Protein AF-A0A7X7U4E4-F1 (afdb_monomer_lite)

Secondary structure (DSSP, 8-state):
---------------------EEEEE---SSS-HHHHHHHHHHHHHH--SSEEEEE-TT-HHHHHHHHHHTSSSSS--EEEE-SSPPTTTS-GGGS-SSS-HHHHHHHTT-EEEE-SSSTT---SSS--HHHHHHHHTT-TT------TT--PEEEE-HHHHHH-TTPPPEE-SS-B-GGGGTTSSEEEEEESEE-TTSS-BSSEEEEETTT--EEEE----TT-----HHHHHHHHIIIIIHHHHTSPP--EEEESPTTEEEE-TT--EEEEPPTTEEEEEEEEES-HHHHHH-BTTB-TTTEEEEEE--SEE---S--TT-EEEEEEEEEEPTTT-PEEP---EEEEE--SSEEE--SEEEES---TT--GGGGTS-TTB-TTSPBPS-GGGSEE--SSSPEEEEEEEEEEEEEEEEEEEE---TTHHHH--BEEEEEEEEESSSSS-EEPTTPPPPPPP--STTB---EEEEEEEEEEEEEEEEEEEES-SS----EEEEEEEEE---S-EEEESPTTEEEE-TTPPEEEEPPTTEEEEEEEEES-HHHHHTTTT-EEESSSEE--S-PPTT-EEEEEEEEEETTEEE---EEEEEE-SEEEEE-STT--S-TTTT-SHHHHEE-HHHHSSSSEEES-SSSS-SBSSS-SSSS-BEEEEEETTTSSEEEEEEEEEEEE-TTSTT--EEEEEEE--TT--SEEEEEETTEEEE--S-TTGGG-SSEEEEEEEGGGS-S-TTSEEEEEEEEESS-EEEEEEEEEEEES--PPPP-----EEEE--BSSS-HHHHHHHHHHHHHH-SS-EEEE-GGGHHHHHHHHHHHHTSSS--EEEESB---TTTS-GGG---SS-HHHHHHHTT-EEEESSSSTT--EETTEE-TTHHHHHHHT-TT--S-S-TTEEEEEPHHHHHH-TT---EEESS-EEGGG--TTEEEEEESEE-TTSSEESSEEEEETTT--EEEE----TT-TTS-HHHHHHHHIIIIIHHHHHT-

pLDDT: mean 90.66, std 10.96, range [25.03, 98.75]

Foldseek 3Di:
DDDDDDDDPPPPPPPPPQPAAEEEEELPADQDDSVLSVVLLVLLCVQAPRHHYYYAYPVRLLVVLVVLVVQQPPQFQYEYEEEHADACSQQNFLNPPLDPGSLLSSLLQQYEYEYEHADRHFHHDPRTCAQVNVCSSQVQVQWFFAADLVQPWWWQFDPQLCQQQVVDHTGGAGGWGQQVSCVPGQKGWPDAGIATPVRRTGEFTKIAGQARNGIYTYHHHHHPDSPDSGSSRVSSNCRRPVVVVSSDFAAWHNKVVGFAAEQAAQFDKIFTHGRPFFQFKFKFKFLDPVLQVVADPVRRSPGRPDDGHRDRIGTDPDGDAQGKMKMWIWGFGDPDPRDTHTHRIGMYTHHHQKDWDAFPDKDKPAFDDQQGRVLARVCQQQDPLQFGHQDSNSKTKGDLDDFTKMKTFHPAKFQWFKKFFAFRQHLCCVAQFQTFFDKWKWFARPVPDIDTQPPQHGQDTHPNDRRTHGPGMGGRPRDIGRMMMIGRPDTPHVPGSMHMTRYMIIIGQFQFWADWPVGFAAEAAAQFDKIATRHGPFAQKKWKDKDQDQVCQQVSPPIDIDRHRMDTDPAAAAQGKMKMWIWGDGPNDTRTGDIGIYTHHQWDFPDQPPQAAQDVPVCRHDCSFWPWCVNVVQFFKDKFDPHPVRFAQQLHLDDRTWIKIWGACPPPQKIKIKGFDPFFDQCPTNLWFKKKKKKQAAAFFFFWKWKDQPNWIDTQPDDRCRNHFRFIFMGIGGPVPTPHPNGGRGMMMIMTGDHGIGIMIIGGTITGSDGAAAAPDAAEEEEELDADQADSVLSSVLVVLLNRQANYGYTYAYPSSLLSVLVVLQCQLQPPAAYEYEYNAEDECSQAPAPCPCLPDGSVLSSLLQQYEYEYAEADDHWYDDPVHTCPQVRVCSSQVQVQWFQADQAQAWKQFDPQLCQQQVVDGIGGAHGFTQQVSDDDQKHWDDAGIAGPVRGTGAFTKIARNNRNGIYGYHNHHGHCSPDSRNSRVSSNNHRPVSDPRRPD

Sequence (1004 aa):
MKKIVLFLGITLAFSTSAMAVDIAISTKAGWWGQAAADQEMQDIVNNVKGASVELFPVTALDALASWVIAHTGDGVPDLLILCGNFPETIYRSGNAQPNGSLAELFLDDGNTIINTGDYIFYVGTTANNDAGGLQNMMDVPAAAMWGDDSLATIFTPTADGRLYTPSLPAAPCNRPWFPAQFVGTDWHVELVLAQNSDGSQVMPGILRNSVTGGRVGAFFQVADQFTDIRGEVISEWINNWYLKIAASPTGSSNPSPADEATDVPFDVVASWKPSALAVAHDVYFGVSFADVNDASRADPKGVLVSEGQTAIEFKPADLQFGQTYFWRVDEVNGAPDNTIFKGEIWSFTVEPLSYPVTPIAATASSFQQSYVPQNTINGSGLNAADEHSLLLADMWMSGPAGPHWIQYEFDKTYTLDKMWVWNANQIVEAFVGFGAKDVTVEYSVDGATWTTLEGVPEFAQGTGAATYTANTVVNFGSVTARFVKLTINSNWGGVAPQTSLSEVRFFYVPVQAFRPQPAVGATDVSVATDLSWRPGRKATSHKIAIGTDSAAVAAGAGAQTVTEHRYTPDNLALDTQYFWKVDEIGDGSEYPGNVWHFTTEAYVVVDDFESYGDNVDAQNTIWHTWIDGLTDQASGSQVGYDQAPFAERTIVRGGSQAVPLRYDNSKFAFSEATRTFDSAQNWTAHGIKSVSLWFRGATGNTGTLYLKLNNTKVAYDGPATDIGIAGWHKWNIVLAGTSANLSKVTSLTIGVQGGGSGTVYIDDIRLSSTVSVPPTSNIGIAISAQANWWSQTAANREMEEIVDSAQAPVVVFNATDKDGLAEWLSAHTSNGVPNLLILCGQLPDTIYAPGNTQADDSIVEKFLDAGNTVINTGDWIFYVVNNAGTNGAAGLQTIMDIPGVTVAGGDNTAVAVTAQGQEFTPSLQAFATDRPFHLDTLAGDWSVELVLAQNADGTLADPVVVRNSVTGGRIGVFYQAANEDNLPRGEVISEWINNWYLGAAGGN

Radius of gyration: 35.38 Å; chains: 1; bounding box: 120×75×97 Å

Structure (mmCIF, N/CA/C/O backbone):
data_AF-A0A7X7U4E4-F1
#
_entry.id   AF-A0A7X7U4E4-F1
#
loop_
_atom_site.group_PDB
_atom_site.id
_atom_site.type_symbol
_atom_site.label_atom_id
_atom_site.label_alt_id
_atom_site.label_comp_id
_atom_site.label_asym_id
_atom_site.label_entity_id
_atom_site.label_seq_id
_atom_site.pdbx_PDB_ins_code
_atom_site.Cartn_x
_atom_site.Cartn_y
_atom_site.Cartn_z
_atom_site.occupancy
_atom_site.B_iso_or_equiv
_atom_site.auth_seq_id
_atom_site.auth_comp_id
_atom_site.auth_asym_id
_atom_site.auth_atom_id
_atom_site.pdbx_PDB_model_num
ATOM 1 N N . MET A 1 1 ? -66.879 -11.152 -34.258 1.00 34.12 1 MET A N 1
ATOM 2 C CA . MET A 1 1 ? -66.453 -10.528 -35.534 1.00 34.12 1 MET A CA 1
ATOM 3 C C . MET A 1 1 ? -66.121 -9.063 -35.281 1.00 34.12 1 MET A C 1
ATOM 5 O O . MET A 1 1 ? -66.932 -8.407 -34.651 1.00 34.12 1 MET A O 1
ATOM 9 N N . LYS A 1 2 ? -64.999 -8.585 -35.843 1.00 30.28 2 LYS A N 1
ATOM 10 C CA . LYS A 1 2 ? -64.607 -7.173 -36.079 1.00 30.28 2 LYS A CA 1
ATOM 11 C C . LYS A 1 2 ? -64.210 -6.279 -34.877 1.00 30.28 2 LYS A C 1
ATOM 13 O O . LYS A 1 2 ? -65.051 -5.791 -34.142 1.00 30.28 2 LYS A O 1
ATOM 18 N N . LYS A 1 3 ? -62.887 -6.045 -34.814 1.00 32.78 3 LYS A N 1
ATOM 19 C CA . LYS A 1 3 ? -62.107 -4.819 -34.517 1.00 32.78 3 LYS A CA 1
ATOM 20 C C . LYS A 1 3 ? -62.808 -3.648 -33.805 1.00 32.78 3 LYS A C 1
ATOM 22 O O . LYS A 1 3 ? -63.658 -3.004 -34.410 1.00 32.78 3 LYS A O 1
ATOM 27 N N . ILE A 1 4 ? -62.258 -3.246 -32.654 1.00 28.23 4 ILE A N 1
ATOM 28 C CA . ILE A 1 4 ? -62.148 -1.838 -32.240 1.00 28.23 4 ILE A CA 1
ATOM 29 C C . ILE A 1 4 ? -60.698 -1.596 -31.799 1.00 28.23 4 ILE A C 1
ATOM 31 O O . ILE A 1 4 ? -60.135 -2.361 -31.023 1.00 28.23 4 ILE A O 1
ATOM 35 N N . VAL A 1 5 ? -60.103 -0.573 -32.404 1.00 28.47 5 VAL A N 1
ATOM 36 C CA . VAL A 1 5 ? -58.744 -0.060 -32.213 1.00 28.47 5 VAL A CA 1
ATOM 37 C C . VAL A 1 5 ? -58.746 0.837 -30.975 1.00 28.47 5 VAL A C 1
ATOM 39 O O . VAL A 1 5 ? -59.592 1.725 -30.895 1.00 28.47 5 VAL A O 1
ATOM 42 N N . LEU A 1 6 ? -57.807 0.640 -30.047 1.00 26.36 6 LEU A N 1
ATOM 43 C CA . LEU A 1 6 ? -57.508 1.611 -28.993 1.00 26.36 6 LEU A CA 1
ATOM 44 C C . LEU A 1 6 ? -56.142 2.236 -29.305 1.00 26.36 6 LEU A C 1
ATOM 46 O O . LEU A 1 6 ? -55.120 1.556 -29.292 1.00 26.36 6 LEU A O 1
ATOM 50 N N . PHE A 1 7 ? -56.161 3.518 -29.663 1.00 25.03 7 PHE A N 1
ATOM 51 C CA . PHE A 1 7 ? -54.982 4.366 -29.814 1.00 25.03 7 PHE A CA 1
ATOM 52 C C . PHE A 1 7 ? -54.375 4.604 -28.423 1.00 25.03 7 PHE A C 1
ATOM 54 O O . PHE A 1 7 ? -55.001 5.267 -27.598 1.00 25.03 7 PHE A O 1
ATOM 61 N N . LEU A 1 8 ? -53.171 4.087 -28.167 1.00 28.33 8 LEU A N 1
ATOM 62 C CA . LEU A 1 8 ? -52.314 4.583 -27.092 1.00 28.33 8 LEU A CA 1
ATOM 63 C C . LEU A 1 8 ? -51.437 5.683 -27.699 1.00 28.33 8 LEU A C 1
ATOM 65 O O . LEU A 1 8 ? -50.539 5.405 -28.492 1.00 28.33 8 LEU A O 1
ATOM 69 N N . GLY A 1 9 ? -51.748 6.939 -27.387 1.00 26.06 9 GLY A N 1
ATOM 70 C CA . GLY A 1 9 ? -50.852 8.054 -27.664 1.00 26.06 9 GLY A CA 1
ATOM 71 C C . GLY A 1 9 ? -49.656 7.957 -26.727 1.00 26.06 9 GLY A C 1
ATOM 72 O O . GLY A 1 9 ? -49.766 8.309 -25.558 1.00 26.06 9 GLY A O 1
ATOM 73 N N . ILE A 1 10 ? -48.535 7.449 -27.234 1.00 28.97 10 ILE A N 1
ATOM 74 C CA . ILE A 1 10 ? -47.232 7.589 -26.588 1.00 28.97 10 ILE A CA 1
ATOM 75 C C . ILE A 1 10 ? -46.803 9.039 -26.818 1.00 28.97 10 ILE A C 1
ATOM 77 O O . ILE A 1 10 ? -46.332 9.402 -27.894 1.00 28.97 10 ILE A O 1
ATOM 81 N N . THR A 1 11 ? -47.011 9.889 -25.818 1.00 25.75 11 THR A N 1
ATOM 82 C CA . THR A 1 11 ? -46.226 11.114 -25.664 1.00 25.75 11 THR A CA 1
ATOM 83 C C . THR A 1 11 ? -44.793 10.683 -25.367 1.00 25.75 11 THR A C 1
ATOM 85 O O . THR A 1 11 ? -44.466 10.341 -24.235 1.00 25.75 11 THR A O 1
ATOM 88 N N . LEU A 1 12 ? -43.957 10.638 -26.407 1.00 27.06 12 LEU A N 1
ATOM 89 C CA . LEU A 1 12 ? -42.503 10.614 -26.278 1.00 27.06 12 LEU A CA 1
ATOM 90 C C . LEU A 1 12 ? -42.088 11.939 -25.631 1.00 27.06 12 LEU A C 1
ATOM 92 O O . LEU A 1 12 ? -41.979 12.964 -26.303 1.00 27.06 12 LEU A O 1
ATOM 96 N N . ALA A 1 13 ? -41.920 11.925 -24.311 1.00 26.16 13 ALA A N 1
ATOM 97 C CA . ALA A 1 13 ? -41.106 12.920 -23.641 1.00 26.16 13 ALA A CA 1
ATOM 98 C C . ALA A 1 13 ? -39.656 12.629 -24.043 1.00 26.16 13 ALA A C 1
ATOM 100 O O . ALA A 1 13 ? -39.071 11.644 -23.603 1.00 26.16 13 ALA A O 1
ATOM 101 N N . PHE A 1 14 ? -39.103 13.442 -24.939 1.00 29.77 14 PHE A N 1
ATOM 102 C CA . PHE A 1 14 ? -37.662 13.491 -25.144 1.00 29.77 14 PHE A CA 1
ATOM 103 C C . PHE A 1 14 ? -37.056 14.149 -23.901 1.00 29.77 14 PHE A C 1
ATOM 105 O O . PHE A 1 14 ? -37.019 15.374 -23.811 1.00 29.77 14 PHE A O 1
ATOM 112 N N . SER A 1 15 ? -36.633 13.355 -22.919 1.00 27.80 15 SER A N 1
ATOM 113 C CA . SER A 1 15 ? -35.661 13.811 -21.930 1.00 27.80 15 SER A CA 1
ATOM 114 C C . SER A 1 15 ? -34.279 13.602 -22.533 1.00 27.80 15 SER A C 1
ATOM 116 O O . SER A 1 15 ? -33.738 12.501 -22.510 1.00 27.80 15 SER A O 1
ATOM 118 N N . THR A 1 16 ? -33.706 14.652 -23.110 1.00 31.62 16 THR A N 1
ATOM 119 C CA . THR A 1 16 ? -32.250 14.761 -23.179 1.00 31.62 16 THR A CA 1
ATOM 120 C C . THR A 1 16 ? -31.788 15.054 -21.754 1.00 31.62 16 THR A C 1
ATOM 122 O O . THR A 1 16 ? -31.726 16.215 -21.352 1.00 31.62 16 THR A O 1
ATOM 125 N N . SER A 1 17 ? -31.583 14.020 -20.942 1.00 37.16 17 SER A N 1
ATOM 126 C CA . SER A 1 17 ? -30.850 14.158 -19.686 1.00 37.16 17 SER A CA 1
ATOM 127 C C . SER A 1 17 ? -29.392 14.406 -20.060 1.00 37.16 17 SER A C 1
ATOM 129 O O . SER A 1 17 ? -28.643 13.469 -20.313 1.00 37.16 17 SER A O 1
ATOM 131 N N . ALA A 1 18 ? -29.032 15.682 -20.215 1.00 42.47 18 ALA A N 1
ATOM 132 C CA . ALA A 1 18 ? -27.637 16.094 -20.165 1.00 42.47 18 ALA A CA 1
ATOM 133 C C . ALA A 1 18 ? -27.072 15.637 -18.811 1.00 42.47 18 ALA A C 1
ATOM 135 O O . ALA A 1 18 ? -27.783 15.758 -17.810 1.00 42.47 18 ALA A O 1
ATOM 136 N N . MET A 1 19 ? -25.856 15.085 -18.788 1.00 54.62 19 MET A N 1
ATOM 137 C CA . MET A 1 19 ? -25.180 14.779 -17.524 1.00 54.62 19 MET A CA 1
ATOM 138 C C . MET A 1 19 ? -25.076 16.079 -16.723 1.00 54.62 19 MET A C 1
ATOM 140 O O . MET A 1 19 ? -24.637 17.099 -17.261 1.00 54.62 19 MET A O 1
ATOM 144 N N . ALA A 1 20 ? -25.594 16.072 -15.498 1.00 67.62 20 ALA A N 1
ATOM 145 C CA . ALA A 1 20 ? -25.515 17.224 -14.618 1.00 67.62 20 ALA A CA 1
ATOM 146 C C . ALA A 1 20 ? -24.135 17.187 -13.965 1.00 67.62 20 ALA A C 1
ATOM 148 O O . ALA A 1 20 ? -23.839 16.234 -13.266 1.00 67.62 20 ALA A O 1
ATOM 149 N N . VAL A 1 21 ? -23.303 18.177 -14.272 1.00 83.62 21 VAL A N 1
ATOM 150 C CA . VAL A 1 21 ? -22.034 18.411 -13.577 1.00 83.62 21 VAL A CA 1
ATOM 151 C C . VAL A 1 21 ? -22.355 18.956 -12.194 1.00 83.62 21 VAL A C 1
ATOM 153 O O . VAL A 1 21 ? -23.136 19.913 -12.094 1.00 83.62 21 VAL A O 1
ATOM 156 N N . ASP A 1 22 ? -21.717 18.407 -11.171 1.00 91.75 22 ASP A N 1
ATOM 157 C CA . ASP A 1 22 ? -21.813 18.873 -9.800 1.00 91.75 22 ASP A CA 1
ATOM 158 C C . ASP A 1 22 ? -20.524 19.599 -9.383 1.00 91.75 22 ASP A C 1
ATOM 160 O O . ASP A 1 22 ? -19.409 19.349 -9.855 1.00 91.75 22 ASP A O 1
ATOM 164 N N . ILE A 1 23 ? -20.698 20.624 -8.549 1.00 96.56 23 ILE A N 1
ATOM 165 C CA . ILE A 1 23 ? -19.630 21.541 -8.159 1.00 96.56 23 ILE A CA 1
ATOM 166 C C . ILE A 1 23 ? -19.610 21.657 -6.642 1.00 96.56 23 ILE A C 1
ATOM 168 O O . ILE A 1 23 ? -20.593 22.089 -6.041 1.00 96.56 23 ILE A O 1
ATOM 172 N N . ALA A 1 24 ? -18.469 21.365 -6.028 1.00 97.44 24 ALA A N 1
ATOM 173 C CA . ALA A 1 24 ? -18.235 21.609 -4.612 1.00 97.44 24 ALA A CA 1
ATOM 174 C C . ALA A 1 24 ? -17.287 22.784 -4.399 1.00 97.44 24 ALA A C 1
ATOM 176 O O . ALA A 1 24 ? -16.284 22.937 -5.095 1.00 97.44 24 ALA A O 1
ATOM 177 N N . ILE A 1 25 ? -17.580 23.604 -3.394 1.00 96.19 25 ILE A N 1
ATOM 178 C CA . ILE A 1 25 ? -16.781 24.773 -3.033 1.00 96.19 25 ILE A CA 1
ATOM 179 C C . ILE A 1 25 ? -16.374 24.690 -1.566 1.00 96.19 25 ILE A C 1
ATOM 181 O O . ILE A 1 25 ? -17.231 24.693 -0.690 1.00 96.19 25 ILE A O 1
ATOM 185 N N . SER A 1 26 ? -15.075 24.686 -1.276 1.00 93.75 26 SER A N 1
ATOM 186 C CA . SER A 1 26 ? -14.561 24.878 0.083 1.00 93.75 26 SER A CA 1
ATOM 187 C C . SER A 1 26 ? -14.383 26.357 0.382 1.00 93.75 26 SER A C 1
ATOM 189 O O . SER A 1 26 ? -13.701 27.053 -0.371 1.00 93.75 26 SER A O 1
ATOM 191 N N . THR A 1 27 ? -14.890 26.833 1.521 1.00 90.25 27 THR A N 1
ATOM 192 C CA . THR A 1 27 ? -14.570 28.192 1.987 1.00 90.25 27 THR A CA 1
ATOM 193 C C . THR A 1 27 ? -13.360 28.256 2.915 1.00 90.25 27 THR A C 1
ATOM 195 O O . THR A 1 27 ? -13.058 29.339 3.408 1.00 90.25 27 THR A O 1
ATOM 198 N N . LYS A 1 28 ? -12.641 27.146 3.167 1.00 89.75 28 LYS A N 1
ATOM 199 C CA . LYS A 1 28 ? -11.451 27.134 4.045 1.00 89.75 28 LYS A CA 1
ATOM 200 C C . LYS A 1 28 ? -10.413 28.143 3.552 1.00 89.75 28 LYS A C 1
ATOM 202 O O . LYS A 1 28 ? -9.660 27.870 2.619 1.00 89.75 28 LYS A O 1
ATOM 207 N N . ALA A 1 29 ? -10.356 29.289 4.221 1.00 85.75 29 ALA A N 1
ATOM 208 C CA . ALA A 1 29 ? -9.435 30.343 3.855 1.00 85.75 29 ALA A CA 1
ATOM 209 C C . ALA A 1 29 ? -8.002 30.003 4.290 1.00 85.75 29 ALA A C 1
ATOM 211 O O . ALA A 1 29 ? -7.773 29.300 5.277 1.00 85.75 29 ALA A O 1
ATOM 212 N N . GLY A 1 30 ? -7.033 30.509 3.529 1.00 79.94 30 GLY A N 1
ATOM 213 C CA . GLY A 1 30 ? -5.614 30.509 3.884 1.00 79.94 30 GLY A CA 1
ATOM 214 C C . GLY A 1 30 ? -5.145 31.913 4.249 1.00 79.94 30 GLY A C 1
ATOM 215 O O . GLY A 1 30 ? -5.547 32.485 5.260 1.00 79.94 30 GLY A O 1
ATOM 216 N N . TRP A 1 31 ? -4.317 32.500 3.390 1.00 72.19 31 TRP A N 1
ATOM 217 C CA . TRP A 1 31 ? -3.682 33.808 3.595 1.00 72.19 31 TRP A CA 1
ATOM 218 C C . TRP A 1 31 ? -4.607 35.018 3.367 1.00 72.19 31 TRP A C 1
ATOM 220 O O . TRP A 1 31 ? -4.141 36.139 3.175 1.00 72.19 31 TRP A O 1
ATOM 230 N N . TRP A 1 32 ? -5.926 34.818 3.409 1.00 72.56 32 TRP A N 1
ATOM 231 C CA . TRP A 1 32 ? -6.916 35.886 3.298 1.00 72.56 32 TRP A CA 1
ATOM 232 C C . TRP A 1 32 ? -8.077 35.711 4.269 1.00 72.56 32 TRP A C 1
ATOM 234 O O . TRP A 1 32 ? -8.315 34.631 4.800 1.00 72.56 32 TRP A O 1
ATOM 244 N N . GLY A 1 33 ? -8.769 36.810 4.576 1.00 80.62 33 GLY A N 1
ATOM 245 C CA . GLY A 1 33 ? -9.797 36.818 5.613 1.00 80.62 33 GLY A CA 1
ATOM 246 C C . GLY A 1 33 ? -10.973 35.902 5.274 1.00 80.62 33 GLY A C 1
ATOM 247 O O . GLY A 1 33 ? -11.594 36.067 4.227 1.00 80.62 33 GLY A O 1
ATOM 248 N N . GLN A 1 34 ? -11.335 35.015 6.206 1.00 86.00 34 GLN A N 1
ATOM 249 C CA . GLN A 1 34 ? -12.438 34.053 6.063 1.00 86.00 34 GLN A CA 1
ATOM 250 C C . GLN A 1 34 ? -13.742 34.689 5.547 1.00 86.00 34 GLN A C 1
ATOM 252 O O . GLN A 1 34 ? -14.374 34.150 4.653 1.00 86.00 34 GLN A O 1
ATOM 257 N N . ALA A 1 35 ? -14.105 35.882 6.029 1.00 83.69 35 ALA A N 1
ATOM 258 C CA . ALA A 1 35 ? -15.319 36.571 5.583 1.00 83.69 35 ALA A CA 1
ATOM 259 C C . ALA A 1 35 ? -15.280 37.025 4.108 1.00 83.69 35 ALA A C 1
ATOM 261 O O . ALA A 1 35 ? -16.324 37.106 3.469 1.00 83.69 35 ALA A O 1
ATOM 262 N N . ALA A 1 36 ? -14.097 37.345 3.572 1.00 81.50 36 ALA A N 1
ATOM 263 C CA . ALA A 1 36 ? -13.933 37.689 2.159 1.00 81.50 36 ALA A CA 1
ATOM 264 C C . ALA A 1 36 ? -13.978 36.429 1.283 1.00 81.50 36 ALA A C 1
ATOM 266 O O . ALA A 1 36 ? -14.651 36.428 0.258 1.00 81.50 36 ALA A O 1
ATOM 267 N N . ALA A 1 37 ? -13.338 35.347 1.740 1.00 84.88 37 ALA A N 1
ATOM 268 C CA . ALA A 1 37 ? -13.431 34.027 1.124 1.00 84.88 37 ALA A CA 1
ATOM 269 C C . ALA A 1 37 ? -14.889 33.547 1.032 1.00 84.88 37 ALA A C 1
ATOM 271 O O . ALA A 1 37 ? -15.358 33.210 -0.051 1.00 84.88 37 ALA A O 1
ATOM 272 N N . ASP A 1 38 ? -15.633 33.598 2.142 1.00 86.56 38 ASP A N 1
ATOM 273 C CA . ASP A 1 38 ? -17.047 33.212 2.180 1.00 86.56 38 ASP A CA 1
ATOM 274 C C . ASP A 1 38 ? -17.887 34.034 1.184 1.00 86.56 38 ASP A C 1
ATOM 276 O O . ASP A 1 38 ? -18.737 33.477 0.492 1.00 86.56 38 ASP A O 1
ATOM 280 N N . GLN A 1 39 ? -17.634 35.345 1.070 1.00 86.62 39 GLN A N 1
ATOM 281 C CA . GLN A 1 39 ? -18.349 36.221 0.136 1.00 86.62 39 GLN A CA 1
ATOM 282 C C . GLN A 1 39 ? -18.061 35.869 -1.331 1.00 86.62 39 GLN A C 1
ATOM 284 O O . GLN A 1 39 ? -18.999 35.707 -2.109 1.00 86.62 39 GLN A O 1
ATOM 289 N N . GLU A 1 40 ? -16.791 35.716 -1.709 1.00 87.25 40 GLU A N 1
ATOM 290 C CA . GLU A 1 40 ? -16.405 35.396 -3.091 1.00 87.25 40 GLU A CA 1
ATOM 291 C C . GLU A 1 40 ? -16.885 33.997 -3.507 1.00 87.25 40 GLU A C 1
ATOM 293 O O . GLU A 1 40 ? -17.364 33.807 -4.626 1.00 87.25 40 GLU A O 1
ATOM 298 N N . MET A 1 41 ? -16.814 33.016 -2.603 1.00 91.12 41 MET A N 1
ATOM 299 C CA . MET A 1 41 ? -17.335 31.668 -2.852 1.00 91.12 41 MET A CA 1
ATOM 300 C C . MET A 1 41 ? -18.864 31.671 -2.979 1.00 91.12 41 MET A C 1
ATOM 302 O O . MET A 1 41 ? -19.418 31.004 -3.854 1.00 91.12 41 MET A O 1
ATOM 306 N N . GLN A 1 42 ? -19.560 32.477 -2.171 1.00 90.06 42 GLN A N 1
ATOM 307 C CA . GLN A 1 42 ? -21.006 32.661 -2.290 1.00 90.06 42 GLN A CA 1
ATOM 308 C C . GLN A 1 42 ? -21.400 33.332 -3.616 1.00 90.06 42 GLN A C 1
ATOM 310 O O . GLN A 1 42 ? -22.457 33.021 -4.172 1.00 90.06 42 GLN A O 1
ATOM 315 N N . ASP A 1 43 ? -20.561 34.216 -4.157 1.00 90.00 43 ASP A N 1
ATOM 316 C CA . ASP A 1 43 ? -20.796 34.817 -5.469 1.00 90.00 43 ASP A CA 1
ATOM 317 C C . ASP A 1 43 ? -20.710 33.789 -6.605 1.00 90.00 43 ASP A C 1
ATOM 319 O O . ASP A 1 43 ? -21.466 33.910 -7.570 1.00 90.00 43 ASP A O 1
ATOM 323 N N . ILE A 1 44 ? -19.899 32.733 -6.471 1.00 93.81 44 ILE A N 1
ATOM 324 C CA . ILE A 1 44 ? -19.893 31.607 -7.422 1.00 93.81 44 ILE A CA 1
ATOM 325 C C . ILE A 1 44 ? -21.234 30.870 -7.392 1.00 93.81 44 ILE A C 1
ATOM 327 O O . ILE A 1 44 ? -21.874 30.706 -8.433 1.00 93.81 44 ILE A O 1
ATOM 331 N N . VAL A 1 45 ? -21.709 30.512 -6.195 1.00 92.06 45 VAL A N 1
ATOM 332 C CA . VAL A 1 45 ? -23.017 29.857 -5.995 1.00 92.06 45 VAL A CA 1
ATOM 333 C C . VAL A 1 45 ? -24.153 30.669 -6.627 1.00 92.06 45 VAL A C 1
ATOM 335 O O . VAL A 1 45 ? -25.066 30.113 -7.233 1.00 92.06 45 VAL A O 1
ATOM 338 N N . ASN A 1 46 ? -24.099 31.998 -6.520 1.00 91.81 46 ASN A N 1
ATOM 339 C CA . ASN A 1 46 ? -25.149 32.878 -7.032 1.00 91.81 46 ASN A CA 1
ATOM 340 C C . ASN A 1 46 ? -25.145 33.027 -8.565 1.00 91.81 46 ASN A C 1
ATOM 342 O O . ASN A 1 46 ? -26.182 33.365 -9.145 1.00 91.81 46 ASN A O 1
ATOM 346 N N . ASN A 1 47 ? -23.994 32.836 -9.219 1.00 92.38 47 ASN A N 1
ATOM 347 C CA . ASN A 1 47 ? -23.794 33.217 -10.620 1.00 92.38 47 ASN A CA 1
ATOM 348 C C . ASN A 1 47 ? -23.584 32.038 -11.583 1.00 92.38 47 ASN A C 1
ATOM 350 O O . ASN A 1 47 ? -23.807 32.206 -12.790 1.00 92.38 47 ASN A O 1
ATOM 354 N N . VAL A 1 48 ? -23.193 30.856 -11.100 1.00 92.62 48 VAL A N 1
ATOM 355 C CA . VAL A 1 48 ? -23.122 29.634 -11.918 1.00 92.62 48 VAL A CA 1
ATOM 356 C C . VAL A 1 48 ? -24.527 29.161 -12.305 1.00 92.62 48 VAL A C 1
ATOM 358 O O . VAL A 1 48 ? -25.471 29.218 -11.519 1.00 92.62 48 VAL A O 1
ATOM 361 N N . LYS A 1 49 ? -24.695 28.731 -13.559 1.00 85.88 49 LYS A N 1
ATOM 362 C CA . LYS A 1 49 ? -25.982 28.315 -14.131 1.00 85.88 49 LYS A CA 1
ATOM 363 C C . LYS A 1 49 ? -25.835 26.970 -14.827 1.00 85.88 49 LYS A C 1
ATOM 365 O O . LYS A 1 49 ? -25.002 26.833 -15.711 1.00 85.88 49 LYS A O 1
ATOM 370 N N . GLY A 1 50 ? -26.732 26.033 -14.524 1.00 78.25 50 GLY A N 1
ATOM 371 C CA . GLY A 1 50 ? -26.800 24.744 -15.227 1.00 78.25 50 GLY A CA 1
ATOM 372 C C . GLY A 1 50 ? -25.952 23.621 -14.622 1.00 78.25 50 GLY A C 1
ATOM 373 O O . GLY A 1 50 ? -25.772 22.615 -15.294 1.00 78.25 50 GLY A O 1
ATOM 374 N N . ALA A 1 51 ? -25.487 23.789 -13.383 1.00 87.00 51 ALA A N 1
ATOM 375 C CA . ALA A 1 51 ? -24.820 22.784 -12.553 1.00 87.00 51 ALA A CA 1
ATOM 376 C C . ALA A 1 51 ? -25.316 22.917 -11.104 1.00 87.00 51 ALA A C 1
ATOM 378 O O . ALA A 1 51 ? -25.755 24.013 -10.722 1.00 87.00 51 ALA A O 1
ATOM 379 N N . SER A 1 52 ? -25.272 21.838 -10.317 1.00 89.25 52 SER A N 1
ATOM 380 C CA . SER A 1 52 ? -25.459 21.949 -8.865 1.00 89.25 52 SER A CA 1
ATOM 381 C C . SER A 1 52 ? -24.205 22.565 -8.256 1.00 89.25 52 SER A C 1
ATOM 383 O O . SER A 1 52 ? -23.096 22.254 -8.683 1.00 89.25 52 SER A O 1
ATOM 385 N N . VAL A 1 53 ? -24.369 23.464 -7.285 1.00 94.25 53 VAL A N 1
ATOM 386 C CA . VAL A 1 53 ? -23.240 24.072 -6.574 1.00 94.25 53 VAL A CA 1
ATOM 387 C C . VAL A 1 53 ? -23.474 23.952 -5.078 1.00 94.25 53 VAL A C 1
ATOM 389 O O . VAL A 1 53 ? -24.406 24.552 -4.539 1.00 94.25 53 VAL A O 1
ATOM 392 N N . GLU A 1 54 ? -22.605 23.203 -4.414 1.00 95.94 54 GLU A N 1
ATOM 393 C CA . GLU A 1 54 ? -22.610 22.994 -2.973 1.00 95.94 54 GLU A CA 1
ATOM 394 C C . GLU A 1 54 ? -21.445 23.732 -2.320 1.00 95.94 54 GLU A C 1
ATOM 396 O O . GLU A 1 54 ? -20.308 23.695 -2.787 1.00 95.94 54 GLU A O 1
ATOM 401 N N . LEU A 1 55 ? -21.735 24.430 -1.222 1.00 94.12 55 LEU A N 1
ATOM 402 C CA . LEU A 1 55 ? -20.756 25.224 -0.489 1.00 94.12 55 LEU A CA 1
ATOM 403 C C . LEU A 1 55 ? -20.502 24.594 0.881 1.00 94.12 55 LEU A C 1
ATOM 405 O O . LEU A 1 55 ? -21.410 24.455 1.700 1.00 94.12 55 LEU A O 1
ATOM 409 N N . PHE A 1 56 ? -19.241 24.258 1.129 1.00 94.88 56 PHE A N 1
ATOM 410 C CA . PHE A 1 56 ? -18.746 23.596 2.324 1.00 94.88 56 PHE A CA 1
ATOM 411 C C . PHE A 1 56 ? -17.922 24.590 3.154 1.00 94.88 56 PHE A C 1
ATOM 413 O O . PHE A 1 56 ? -16.807 24.956 2.764 1.00 94.88 56 PHE A O 1
ATOM 420 N N . PRO A 1 57 ? -18.444 25.057 4.303 1.00 89.31 57 PRO A N 1
ATOM 421 C CA . PRO A 1 57 ? -17.688 25.938 5.181 1.00 89.31 57 PRO A CA 1
ATOM 422 C C . PRO A 1 57 ? -16.483 25.217 5.802 1.00 89.31 57 PRO A C 1
ATOM 424 O O . PRO A 1 57 ? -16.425 23.988 5.836 1.00 89.31 57 PRO A O 1
ATOM 427 N N . VAL A 1 58 ? -15.553 25.972 6.397 1.00 83.62 58 VAL A N 1
ATOM 428 C CA . VAL A 1 58 ? -14.374 25.424 7.111 1.00 83.62 58 VAL A CA 1
ATOM 429 C C . VAL A 1 58 ? -14.717 24.391 8.201 1.00 83.62 58 VAL A C 1
ATOM 431 O O . VAL A 1 58 ? -13.876 23.587 8.586 1.00 83.62 58 VAL A O 1
ATOM 434 N N . THR A 1 59 ? -15.956 24.381 8.693 1.00 88.06 59 THR A N 1
ATOM 435 C CA . THR A 1 59 ? -16.461 23.413 9.679 1.00 88.06 59 THR A CA 1
ATOM 436 C C . THR A 1 59 ? -17.031 22.130 9.065 1.00 88.06 59 THR A C 1
ATOM 438 O O . THR A 1 59 ? -17.487 21.271 9.809 1.00 88.06 59 THR A O 1
ATOM 441 N N . ALA A 1 60 ? -17.064 22.006 7.736 1.00 91.38 60 ALA A N 1
ATOM 442 C CA . ALA A 1 60 ? -17.697 20.908 6.998 1.00 91.38 60 ALA A CA 1
ATOM 443 C C . ALA A 1 60 ? -16.721 20.201 6.035 1.00 91.38 60 ALA A C 1
ATOM 445 O O . ALA A 1 60 ? -17.127 19.667 5.006 1.00 91.38 60 ALA A O 1
ATOM 446 N N . LEU A 1 61 ? -15.425 20.199 6.354 1.00 91.00 61 LEU A N 1
ATOM 447 C CA . LEU A 1 61 ? -14.385 19.634 5.483 1.00 91.00 61 LEU A CA 1
ATOM 448 C C . LEU A 1 61 ? -14.444 18.106 5.363 1.00 91.00 61 LEU A C 1
ATOM 450 O O . LEU A 1 61 ? -14.021 17.570 4.342 1.00 91.00 61 LEU A O 1
ATOM 454 N N . ASP A 1 62 ? -15.003 17.413 6.356 1.00 88.81 62 ASP A N 1
ATOM 455 C CA . ASP A 1 62 ? -15.272 15.971 6.271 1.00 88.81 62 ASP A CA 1
ATOM 456 C C . ASP A 1 62 ? -16.428 15.674 5.305 1.00 88.81 62 ASP A C 1
ATOM 458 O O . ASP A 1 62 ? -16.394 14.702 4.551 1.00 88.81 62 ASP A O 1
ATOM 462 N N . ALA A 1 63 ? -17.445 16.543 5.284 1.00 88.12 63 ALA A N 1
ATOM 463 C CA . ALA A 1 63 ? -18.550 16.442 4.335 1.00 88.12 63 ALA A CA 1
ATOM 464 C C . ALA A 1 63 ? -18.074 16.744 2.908 1.00 88.12 63 ALA A C 1
ATOM 466 O O . ALA A 1 63 ? -18.467 16.052 1.977 1.00 88.12 63 ALA A O 1
ATOM 467 N N . LEU A 1 64 ? -17.167 17.711 2.748 1.00 95.62 64 LEU A N 1
ATOM 468 C CA . LEU A 1 64 ? -16.513 17.973 1.469 1.00 95.62 64 LEU A CA 1
ATOM 469 C C . LEU A 1 64 ? -15.689 16.765 0.994 1.00 95.62 64 LEU A C 1
ATOM 471 O O . LEU A 1 64 ? -15.772 16.400 -0.171 1.00 95.62 64 LEU A O 1
ATOM 475 N N . ALA A 1 65 ? -14.923 16.118 1.878 1.00 92.56 65 ALA A N 1
ATOM 476 C CA . ALA A 1 65 ? -14.190 14.901 1.524 1.00 92.56 65 ALA A CA 1
ATOM 477 C C . ALA A 1 65 ? -15.136 13.754 1.127 1.00 92.56 65 ALA A C 1
ATOM 479 O O . ALA A 1 65 ? -14.882 13.054 0.152 1.00 92.56 65 ALA A O 1
ATOM 480 N N . SER A 1 66 ? -16.268 13.617 1.823 1.00 89.31 66 SER A N 1
ATOM 481 C CA . SER A 1 66 ? -17.321 12.654 1.466 1.00 89.31 66 SER A CA 1
ATOM 482 C C . SER A 1 66 ? -17.932 12.956 0.095 1.00 89.31 66 SER A C 1
ATOM 484 O O . SER A 1 66 ? -18.198 12.036 -0.674 1.00 89.31 66 SER A O 1
ATOM 486 N N . TRP A 1 67 ? -18.121 14.240 -0.229 1.00 96.50 67 TRP A N 1
ATOM 487 C CA . TRP A 1 67 ? -18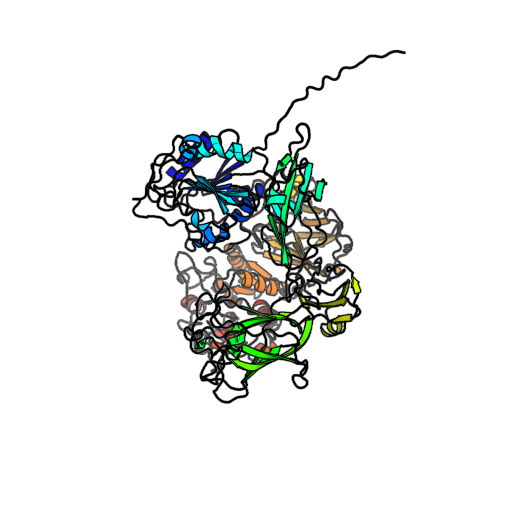.552 14.671 -1.556 1.00 96.50 67 TRP A CA 1
ATOM 488 C C . TRP A 1 67 ? -17.521 14.266 -2.613 1.00 96.50 67 TRP A C 1
ATOM 490 O O . TRP A 1 67 ? -17.895 13.633 -3.590 1.00 96.50 67 TRP A O 1
ATOM 500 N N . VAL A 1 68 ? -16.226 14.518 -2.388 1.00 95.25 68 VAL A N 1
ATOM 501 C CA . VAL A 1 68 ? -15.162 14.108 -3.327 1.00 95.25 68 VAL A CA 1
ATOM 502 C C . VAL A 1 68 ? -15.186 12.597 -3.567 1.00 95.25 68 VAL A C 1
ATOM 504 O O . VAL A 1 68 ? -15.119 12.169 -4.713 1.00 95.25 68 VAL A O 1
ATOM 507 N N . ILE A 1 69 ? -15.357 11.786 -2.518 1.00 90.62 69 ILE A N 1
ATOM 508 C CA . ILE A 1 69 ? -15.475 10.322 -2.642 1.00 90.62 69 ILE A CA 1
ATOM 509 C C . ILE A 1 69 ? -16.682 9.930 -3.502 1.00 90.62 69 ILE A C 1
ATOM 511 O O . ILE A 1 69 ? -16.556 9.084 -4.379 1.00 90.62 69 ILE A O 1
ATOM 515 N N . ALA A 1 70 ? -17.848 10.536 -3.260 1.00 86.38 70 ALA A N 1
ATOM 516 C CA . ALA A 1 70 ? -19.081 10.198 -3.973 1.00 86.38 70 ALA A CA 1
ATOM 517 C C . ALA A 1 70 ? -19.037 10.538 -5.473 1.00 86.38 70 ALA A C 1
ATOM 519 O O . ALA A 1 70 ? -19.723 9.884 -6.252 1.00 86.38 70 ALA A O 1
ATOM 520 N N . HIS A 1 71 ? -18.222 11.525 -5.843 1.00 88.75 71 HIS A N 1
ATOM 521 C CA . HIS A 1 71 ? -18.057 12.041 -7.207 1.00 88.75 71 HIS A CA 1
ATOM 522 C C . HIS A 1 71 ? -16.726 11.584 -7.835 1.00 88.75 71 HIS A C 1
ATOM 524 O O . HIS A 1 71 ? -16.247 12.134 -8.821 1.00 88.75 71 HIS A O 1
ATOM 530 N N . THR A 1 72 ? -16.079 10.580 -7.235 1.00 87.12 72 THR A N 1
ATOM 531 C CA . THR A 1 72 ? -14.937 9.880 -7.827 1.00 87.12 72 THR A CA 1
ATOM 532 C C . THR A 1 72 ? -15.419 8.531 -8.345 1.00 87.12 72 THR A C 1
ATOM 534 O O . THR A 1 72 ? -15.876 7.690 -7.572 1.00 87.12 72 THR A O 1
ATOM 537 N N . GLY A 1 73 ? -15.297 8.295 -9.648 1.00 76.94 73 GLY A N 1
ATOM 538 C CA . GLY A 1 73 ? -15.670 7.035 -10.294 1.00 76.94 73 GLY A CA 1
ATOM 539 C C . GLY A 1 73 ? -17.103 7.000 -10.821 1.00 76.94 73 GLY A C 1
ATOM 540 O O . GLY A 1 73 ? -17.535 5.962 -11.325 1.00 76.94 73 GLY A O 1
ATOM 541 N N . ASP A 1 74 ? -17.847 8.101 -10.729 1.00 74.69 74 ASP A N 1
ATOM 542 C CA . ASP A 1 74 ? -19.254 8.177 -11.137 1.00 74.69 74 ASP A CA 1
ATOM 543 C C . ASP A 1 74 ? -19.437 8.416 -12.651 1.00 74.69 74 ASP A C 1
ATOM 545 O O . ASP A 1 74 ? -20.522 8.205 -13.201 1.00 74.69 74 ASP A O 1
ATOM 549 N N . GLY A 1 75 ? -18.353 8.784 -13.343 1.00 69.06 75 GLY A N 1
ATOM 550 C CA . GLY A 1 75 ? -18.341 9.036 -14.781 1.00 69.06 75 GLY A CA 1
ATOM 551 C C . GLY A 1 75 ? -18.804 10.438 -15.179 1.00 69.06 75 GLY A C 1
ATOM 552 O O . GLY A 1 75 ? -19.052 10.658 -16.370 1.00 69.06 75 GLY A O 1
ATOM 553 N N . VAL A 1 76 ? -18.908 11.372 -14.230 1.00 79.81 76 VAL A N 1
ATOM 554 C CA . VAL A 1 76 ? -19.250 12.780 -14.457 1.00 79.81 76 VAL A CA 1
ATOM 555 C C . VAL A 1 76 ? -18.008 13.650 -14.213 1.00 79.81 76 VAL A C 1
ATOM 557 O O . VAL A 1 76 ? -17.308 13.435 -13.240 1.00 79.81 76 VAL A O 1
ATOM 560 N N . PRO A 1 77 ? -17.679 14.620 -15.091 1.00 82.06 77 PRO A N 1
ATOM 561 C CA . PRO A 1 77 ? -16.526 15.506 -14.905 1.00 82.06 77 PRO A CA 1
ATOM 562 C C . PRO A 1 77 ? -16.847 16.648 -13.924 1.00 82.06 77 PRO A C 1
ATOM 564 O O . PRO A 1 77 ? -17.119 17.788 -14.326 1.00 82.06 77 PRO A O 1
ATOM 567 N N . ASP A 1 78 ? -16.813 16.345 -12.635 1.00 93.12 78 ASP A N 1
ATOM 568 C CA . ASP A 1 78 ? -17.160 17.248 -11.541 1.00 93.12 78 ASP A CA 1
ATOM 569 C C . ASP A 1 78 ? -16.051 18.250 -11.193 1.00 93.12 78 ASP A C 1
ATOM 571 O O . ASP A 1 78 ? -14.886 18.112 -11.582 1.00 93.12 78 ASP A O 1
ATOM 575 N N . LEU A 1 79 ? -16.423 19.330 -10.496 1.00 96.31 79 LEU A N 1
ATOM 576 C CA . LEU A 1 79 ? -15.522 20.448 -10.189 1.00 96.31 79 LEU A CA 1
ATOM 577 C C . LEU A 1 79 ? -15.420 20.718 -8.688 1.00 96.31 79 LEU A C 1
ATOM 579 O O . LEU A 1 79 ? -16.386 21.110 -8.039 1.00 96.31 79 LEU A O 1
ATOM 583 N N . LEU A 1 80 ? -14.199 20.640 -8.166 1.00 97.31 80 LEU A N 1
ATOM 584 C CA . LEU A 1 80 ? -13.843 21.067 -6.820 1.00 97.31 80 LEU A CA 1
ATOM 585 C C . LEU A 1 80 ? -13.166 22.445 -6.852 1.00 97.31 80 LEU A C 1
ATOM 587 O O . LEU A 1 80 ? -12.111 22.631 -7.458 1.00 97.31 80 LEU A O 1
ATOM 591 N N . ILE A 1 81 ? -13.754 23.416 -6.158 1.00 95.44 81 ILE A N 1
ATOM 592 C CA . ILE A 1 81 ? -13.249 24.784 -6.020 1.00 95.44 81 ILE A CA 1
ATOM 593 C C . ILE A 1 81 ? -12.742 24.992 -4.596 1.00 95.44 81 ILE A C 1
ATOM 595 O O . ILE A 1 81 ? -13.475 24.828 -3.622 1.00 95.44 81 ILE A O 1
ATOM 599 N N . LEU A 1 82 ? -11.484 25.396 -4.470 1.00 92.25 82 LEU A N 1
ATOM 600 C CA . LEU A 1 82 ? -10.823 25.658 -3.199 1.00 92.25 82 LEU A CA 1
ATOM 601 C C . LEU A 1 82 ? -10.430 27.130 -3.066 1.00 92.25 82 LEU A C 1
ATOM 603 O O . LEU A 1 82 ? -10.255 27.860 -4.045 1.00 92.25 82 LEU A O 1
ATOM 607 N N . CYS A 1 83 ? -10.301 27.562 -1.816 1.00 85.31 83 CYS A N 1
ATOM 608 C CA . CYS A 1 83 ? -10.240 28.967 -1.449 1.00 85.31 83 CYS A CA 1
ATOM 609 C C . CYS A 1 83 ? -9.083 29.280 -0.480 1.00 85.31 83 CYS A C 1
ATOM 611 O O . CYS A 1 83 ? -9.249 30.001 0.505 1.00 85.31 83 CYS A O 1
ATOM 613 N N . GLY A 1 84 ? -7.890 28.763 -0.767 1.00 85.00 84 GLY A N 1
ATOM 614 C CA . GLY A 1 84 ? -6.660 29.045 -0.038 1.00 85.00 84 GLY A CA 1
ATOM 615 C C . GLY A 1 84 ? -6.064 27.744 0.456 1.00 85.00 84 GLY A C 1
ATOM 616 O O . GLY A 1 84 ? -5.489 26.994 -0.333 1.00 85.00 84 GLY A O 1
ATOM 617 N N . ASN A 1 85 ? -6.241 27.454 1.746 1.00 88.06 85 ASN A N 1
ATOM 618 C CA . ASN A 1 85 ? -5.721 26.222 2.320 1.00 88.06 85 ASN A CA 1
ATOM 619 C C . ASN A 1 85 ? -6.483 25.006 1.779 1.00 88.06 85 ASN A C 1
ATOM 621 O O . ASN A 1 85 ? -7.701 24.887 1.931 1.00 88.06 85 ASN A O 1
ATOM 625 N N . PHE A 1 86 ? -5.742 24.053 1.234 1.00 90.69 86 PHE A N 1
ATOM 626 C CA . PHE A 1 86 ? -6.220 22.734 0.877 1.00 90.69 86 PHE A CA 1
ATOM 627 C C . PHE A 1 86 ? -6.706 21.992 2.144 1.00 90.69 86 PHE A C 1
ATOM 629 O O . PHE A 1 86 ? -6.062 22.055 3.204 1.00 90.69 86 PHE A O 1
ATOM 636 N N . PRO A 1 87 ? -7.877 21.338 2.112 1.00 91.25 87 PRO A N 1
ATOM 637 C CA . PRO A 1 87 ? -8.359 20.548 3.242 1.00 91.25 87 PRO A CA 1
ATOM 638 C C . PRO A 1 87 ? -7.515 19.285 3.473 1.00 91.25 87 PRO A C 1
ATOM 640 O O . PRO A 1 87 ? -7.344 18.476 2.565 1.00 91.25 87 PRO A O 1
ATOM 643 N N . GLU A 1 88 ? -7.051 19.073 4.710 1.00 90.31 88 GLU A N 1
ATOM 644 C CA . GLU A 1 88 ? -6.287 17.868 5.091 1.00 90.31 88 GLU A CA 1
ATOM 645 C C . GLU A 1 88 ? -7.110 16.579 5.000 1.00 90.31 88 GLU A C 1
ATOM 647 O O . GLU A 1 88 ? -6.552 15.492 4.885 1.00 90.31 88 GLU A O 1
ATOM 652 N N . THR A 1 89 ? -8.436 16.718 5.016 1.00 90.44 89 THR A N 1
ATOM 653 C CA . THR A 1 89 ? -9.399 15.634 4.815 1.00 90.44 89 THR A CA 1
ATOM 654 C C . THR A 1 89 ? -9.381 15.092 3.384 1.00 90.44 89 THR A C 1
ATOM 656 O O . THR A 1 89 ? -9.843 13.981 3.164 1.00 90.44 89 THR A O 1
ATOM 659 N N . ILE A 1 90 ? -8.834 15.849 2.422 1.00 91.44 90 ILE A N 1
ATOM 660 C CA . ILE A 1 90 ? -8.752 15.477 1.001 1.00 91.44 90 ILE A CA 1
ATOM 661 C C . ILE A 1 90 ? -7.298 15.182 0.598 1.00 91.44 90 ILE A C 1
ATOM 663 O O . ILE A 1 90 ? -7.036 14.204 -0.100 1.00 91.44 90 ILE A O 1
ATOM 667 N N . TYR A 1 91 ? -6.341 15.996 1.062 1.00 90.56 91 TYR A N 1
ATOM 668 C CA . TYR A 1 91 ? -4.907 15.765 0.856 1.00 90.56 91 TYR A CA 1
ATOM 669 C C . TYR A 1 91 ? -4.129 16.049 2.144 1.00 90.56 91 TYR A C 1
ATOM 671 O O . TYR A 1 91 ? -4.086 17.185 2.619 1.00 90.56 91 TYR A O 1
ATOM 679 N N . ARG A 1 92 ? -3.538 15.001 2.729 1.00 86.56 92 ARG A N 1
ATOM 680 C CA . ARG A 1 92 ? -2.913 15.048 4.061 1.00 86.56 92 ARG A CA 1
ATOM 681 C C . ARG A 1 92 ? -1.677 15.950 4.091 1.00 86.56 92 ARG A C 1
ATOM 683 O O . ARG A 1 92 ? -0.970 16.099 3.095 1.00 86.56 92 ARG A O 1
ATOM 690 N N . SER A 1 93 ? -1.407 16.521 5.261 1.00 86.62 93 SER A N 1
ATOM 691 C CA . SER A 1 93 ? -0.205 17.305 5.545 1.00 86.62 93 SER A CA 1
ATOM 692 C C . SER A 1 93 ? 1.077 16.454 5.508 1.00 86.62 93 SER A C 1
ATOM 694 O O . SER A 1 93 ? 1.047 15.231 5.648 1.00 86.62 93 SER A O 1
ATOM 696 N N . GLY A 1 94 ? 2.220 17.098 5.269 1.00 83.44 94 GLY A N 1
ATOM 697 C CA . GLY A 1 94 ? 3.545 16.486 5.175 1.00 83.44 94 GLY A CA 1
ATOM 698 C C . GLY A 1 94 ? 3.760 15.604 3.946 1.00 83.44 94 GLY A C 1
ATOM 699 O O . GLY A 1 94 ? 4.683 14.794 3.954 1.00 83.44 94 GLY A O 1
ATOM 700 N N . ASN A 1 95 ? 2.918 15.725 2.914 1.00 82.69 95 ASN A N 1
ATOM 701 C CA . ASN A 1 95 ? 2.869 14.806 1.777 1.00 82.69 95 ASN A CA 1
ATOM 702 C C . ASN A 1 95 ? 2.730 13.338 2.232 1.00 82.69 95 ASN A C 1
ATOM 704 O O . ASN A 1 95 ? 3.322 12.446 1.634 1.00 82.69 95 ASN A O 1
ATOM 708 N N . ALA A 1 96 ? 1.980 13.080 3.314 1.00 74.25 96 ALA A N 1
ATOM 709 C CA . ALA A 1 96 ? 1.877 11.759 3.949 1.00 74.25 96 ALA A CA 1
ATOM 710 C C . ALA A 1 96 ? 1.147 10.695 3.099 1.00 74.25 96 ALA A C 1
ATOM 712 O O . ALA A 1 96 ? 1.107 9.527 3.480 1.00 74.25 96 ALA A O 1
ATOM 713 N N . GLN A 1 97 ? 0.563 11.095 1.968 1.00 76.06 97 GLN A N 1
ATOM 714 C CA . GLN A 1 97 ? -0.084 10.217 0.996 1.00 76.06 97 GLN A CA 1
ATOM 715 C C . GLN A 1 97 ? 0.050 10.852 -0.394 1.00 76.06 97 GLN A C 1
ATOM 717 O O . GLN A 1 97 ? -0.910 11.441 -0.882 1.00 76.06 97 GLN A O 1
ATOM 722 N N . PRO A 1 98 ? 1.261 10.842 -0.979 1.00 70.56 98 PRO A N 1
ATOM 723 C CA . PRO A 1 98 ? 1.511 11.500 -2.256 1.00 70.56 98 PRO A CA 1
ATOM 724 C C . PRO A 1 98 ? 0.800 10.786 -3.409 1.00 70.56 98 PRO A C 1
ATOM 726 O O . PRO A 1 98 ? 0.456 11.468 -4.361 1.00 70.56 98 PRO A O 1
ATOM 729 N N . ASN A 1 99 ? 0.562 9.472 -3.251 1.00 75.06 99 ASN A N 1
ATOM 730 C CA . ASN A 1 99 ? -0.147 8.618 -4.196 1.00 75.06 99 ASN A CA 1
ATOM 731 C C . ASN A 1 99 ? -1.424 8.034 -3.557 1.00 75.06 99 ASN A C 1
ATOM 733 O O . ASN A 1 99 ? -1.422 7.667 -2.373 1.00 75.06 99 ASN A O 1
ATOM 737 N N . GLY A 1 100 ? -2.490 7.885 -4.341 1.00 78.44 100 GLY A N 1
ATOM 738 C CA . GLY A 1 100 ? -3.818 7.443 -3.916 1.00 78.44 100 GLY A CA 1
ATOM 739 C C . GLY A 1 100 ? -4.551 8.387 -2.953 1.00 78.44 100 GLY A C 1
ATOM 740 O O . GLY A 1 100 ? -5.383 7.914 -2.176 1.00 78.44 100 GLY A O 1
ATOM 741 N N . SER A 1 101 ? -4.233 9.687 -2.918 1.00 89.38 101 SER A N 1
ATOM 742 C CA . SER A 1 101 ? -5.006 10.654 -2.111 1.00 89.38 101 SER A CA 1
ATOM 743 C C . SER A 1 101 ? -6.404 10.900 -2.697 1.00 89.38 101 SER A C 1
ATOM 745 O O . SER A 1 101 ? -6.623 10.657 -3.878 1.00 89.38 101 SER A O 1
ATOM 747 N N . LEU A 1 102 ? -7.369 11.424 -1.923 1.00 93.25 102 LEU A N 1
ATOM 748 C CA . LEU A 1 102 ? -8.706 11.710 -2.478 1.00 93.25 102 LEU A CA 1
ATOM 749 C C . LEU A 1 102 ? -8.654 12.744 -3.610 1.00 93.25 102 LEU A C 1
ATOM 751 O O . LEU A 1 102 ? -9.405 12.634 -4.569 1.00 93.25 102 LEU A O 1
ATOM 755 N N . ALA A 1 103 ? -7.770 13.740 -3.506 1.00 92.38 103 ALA A N 1
ATOM 756 C CA . ALA A 1 103 ? -7.583 14.740 -4.557 1.00 92.38 103 ALA A CA 1
ATOM 757 C C . ALA A 1 103 ? -7.031 14.127 -5.851 1.00 92.38 103 ALA A C 1
ATOM 759 O O . ALA A 1 103 ? -7.472 14.488 -6.937 1.00 92.38 103 ALA A O 1
ATOM 760 N N . GLU A 1 104 ? -6.080 13.211 -5.722 1.00 91.62 104 GLU A N 1
ATOM 761 C CA . GLU A 1 104 ? -5.453 12.522 -6.846 1.00 91.62 104 GLU A CA 1
ATOM 762 C C . GLU A 1 104 ? -6.424 11.546 -7.495 1.00 91.62 104 GLU A C 1
ATOM 764 O O . GLU A 1 104 ? -6.652 11.653 -8.686 1.00 91.62 104 GLU A O 1
ATOM 769 N N . LEU A 1 105 ? -7.115 10.711 -6.711 1.00 91.19 105 LEU A N 1
ATOM 770 C CA . LEU A 1 105 ? -8.156 9.817 -7.225 1.00 91.19 105 LEU A CA 1
ATOM 771 C C . LEU A 1 105 ? -9.262 10.593 -7.953 1.00 91.19 105 LEU A C 1
ATOM 773 O O . LEU A 1 105 ? -9.752 10.149 -8.988 1.00 91.19 105 LEU A O 1
ATOM 777 N N . PHE A 1 106 ? -9.632 11.770 -7.443 1.00 93.88 106 PHE A N 1
ATOM 778 C CA . PHE A 1 106 ? -10.603 12.645 -8.091 1.00 93.88 106 PHE A CA 1
ATOM 779 C C . PHE A 1 106 ? -10.080 13.168 -9.439 1.00 93.88 106 PHE A C 1
ATOM 781 O O . PHE A 1 106 ? -10.793 13.102 -10.439 1.00 93.88 106 PHE A O 1
ATOM 788 N N . LEU A 1 107 ? -8.832 13.647 -9.503 1.00 92.94 107 LEU A N 1
ATOM 789 C CA . LEU A 1 107 ? -8.201 14.071 -10.760 1.00 92.94 107 LEU A CA 1
ATOM 790 C C . LEU A 1 107 ? -8.016 12.900 -11.740 1.00 92.94 107 LEU A C 1
ATOM 792 O O . LEU A 1 107 ? -8.265 13.065 -12.935 1.00 92.94 107 LEU A O 1
ATOM 796 N N . ASP A 1 108 ? -7.641 11.725 -11.245 1.00 87.06 108 ASP A N 1
ATOM 797 C CA . ASP A 1 108 ? -7.435 10.501 -12.022 1.00 87.06 108 ASP A CA 1
ATOM 798 C C . ASP A 1 108 ? -8.733 9.947 -12.610 1.00 87.06 108 ASP A C 1
ATOM 800 O O . ASP A 1 108 ? -8.732 9.258 -13.634 1.00 87.06 108 ASP A O 1
ATOM 804 N N . ASP A 1 109 ? -9.871 10.286 -12.008 1.00 83.00 109 ASP A N 1
ATOM 805 C CA . ASP A 1 109 ? -11.171 9.951 -12.572 1.00 83.00 109 ASP A CA 1
ATOM 806 C C . ASP A 1 109 ? -11.597 10.870 -13.733 1.00 83.00 109 ASP A C 1
ATOM 808 O O . ASP A 1 109 ? -12.554 10.561 -14.453 1.00 83.00 109 ASP A O 1
ATOM 812 N N . GLY A 1 110 ? -10.848 11.956 -13.960 1.00 84.88 110 GLY A N 1
ATOM 813 C CA . GLY A 1 110 ? -11.086 12.944 -15.012 1.00 84.88 110 GLY A CA 1
ATOM 814 C C . GLY A 1 110 ? -11.690 14.263 -14.520 1.00 84.88 110 GLY A C 1
ATOM 815 O O . GLY A 1 110 ? -12.041 15.117 -15.344 1.00 84.88 110 GLY A O 1
ATOM 816 N N . ASN A 1 111 ? -11.806 14.453 -13.202 1.00 92.44 111 ASN A N 1
ATOM 817 C CA . ASN A 1 111 ? -12.430 15.632 -12.606 1.00 92.44 111 ASN A CA 1
ATOM 818 C C . ASN A 1 111 ? -11.500 16.849 -12.551 1.00 92.44 111 ASN A C 1
ATOM 820 O O . ASN A 1 111 ? -10.321 16.805 -12.913 1.00 92.44 111 ASN A O 1
ATOM 824 N N . THR A 1 112 ? -12.046 17.985 -12.114 1.00 95.38 112 THR A N 1
ATOM 825 C CA . THR A 1 112 ? -11.335 19.266 -12.096 1.00 95.38 112 THR A CA 1
ATOM 826 C C . THR A 1 112 ? -11.161 19.803 -10.685 1.00 95.38 112 THR A C 1
ATOM 828 O O . THR A 1 112 ? -12.129 19.935 -9.944 1.00 95.38 112 THR A O 1
ATOM 831 N N . ILE A 1 113 ? -9.943 20.218 -10.335 1.00 96.94 113 ILE A N 1
ATOM 832 C CA . ILE A 1 113 ? -9.658 20.969 -9.107 1.00 96.94 113 ILE A CA 1
ATOM 833 C C . ILE A 1 113 ? -9.170 22.367 -9.475 1.00 96.94 113 ILE A C 1
ATOM 835 O O . ILE A 1 113 ? -8.247 22.532 -10.273 1.00 96.94 113 ILE A O 1
ATOM 839 N N . ILE A 1 114 ? -9.743 23.398 -8.858 1.00 94.81 114 ILE A N 1
ATOM 840 C CA . ILE A 1 114 ? -9.182 24.751 -8.895 1.00 94.81 114 ILE A CA 1
ATOM 841 C C . ILE A 1 114 ? -8.942 25.279 -7.484 1.00 94.81 114 ILE A C 1
ATOM 843 O O . ILE A 1 114 ? -9.677 24.943 -6.560 1.00 94.81 114 ILE A O 1
ATOM 847 N N . ASN A 1 115 ? -7.944 26.147 -7.309 1.00 89.94 115 ASN A N 1
ATOM 848 C CA . ASN A 1 115 ? -7.719 26.837 -6.035 1.00 89.94 115 ASN A CA 1
ATOM 849 C C . ASN A 1 115 ? -7.433 28.332 -6.239 1.00 89.94 115 ASN A C 1
ATOM 851 O O . ASN A 1 115 ? -6.787 28.738 -7.216 1.00 89.94 115 ASN A O 1
ATOM 855 N N . THR A 1 116 ? -7.890 29.139 -5.281 1.00 83.19 116 THR A N 1
ATOM 856 C CA . THR A 1 116 ? -7.650 30.579 -5.183 1.00 83.19 116 THR A CA 1
ATOM 857 C C . THR A 1 116 ? -7.111 30.927 -3.794 1.00 83.19 116 THR A C 1
ATOM 859 O O . THR A 1 116 ? -7.775 30.651 -2.804 1.00 83.19 116 THR A O 1
ATOM 862 N N . GLY A 1 117 ? -5.957 31.592 -3.691 1.00 65.75 117 GLY A N 1
ATOM 863 C CA . GLY A 1 117 ? -5.538 32.244 -2.437 1.00 65.75 117 GLY A CA 1
ATOM 864 C C . GLY A 1 117 ? -4.348 31.630 -1.695 1.00 65.75 117 GLY A C 1
ATOM 865 O O . GLY A 1 117 ? -4.031 32.127 -0.618 1.00 65.75 117 GLY A O 1
ATOM 866 N N . ASP A 1 118 ? -3.700 30.609 -2.263 1.00 72.19 118 ASP A N 1
ATOM 867 C CA . ASP A 1 118 ? -2.336 30.151 -1.953 1.00 72.19 118 ASP A CA 1
ATOM 868 C C . ASP A 1 118 ? -1.879 29.079 -2.973 1.00 72.19 118 ASP A C 1
ATOM 870 O O . ASP A 1 118 ? -2.697 28.550 -3.732 1.00 72.19 118 ASP A O 1
ATOM 874 N N . TYR A 1 119 ? -0.590 28.724 -2.973 1.00 81.38 119 TYR A N 1
ATOM 875 C CA . TYR A 1 119 ? -0.014 27.574 -3.662 1.00 81.38 119 TYR A CA 1
ATOM 876 C C . TYR A 1 119 ? -0.994 26.393 -3.652 1.00 81.38 119 TYR A C 1
ATOM 878 O O . TYR A 1 119 ? -1.494 25.989 -2.606 1.00 81.38 119 TYR A O 1
ATOM 886 N N . ILE A 1 120 ? -1.314 25.877 -4.839 1.00 86.50 120 ILE A N 1
ATOM 887 C CA . ILE A 1 120 ? -2.585 25.189 -5.117 1.00 86.50 120 ILE A CA 1
ATOM 888 C C . ILE A 1 120 ? -2.894 23.976 -4.217 1.00 86.50 120 ILE A C 1
ATOM 890 O O . ILE A 1 120 ? -4.071 23.722 -3.977 1.00 86.50 120 ILE A O 1
ATOM 894 N N . PHE A 1 121 ? -1.882 23.308 -3.647 1.00 88.88 121 PHE A N 1
ATOM 895 C CA . PHE A 1 121 ? -2.014 22.173 -2.710 1.00 88.88 121 PHE A CA 1
ATOM 896 C C . PHE A 1 121 ? -1.490 22.460 -1.288 1.00 88.88 121 PHE A C 1
ATOM 898 O O . PHE A 1 121 ? -1.111 21.547 -0.550 1.00 88.88 121 PHE A O 1
ATOM 905 N N . TYR A 1 122 ? -1.432 23.729 -0.887 1.00 87.12 122 TYR A N 1
ATOM 906 C CA . TYR A 1 122 ? -0.940 24.140 0.427 1.00 87.12 122 TYR A CA 1
ATOM 907 C C . TYR A 1 122 ? -1.986 23.931 1.526 1.00 87.12 122 TYR A C 1
ATOM 909 O O . TYR A 1 122 ? -3.082 24.459 1.429 1.00 87.12 122 TYR A O 1
ATOM 917 N N . VAL A 1 123 ? -1.662 23.193 2.591 1.00 85.56 123 VAL A N 1
ATOM 918 C CA . VAL A 1 123 ? -2.626 22.779 3.640 1.00 85.56 123 VAL A CA 1
ATOM 919 C C . VAL A 1 123 ? -2.684 23.699 4.871 1.00 85.56 123 VAL A C 1
ATOM 921 O O . VAL A 1 123 ? -3.695 23.701 5.583 1.00 85.56 123 VAL A O 1
ATOM 924 N N . GLY A 1 124 ? -1.645 24.509 5.107 1.00 74.81 124 GLY A N 1
ATOM 925 C CA . GLY A 1 124 ? -1.607 25.537 6.154 1.00 74.81 124 GLY A CA 1
ATOM 926 C C . GLY A 1 124 ? -1.351 25.062 7.589 1.00 74.81 124 GLY A C 1
ATOM 927 O O . GLY A 1 124 ? -1.839 25.705 8.519 1.00 74.81 124 GLY A O 1
ATOM 928 N N . THR A 1 125 ? -0.599 23.976 7.799 1.00 71.19 125 THR A N 1
ATOM 929 C CA . THR A 1 125 ? -0.245 23.440 9.131 1.00 71.19 125 THR A CA 1
ATOM 930 C C . THR A 1 125 ? 1.268 23.464 9.399 1.00 71.19 125 THR A C 1
ATOM 932 O O . THR A 1 125 ? 2.054 23.981 8.609 1.00 71.19 125 THR A O 1
ATOM 935 N N . THR A 1 126 ? 1.714 22.934 10.546 1.00 67.62 126 THR A N 1
ATOM 936 C CA . THR A 1 126 ? 3.144 22.803 10.892 1.00 67.62 126 THR A CA 1
ATOM 937 C C . THR A 1 126 ? 3.895 21.793 10.016 1.00 67.62 126 THR A C 1
ATOM 939 O O . THR A 1 126 ? 5.123 21.829 9.989 1.00 67.62 126 THR A O 1
ATOM 942 N N . ALA A 1 127 ? 3.179 20.935 9.284 1.00 74.44 127 ALA A N 1
ATOM 943 C CA . ALA A 1 127 ? 3.709 19.986 8.309 1.00 74.44 127 ALA A CA 1
ATOM 944 C C . ALA A 1 127 ? 3.140 20.308 6.914 1.00 74.44 127 ALA A C 1
ATOM 946 O O . ALA A 1 127 ? 2.311 19.583 6.381 1.00 74.44 127 ALA A O 1
ATOM 947 N N . ASN A 1 128 ? 3.521 21.438 6.321 1.00 80.06 128 ASN A N 1
ATOM 948 C CA . ASN A 1 128 ? 2.999 21.814 5.004 1.00 80.06 128 ASN A CA 1
ATOM 949 C C . ASN A 1 128 ? 3.476 20.881 3.886 1.00 80.06 128 ASN A C 1
ATOM 951 O O . ASN A 1 128 ? 4.536 20.265 3.965 1.00 80.06 128 ASN A O 1
ATOM 955 N N . ASN A 1 129 ? 2.685 20.827 2.816 1.00 82.44 129 ASN A N 1
ATOM 956 C CA . ASN A 1 129 ? 3.023 20.070 1.611 1.00 82.44 129 ASN A CA 1
ATOM 957 C C . ASN A 1 129 ? 4.013 20.829 0.711 1.00 82.44 129 ASN A C 1
ATOM 959 O O . ASN A 1 129 ? 4.716 20.203 -0.084 1.00 82.44 129 ASN A O 1
ATOM 963 N N . ASP A 1 130 ? 4.106 22.156 0.882 1.00 82.94 130 ASP A N 1
ATOM 964 C CA . ASP A 1 130 ? 4.992 23.075 0.158 1.00 82.94 130 ASP A CA 1
ATOM 965 C C . ASP A 1 130 ? 5.033 22.771 -1.355 1.00 82.94 130 ASP A C 1
ATOM 967 O O . ASP A 1 130 ? 4.007 22.437 -1.950 1.00 82.94 130 ASP A O 1
ATOM 971 N N . ALA A 1 131 ? 6.198 22.886 -2.001 1.00 83.06 131 ALA A N 1
ATOM 972 C CA . ALA A 1 131 ? 6.347 22.551 -3.419 1.00 83.06 131 ALA A CA 1
ATOM 973 C C . ALA A 1 131 ? 6.055 21.069 -3.717 1.00 83.06 131 ALA A C 1
ATOM 975 O O . ALA A 1 131 ? 5.562 20.748 -4.797 1.00 83.06 131 ALA A O 1
ATOM 976 N N . GLY A 1 132 ? 6.301 20.187 -2.740 1.00 86.56 132 GLY A N 1
ATOM 977 C CA . GLY A 1 132 ? 6.059 18.750 -2.860 1.00 86.56 132 GLY A CA 1
ATOM 978 C C . GLY A 1 132 ? 4.596 18.419 -3.144 1.00 86.56 132 GLY A C 1
ATOM 979 O O . GLY A 1 132 ? 4.326 17.507 -3.911 1.00 86.56 132 GLY A O 1
ATOM 980 N N . GLY A 1 133 ? 3.648 19.208 -2.628 1.00 87.88 133 GLY A N 1
ATOM 981 C CA . GLY A 1 133 ? 2.224 18.976 -2.868 1.00 87.88 133 GLY A CA 1
ATOM 982 C C . GLY A 1 133 ? 1.843 19.012 -4.346 1.00 87.88 133 GLY A C 1
ATOM 983 O O . GLY A 1 133 ? 1.108 18.150 -4.807 1.00 87.88 133 GLY A O 1
ATOM 984 N N . LEU A 1 134 ? 2.378 19.978 -5.099 1.00 90.19 134 LEU A N 1
ATOM 985 C CA . LEU A 1 134 ? 2.146 20.079 -6.543 1.00 90.19 134 LEU A CA 1
ATOM 986 C C . LEU A 1 134 ? 2.913 19.014 -7.325 1.00 90.19 134 LEU A C 1
ATOM 988 O O . LEU A 1 134 ? 2.381 18.457 -8.277 1.00 90.19 134 LEU A O 1
ATOM 992 N N . GLN A 1 135 ? 4.157 18.750 -6.925 1.00 92.12 135 GLN A N 1
ATOM 993 C CA . GLN A 1 135 ? 5.009 17.760 -7.581 1.00 92.12 135 GLN A CA 1
ATOM 994 C C . GLN A 1 135 ? 4.416 16.356 -7.485 1.00 92.12 135 GLN A C 1
ATOM 996 O O . GLN A 1 135 ? 4.420 15.647 -8.483 1.00 92.12 135 GLN A O 1
ATOM 1001 N N . ASN A 1 136 ? 3.881 16.003 -6.314 1.00 89.00 136 ASN A N 1
ATOM 1002 C CA . ASN A 1 136 ? 3.233 14.720 -6.065 1.00 89.00 136 ASN A CA 1
ATOM 1003 C C . ASN A 1 136 ? 1.889 14.631 -6.791 1.00 89.00 136 ASN A C 1
ATOM 1005 O O . ASN A 1 136 ? 1.690 13.710 -7.559 1.00 89.00 136 ASN A O 1
ATOM 1009 N N . MET A 1 137 ? 1.006 15.630 -6.648 1.00 89.88 137 MET A N 1
ATOM 1010 C CA . MET A 1 137 ? -0.330 15.571 -7.265 1.00 89.88 137 MET A CA 1
ATOM 1011 C C . MET A 1 137 ? -0.302 15.482 -8.797 1.00 89.88 137 MET A C 1
ATOM 1013 O O . MET A 1 137 ? -1.262 15.050 -9.422 1.00 89.88 137 MET A O 1
ATOM 1017 N N . MET A 1 138 ? 0.764 15.988 -9.416 1.00 90.00 138 MET A N 1
ATOM 1018 C CA . MET A 1 138 ? 0.910 15.983 -10.867 1.00 90.00 138 MET A CA 1
ATOM 1019 C C . MET A 1 138 ? 1.858 14.896 -11.375 1.00 90.00 138 MET A C 1
ATOM 1021 O O . MET A 1 138 ? 1.993 14.774 -12.587 1.00 90.00 138 MET A O 1
ATOM 1025 N N . ASP A 1 139 ? 2.569 14.187 -10.497 1.00 89.00 139 ASP A N 1
ATOM 1026 C CA . ASP A 1 139 ? 3.719 13.348 -10.859 1.00 89.00 139 ASP A CA 1
ATOM 1027 C C . ASP A 1 139 ? 4.783 14.081 -11.701 1.00 89.00 139 ASP A C 1
ATOM 1029 O O . ASP A 1 139 ? 5.481 13.510 -12.541 1.00 89.00 139 ASP A O 1
ATOM 1033 N N . VAL A 1 140 ? 4.953 15.386 -11.456 1.00 90.88 140 VAL A N 1
ATOM 1034 C CA . VAL A 1 140 ? 5.936 16.229 -12.151 1.00 90.88 140 VAL A CA 1
ATOM 1035 C C . VAL A 1 140 ? 6.922 16.805 -11.134 1.00 90.88 140 VAL A C 1
ATOM 1037 O O . VAL A 1 140 ? 6.676 17.874 -10.570 1.00 90.88 140 VAL A O 1
ATOM 1040 N N . PRO A 1 141 ? 8.103 16.182 -10.937 1.00 87.38 141 PRO A N 1
ATOM 1041 C CA . PRO A 1 141 ? 9.100 16.648 -9.967 1.00 87.38 141 PRO A CA 1
ATOM 1042 C C . PRO A 1 141 ? 9.574 18.093 -10.189 1.00 87.38 141 PRO A C 1
ATOM 1044 O O . PRO A 1 141 ? 10.028 18.759 -9.262 1.00 87.38 141 PRO A O 1
ATOM 1047 N N . ALA A 1 142 ? 9.483 18.593 -11.425 1.00 86.75 142 ALA A N 1
ATOM 1048 C CA . ALA A 1 142 ? 9.862 19.957 -11.789 1.00 86.75 142 ALA A CA 1
ATOM 1049 C C . ALA A 1 142 ? 8.733 20.992 -11.607 1.00 86.75 142 ALA A C 1
ATOM 1051 O O . ALA A 1 142 ? 8.981 22.185 -11.805 1.00 86.75 142 ALA A O 1
ATOM 1052 N N . ALA A 1 143 ? 7.513 20.568 -11.259 1.00 90.00 143 ALA A N 1
ATOM 1053 C CA . ALA A 1 143 ? 6.374 21.465 -11.137 1.00 90.00 143 ALA A CA 1
ATOM 1054 C C . ALA A 1 143 ? 6.584 22.431 -9.970 1.00 90.00 143 ALA A C 1
ATOM 1056 O O . ALA A 1 143 ? 6.841 22.036 -8.831 1.00 90.00 143 ALA A O 1
ATOM 1057 N N . ALA A 1 144 ? 6.496 23.726 -10.260 1.00 87.88 144 ALA A N 1
ATOM 1058 C CA . ALA A 1 144 ? 6.627 24.764 -9.255 1.00 87.88 144 ALA A CA 1
ATOM 1059 C C . ALA A 1 144 ? 5.927 26.041 -9.705 1.00 87.88 144 ALA A C 1
ATOM 1061 O O . ALA A 1 144 ? 6.152 26.520 -10.809 1.00 87.88 144 ALA A O 1
ATOM 1062 N N . MET A 1 145 ? 5.163 26.658 -8.808 1.00 87.19 145 MET A N 1
ATOM 1063 C CA . MET A 1 145 ? 4.455 27.913 -9.068 1.00 87.19 145 MET A CA 1
ATOM 1064 C C . MET A 1 145 ? 5.049 29.087 -8.282 1.00 87.19 145 MET A C 1
ATOM 1066 O O . MET A 1 145 ? 4.304 29.825 -7.656 1.00 87.19 145 MET A O 1
ATOM 1070 N N . TRP A 1 146 ? 6.375 29.269 -8.241 1.00 86.19 146 TRP A N 1
ATOM 1071 C CA . TRP A 1 146 ? 6.984 30.418 -7.544 1.00 86.19 146 TRP A CA 1
ATOM 1072 C C . TRP A 1 146 ? 7.419 31.513 -8.524 1.00 86.19 146 TRP A C 1
ATOM 1074 O O . TRP A 1 146 ? 8.401 31.360 -9.246 1.00 86.19 146 TRP A O 1
ATOM 1084 N N . GLY A 1 147 ? 6.664 32.611 -8.564 1.00 82.31 147 GLY A N 1
ATOM 1085 C CA . GLY A 1 147 ? 6.896 33.773 -9.422 1.00 82.31 147 GLY A CA 1
ATOM 1086 C C . GLY A 1 147 ? 7.557 34.955 -8.709 1.00 82.31 147 GLY A C 1
ATOM 1087 O O . GLY A 1 147 ? 8.267 34.810 -7.717 1.00 82.31 147 GLY A O 1
ATOM 1088 N N . ASP A 1 148 ? 7.335 36.150 -9.253 1.00 82.81 148 ASP A N 1
ATOM 1089 C CA . ASP A 1 148 ? 7.925 37.400 -8.771 1.00 82.81 148 ASP A CA 1
ATOM 1090 C C . ASP A 1 148 ? 7.163 37.973 -7.561 1.00 82.81 148 ASP A C 1
ATOM 1092 O O . ASP A 1 148 ? 6.116 38.607 -7.708 1.00 82.81 148 ASP A O 1
ATOM 1096 N N . ASP A 1 149 ? 7.722 37.803 -6.359 1.00 84.62 149 ASP A N 1
ATOM 1097 C CA . ASP A 1 149 ? 7.158 38.336 -5.109 1.00 84.62 149 ASP A CA 1
ATOM 1098 C C . ASP A 1 149 ? 7.152 39.876 -5.031 1.00 84.62 149 ASP A C 1
ATOM 1100 O O . ASP A 1 149 ? 6.492 40.437 -4.158 1.00 84.62 149 ASP A O 1
ATOM 1104 N N . SER A 1 150 ? 7.840 40.589 -5.936 1.00 85.50 150 SER A N 1
ATOM 1105 C CA . SER A 1 150 ? 7.738 42.055 -6.011 1.00 85.50 150 SER A CA 1
ATOM 1106 C C . SER A 1 150 ? 6.439 42.540 -6.664 1.00 85.50 150 SER A C 1
ATOM 1108 O O . SER A 1 150 ? 6.156 43.741 -6.631 1.00 85.50 150 SER A O 1
ATOM 1110 N N . LEU A 1 151 ? 5.654 41.619 -7.245 1.00 84.31 151 LEU A N 1
ATOM 1111 C CA . LEU A 1 151 ? 4.418 41.893 -7.982 1.00 84.31 151 LEU A CA 1
ATOM 1112 C C . LEU A 1 151 ? 4.617 42.843 -9.179 1.00 84.31 151 LEU A C 1
ATOM 1114 O O . LEU A 1 151 ? 3.673 43.501 -9.618 1.00 84.31 151 LEU A O 1
ATOM 1118 N N . ALA A 1 152 ? 5.834 42.920 -9.734 1.00 86.50 152 ALA A N 1
ATOM 1119 C CA . ALA A 1 152 ? 6.125 43.743 -10.908 1.00 86.50 152 ALA A CA 1
ATOM 112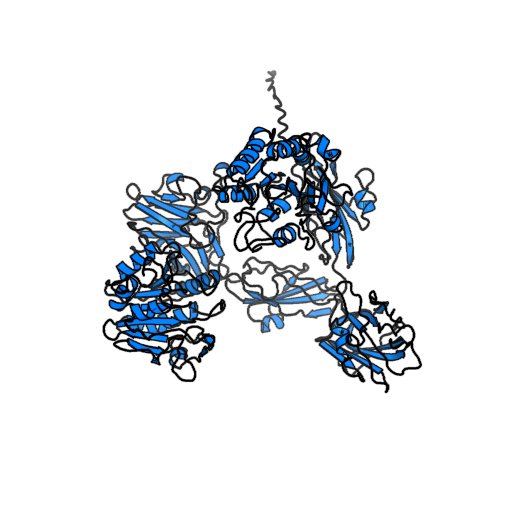0 C C . ALA A 1 152 ? 5.650 43.088 -12.218 1.00 86.50 152 ALA A C 1
ATOM 1122 O O . ALA A 1 152 ? 5.410 43.781 -13.211 1.00 86.50 152 ALA A O 1
ATOM 1123 N N . THR A 1 153 ? 5.501 41.762 -12.227 1.00 91.00 153 THR A N 1
ATOM 1124 C CA . THR A 1 153 ? 5.006 41.004 -13.382 1.00 91.00 153 THR A CA 1
ATOM 1125 C C . THR A 1 153 ? 3.482 41.108 -13.490 1.00 91.00 153 THR A C 1
ATOM 1127 O O . THR A 1 153 ? 2.759 40.653 -12.606 1.00 91.00 153 THR A O 1
ATOM 1130 N N . ILE A 1 154 ? 2.988 41.690 -14.591 1.00 92.12 154 ILE A N 1
ATOM 1131 C CA . ILE A 1 154 ? 1.553 41.872 -14.866 1.00 92.12 154 ILE A CA 1
ATOM 1132 C C . ILE A 1 154 ? 1.067 40.844 -15.886 1.00 92.12 154 ILE A C 1
ATOM 1134 O O . ILE A 1 154 ? 1.632 40.717 -16.975 1.00 92.12 154 ILE A O 1
ATOM 1138 N N . PHE A 1 155 ? -0.036 40.176 -15.557 1.00 94.44 155 PHE A N 1
ATOM 1139 C CA . PHE A 1 155 ? -0.716 39.217 -16.414 1.00 94.44 155 PHE A CA 1
ATOM 1140 C C . PHE A 1 155 ? -1.874 39.915 -17.114 1.00 94.44 155 PHE A C 1
ATOM 1142 O O . PHE A 1 155 ? -2.738 40.509 -16.472 1.00 94.44 155 PHE A O 1
ATOM 1149 N N . THR A 1 156 ? -1.869 39.894 -18.445 1.00 96.81 156 THR A N 1
ATOM 1150 C CA . THR A 1 156 ? -2.882 40.568 -19.265 1.00 96.81 156 THR A CA 1
ATOM 1151 C C . THR A 1 156 ? -3.818 39.532 -19.888 1.00 96.81 156 THR A C 1
ATOM 1153 O O . THR A 1 156 ? -3.318 38.548 -20.442 1.00 96.81 156 THR A O 1
ATOM 1156 N N . PRO A 1 157 ? -5.150 39.752 -19.867 1.00 97.44 157 PRO A N 1
ATOM 1157 C CA . PRO A 1 157 ? -6.112 38.868 -20.518 1.00 97.44 157 PRO A CA 1
ATOM 1158 C C . PRO A 1 157 ? -5.759 38.572 -21.977 1.00 97.44 157 PRO A C 1
ATOM 1160 O O . PRO A 1 157 ? -5.523 39.484 -22.785 1.00 97.44 157 PRO A O 1
ATOM 1163 N N . THR A 1 158 ? -5.758 37.291 -22.330 1.00 97.31 158 THR A N 1
ATOM 1164 C CA . THR A 1 158 ? -5.581 36.819 -23.708 1.00 97.31 158 THR A CA 1
ATOM 1165 C C . THR A 1 158 ? -6.875 36.998 -24.512 1.00 97.31 158 THR A C 1
ATOM 1167 O O . THR A 1 158 ? -7.838 37.630 -24.065 1.00 97.31 158 THR A O 1
ATOM 1170 N N . ALA A 1 159 ? -6.907 36.486 -25.746 1.00 91.88 159 ALA A N 1
ATOM 1171 C CA . ALA A 1 159 ? -8.155 36.398 -26.501 1.00 91.88 159 ALA A CA 1
ATOM 1172 C C . ALA A 1 159 ? -9.174 35.484 -25.797 1.00 91.88 159 ALA A C 1
ATOM 1174 O O . ALA A 1 159 ? -10.331 35.879 -25.673 1.00 91.88 159 ALA A O 1
ATOM 1175 N N . ASP A 1 160 ? -8.723 34.341 -25.277 1.00 92.81 160 ASP A N 1
ATOM 1176 C CA . ASP A 1 160 ? -9.560 33.400 -24.532 1.00 92.81 160 ASP A CA 1
ATOM 1177 C C . ASP A 1 160 ? -10.005 33.979 -23.191 1.00 92.81 160 ASP A C 1
ATOM 1179 O O . ASP A 1 160 ? -11.180 33.883 -22.850 1.00 92.81 160 ASP A O 1
ATOM 1183 N N . GLY A 1 161 ? -9.123 34.691 -22.480 1.00 94.44 161 GLY A N 1
ATOM 1184 C CA . GLY A 1 161 ? -9.498 35.433 -21.273 1.00 94.44 161 GLY A CA 1
ATOM 1185 C C . GLY A 1 161 ? -10.631 36.421 -21.517 1.00 94.44 161 GLY A C 1
ATOM 1186 O O . GLY A 1 161 ? -11.614 36.437 -20.789 1.00 94.44 161 GLY A O 1
ATOM 1187 N N . ARG A 1 162 ? -10.558 37.211 -22.594 1.00 95.00 162 ARG A N 1
ATOM 1188 C CA . ARG A 1 162 ? -11.643 38.144 -22.950 1.00 95.00 162 ARG A CA 1
ATOM 1189 C C . ARG A 1 162 ? -12.931 37.448 -23.391 1.00 95.00 162 ARG A C 1
ATOM 1191 O O . ARG A 1 162 ? -13.993 38.059 -23.313 1.00 95.00 162 ARG A O 1
ATOM 1198 N N . LEU A 1 163 ? -12.830 36.229 -23.915 1.00 93.12 163 LEU A N 1
ATOM 1199 C CA . LEU A 1 163 ? -13.971 35.466 -24.407 1.00 93.12 163 LEU A CA 1
ATOM 1200 C C . LEU A 1 163 ? -14.708 34.749 -23.272 1.00 93.12 163 LEU A C 1
ATOM 1202 O O . LEU A 1 163 ? -15.935 34.799 -23.219 1.00 93.12 163 LEU A O 1
ATOM 1206 N N . TYR A 1 164 ? -13.969 34.075 -22.393 1.00 95.88 164 TYR A N 1
ATOM 1207 C CA . TYR A 1 164 ? -14.532 33.205 -21.363 1.00 95.88 164 TYR A CA 1
ATOM 1208 C C . TYR A 1 164 ? -14.662 33.889 -20.003 1.00 95.88 164 TYR A C 1
ATOM 1210 O O . TYR A 1 164 ? -15.550 33.520 -19.242 1.00 95.88 164 TYR A O 1
ATOM 1218 N N . THR A 1 165 ? -13.849 34.910 -19.728 1.00 95.75 165 THR A N 1
ATOM 1219 C CA . THR A 1 165 ? -13.848 35.678 -18.473 1.00 95.75 165 THR A CA 1
ATOM 1220 C C . THR A 1 165 ? -13.798 37.188 -18.751 1.00 95.75 165 THR A C 1
ATOM 1222 O O . THR A 1 165 ? -12.775 37.830 -18.491 1.00 95.75 165 THR A O 1
ATOM 1225 N N . PRO A 1 166 ? -14.832 37.783 -19.375 1.00 94.69 166 PRO A N 1
ATOM 1226 C CA . PRO A 1 166 ? -14.808 39.185 -19.794 1.00 94.69 166 PRO A CA 1
ATOM 1227 C C . PRO A 1 166 ? -14.572 40.193 -18.658 1.00 94.69 166 PRO A C 1
ATOM 1229 O O . PRO A 1 166 ? -14.095 41.294 -18.950 1.00 94.69 166 PRO A O 1
ATOM 1232 N N . SER A 1 167 ? -14.844 39.835 -17.400 1.00 95.00 167 SER A N 1
ATOM 1233 C CA . SER A 1 167 ? -14.546 40.681 -16.241 1.00 95.00 167 SER A CA 1
ATOM 1234 C C . SER A 1 167 ? -13.082 40.605 -15.776 1.00 95.00 167 SER A C 1
ATOM 1236 O O . SER A 1 167 ? -12.653 41.468 -15.016 1.00 95.00 167 SER A O 1
ATOM 1238 N N . LEU A 1 168 ? -12.269 39.651 -16.256 1.00 94.25 168 LEU A N 1
ATOM 1239 C CA . LEU A 1 168 ? -10.875 39.464 -15.826 1.00 94.25 168 LEU A CA 1
ATOM 1240 C C . LEU A 1 168 ? -10.008 40.719 -16.090 1.00 94.25 168 LEU A C 1
ATOM 1242 O O . LEU A 1 168 ? -9.792 41.081 -17.254 1.00 94.25 168 LEU A O 1
ATOM 1246 N N . PRO A 1 169 ? -9.454 41.376 -15.048 1.00 92.31 169 PRO A N 1
ATOM 1247 C CA . PRO A 1 169 ? -8.574 42.524 -15.225 1.00 92.31 169 PRO A CA 1
ATOM 1248 C C . PRO A 1 169 ? -7.137 42.096 -15.545 1.00 92.31 169 PRO A C 1
ATOM 1250 O O . PRO A 1 169 ? -6.744 40.946 -15.358 1.00 92.31 169 PRO A O 1
ATOM 1253 N N . ALA A 1 170 ? -6.314 43.054 -15.980 1.00 92.31 170 ALA A N 1
ATOM 1254 C CA . ALA A 1 170 ? -4.868 42.876 -15.909 1.00 92.31 170 ALA A CA 1
ATOM 1255 C C . ALA A 1 170 ? -4.419 43.015 -14.447 1.00 92.31 170 ALA A C 1
ATOM 1257 O O . ALA A 1 170 ? -4.685 44.046 -13.827 1.00 92.31 170 ALA A O 1
ATOM 1258 N N . ALA A 1 171 ? -3.754 41.995 -13.908 1.00 89.00 171 ALA A N 1
ATOM 1259 C CA . ALA A 1 171 ? -3.412 41.915 -12.489 1.00 89.00 171 ALA A CA 1
ATOM 1260 C C . ALA A 1 171 ? -2.017 41.301 -12.276 1.00 89.00 171 ALA A C 1
ATOM 1262 O O . ALA A 1 171 ? -1.547 40.532 -13.123 1.00 89.00 171 ALA A O 1
ATOM 1263 N N . PRO A 1 172 ? -1.323 41.643 -11.177 1.00 89.00 172 PRO A N 1
ATOM 1264 C CA . PRO A 1 172 ? -0.100 40.955 -10.791 1.00 89.00 172 PRO A CA 1
ATOM 1265 C C . PRO A 1 172 ? -0.394 39.565 -10.208 1.00 89.00 172 PRO A C 1
ATOM 1267 O O . PRO A 1 172 ? -1.479 39.306 -9.693 1.00 89.00 172 PRO A O 1
ATOM 1270 N N . CYS A 1 173 ? 0.599 38.681 -10.253 1.00 87.38 173 CYS A N 1
ATOM 1271 C CA . CYS A 1 173 ? 0.565 37.364 -9.616 1.00 87.38 173 CYS A CA 1
ATOM 1272 C C . CYS A 1 173 ? 1.989 36.958 -9.223 1.00 87.38 173 CYS A C 1
ATOM 1274 O O . CYS A 1 173 ? 2.917 37.148 -10.011 1.00 87.38 173 CYS A O 1
ATOM 1276 N N . ASN A 1 174 ? 2.163 36.388 -8.028 1.00 87.19 174 ASN A N 1
ATOM 1277 C CA . ASN A 1 174 ? 3.447 35.839 -7.582 1.00 87.19 174 ASN A CA 1
ATOM 1278 C C . ASN A 1 174 ? 3.483 34.306 -7.589 1.00 87.19 174 ASN A C 1
ATOM 1280 O O . ASN A 1 174 ? 4.504 33.731 -7.213 1.00 87.19 174 ASN A O 1
ATOM 1284 N N . ARG A 1 175 ? 2.423 33.626 -8.037 1.00 89.31 175 ARG A N 1
ATOM 1285 C CA . ARG A 1 175 ? 2.401 32.164 -8.197 1.00 89.31 175 ARG A CA 1
ATOM 1286 C C . ARG A 1 175 ? 1.799 31.704 -9.537 1.00 89.31 175 ARG A C 1
ATOM 1288 O O . ARG A 1 175 ? 0.735 31.089 -9.556 1.00 89.31 175 ARG A O 1
ATOM 1295 N N . PRO A 1 176 ? 2.417 32.037 -10.682 1.00 92.31 176 PRO A N 1
ATOM 1296 C CA . PRO A 1 176 ? 1.896 31.666 -11.994 1.00 92.31 176 PRO A CA 1
ATOM 1297 C C . PRO A 1 176 ? 2.253 30.227 -12.386 1.00 92.31 176 PRO A C 1
ATOM 1299 O O . PRO A 1 176 ? 3.146 29.612 -11.804 1.00 92.31 176 PRO A O 1
ATOM 1302 N N . TRP A 1 177 ? 1.603 29.726 -13.436 1.00 93.06 177 TRP A N 1
ATOM 1303 C CA . TRP A 1 177 ? 2.058 28.536 -14.152 1.00 93.06 177 TRP A CA 1
ATOM 1304 C C . TRP A 1 177 ? 3.259 28.850 -15.042 1.00 93.06 177 TRP A C 1
ATOM 1306 O O . TRP A 1 177 ? 3.302 29.909 -15.673 1.00 93.06 177 TRP A O 1
ATOM 1316 N N . PHE A 1 178 ? 4.174 27.887 -15.167 1.00 94.00 178 PHE A N 1
ATOM 1317 C CA . PHE A 1 178 ? 5.306 27.925 -16.093 1.00 94.00 178 PHE A CA 1
ATOM 1318 C C . PHE A 1 178 ? 5.152 26.797 -17.122 1.00 94.00 178 PHE A C 1
ATOM 1320 O O . PHE A 1 178 ? 5.581 25.676 -16.855 1.00 94.00 178 PHE A O 1
ATOM 1327 N N . PRO A 1 179 ? 4.570 27.055 -18.310 1.00 93.25 179 PRO A N 1
ATOM 1328 C CA . PRO A 1 179 ? 4.257 26.007 -19.288 1.00 93.25 179 PRO A CA 1
ATOM 1329 C C . PRO A 1 179 ? 5.444 25.106 -19.664 1.00 93.25 179 PRO A C 1
ATOM 1331 O O . PRO A 1 179 ? 5.261 23.930 -19.954 1.00 93.25 179 PRO A O 1
ATOM 1334 N N . ALA A 1 180 ? 6.671 25.634 -19.620 1.00 92.00 180 ALA A N 1
ATOM 1335 C CA . ALA A 1 180 ? 7.885 24.877 -19.917 1.00 92.00 180 ALA A CA 1
ATOM 1336 C C . ALA A 1 180 ? 8.158 23.708 -18.946 1.00 92.00 180 ALA A C 1
ATOM 1338 O O . ALA A 1 180 ? 8.874 22.788 -19.325 1.00 92.00 180 ALA A O 1
ATOM 1339 N N . GLN A 1 181 ? 7.609 23.731 -17.724 1.00 93.00 181 GLN A N 1
ATOM 1340 C CA . GLN A 1 181 ? 7.787 22.662 -16.730 1.00 93.00 181 GLN A CA 1
ATOM 1341 C C . GLN A 1 181 ? 7.039 21.373 -17.086 1.00 93.00 181 GLN A C 1
ATOM 1343 O O . GLN A 1 181 ? 7.405 20.316 -16.589 1.00 93.00 181 GLN A O 1
ATOM 1348 N N . PHE A 1 182 ? 6.014 21.464 -17.935 1.00 91.56 182 PHE A N 1
ATOM 1349 C CA . PHE A 1 182 ? 5.128 20.344 -18.262 1.00 91.56 182 PHE A CA 1
ATOM 1350 C C . PHE A 1 182 ? 5.439 19.707 -19.627 1.00 91.56 182 PHE A C 1
ATOM 1352 O O . PHE A 1 182 ? 4.772 18.776 -20.068 1.00 91.56 182 PHE A O 1
ATOM 1359 N N . VAL A 1 183 ? 6.462 20.201 -20.331 1.00 85.75 183 VAL A N 1
ATOM 1360 C CA . VAL A 1 183 ? 6.877 19.632 -21.618 1.00 85.75 183 VAL A CA 1
ATOM 1361 C C . VAL A 1 183 ? 7.465 18.237 -21.397 1.00 85.75 183 VAL A C 1
ATOM 1363 O O . VAL A 1 183 ? 8.465 18.102 -20.698 1.00 85.75 183 VAL A O 1
ATOM 1366 N N . GLY A 1 184 ? 6.882 17.226 -22.048 1.00 78.88 184 GLY A N 1
ATOM 1367 C CA . GLY A 1 184 ? 7.289 15.824 -21.886 1.00 78.88 184 GLY A CA 1
ATOM 1368 C C . GLY A 1 184 ? 6.714 15.156 -20.634 1.00 78.88 184 GLY A C 1
ATOM 1369 O O . GLY A 1 184 ? 7.316 14.217 -20.131 1.00 78.88 184 GLY A O 1
ATOM 1370 N N . THR A 1 185 ? 5.598 15.680 -20.121 1.00 88.00 185 THR A N 1
ATOM 1371 C CA . THR A 1 185 ? 4.794 15.092 -19.039 1.00 88.00 185 THR A CA 1
ATOM 1372 C C . THR A 1 185 ? 3.365 14.883 -19.538 1.00 88.00 185 THR A C 1
ATOM 1374 O O . THR A 1 185 ? 2.992 15.477 -20.553 1.00 88.00 185 THR A O 1
ATOM 1377 N N . ASP A 1 186 ? 2.545 14.149 -18.785 1.00 86.50 186 ASP A N 1
ATOM 1378 C CA . ASP A 1 186 ? 1.120 13.955 -19.098 1.00 86.50 186 ASP A CA 1
ATOM 1379 C C . ASP A 1 186 ? 0.290 15.241 -18.976 1.00 86.50 186 ASP A C 1
ATOM 1381 O O . ASP A 1 186 ? -0.855 15.314 -19.420 1.00 86.50 186 ASP A O 1
ATOM 1385 N N . TRP A 1 187 ? 0.853 16.297 -18.389 1.00 92.56 187 TRP A N 1
ATOM 1386 C CA . TRP A 1 187 ? 0.169 17.567 -18.200 1.00 92.56 187 TRP A CA 1
ATOM 1387 C C . TRP A 1 187 ? 0.497 18.561 -19.311 1.00 92.56 187 TRP A C 1
ATOM 1389 O O . TRP A 1 187 ? 1.645 18.751 -19.704 1.00 92.56 187 TRP A O 1
ATOM 1399 N N . HIS A 1 188 ? -0.514 19.281 -19.792 1.00 90.31 188 HIS A N 1
ATOM 1400 C CA . HIS A 1 188 ? -0.327 20.377 -20.741 1.00 90.31 188 HIS A CA 1
ATOM 1401 C C . HIS A 1 188 ? -1.302 21.526 -20.479 1.00 90.31 188 HIS A C 1
ATOM 1403 O O . HIS A 1 188 ? -2.363 21.348 -19.886 1.00 90.31 188 HIS A O 1
ATOM 1409 N N . VAL A 1 189 ? -0.946 22.735 -20.924 1.00 92.56 189 VAL A N 1
ATOM 1410 C CA . VAL A 1 189 ? -1.816 23.915 -20.798 1.00 92.56 189 VAL A CA 1
ATOM 1411 C C . VAL A 1 189 ? -2.969 23.807 -21.790 1.00 92.56 189 VAL A C 1
ATOM 1413 O O . VAL A 1 189 ? -2.766 23.941 -22.995 1.00 92.56 189 VAL A O 1
ATOM 1416 N N . GLU A 1 190 ? -4.177 23.594 -21.272 1.00 93.81 190 GLU A N 1
ATOM 1417 C CA . GLU A 1 190 ? -5.410 23.487 -22.059 1.00 93.81 190 GLU A CA 1
ATOM 1418 C C . GLU A 1 190 ? -6.032 24.868 -22.318 1.00 93.81 190 GLU A C 1
ATOM 1420 O O . GLU A 1 190 ? -6.571 25.119 -23.396 1.00 93.81 190 GLU A O 1
ATOM 1425 N N . LEU A 1 191 ? -5.934 25.794 -21.351 1.00 95.44 191 LEU A N 1
ATOM 1426 C CA . LEU A 1 191 ? -6.522 27.134 -21.455 1.00 95.44 191 LEU A CA 1
ATOM 1427 C C . LEU A 1 191 ? -5.638 28.213 -20.821 1.00 95.44 191 LEU A C 1
ATOM 1429 O O . LEU A 1 191 ? -5.243 28.111 -19.659 1.00 95.44 191 LEU A O 1
ATOM 1433 N N . VAL A 1 192 ? -5.404 29.303 -21.559 1.00 96.62 192 VAL A N 1
ATOM 1434 C CA . VAL A 1 192 ? -4.651 30.482 -21.100 1.00 96.62 192 VAL A CA 1
ATOM 1435 C C . VAL A 1 192 ? -5.592 31.678 -21.012 1.00 96.62 192 VAL A C 1
ATOM 1437 O O . VAL A 1 192 ? -5.905 32.289 -22.033 1.00 96.62 192 VAL A O 1
ATOM 1440 N N . LEU A 1 193 ? -6.026 32.059 -19.809 1.00 96.81 193 LEU A N 1
ATOM 1441 C CA . LEU A 1 193 ? -6.926 33.206 -19.627 1.00 96.81 193 LEU A CA 1
ATOM 1442 C C . LEU A 1 193 ? -6.149 34.528 -19.555 1.00 96.81 193 LEU A C 1
ATOM 1444 O O . LEU A 1 193 ? -6.552 35.522 -20.157 1.00 96.81 193 LEU A O 1
ATOM 1448 N N . ALA A 1 194 ? -4.990 34.548 -18.902 1.00 97.00 194 ALA A N 1
ATOM 1449 C CA . ALA A 1 194 ? -4.073 35.686 -18.935 1.00 97.00 194 ALA A CA 1
ATOM 1450 C C . ALA A 1 194 ? -2.611 35.229 -18.857 1.00 97.00 194 ALA A C 1
ATOM 1452 O O . ALA A 1 194 ? -2.302 34.152 -18.352 1.00 97.00 194 ALA A O 1
ATOM 1453 N N . GLN A 1 195 ? -1.705 36.044 -19.397 1.00 96.62 195 GLN A N 1
ATOM 1454 C CA . GLN A 1 195 ? -0.275 35.732 -19.468 1.00 96.62 195 GLN A CA 1
ATOM 1455 C C . GLN A 1 195 ? 0.584 36.988 -19.317 1.00 96.62 195 GLN A C 1
ATOM 1457 O O . GLN A 1 195 ? 0.112 38.109 -19.547 1.00 96.62 195 GLN A O 1
ATOM 1462 N N . ASN A 1 196 ? 1.851 36.804 -18.956 1.00 95.25 196 ASN A N 1
ATOM 1463 C CA . ASN A 1 196 ? 2.837 37.881 -18.950 1.00 95.25 196 ASN A CA 1
ATOM 1464 C C . ASN A 1 196 ? 3.245 38.292 -20.385 1.00 95.25 196 ASN A C 1
ATOM 1466 O O . ASN A 1 196 ? 2.859 37.676 -21.380 1.00 95.25 196 ASN A O 1
ATOM 1470 N N . SER A 1 197 ? 4.023 39.371 -20.514 1.00 93.88 197 SER A N 1
ATOM 1471 C CA . SER A 1 197 ? 4.311 39.995 -21.816 1.00 93.88 197 SER A CA 1
ATOM 1472 C C . SER A 1 197 ? 5.070 39.113 -22.812 1.00 93.88 197 SER A C 1
ATOM 1474 O O . SER A 1 197 ? 4.960 39.348 -24.014 1.00 93.88 197 SER A O 1
ATOM 1476 N N . ASP A 1 198 ? 5.855 38.145 -22.336 1.00 92.25 198 ASP A N 1
ATOM 1477 C CA . ASP A 1 198 ? 6.615 37.216 -23.181 1.00 92.25 198 ASP A CA 1
ATOM 1478 C C . ASP A 1 198 ? 5.954 35.830 -23.318 1.00 92.25 198 ASP A C 1
ATOM 1480 O O . ASP A 1 198 ? 6.443 35.002 -24.083 1.00 92.25 198 ASP A O 1
ATOM 1484 N N . GLY A 1 199 ? 4.829 35.592 -22.631 1.00 91.50 199 GLY A N 1
ATOM 1485 C CA . GLY A 1 199 ? 4.089 34.328 -22.656 1.00 91.50 199 GLY A CA 1
ATOM 1486 C C . GLY A 1 199 ? 4.757 33.182 -21.891 1.00 91.50 199 GLY A C 1
ATOM 1487 O O . GLY A 1 199 ? 4.288 32.051 -21.978 1.00 91.50 199 GLY A O 1
ATOM 1488 N N . SER A 1 200 ? 5.838 33.443 -21.150 1.00 92.88 200 SER A N 1
ATOM 1489 C CA . SER A 1 200 ? 6.529 32.421 -20.352 1.00 92.88 200 SER A CA 1
ATOM 1490 C C . SER A 1 200 ? 5.768 32.015 -19.088 1.00 92.88 200 SER A C 1
ATOM 1492 O O . SER A 1 200 ? 6.080 30.978 -18.503 1.00 92.88 200 SER A O 1
ATOM 1494 N N . GLN A 1 201 ? 4.791 32.818 -18.658 1.00 95.06 201 GLN A N 1
ATOM 1495 C CA . GLN A 1 201 ? 4.004 32.587 -17.451 1.00 95.06 201 GLN A CA 1
ATOM 1496 C C . GLN A 1 201 ? 2.516 32.818 -17.708 1.00 95.06 201 GLN A C 1
ATOM 1498 O O . GLN A 1 201 ? 2.132 33.774 -18.389 1.00 95.06 201 GLN A O 1
ATOM 1503 N N . VAL A 1 202 ? 1.677 31.979 -17.099 1.00 94.56 202 VAL A N 1
ATOM 1504 C CA . VAL A 1 202 ? 0.217 31.985 -17.275 1.00 94.56 202 VAL A CA 1
ATOM 1505 C C . VAL A 1 202 ? -0.493 32.107 -15.924 1.00 94.56 202 VAL A C 1
ATOM 1507 O O . VAL A 1 202 ? -0.185 31.374 -14.988 1.00 94.56 202 VAL A O 1
ATOM 1510 N N . MET A 1 203 ? -1.454 33.029 -15.827 1.00 91.62 203 MET A N 1
ATOM 1511 C CA . MET A 1 203 ? -2.365 33.178 -14.687 1.00 91.62 203 MET A CA 1
ATOM 1512 C C . MET A 1 203 ? -3.525 34.122 -15.050 1.00 91.62 203 MET A C 1
ATOM 1514 O O . MET A 1 203 ? -3.243 35.277 -15.368 1.00 91.62 203 MET A O 1
ATOM 1518 N N . PRO A 1 204 ? -4.801 33.716 -14.909 1.00 93.31 204 PRO A N 1
ATOM 1519 C CA . PRO A 1 204 ? -5.263 32.348 -14.675 1.00 93.31 204 PRO A CA 1
ATOM 1520 C C . PRO A 1 204 ? -4.997 31.417 -15.866 1.00 93.31 204 PRO A C 1
ATOM 1522 O O . PRO A 1 204 ? -4.889 31.867 -17.012 1.00 93.31 204 PRO A O 1
ATOM 1525 N N . GLY A 1 205 ? -4.921 30.115 -15.598 1.00 93.88 205 GLY A N 1
ATOM 1526 C CA . GLY A 1 205 ? -4.807 29.079 -16.626 1.00 93.88 205 GLY A CA 1
ATOM 1527 C C . GLY A 1 205 ? -5.171 27.691 -16.112 1.00 93.88 205 GLY A C 1
ATOM 1528 O O . GLY A 1 205 ? -5.134 27.454 -14.900 1.00 93.88 205 GLY A O 1
ATOM 1529 N N . ILE A 1 206 ? -5.526 26.809 -17.049 1.00 95.94 206 ILE A N 1
ATOM 1530 C CA . ILE A 1 206 ? -5.947 25.424 -16.806 1.00 95.94 206 ILE A CA 1
ATOM 1531 C C . ILE A 1 206 ? -4.928 24.472 -17.431 1.00 95.94 206 ILE A C 1
ATOM 1533 O O . ILE A 1 206 ? -4.584 24.613 -18.608 1.00 95.94 206 ILE A O 1
ATOM 1537 N N . LEU A 1 207 ? -4.466 23.512 -16.636 1.00 95.31 207 LEU A N 1
ATOM 1538 C CA . LEU A 1 207 ? -3.685 22.360 -17.069 1.00 95.31 207 LEU A CA 1
ATOM 1539 C C . LEU A 1 207 ? -4.599 21.139 -17.163 1.00 95.31 207 LEU A C 1
ATOM 1541 O O . LEU A 1 207 ? -5.520 21.006 -16.357 1.00 95.31 207 LEU A O 1
ATOM 1545 N N . ARG A 1 208 ? -4.328 20.252 -18.119 1.00 92.00 208 ARG A N 1
ATOM 1546 C CA . ARG A 1 208 ? -5.040 18.986 -18.303 1.00 92.00 208 ARG A CA 1
ATOM 1547 C C . ARG A 1 208 ? -4.064 17.824 -18.409 1.00 92.00 208 ARG A C 1
ATOM 1549 O O . ARG A 1 208 ? -3.060 17.946 -19.109 1.00 92.00 208 ARG A O 1
ATOM 1556 N N . ASN A 1 209 ? -4.404 16.723 -17.751 1.00 91.44 209 ASN A N 1
ATOM 1557 C CA . ASN A 1 209 ? -3.738 15.436 -17.874 1.00 91.44 209 ASN A CA 1
ATOM 1558 C C . ASN A 1 209 ? -4.272 14.687 -19.116 1.00 91.44 209 ASN A C 1
ATOM 1560 O O . ASN A 1 209 ? -5.488 14.566 -19.287 1.00 91.44 209 ASN A O 1
ATOM 1564 N N . SER A 1 210 ? -3.387 14.228 -20.004 1.00 80.38 210 SER A N 1
ATOM 1565 C CA . SER A 1 210 ? -3.716 13.502 -21.246 1.00 80.38 210 SER A CA 1
ATOM 1566 C C . SER A 1 210 ? -4.002 12.009 -21.062 1.00 80.38 210 SER A C 1
ATOM 1568 O O . SER A 1 210 ? -4.358 11.323 -22.013 1.00 80.38 210 SER A O 1
ATOM 1570 N N . VAL A 1 211 ? -3.825 11.477 -19.857 1.00 78.25 211 VAL A N 1
ATOM 1571 C CA . VAL A 1 211 ? -4.100 10.072 -19.531 1.00 78.25 211 VAL A CA 1
ATOM 1572 C C . VAL A 1 211 ? -5.451 9.962 -18.837 1.00 78.25 211 VAL A C 1
ATOM 1574 O O . VAL A 1 211 ? -6.322 9.192 -19.251 1.00 78.25 211 VAL A O 1
ATOM 1577 N N . THR A 1 212 ? -5.636 10.777 -17.802 1.00 80.88 212 THR A N 1
ATOM 1578 C CA . THR A 1 212 ? -6.810 10.714 -16.925 1.00 80.88 212 THR A CA 1
ATOM 1579 C C . THR A 1 212 ? -7.923 11.654 -17.373 1.00 80.88 212 THR A C 1
ATOM 1581 O O . THR A 1 212 ? -9.099 11.432 -17.097 1.00 80.88 212 THR A O 1
ATOM 1584 N N . GLY A 1 213 ? -7.574 12.715 -18.106 1.00 81.81 213 GLY A N 1
ATOM 1585 C CA . GLY A 1 213 ? -8.488 13.804 -18.442 1.00 81.81 213 GLY A CA 1
ATOM 1586 C C . GLY A 1 213 ? -8.673 14.826 -17.316 1.00 81.81 213 GLY A C 1
ATOM 1587 O O . GLY A 1 213 ? -9.344 15.838 -17.550 1.00 81.81 213 GLY A O 1
ATOM 1588 N N . GLY A 1 214 ? -8.059 14.596 -16.148 1.00 90.50 214 GLY A N 1
ATOM 1589 C CA . GLY A 1 214 ? -8.130 15.468 -14.982 1.00 90.50 214 GLY A CA 1
ATOM 1590 C C . GLY A 1 214 ? -7.589 16.864 -15.259 1.00 90.50 214 GLY A C 1
ATOM 1591 O O . GLY A 1 214 ? -6.690 17.054 -16.085 1.00 90.50 214 GLY A O 1
ATOM 1592 N N . ARG A 1 215 ? -8.142 17.872 -14.582 1.00 93.88 215 ARG A N 1
ATOM 1593 C CA . ARG A 1 215 ? -7.773 19.279 -14.797 1.00 93.88 215 ARG A CA 1
ATOM 1594 C C . ARG A 1 215 ? -7.411 19.984 -13.508 1.00 93.88 215 ARG A C 1
ATOM 1596 O O . ARG A 1 215 ? -8.096 19.862 -12.498 1.00 93.88 215 ARG A O 1
ATOM 1603 N N . VAL A 1 216 ? -6.385 20.823 -13.585 1.00 95.44 216 VAL A N 1
ATOM 1604 C CA . VAL A 1 216 ? -5.953 21.671 -12.475 1.00 95.44 216 VAL A CA 1
ATOM 1605 C C . VAL A 1 216 ? -5.929 23.125 -12.929 1.00 95.44 216 VAL A C 1
ATOM 1607 O O . VAL A 1 216 ? -5.256 23.485 -13.896 1.00 95.44 216 VAL A O 1
ATOM 1610 N N . GLY A 1 217 ? -6.680 23.981 -12.239 1.00 93.50 217 GLY A N 1
ATOM 1611 C CA . GLY A 1 217 ? -6.779 25.406 -12.547 1.00 93.50 217 GLY A CA 1
ATOM 1612 C C . GLY A 1 217 ? -6.291 26.291 -11.409 1.00 93.50 217 GLY A C 1
ATOM 1613 O O . GLY A 1 217 ? -6.607 26.070 -10.244 1.00 93.50 217 GLY A O 1
ATOM 1614 N N . ALA A 1 218 ? -5.564 27.353 -11.743 1.00 89.56 218 ALA A N 1
ATOM 1615 C CA . ALA A 1 218 ? -5.146 28.349 -10.762 1.00 89.56 218 ALA A CA 1
ATOM 1616 C C . ALA A 1 218 ? -5.707 29.722 -11.118 1.00 89.56 218 ALA A C 1
ATOM 1618 O O . ALA A 1 218 ? -5.565 30.182 -12.254 1.00 89.56 218 ALA A O 1
ATOM 1619 N N . PHE A 1 219 ? -6.330 30.370 -10.132 1.00 89.31 219 PHE A N 1
ATOM 1620 C CA . PHE A 1 219 ? -6.975 31.671 -10.279 1.00 89.31 219 PHE A CA 1
ATOM 1621 C C . PHE A 1 219 ? -6.527 32.616 -9.158 1.00 89.31 219 PHE A C 1
ATOM 1623 O O . PHE A 1 219 ? -6.598 32.278 -7.979 1.00 89.31 219 PHE A O 1
ATOM 1630 N N . PHE A 1 220 ? -6.086 33.822 -9.534 1.00 83.69 220 PHE A N 1
ATOM 1631 C CA . PHE A 1 220 ? -5.740 34.916 -8.613 1.00 83.69 220 PHE A CA 1
ATOM 1632 C C . PHE A 1 220 ? -4.777 34.507 -7.481 1.00 83.69 220 PHE A C 1
ATOM 1634 O O . PHE A 1 220 ? -4.983 34.809 -6.305 1.00 83.69 220 PHE A O 1
ATOM 1641 N N . GLN A 1 221 ? -3.706 33.797 -7.821 1.00 81.31 221 GLN A N 1
ATOM 1642 C CA . GLN A 1 221 ? -2.716 33.347 -6.845 1.00 81.31 221 GLN A CA 1
ATOM 1643 C C . GLN A 1 221 ? -1.740 34.474 -6.454 1.00 81.31 221 GLN A C 1
ATOM 1645 O O . GLN A 1 221 ? -0.616 34.560 -6.949 1.00 81.31 221 GLN A O 1
ATOM 1650 N N . VAL A 1 222 ? -2.213 35.390 -5.605 1.00 77.19 222 VAL A N 1
ATOM 1651 C CA . VAL A 1 222 ? -1.489 36.582 -5.139 1.00 77.19 222 VAL A CA 1
ATOM 1652 C C . VAL A 1 222 ? -1.689 36.794 -3.635 1.00 77.19 222 VAL A C 1
ATOM 1654 O O . VAL A 1 222 ? -2.806 36.668 -3.136 1.00 77.19 222 VAL A O 1
ATOM 1657 N N . ALA A 1 223 ? -0.610 37.115 -2.914 1.00 64.94 223 ALA A N 1
ATOM 1658 C CA . ALA A 1 223 ? -0.640 37.383 -1.473 1.00 64.94 223 ALA A CA 1
ATOM 1659 C C . ALA A 1 223 ? -1.177 38.795 -1.142 1.00 64.94 223 ALA A C 1
ATOM 1661 O O . ALA A 1 223 ? -0.932 39.747 -1.886 1.00 64.94 223 ALA A O 1
ATOM 1662 N N . ASP A 1 224 ? -1.875 38.930 -0.006 1.00 62.50 224 ASP A N 1
ATOM 1663 C CA . ASP A 1 224 ? -2.329 40.200 0.595 1.00 62.50 224 ASP A CA 1
ATOM 1664 C C . ASP A 1 224 ? -3.191 41.126 -0.303 1.00 62.50 224 ASP A C 1
ATOM 1666 O O . ASP A 1 224 ? -3.243 42.342 -0.091 1.00 62.50 224 ASP A O 1
ATOM 1670 N N . GLN A 1 225 ? -3.897 40.575 -1.301 1.00 66.88 225 GLN A N 1
ATOM 1671 C CA . GLN A 1 225 ? -4.870 41.303 -2.133 1.00 66.88 225 GLN A CA 1
ATOM 1672 C C . GLN A 1 225 ? -6.293 40.789 -1.873 1.00 66.88 225 GLN A C 1
ATOM 1674 O O . GLN A 1 225 ? -6.603 39.626 -2.111 1.00 66.88 225 GLN A O 1
ATOM 1679 N N . PHE A 1 226 ? -7.168 41.672 -1.377 1.00 64.88 226 PHE A N 1
ATOM 1680 C CA . PHE A 1 226 ? -8.517 41.320 -0.893 1.00 64.88 226 PHE A CA 1
ATOM 1681 C C . PHE A 1 226 ? -9.647 42.059 -1.627 1.00 64.88 226 PHE A C 1
ATOM 1683 O O . PHE A 1 226 ? -10.763 42.141 -1.124 1.00 64.88 226 PHE A O 1
ATOM 1690 N N . THR A 1 227 ? -9.349 42.661 -2.781 1.00 66.56 227 THR A N 1
ATOM 1691 C CA . THR A 1 227 ? -10.307 43.442 -3.591 1.00 66.56 227 THR A CA 1
ATOM 1692 C C . THR A 1 227 ? -10.507 42.862 -4.992 1.00 66.56 227 THR A C 1
ATOM 1694 O O . THR A 1 227 ? -10.988 43.563 -5.881 1.00 66.56 227 THR A O 1
ATOM 1697 N N . ASP A 1 228 ? -10.074 41.621 -5.206 1.00 70.69 228 ASP A N 1
ATOM 1698 C CA . ASP A 1 228 ? -10.185 40.931 -6.488 1.00 70.69 228 ASP A CA 1
ATOM 1699 C C . ASP A 1 228 ? -11.602 40.385 -6.688 1.00 70.69 228 ASP A C 1
ATOM 1701 O O . ASP A 1 228 ? -12.236 39.943 -5.740 1.00 70.69 228 ASP A O 1
ATOM 1705 N N . ILE A 1 229 ? -12.062 40.361 -7.938 1.00 85.19 229 ILE A N 1
ATOM 1706 C CA . ILE A 1 229 ? -13.390 39.876 -8.353 1.00 85.19 229 ILE A CA 1
ATOM 1707 C C . ILE A 1 229 ? -13.353 38.383 -8.723 1.00 85.19 229 ILE A C 1
ATOM 1709 O O . ILE A 1 229 ? -13.662 37.982 -9.849 1.00 85.19 229 ILE A O 1
ATOM 1713 N N . ARG A 1 230 ? -12.883 37.549 -7.790 1.00 87.69 230 ARG A N 1
ATOM 1714 C CA . ARG A 1 230 ? -12.562 36.130 -8.029 1.00 87.69 230 ARG A CA 1
ATOM 1715 C C . ARG A 1 230 ? -13.812 35.330 -8.359 1.00 87.69 230 ARG A C 1
ATOM 1717 O O . ARG A 1 230 ? -13.823 34.610 -9.356 1.00 87.69 230 ARG A O 1
ATOM 1724 N N . GLY A 1 231 ? -14.856 35.484 -7.548 1.00 89.56 231 GLY A N 1
ATOM 1725 C CA . GLY A 1 231 ? -16.118 34.774 -7.697 1.00 89.56 231 GLY A CA 1
ATOM 1726 C C . GLY A 1 231 ? -16.803 35.097 -9.021 1.00 89.56 231 GLY A C 1
ATOM 1727 O O . GLY A 1 231 ? -17.271 34.190 -9.707 1.00 89.56 231 GLY A O 1
ATOM 1728 N N . GLU A 1 232 ? -16.782 36.365 -9.442 1.00 92.88 232 GLU A N 1
ATOM 1729 C CA . GLU A 1 232 ? -17.315 36.794 -10.741 1.00 92.88 232 GLU A CA 1
ATOM 1730 C C . GLU A 1 232 ? -16.557 36.129 -11.900 1.00 92.88 232 GLU A C 1
ATOM 1732 O O . GLU A 1 232 ? -17.162 35.458 -12.736 1.00 92.88 232 GLU A O 1
ATOM 1737 N N . VAL A 1 233 ? -15.227 36.241 -11.917 1.00 94.25 233 VAL A N 1
ATOM 1738 C CA . VAL A 1 233 ? -14.387 35.701 -12.997 1.00 94.25 233 VAL A CA 1
ATOM 1739 C C . VAL A 1 233 ? -14.460 34.174 -13.080 1.00 94.25 233 VAL A C 1
ATOM 1741 O O . VAL A 1 233 ? -14.543 33.622 -14.178 1.00 94.25 233 VAL A O 1
ATOM 1744 N N . ILE A 1 234 ? -14.472 33.474 -11.943 1.00 95.31 234 ILE A N 1
ATOM 1745 C CA . ILE A 1 234 ? -14.614 32.011 -11.912 1.00 95.31 234 ILE A CA 1
ATOM 1746 C C . ILE A 1 234 ? -16.006 31.597 -12.397 1.00 95.31 234 ILE A C 1
ATOM 1748 O O . ILE A 1 234 ? -16.118 30.671 -13.197 1.00 95.31 234 ILE A O 1
ATOM 1752 N N . SER A 1 235 ? -17.059 32.322 -12.011 1.00 95.88 235 SER A N 1
ATOM 1753 C CA . SER A 1 235 ? -18.418 32.069 -12.512 1.00 95.88 235 SER A CA 1
ATOM 1754 C C . SER A 1 235 ? -18.516 32.225 -14.027 1.00 95.88 235 SER A C 1
ATOM 1756 O O . SER A 1 235 ? -19.185 31.435 -14.696 1.00 95.88 235 SER A O 1
ATOM 1758 N N . GLU A 1 236 ? -17.863 33.242 -14.591 1.00 95.94 236 GLU A N 1
ATOM 1759 C CA . GLU A 1 236 ? -17.801 33.432 -16.040 1.00 95.94 236 GLU A CA 1
ATOM 1760 C C . GLU A 1 236 ? -17.080 32.271 -16.721 1.00 95.94 236 GLU A C 1
ATOM 1762 O O . GLU A 1 236 ? -17.618 31.709 -17.676 1.00 95.94 236 GLU A O 1
ATOM 1767 N N . TRP A 1 237 ? -15.919 31.861 -16.204 1.00 96.50 237 TRP A N 1
ATOM 1768 C CA . TRP A 1 237 ? -15.179 30.714 -16.729 1.00 96.50 237 TRP A CA 1
ATOM 1769 C C . TRP A 1 237 ? -16.020 29.430 -16.699 1.00 96.50 237 TRP A C 1
ATOM 1771 O O . TRP A 1 237 ? -16.111 28.741 -17.721 1.00 96.50 237 TRP A O 1
ATOM 1781 N N . ILE A 1 238 ? -16.702 29.146 -15.581 1.00 95.62 238 ILE A N 1
ATOM 1782 C CA . ILE A 1 238 ? -17.554 27.958 -15.441 1.00 95.62 238 ILE A CA 1
ATOM 1783 C C . ILE A 1 238 ? -18.653 27.961 -16.509 1.00 95.62 238 ILE A C 1
ATOM 1785 O O . ILE A 1 238 ? -18.775 27.026 -17.302 1.00 95.62 238 ILE A O 1
ATOM 1789 N N . ASN A 1 239 ? -19.420 29.050 -16.580 1.00 93.56 239 ASN A N 1
ATOM 1790 C CA . ASN A 1 239 ? -20.562 29.171 -17.485 1.00 93.56 239 ASN A CA 1
ATOM 1791 C C . ASN A 1 239 ? -20.154 29.197 -18.969 1.00 93.56 239 ASN A C 1
ATOM 1793 O O . ASN A 1 239 ? -20.847 28.652 -19.833 1.00 93.56 239 ASN A O 1
ATOM 1797 N N . ASN A 1 240 ? -19.056 29.883 -19.293 1.00 92.81 240 ASN A N 1
ATOM 1798 C CA . ASN A 1 240 ? -18.681 30.155 -20.676 1.00 92.81 240 ASN A CA 1
ATOM 1799 C C . ASN A 1 240 ? -17.789 29.073 -21.279 1.00 92.81 240 ASN A C 1
ATOM 1801 O O . ASN A 1 240 ? -17.800 28.934 -22.510 1.00 92.81 240 ASN A O 1
ATOM 1805 N N . TRP A 1 241 ? -17.052 28.332 -20.451 1.00 92.56 241 TRP A N 1
ATOM 1806 C CA . TRP A 1 241 ? -16.078 27.336 -20.881 1.00 92.56 241 TRP A CA 1
ATOM 1807 C C . TRP A 1 241 ? -16.300 25.977 -20.211 1.00 92.56 241 TRP A C 1
ATOM 1809 O O . TRP A 1 241 ? -16.625 25.028 -20.922 1.00 92.56 241 TRP A O 1
ATOM 1819 N N . TYR A 1 242 ? -16.203 25.883 -18.878 1.00 91.88 242 TYR A N 1
ATOM 1820 C CA . TYR A 1 242 ? -16.149 24.589 -18.181 1.00 91.88 242 TYR A CA 1
ATOM 1821 C C . TYR A 1 242 ? -17.360 23.705 -18.474 1.00 91.88 242 TYR A C 1
ATOM 1823 O O . TYR A 1 242 ? -17.199 22.599 -18.977 1.00 91.88 242 TYR A O 1
ATOM 1831 N N . LEU A 1 243 ? -18.578 24.224 -18.286 1.00 87.50 243 LEU A N 1
ATOM 1832 C CA . LEU A 1 243 ? -19.806 23.449 -18.498 1.00 87.50 243 LEU A CA 1
ATOM 1833 C C . LEU A 1 243 ? -19.980 22.983 -19.949 1.00 87.50 243 LEU A C 1
ATOM 1835 O O . LEU A 1 243 ? -20.669 22.002 -20.203 1.00 87.50 243 LEU A O 1
ATOM 1839 N N . LYS A 1 244 ? -19.356 23.658 -20.921 1.00 83.44 244 LYS A N 1
ATOM 1840 C CA . LYS A 1 244 ? -19.391 23.228 -22.328 1.00 83.44 244 LYS A CA 1
ATOM 1841 C C . LYS A 1 244 ? -18.412 22.096 -22.600 1.00 83.44 244 LYS A C 1
ATOM 1843 O O . LYS A 1 244 ? -18.725 21.215 -23.396 1.00 83.44 244 LYS A O 1
ATOM 1848 N N . ILE A 1 245 ? -17.241 22.137 -21.969 1.00 79.88 245 ILE A N 1
ATOM 1849 C CA . ILE A 1 245 ? -16.243 21.071 -22.065 1.00 79.88 245 ILE A CA 1
ATOM 1850 C C . ILE A 1 245 ? -16.735 19.836 -21.309 1.00 79.88 245 ILE A C 1
ATOM 1852 O O . ILE A 1 245 ? -16.742 18.754 -21.877 1.00 79.88 245 ILE A O 1
ATOM 1856 N N . ALA A 1 246 ? -17.250 20.017 -20.095 1.00 75.50 246 ALA A N 1
ATOM 1857 C CA . ALA A 1 246 ? -17.816 18.962 -19.264 1.00 75.50 246 ALA A CA 1
ATOM 1858 C C . ALA A 1 246 ? -19.051 18.285 -19.900 1.00 75.50 246 ALA A C 1
ATOM 1860 O O . ALA A 1 246 ? -19.237 17.080 -19.779 1.00 75.50 246 ALA A O 1
ATOM 1861 N N . ALA A 1 247 ? -19.872 19.036 -20.645 1.00 65.94 247 ALA A N 1
ATOM 1862 C CA . ALA A 1 247 ? -20.993 18.482 -21.412 1.00 65.94 247 ALA A CA 1
ATOM 1863 C C . ALA A 1 247 ? -20.593 17.900 -22.784 1.00 65.94 247 ALA A C 1
ATOM 1865 O O . ALA A 1 247 ? -21.446 17.347 -23.485 1.00 65.94 247 ALA A O 1
ATOM 1866 N N . SER A 1 248 ? -19.336 18.058 -23.209 1.00 60.50 248 SER A N 1
ATOM 1867 C CA . SER A 1 248 ? -18.840 17.444 -24.441 1.00 60.50 248 SER A CA 1
ATOM 1868 C C . SER A 1 248 ? -18.417 16.006 -24.135 1.00 60.50 248 SER A C 1
ATOM 1870 O O . SER A 1 248 ? -17.630 15.815 -23.212 1.00 60.50 248 SER A O 1
ATOM 1872 N N . PRO A 1 249 ? -18.892 14.992 -24.881 1.00 55.94 249 PRO A N 1
ATOM 1873 C CA . PRO A 1 249 ? -18.458 13.617 -24.661 1.00 55.94 249 PRO A CA 1
ATOM 1874 C C . PRO A 1 249 ? -16.944 13.536 -24.853 1.00 55.94 249 PRO A C 1
ATOM 1876 O O . PRO A 1 249 ? -16.433 13.860 -25.930 1.00 55.94 249 PRO A O 1
ATOM 1879 N N . THR A 1 250 ? -16.224 13.173 -23.796 1.00 61.47 250 THR A N 1
ATOM 1880 C CA . THR A 1 250 ? -14.797 12.869 -23.871 1.00 61.47 250 THR A CA 1
ATOM 1881 C C . THR A 1 250 ? -14.620 11.493 -24.510 1.00 61.47 250 THR A C 1
ATOM 1883 O O . THR A 1 250 ? -15.511 10.646 -24.442 1.00 61.47 250 THR A O 1
ATOM 1886 N N . GLY A 1 251 ? -13.488 11.272 -25.182 1.00 69.44 251 GLY A N 1
ATOM 1887 C CA . GLY A 1 251 ? -13.107 9.929 -25.619 1.00 69.44 251 GLY A CA 1
ATOM 1888 C C . GLY A 1 251 ? -12.842 9.001 -24.428 1.00 69.44 251 GLY A C 1
ATOM 1889 O O . GLY A 1 251 ? -12.952 9.411 -23.272 1.00 69.44 251 GLY A O 1
ATOM 1890 N N . SER A 1 252 ? -12.483 7.753 -24.716 1.00 83.06 252 SER A N 1
ATOM 1891 C CA . SER A 1 252 ? -12.001 6.786 -23.722 1.00 83.06 252 SER A CA 1
ATOM 1892 C C . SER A 1 252 ? -10.889 7.372 -22.835 1.00 83.06 252 SER A C 1
ATOM 1894 O O . SER A 1 252 ? -10.065 8.140 -23.337 1.00 83.06 252 SER A O 1
ATOM 1896 N N . SER A 1 253 ? -10.818 6.971 -21.562 1.00 80.62 253 SER A N 1
ATOM 1897 C CA . SER A 1 253 ? -9.784 7.391 -20.595 1.00 80.62 253 SER A CA 1
ATOM 1898 C C . SER A 1 253 ? -9.220 6.202 -19.805 1.00 80.62 253 SER A C 1
ATOM 1900 O O . SER A 1 253 ? -9.656 5.065 -19.999 1.00 80.62 253 SER A O 1
ATOM 1902 N N . ASN A 1 254 ? -8.246 6.450 -18.923 1.00 73.69 254 ASN A N 1
ATOM 1903 C CA . ASN A 1 254 ? -7.678 5.465 -17.988 1.00 73.69 254 ASN A CA 1
ATOM 1904 C C . ASN A 1 254 ? -7.244 4.152 -18.665 1.00 73.69 254 ASN A C 1
ATOM 1906 O O . ASN A 1 254 ? -7.789 3.080 -18.370 1.00 73.69 254 ASN A O 1
ATOM 1910 N N . PRO A 1 255 ? -6.288 4.227 -19.608 1.00 88.56 255 PRO A N 1
ATOM 1911 C CA . PRO A 1 255 ? -5.769 3.053 -20.286 1.00 88.56 255 PRO A CA 1
ATOM 1912 C C . PRO A 1 255 ? -5.008 2.135 -19.324 1.00 88.56 255 PRO A C 1
ATOM 1914 O O . PRO A 1 255 ? -4.267 2.576 -18.450 1.00 88.56 255 PRO A O 1
ATOM 1917 N N . SER A 1 256 ? -5.144 0.832 -19.538 1.00 90.38 256 SER A N 1
ATOM 1918 C CA . SER A 1 256 ? -4.241 -0.194 -19.032 1.00 90.38 256 SER A CA 1
ATOM 1919 C C . SER A 1 256 ? -3.710 -0.974 -20.234 1.00 90.38 256 SER A C 1
ATOM 1921 O O . SER A 1 256 ? -4.525 -1.470 -21.005 1.00 90.38 256 SER A O 1
ATOM 1923 N N . PRO A 1 257 ? -2.390 -1.100 -20.448 1.00 93.81 257 PRO A N 1
ATOM 1924 C CA . PRO A 1 257 ? -1.320 -0.404 -19.734 1.00 93.81 257 PRO A CA 1
ATOM 1925 C C . PRO A 1 257 ? -1.515 1.106 -19.706 1.00 93.81 257 PRO A C 1
ATOM 1927 O O . PRO A 1 257 ? -2.084 1.657 -20.647 1.00 93.81 257 PRO A O 1
ATOM 1930 N N . ALA A 1 258 ? -1.012 1.738 -18.644 1.00 82.50 258 ALA A N 1
ATOM 1931 C CA . ALA A 1 258 ? -0.939 3.191 -18.565 1.00 82.50 258 ALA A CA 1
ATOM 1932 C C . ALA A 1 258 ? -0.223 3.761 -19.800 1.00 82.50 258 ALA A C 1
ATOM 1934 O O . ALA A 1 258 ? 0.595 3.072 -20.424 1.00 82.50 258 ALA A O 1
ATOM 1935 N N . ASP A 1 259 ? -0.540 5.004 -20.154 1.00 86.81 259 ASP A N 1
ATOM 1936 C CA . ASP A 1 259 ? 0.131 5.665 -21.268 1.00 86.81 259 ASP A CA 1
ATOM 1937 C C . ASP A 1 259 ? 1.645 5.750 -21.022 1.00 86.81 259 ASP A C 1
ATOM 1939 O O . ASP A 1 259 ? 2.117 5.821 -19.890 1.00 86.81 259 ASP A O 1
ATOM 1943 N N . GLU A 1 260 ? 2.403 5.633 -22.106 1.00 87.25 260 GLU A N 1
ATOM 1944 C CA . GLU A 1 260 ? 3.861 5.542 -22.156 1.00 87.25 260 GLU A CA 1
ATOM 1945 C C . GLU A 1 260 ? 4.485 4.432 -21.281 1.00 87.25 260 GLU A C 1
ATOM 1947 O O . GLU A 1 260 ? 5.712 4.361 -21.142 1.00 87.25 260 GLU A O 1
ATOM 1952 N N . ALA A 1 261 ? 3.682 3.500 -20.744 1.00 85.12 261 ALA A N 1
ATOM 1953 C CA . ALA A 1 261 ? 4.171 2.443 -19.866 1.00 85.12 261 ALA A CA 1
ATOM 1954 C C . ALA A 1 261 ? 5.273 1.627 -20.546 1.00 85.12 261 ALA A C 1
ATOM 1956 O O . ALA A 1 261 ? 5.137 1.163 -21.679 1.00 85.12 261 ALA A O 1
ATOM 1957 N N . THR A 1 262 ? 6.370 1.395 -19.832 1.00 93.12 262 THR A N 1
ATOM 1958 C CA . THR A 1 262 ? 7.473 0.556 -20.308 1.00 93.12 262 THR A CA 1
ATOM 1959 C C . THR A 1 262 ? 7.491 -0.783 -19.579 1.00 93.12 262 THR A C 1
ATOM 1961 O O . THR A 1 262 ? 6.883 -0.952 -18.525 1.00 93.12 262 THR A O 1
ATOM 1964 N N . ASP A 1 263 ? 8.189 -1.764 -20.152 1.00 92.50 263 ASP A N 1
ATOM 1965 C CA . ASP A 1 263 ? 8.326 -3.103 -19.569 1.00 92.50 263 ASP A CA 1
ATOM 1966 C C . ASP A 1 263 ? 6.992 -3.869 -19.425 1.00 92.50 263 ASP A C 1
ATOM 1968 O O . ASP A 1 263 ? 6.803 -4.713 -18.541 1.00 92.50 263 ASP A O 1
ATOM 1972 N N . VAL A 1 264 ? 6.048 -3.594 -20.327 1.00 94.56 264 VAL A N 1
ATOM 1973 C CA . VAL A 1 264 ? 4.714 -4.208 -20.352 1.00 94.56 264 VAL A CA 1
ATOM 1974 C C . VAL A 1 264 ? 4.794 -5.688 -20.763 1.00 94.56 264 VAL A C 1
ATOM 1976 O O . VAL A 1 264 ? 5.574 -6.012 -21.663 1.00 94.56 264 VAL A O 1
ATOM 1979 N N . PRO A 1 265 ? 4.035 -6.612 -20.131 1.00 92.06 265 PRO A N 1
ATOM 1980 C CA . PRO A 1 265 ? 4.028 -8.027 -20.512 1.00 92.06 265 PRO A CA 1
ATOM 1981 C C . PRO A 1 265 ? 3.787 -8.241 -22.003 1.00 92.06 265 PRO A C 1
ATOM 1983 O O . PRO A 1 265 ? 2.935 -7.596 -22.610 1.00 92.06 265 PRO A O 1
ATOM 1986 N N . PHE A 1 266 ? 4.522 -9.178 -22.596 1.00 91.38 266 PHE A N 1
ATOM 1987 C CA . PHE A 1 266 ? 4.385 -9.502 -24.015 1.00 91.38 266 PHE A CA 1
ATOM 1988 C C . PHE A 1 266 ? 2.991 -10.025 -24.399 1.00 91.38 266 PHE A C 1
ATOM 1990 O O . PHE A 1 266 ? 2.620 -9.994 -25.567 1.00 91.38 266 PHE A O 1
ATOM 1997 N N . ASP A 1 267 ? 2.212 -10.511 -23.441 1.00 89.50 267 ASP A N 1
ATOM 1998 C CA . ASP A 1 267 ? 0.864 -11.038 -23.636 1.00 89.50 267 ASP A CA 1
ATOM 1999 C C . ASP A 1 267 ? -0.226 -10.160 -23.004 1.00 89.50 267 ASP A C 1
ATOM 2001 O O . ASP A 1 267 ? -1.319 -10.644 -22.699 1.00 89.50 267 ASP A O 1
ATOM 2005 N N . VAL A 1 268 ? 0.079 -8.871 -22.822 1.00 93.56 268 VAL A N 1
ATOM 2006 C CA . VAL A 1 268 ? -0.818 -7.881 -22.229 1.00 93.56 268 VAL A CA 1
ATOM 2007 C C . VAL A 1 268 ? -2.209 -7.867 -22.865 1.00 93.56 268 VAL A C 1
ATOM 2009 O O . VAL A 1 268 ? -2.373 -8.033 -24.073 1.00 93.56 268 VAL A O 1
ATOM 2012 N N . VAL A 1 269 ? -3.219 -7.623 -22.035 1.00 95.06 269 VAL A N 1
ATOM 2013 C CA . VAL A 1 269 ? -4.571 -7.268 -22.468 1.00 95.06 269 VAL A CA 1
ATOM 2014 C C . VAL A 1 269 ? -4.739 -5.778 -22.211 1.00 95.06 269 VAL A C 1
ATOM 2016 O O . VAL A 1 269 ? -4.592 -5.339 -21.074 1.00 95.06 269 VAL A O 1
ATOM 2019 N N . ALA A 1 270 ? -4.992 -5.012 -23.269 1.00 95.81 270 ALA A N 1
ATOM 2020 C CA . ALA A 1 270 ? -5.276 -3.593 -23.154 1.00 95.81 270 ALA A CA 1
ATOM 2021 C C . ALA A 1 270 ? -6.729 -3.387 -22.698 1.00 95.81 270 ALA A C 1
ATOM 2023 O O . ALA A 1 270 ? -7.618 -4.073 -23.196 1.00 95.81 270 ALA A O 1
ATOM 2024 N N . SER A 1 271 ? -6.994 -2.451 -21.794 1.00 95.06 271 SER A N 1
ATOM 2025 C CA . SER A 1 271 ? -8.337 -2.077 -21.337 1.00 95.06 271 SER A CA 1
ATOM 2026 C C . SER A 1 271 ? -8.432 -0.577 -21.080 1.00 95.06 271 SER A C 1
ATOM 2028 O O . SER A 1 271 ? -7.412 0.088 -20.945 1.00 95.06 271 SER A O 1
ATOM 2030 N N . TRP A 1 272 ? -9.641 -0.029 -21.015 1.00 92.25 272 TRP A N 1
ATOM 2031 C CA . TRP A 1 272 ? -9.869 1.406 -20.810 1.00 92.25 272 TRP A CA 1
ATOM 2032 C C . TRP A 1 272 ? -11.175 1.654 -20.055 1.00 92.25 272 TRP A C 1
ATOM 2034 O O . TRP A 1 272 ? -12.056 0.790 -20.006 1.00 92.25 272 TRP A O 1
ATOM 2044 N N . LYS A 1 273 ? -11.323 2.862 -19.506 1.00 84.94 273 LYS A N 1
ATOM 2045 C CA . LYS A 1 273 ? -12.608 3.391 -19.045 1.00 84.94 273 LYS A CA 1
ATOM 2046 C C . LYS A 1 273 ? -13.365 3.958 -20.256 1.00 84.94 273 LYS A C 1
ATOM 2048 O O . LYS A 1 273 ? -12.856 4.866 -20.922 1.00 84.94 273 LYS A O 1
ATOM 2053 N N . PRO A 1 274 ? -14.557 3.431 -20.585 1.00 83.38 274 PRO A N 1
ATOM 2054 C CA . PRO A 1 274 ? -15.355 3.967 -21.678 1.00 83.38 274 PRO A CA 1
ATOM 2055 C C . PRO A 1 274 ? -15.974 5.316 -21.299 1.00 83.38 274 PRO A C 1
ATOM 2057 O O . PRO A 1 274 ? -16.207 5.601 -20.123 1.00 83.38 274 PRO A O 1
ATOM 2060 N N . SER A 1 275 ? -16.308 6.130 -22.301 1.00 75.94 275 SER A N 1
ATOM 2061 C CA . SER A 1 275 ? -17.102 7.343 -22.056 1.00 75.94 275 SER A CA 1
ATOM 2062 C C . SER A 1 275 ? -18.521 6.991 -21.582 1.00 75.94 275 SER A C 1
ATOM 2064 O O . SER A 1 275 ? -19.088 5.978 -21.994 1.00 75.94 275 SER A O 1
ATOM 2066 N N . ALA A 1 276 ? -19.144 7.855 -20.775 1.00 71.38 276 ALA A N 1
ATOM 2067 C CA . ALA A 1 276 ? -20.473 7.607 -20.201 1.00 71.38 276 ALA A CA 1
ATOM 2068 C C . ALA A 1 276 ? -21.599 7.395 -21.241 1.00 71.38 276 ALA A C 1
ATOM 2070 O O . ALA A 1 276 ? -22.644 6.826 -20.924 1.00 71.38 276 ALA A O 1
ATOM 2071 N N . LEU A 1 277 ? -21.410 7.855 -22.485 1.00 73.81 277 LEU A N 1
ATOM 2072 C CA . LEU A 1 277 ? -22.395 7.727 -23.568 1.00 73.81 277 LEU A CA 1
ATOM 2073 C C . LEU A 1 277 ? -22.100 6.574 -24.539 1.00 73.81 277 LEU A C 1
ATOM 2075 O O . LEU A 1 277 ? -22.922 6.297 -25.424 1.00 73.81 277 LEU A O 1
ATOM 2079 N N . ALA A 1 278 ? -20.955 5.911 -24.387 1.00 83.00 278 ALA A N 1
ATOM 2080 C CA . ALA A 1 278 ? -20.528 4.852 -25.280 1.00 83.00 278 ALA A CA 1
ATOM 2081 C C . ALA A 1 278 ? -21.358 3.579 -25.112 1.00 83.00 278 ALA A C 1
ATOM 2083 O O . ALA A 1 278 ? -21.609 3.104 -24.006 1.00 83.00 278 ALA A O 1
ATOM 2084 N N . VAL A 1 279 ? -21.742 2.982 -26.239 1.00 88.81 279 VAL A N 1
ATOM 2085 C CA . VAL A 1 279 ? -22.349 1.641 -26.292 1.00 88.81 279 VAL A CA 1
ATOM 2086 C C . VAL A 1 279 ? -21.510 0.652 -27.101 1.00 88.81 279 VAL A C 1
ATOM 2088 O O . VAL A 1 279 ? -21.820 -0.540 -27.116 1.00 88.81 279 VAL A O 1
ATOM 2091 N N . ALA A 1 280 ? -20.494 1.146 -27.813 1.00 93.19 280 ALA A N 1
ATOM 2092 C CA . ALA A 1 280 ? -19.543 0.358 -28.582 1.00 93.19 280 ALA A CA 1
ATOM 2093 C C . ALA A 1 280 ? -18.232 1.136 -28.796 1.00 93.19 280 ALA A C 1
ATOM 2095 O O . ALA A 1 280 ? -18.205 2.357 -28.658 1.00 93.19 280 ALA A O 1
ATOM 2096 N N . HIS A 1 281 ? -17.176 0.425 -29.186 1.00 95.12 281 HIS A N 1
ATOM 2097 C CA . HIS A 1 281 ? -15.806 0.932 -29.253 1.00 95.12 281 HIS A CA 1
ATOM 2098 C C . HIS A 1 281 ? -15.125 0.510 -30.561 1.00 95.12 281 HIS A C 1
ATOM 2100 O O . HIS A 1 281 ? -15.199 -0.661 -30.951 1.00 95.12 281 HIS A O 1
ATOM 2106 N N . ASP A 1 282 ? -14.427 1.434 -31.219 1.00 96.94 282 ASP A N 1
ATOM 2107 C CA . ASP A 1 282 ? -13.517 1.127 -32.325 1.00 96.94 282 ASP A CA 1
ATOM 2108 C C . ASP A 1 282 ? -12.069 1.218 -31.836 1.00 96.94 282 ASP A C 1
ATOM 2110 O O . ASP A 1 282 ? -11.623 2.274 -31.396 1.00 96.94 282 ASP A O 1
ATOM 2114 N N . VAL A 1 283 ? -11.315 0.125 -31.934 1.00 97.69 283 VAL A N 1
ATOM 2115 C CA . VAL A 1 283 ? -9.936 0.041 -31.441 1.00 97.69 283 VAL A CA 1
ATOM 2116 C C . VAL A 1 283 ? -8.960 0.175 -32.603 1.00 97.69 283 VAL A C 1
ATOM 2118 O O . VAL A 1 283 ? -8.993 -0.611 -33.556 1.00 97.69 283 VAL A O 1
ATOM 2121 N N . TYR A 1 284 ? -8.052 1.141 -32.491 1.00 97.88 284 TYR A N 1
ATOM 2122 C CA . TYR A 1 284 ? -6.947 1.361 -33.416 1.00 97.88 284 TYR A CA 1
ATOM 2123 C C . TYR A 1 284 ? -5.632 1.010 -32.721 1.00 97.88 284 TYR A C 1
ATOM 2125 O O . TYR A 1 284 ? -5.389 1.479 -31.616 1.00 97.88 284 TYR A O 1
ATOM 2133 N N . PHE A 1 285 ? -4.783 0.200 -33.351 1.00 97.94 285 PHE A N 1
ATOM 2134 C CA . PHE A 1 285 ? -3.543 -0.307 -32.762 1.00 97.94 285 PHE A CA 1
ATOM 2135 C C . PHE A 1 285 ? -2.456 -0.460 -33.834 1.00 97.94 285 PHE A C 1
ATOM 2137 O O . PHE A 1 285 ? -2.691 -1.055 -34.889 1.00 97.94 285 PHE A O 1
ATOM 2144 N N . GLY A 1 286 ? -1.252 0.058 -33.581 1.00 97.19 286 GLY A N 1
ATOM 2145 C CA . GLY A 1 286 ? -0.135 -0.040 -34.522 1.00 97.19 286 GLY A CA 1
ATOM 2146 C C . GLY A 1 286 ? 1.187 0.500 -33.978 1.00 97.19 286 GLY A C 1
ATOM 2147 O O . GLY A 1 286 ? 1.278 0.933 -32.841 1.00 97.19 286 GLY A O 1
ATOM 2148 N N . VAL A 1 287 ? 2.239 0.489 -34.798 1.00 96.88 287 VAL A N 1
ATOM 2149 C CA . VAL A 1 287 ? 3.587 0.980 -34.419 1.00 96.88 287 VAL A CA 1
ATOM 2150 C C . VAL A 1 287 ? 3.848 2.438 -34.826 1.00 96.88 287 VAL A C 1
ATOM 2152 O O . VAL A 1 287 ? 4.918 2.979 -34.570 1.00 96.88 287 VAL A O 1
ATOM 2155 N N . SER A 1 288 ? 2.886 3.072 -35.500 1.00 96.38 288 SER A N 1
ATOM 2156 C CA . SER A 1 288 ? 2.998 4.421 -36.058 1.00 96.38 288 SER A CA 1
ATOM 2157 C C . SER A 1 288 ? 1.963 5.330 -35.413 1.00 96.38 288 SER A C 1
ATOM 2159 O O . SER A 1 288 ? 0.766 5.181 -35.659 1.00 96.38 288 SER A O 1
ATOM 2161 N N . PHE A 1 289 ? 2.432 6.295 -34.617 1.00 92.88 289 PHE A N 1
ATOM 2162 C CA . PHE A 1 289 ? 1.576 7.314 -34.009 1.00 92.88 289 PHE A CA 1
ATOM 2163 C C . PHE A 1 289 ? 0.703 8.016 -35.057 1.00 92.88 289 PHE A C 1
ATOM 2165 O O . PHE A 1 289 ? -0.493 8.185 -34.853 1.00 92.88 289 PHE A O 1
ATOM 2172 N N . ALA A 1 290 ? 1.286 8.392 -36.202 1.00 91.94 290 ALA A N 1
ATOM 2173 C CA . ALA A 1 290 ? 0.577 9.115 -37.256 1.00 91.94 290 ALA A CA 1
ATOM 2174 C C . ALA A 1 290 ? -0.546 8.277 -37.883 1.00 91.94 290 ALA A C 1
ATOM 2176 O O . ALA A 1 290 ? -1.646 8.785 -38.080 1.00 91.94 290 ALA A O 1
ATOM 2177 N N . ASP A 1 291 ? -0.296 6.992 -38.150 1.00 96.62 291 ASP A N 1
ATOM 2178 C CA . ASP A 1 291 ? -1.318 6.120 -38.737 1.00 96.62 291 ASP A CA 1
ATOM 2179 C C . ASP A 1 291 ? -2.463 5.879 -37.755 1.00 96.62 291 ASP A C 1
ATOM 2181 O O . ASP A 1 291 ? -3.625 5.971 -38.146 1.00 96.62 291 ASP A O 1
ATOM 2185 N N . VAL A 1 292 ? -2.147 5.640 -36.476 1.00 96.19 292 VAL A N 1
ATOM 2186 C CA . VAL A 1 292 ? -3.157 5.533 -35.414 1.00 96.19 292 VAL A CA 1
ATOM 2187 C C . VAL A 1 292 ? -3.936 6.839 -35.316 1.00 96.19 292 VAL A C 1
ATOM 2189 O O . VAL A 1 292 ? -5.161 6.808 -35.378 1.00 96.19 292 VAL A O 1
ATOM 2192 N N . ASN A 1 293 ? -3.268 7.997 -35.265 1.00 91.88 293 ASN A N 1
ATOM 2193 C CA . ASN A 1 293 ? -3.905 9.313 -35.199 1.00 91.88 293 ASN A CA 1
ATOM 2194 C C . ASN A 1 293 ? -4.867 9.588 -36.361 1.00 91.88 293 ASN A C 1
ATOM 2196 O O . ASN A 1 293 ? -5.991 10.038 -36.137 1.00 91.88 293 ASN A O 1
ATOM 2200 N N . ASP A 1 294 ? -4.438 9.338 -37.590 1.00 91.44 294 ASP A N 1
ATOM 2201 C CA . ASP A 1 294 ? -5.157 9.777 -38.786 1.00 91.44 294 ASP A CA 1
ATOM 2202 C C . ASP A 1 294 ? -6.210 8.761 -39.262 1.00 91.44 294 ASP A C 1
ATOM 2204 O O . ASP A 1 294 ? -7.018 9.077 -40.140 1.00 91.44 294 ASP A O 1
ATOM 2208 N N . ALA A 1 295 ? -6.218 7.547 -38.700 1.00 95.12 295 ALA A N 1
ATOM 2209 C CA . ALA A 1 295 ? -7.173 6.505 -39.053 1.00 95.12 295 ALA A CA 1
ATOM 2210 C C . ALA A 1 295 ? -8.618 6.849 -38.658 1.00 95.12 295 ALA A C 1
ATOM 2212 O O . ALA A 1 295 ? -8.883 7.523 -37.662 1.00 95.12 295 ALA A O 1
ATOM 2213 N N . SER A 1 296 ? -9.559 6.336 -39.452 1.00 94.25 296 SER A N 1
ATOM 2214 C CA . SER A 1 296 ? -11.006 6.349 -39.203 1.00 94.25 296 SER A CA 1
ATOM 2215 C C . SER A 1 296 ? -11.649 5.101 -39.817 1.00 94.25 296 SER A C 1
ATOM 2217 O O . SER A 1 296 ? -11.024 4.440 -40.644 1.00 94.25 296 SER A O 1
ATOM 2219 N N . ARG A 1 297 ? -12.929 4.815 -39.545 1.00 94.81 297 ARG A N 1
ATOM 2220 C CA . ARG A 1 297 ? -13.656 3.732 -40.250 1.00 94.81 297 ARG A CA 1
ATOM 2221 C C . ARG A 1 297 ? -13.586 3.827 -41.779 1.00 94.81 297 ARG A C 1
ATOM 2223 O O . ARG A 1 297 ? -13.525 2.813 -42.467 1.00 94.81 297 ARG A O 1
ATOM 2230 N N . ALA A 1 298 ? -13.622 5.045 -42.325 1.00 94.06 298 ALA A N 1
ATOM 2231 C CA . ALA A 1 298 ? -13.613 5.274 -43.772 1.00 94.06 298 ALA A CA 1
ATOM 2232 C C . ALA A 1 298 ? -12.211 5.150 -44.394 1.00 94.06 298 ALA A C 1
ATOM 2234 O O . ALA A 1 298 ? -12.088 4.845 -45.581 1.00 94.06 298 ALA A O 1
ATOM 2235 N N . ASP A 1 299 ? -11.169 5.391 -43.601 1.00 95.12 299 ASP A N 1
ATOM 2236 C CA . ASP A 1 299 ? -9.767 5.271 -43.992 1.00 95.12 299 ASP A CA 1
ATOM 2237 C C . ASP A 1 299 ? -8.973 4.676 -42.817 1.00 95.12 299 ASP A C 1
ATOM 2239 O O . ASP A 1 299 ? -8.388 5.418 -42.025 1.00 95.12 299 ASP A O 1
ATOM 2243 N N . PRO A 1 300 ? -8.990 3.342 -42.645 1.00 94.00 300 PRO A N 1
ATOM 2244 C CA . PRO A 1 300 ? -8.494 2.699 -41.429 1.00 94.00 300 PRO A CA 1
ATOM 2245 C C . PRO A 1 300 ? -6.969 2.656 -41.315 1.00 94.00 300 PRO A C 1
ATOM 2247 O O . PRO A 1 300 ? -6.468 2.138 -40.322 1.00 94.00 300 PRO A O 1
ATOM 2250 N N . LYS A 1 301 ? -6.221 3.098 -42.342 1.00 96.12 301 LYS A N 1
ATOM 2251 C CA . LYS A 1 301 ? -4.741 3.054 -42.428 1.00 96.12 301 LYS A CA 1
ATOM 2252 C C . LYS A 1 301 ? -4.087 1.696 -42.102 1.00 96.12 301 LYS A C 1
ATOM 2254 O O . LYS A 1 301 ? -2.877 1.619 -41.941 1.00 96.12 301 LYS A O 1
ATOM 2259 N N . GLY A 1 302 ? -4.869 0.614 -42.051 1.00 95.12 302 GLY A N 1
ATOM 2260 C CA . GLY A 1 302 ? -4.413 -0.713 -41.631 1.00 95.12 302 GLY A CA 1
ATOM 2261 C C . GLY A 1 302 ? -4.254 -0.895 -40.117 1.00 95.12 302 GLY A C 1
ATOM 2262 O O . GLY A 1 302 ? -3.729 -1.925 -39.714 1.00 95.12 302 GLY A O 1
ATOM 2263 N N . VAL A 1 303 ? -4.701 0.066 -39.300 1.00 97.12 303 VAL A N 1
ATOM 2264 C CA . VAL A 1 303 ? -4.564 0.044 -37.832 1.00 97.12 303 VAL A CA 1
ATOM 2265 C C . VAL A 1 303 ? -5.895 -0.105 -37.093 1.00 97.12 303 VAL A C 1
ATOM 2267 O O . VAL A 1 303 ? -5.874 -0.335 -35.894 1.00 97.12 303 VAL A O 1
ATOM 2270 N N . LEU A 1 304 ? -7.051 -0.024 -37.767 1.00 97.50 304 LEU A N 1
ATOM 2271 C CA . LEU A 1 304 ? -8.345 -0.400 -37.174 1.00 97.50 304 LEU A CA 1
ATOM 2272 C C . LEU A 1 304 ? -8.389 -1.921 -36.966 1.00 97.50 304 LEU A C 1
ATOM 2274 O O . LEU A 1 304 ? -8.563 -2.677 -37.924 1.00 97.50 304 LEU A O 1
ATOM 2278 N N . VAL A 1 305 ? -8.204 -2.359 -35.722 1.00 96.62 305 VAL A N 1
ATOM 2279 C CA . VAL A 1 305 ? -8.089 -3.778 -35.345 1.00 96.62 305 VAL A CA 1
ATOM 2280 C C . VAL A 1 305 ? -9.396 -4.365 -34.813 1.00 96.62 305 VAL A C 1
ATOM 2282 O O . VAL A 1 305 ? -9.582 -5.579 -34.878 1.00 96.62 305 VAL A O 1
ATOM 2285 N N . SER A 1 306 ? -10.318 -3.525 -34.337 1.00 96.44 306 SER A N 1
ATOM 2286 C CA . SER A 1 306 ? -11.657 -3.929 -33.894 1.00 96.44 306 SER A CA 1
ATOM 2287 C C . SER A 1 306 ? -12.656 -2.801 -34.155 1.00 96.44 306 SER A C 1
ATOM 2289 O O . SER A 1 306 ? -12.378 -1.661 -33.805 1.00 96.44 306 SER A O 1
ATOM 2291 N N . GLU A 1 307 ? -13.803 -3.090 -34.775 1.00 96.44 307 GLU A N 1
ATOM 2292 C CA . GLU A 1 307 ? -14.867 -2.104 -35.041 1.00 96.44 307 GLU A CA 1
ATOM 2293 C C . GLU A 1 307 ? -16.132 -2.474 -34.256 1.00 96.44 307 GLU A C 1
ATOM 2295 O O . GLU A 1 307 ? -16.634 -3.595 -34.375 1.00 96.44 307 GLU A O 1
ATOM 2300 N N . GLY A 1 308 ? -16.674 -1.518 -33.498 1.00 93.88 308 GLY A N 1
ATOM 2301 C CA . GLY A 1 308 ? -17.954 -1.626 -32.804 1.00 93.88 308 GLY A CA 1
ATOM 2302 C C . GLY A 1 308 ? -18.025 -2.719 -31.734 1.00 93.88 308 GLY A C 1
ATOM 2303 O O . GLY A 1 308 ? -19.092 -3.311 -31.552 1.00 93.88 308 GLY A O 1
ATOM 2304 N N . GLN A 1 309 ? -16.924 -3.019 -31.041 1.00 95.62 309 GLN A N 1
ATOM 2305 C CA . GLN A 1 309 ? -16.944 -4.000 -29.954 1.00 95.62 309 GLN A CA 1
ATOM 2306 C C . GLN A 1 309 ? -17.633 -3.440 -28.707 1.00 95.62 309 GLN A C 1
ATOM 2308 O O . GLN A 1 309 ? -17.562 -2.248 -28.444 1.00 95.62 309 GLN A O 1
ATOM 2313 N N . THR A 1 310 ? -18.274 -4.298 -27.914 1.00 94.62 310 THR A N 1
ATOM 2314 C CA . THR A 1 310 ? -18.885 -3.907 -26.627 1.00 94.62 310 THR A CA 1
ATOM 2315 C C . THR A 1 310 ? -17.990 -4.212 -25.428 1.00 94.62 310 THR A C 1
ATOM 2317 O O . THR A 1 310 ? -18.327 -3.860 -24.305 1.00 94.62 310 THR A O 1
ATOM 2320 N N . ALA A 1 311 ? -16.901 -4.954 -25.640 1.00 94.12 311 ALA A N 1
ATOM 2321 C CA . ALA A 1 311 ? -15.914 -5.216 -24.604 1.00 94.12 311 ALA A CA 1
ATOM 2322 C C . ALA A 1 311 ? -15.042 -3.970 -24.404 1.00 94.12 311 ALA A C 1
ATOM 2324 O O . ALA A 1 311 ? -14.672 -3.320 -25.380 1.00 94.12 311 ALA A O 1
ATOM 2325 N N . ILE A 1 312 ? -14.671 -3.695 -23.157 1.00 94.38 312 ILE A N 1
ATOM 2326 C CA . ILE A 1 312 ? -13.751 -2.609 -22.773 1.00 94.38 312 ILE A CA 1
ATOM 2327 C C . ILE A 1 312 ? -12.293 -3.090 -22.704 1.00 94.38 312 ILE A C 1
ATOM 2329 O O . ILE A 1 312 ? -11.465 -2.531 -21.990 1.00 94.38 312 ILE A O 1
ATOM 2333 N N . GLU A 1 313 ? -12.002 -4.185 -23.409 1.00 96.62 313 GLU A N 1
ATOM 2334 C CA . GLU A 1 313 ? -10.695 -4.827 -23.462 1.00 96.62 313 GLU A CA 1
ATOM 2335 C C . GLU A 1 313 ? -10.353 -5.279 -24.887 1.00 96.62 313 GLU A C 1
ATOM 2337 O O . GLU A 1 313 ? -11.224 -5.614 -25.698 1.00 96.62 313 GLU A O 1
ATOM 2342 N N . PHE A 1 314 ? -9.063 -5.303 -25.196 1.00 96.25 314 PHE A N 1
ATOM 2343 C CA . PHE A 1 314 ? -8.499 -5.740 -26.461 1.00 96.25 314 PHE A CA 1
ATOM 2344 C C . PHE A 1 314 ? -7.176 -6.460 -26.198 1.00 96.25 314 PHE A C 1
ATOM 2346 O O . PHE A 1 314 ? -6.278 -5.904 -25.577 1.00 96.25 314 PHE A O 1
ATOM 2353 N N . LYS A 1 315 ? -7.022 -7.692 -26.694 1.00 95.75 315 LYS A N 1
ATOM 2354 C CA . LYS A 1 315 ? -5.756 -8.435 -26.620 1.00 95.75 315 LYS A CA 1
ATOM 2355 C C . LYS A 1 315 ? -4.970 -8.255 -27.925 1.00 95.75 315 LYS A C 1
ATOM 2357 O O . LYS A 1 315 ? -5.373 -8.847 -28.932 1.00 95.75 315 LYS A O 1
ATOM 2362 N N . PRO A 1 316 ? -3.859 -7.494 -27.938 1.00 94.38 316 PRO A N 1
ATOM 2363 C CA . PRO A 1 316 ? -3.001 -7.399 -29.109 1.00 94.38 316 PRO A CA 1
ATOM 2364 C C . PRO A 1 316 ? -2.381 -8.759 -29.448 1.00 94.38 316 PRO A C 1
ATOM 2366 O O . PRO A 1 316 ? -2.025 -9.542 -28.566 1.00 94.38 316 PRO A O 1
ATOM 2369 N N . ALA A 1 317 ? -2.235 -9.037 -30.740 1.00 90.12 317 ALA A N 1
ATOM 2370 C CA . ALA A 1 317 ? -1.511 -10.202 -31.239 1.00 90.12 317 ALA A CA 1
ATOM 2371 C C . ALA A 1 317 ? -0.136 -9.783 -31.777 1.00 90.12 317 ALA A C 1
ATOM 2373 O O . ALA A 1 317 ? 0.056 -8.631 -32.163 1.00 90.12 317 ALA A O 1
ATOM 2374 N N . ASP A 1 318 ? 0.800 -10.733 -31.832 1.00 88.31 318 ASP A N 1
ATOM 2375 C CA . ASP A 1 318 ? 2.099 -10.577 -32.502 1.00 88.31 318 ASP A CA 1
ATOM 2376 C C . ASP A 1 318 ? 2.947 -9.389 -32.007 1.00 88.31 318 ASP A C 1
ATOM 2378 O O . ASP A 1 318 ? 3.656 -8.743 -32.784 1.00 88.31 318 ASP A O 1
ATOM 2382 N N . LEU A 1 319 ? 2.901 -9.114 -30.697 1.00 95.12 319 LEU A N 1
ATOM 2383 C CA . LEU A 1 319 ? 3.757 -8.113 -30.063 1.00 95.12 319 LEU A CA 1
ATOM 2384 C C . LEU A 1 319 ? 5.248 -8.426 -30.299 1.00 95.12 319 LEU A C 1
ATOM 2386 O O . LEU A 1 319 ? 5.639 -9.533 -30.658 1.00 95.12 319 LEU A O 1
ATOM 2390 N N . GLN A 1 320 ? 6.114 -7.425 -30.148 1.00 95.62 320 GLN A N 1
ATOM 2391 C CA . GLN A 1 320 ? 7.561 -7.587 -30.317 1.00 95.62 320 GLN A CA 1
ATOM 2392 C C . GLN A 1 320 ? 8.264 -7.036 -29.083 1.00 95.62 320 GLN A C 1
ATOM 2394 O O . GLN A 1 320 ? 7.941 -5.941 -28.636 1.00 95.62 320 GLN A O 1
ATOM 2399 N N . PHE A 1 321 ? 9.220 -7.785 -28.532 1.00 94.06 321 PHE A N 1
ATOM 2400 C CA . PHE A 1 321 ? 9.961 -7.353 -27.348 1.00 94.06 321 PHE A CA 1
ATOM 2401 C C . PHE A 1 321 ? 10.684 -6.022 -27.597 1.00 94.06 321 PHE A C 1
ATOM 2403 O O . PHE A 1 321 ? 11.381 -5.875 -28.602 1.00 94.06 321 PHE A O 1
ATOM 2410 N N . GLY A 1 322 ? 10.544 -5.070 -26.673 1.00 94.50 322 GLY A N 1
ATOM 2411 C CA . GLY A 1 322 ? 11.123 -3.728 -26.771 1.00 94.50 322 GLY A CA 1
ATOM 2412 C C . GLY A 1 322 ? 10.474 -2.804 -27.808 1.00 94.50 322 GLY A C 1
ATOM 2413 O O . GLY A 1 322 ? 10.964 -1.693 -27.993 1.00 94.50 322 GLY A O 1
ATOM 2414 N N . GLN A 1 323 ? 9.410 -3.233 -28.499 1.00 97.31 323 GLN A N 1
ATOM 2415 C CA . GLN A 1 323 ? 8.683 -2.387 -29.446 1.00 97.31 323 GLN A CA 1
ATOM 2416 C C . GLN A 1 323 ? 7.652 -1.530 -28.709 1.00 97.31 323 GLN A C 1
ATOM 2418 O O . GLN A 1 323 ? 6.879 -2.032 -27.891 1.00 97.31 323 GLN A O 1
ATOM 2423 N N . THR A 1 324 ? 7.612 -0.245 -29.058 1.00 97.12 324 THR A N 1
ATOM 2424 C CA . THR A 1 324 ? 6.548 0.676 -28.653 1.00 97.12 324 THR A CA 1
ATOM 2425 C C . THR A 1 324 ? 5.363 0.561 -29.607 1.00 97.12 324 THR A C 1
ATOM 2427 O O . THR A 1 324 ? 5.540 0.625 -30.828 1.00 97.12 324 THR A O 1
ATOM 2430 N N . TYR A 1 325 ? 4.165 0.399 -29.062 1.00 97.75 325 TYR A N 1
ATOM 2431 C CA . TYR A 1 325 ? 2.908 0.408 -29.801 1.00 97.75 325 TYR A CA 1
ATOM 2432 C C . TYR A 1 325 ? 2.082 1.621 -29.399 1.00 97.75 325 TYR A C 1
ATOM 2434 O O . TYR A 1 325 ? 2.110 2.027 -28.244 1.00 97.75 325 TYR A O 1
ATOM 2442 N N . PHE A 1 326 ? 1.349 2.170 -30.361 1.00 97.25 326 PHE A N 1
ATOM 2443 C CA . PHE A 1 326 ? 0.388 3.249 -30.193 1.00 97.25 326 PHE A CA 1
ATOM 2444 C C . PHE A 1 326 ? -1.013 2.695 -30.393 1.00 97.25 326 PHE A C 1
ATOM 2446 O O . PHE A 1 326 ? -1.244 1.871 -31.286 1.00 97.25 326 PHE A O 1
ATOM 2453 N N . TRP A 1 327 ? -1.956 3.164 -29.591 1.00 97.00 327 TRP A N 1
ATOM 2454 C CA . TRP A 1 327 ? -3.331 2.722 -29.666 1.00 97.00 327 TRP A CA 1
ATOM 2455 C C . TRP A 1 327 ? -4.302 3.810 -29.237 1.00 97.00 327 TRP A C 1
ATOM 2457 O O . TRP A 1 327 ? -3.938 4.764 -28.561 1.00 97.00 327 TRP A O 1
ATOM 2467 N N . ARG A 1 328 ? -5.534 3.698 -29.712 1.00 94.69 328 ARG A N 1
ATOM 2468 C CA . ARG A 1 328 ? -6.623 4.624 -29.413 1.00 94.69 328 ARG A CA 1
ATOM 2469 C C . ARG A 1 328 ? -7.935 3.866 -29.454 1.00 94.69 328 ARG A C 1
ATOM 2471 O O . ARG A 1 328 ? -8.090 2.963 -30.281 1.00 94.69 328 ARG A O 1
ATOM 2478 N N . VAL A 1 329 ? -8.891 4.298 -28.642 1.00 95.25 329 VAL A N 1
ATOM 2479 C CA . VAL A 1 329 ? -10.273 3.840 -28.734 1.00 95.25 329 VAL A CA 1
ATOM 2480 C C . VAL A 1 329 ? -11.193 4.992 -29.123 1.00 95.25 329 VAL A C 1
ATOM 2482 O O . VAL A 1 329 ? -11.258 6.007 -28.439 1.00 95.25 329 VAL A O 1
ATOM 2485 N N . ASP A 1 330 ? -11.903 4.842 -30.240 1.00 93.94 330 ASP A N 1
ATOM 2486 C CA . ASP A 1 330 ? -12.971 5.768 -30.609 1.00 93.94 330 ASP A CA 1
ATOM 2487 C C . ASP A 1 330 ? -14.302 5.256 -30.042 1.00 93.94 330 ASP A C 1
ATOM 2489 O O . ASP A 1 330 ? -14.707 4.116 -30.281 1.00 93.94 330 ASP A O 1
ATOM 2493 N N . GLU A 1 331 ? -14.984 6.113 -29.290 1.00 91.31 331 GLU A N 1
ATOM 2494 C CA . GLU A 1 331 ? -16.213 5.800 -28.567 1.00 91.31 331 GLU A CA 1
ATOM 2495 C C . GLU A 1 331 ? -17.446 6.028 -29.446 1.00 91.31 331 GLU A C 1
ATOM 2497 O O . GLU A 1 331 ? -17.591 7.075 -30.079 1.00 91.31 331 GLU A O 1
ATOM 2502 N N . VAL A 1 332 ? -18.353 5.053 -29.497 1.00 90.50 332 VAL A N 1
ATOM 2503 C CA . VAL A 1 332 ? -19.544 5.079 -30.355 1.00 90.50 332 VAL A CA 1
ATOM 2504 C C . VAL A 1 332 ? -20.793 5.192 -29.490 1.00 90.50 332 VAL A C 1
ATOM 2506 O O . VAL A 1 332 ? -21.118 4.284 -28.722 1.00 90.50 332 VAL A O 1
ATOM 2509 N N . ASN A 1 333 ? -21.527 6.291 -29.650 1.00 86.06 333 ASN A N 1
ATOM 2510 C CA . ASN A 1 333 ? -22.730 6.555 -28.865 1.00 86.06 333 ASN A CA 1
ATOM 2511 C C . ASN A 1 333 ? -23.919 5.662 -29.236 1.00 86.06 333 ASN A C 1
ATOM 2513 O O . ASN A 1 333 ? -24.031 5.132 -30.345 1.00 86.06 333 ASN A O 1
ATOM 2517 N N . GLY A 1 334 ? -24.862 5.556 -28.297 1.00 76.44 334 GLY A N 1
ATOM 2518 C CA . GLY A 1 334 ? -26.169 4.948 -28.531 1.00 76.44 334 GLY A CA 1
ATOM 2519 C C . GLY A 1 334 ? -27.055 5.724 -29.514 1.00 76.44 334 GLY A C 1
ATOM 2520 O O . GLY A 1 334 ? -26.769 6.841 -29.939 1.00 76.44 334 GLY A O 1
ATOM 2521 N N . ALA A 1 335 ? -28.188 5.124 -29.881 1.00 70.44 335 ALA A N 1
ATOM 2522 C CA . ALA A 1 335 ? -29.186 5.778 -30.724 1.00 70.44 335 ALA A CA 1
ATOM 2523 C C . ALA A 1 335 ? -29.712 7.089 -30.084 1.00 70.44 335 ALA A C 1
ATOM 2525 O O . ALA A 1 335 ? -29.887 7.137 -28.866 1.00 70.44 335 ALA A O 1
ATOM 2526 N N . PRO A 1 336 ? -30.080 8.113 -30.886 1.00 66.94 336 PRO A N 1
ATOM 2527 C CA . PRO A 1 336 ? -30.289 8.059 -32.337 1.00 66.94 336 PRO A CA 1
ATOM 2528 C C . PRO A 1 336 ? -29.113 8.528 -33.207 1.00 66.94 336 PRO A C 1
ATOM 2530 O O . PRO A 1 336 ? -29.171 8.314 -34.418 1.00 66.94 336 PRO A O 1
ATOM 2533 N N . ASP A 1 337 ? -28.099 9.189 -32.652 1.00 71.94 337 ASP A N 1
ATOM 2534 C CA . ASP A 1 337 ? -27.061 9.865 -33.438 1.00 71.94 337 ASP A CA 1
ATOM 2535 C C . ASP A 1 337 ? -25.890 8.944 -33.815 1.00 71.94 337 ASP A C 1
ATOM 2537 O O . ASP A 1 337 ? -25.343 9.107 -34.904 1.00 71.94 337 ASP A O 1
ATOM 2541 N N . ASN A 1 338 ? -25.583 7.923 -33.000 1.00 82.38 338 ASN A N 1
ATOM 2542 C CA . ASN A 1 338 ? -24.468 6.983 -33.209 1.00 82.38 338 ASN A CA 1
ATOM 2543 C C . ASN A 1 338 ? -23.143 7.708 -33.506 1.00 82.38 338 ASN A C 1
ATOM 2545 O O . ASN A 1 338 ? -22.343 7.267 -34.336 1.00 82.38 338 ASN A O 1
ATOM 2549 N N . THR A 1 339 ? -22.963 8.877 -32.888 1.00 85.19 339 THR A N 1
ATOM 2550 C CA . THR A 1 339 ? -21.794 9.729 -33.099 1.00 85.19 339 THR A CA 1
ATOM 2551 C C . THR A 1 339 ? -20.539 8.995 -32.625 1.00 85.19 339 THR A C 1
ATOM 2553 O O . THR A 1 339 ? -20.566 8.342 -31.584 1.00 85.19 339 THR A O 1
ATOM 2556 N N . ILE A 1 340 ? -19.457 9.100 -33.401 1.00 88.38 340 ILE A N 1
ATOM 2557 C CA . ILE A 1 340 ? -18.148 8.530 -33.068 1.00 88.38 340 ILE A CA 1
ATOM 2558 C C . ILE A 1 340 ? -17.274 9.647 -32.500 1.00 88.38 340 ILE A C 1
ATOM 2560 O O . ILE A 1 340 ? -17.025 10.646 -33.184 1.00 88.38 340 ILE A O 1
ATOM 2564 N N . PHE A 1 341 ? -16.807 9.469 -31.270 1.00 85.62 341 PHE A N 1
ATOM 2565 C CA . PHE A 1 341 ? -15.887 10.363 -30.583 1.00 85.62 341 PHE A CA 1
ATOM 2566 C C . PHE A 1 341 ? -14.488 9.781 -30.637 1.00 85.62 341 PHE A C 1
ATOM 2568 O O . PHE A 1 341 ? -14.233 8.687 -30.146 1.00 85.62 341 PHE A O 1
ATOM 2575 N N . LYS A 1 342 ? -13.577 10.525 -31.258 1.00 87.19 342 LYS A N 1
ATOM 2576 C CA . LYS A 1 342 ? -12.186 10.111 -31.377 1.00 87.19 342 LYS A CA 1
ATOM 2577 C C . LYS A 1 342 ? -11.511 10.134 -30.001 1.00 87.19 342 LYS A C 1
ATOM 2579 O O . LYS A 1 342 ? -11.572 11.166 -29.334 1.00 87.19 342 LYS A O 1
ATOM 2584 N N . GLY A 1 343 ? -10.864 9.037 -29.613 1.00 85.44 343 GLY A N 1
ATOM 2585 C CA . GLY A 1 343 ? -10.107 8.953 -28.359 1.00 85.44 343 GLY A CA 1
ATOM 2586 C C . GLY A 1 343 ? -8.776 9.708 -28.366 1.00 85.44 343 GLY A C 1
ATOM 2587 O O . GLY A 1 343 ? -8.325 10.233 -29.392 1.00 85.44 343 GLY A O 1
ATOM 2588 N N . GLU A 1 344 ? -8.114 9.724 -27.215 1.00 85.94 344 GLU A N 1
ATOM 2589 C CA . GLU A 1 344 ? -6.704 10.111 -27.118 1.00 85.94 344 GLU A CA 1
ATOM 2590 C C . GLU A 1 344 ? -5.808 8.925 -27.504 1.00 85.94 344 GLU A C 1
ATOM 2592 O O . GLU A 1 344 ? -6.260 7.781 -27.583 1.00 85.94 344 GLU A O 1
ATOM 2597 N N . ILE A 1 345 ? -4.564 9.212 -27.886 1.00 89.62 345 ILE A N 1
ATOM 2598 C CA . ILE A 1 345 ? -3.629 8.179 -28.340 1.00 89.62 345 ILE A CA 1
ATOM 2599 C C . ILE A 1 345 ? -2.718 7.854 -27.182 1.00 89.62 345 ILE A C 1
ATOM 2601 O O . ILE A 1 345 ? -1.981 8.726 -26.739 1.00 89.62 345 ILE A O 1
ATOM 2605 N N . TRP A 1 346 ? -2.728 6.592 -26.793 1.00 94.06 346 TRP A N 1
ATOM 2606 C CA . TRP A 1 346 ? -1.850 6.054 -25.778 1.00 94.06 346 TRP A CA 1
ATOM 2607 C C . TRP A 1 346 ? -0.757 5.212 -26.410 1.00 94.06 346 TRP A C 1
ATOM 2609 O O . TRP A 1 346 ? -0.859 4.762 -27.559 1.00 94.06 346 TRP A O 1
ATOM 2619 N N . SER A 1 347 ? 0.291 4.953 -25.652 1.00 94.62 347 SER A N 1
ATOM 2620 C CA . SER A 1 347 ? 1.382 4.091 -26.053 1.00 94.62 347 SER A CA 1
ATOM 2621 C C . SER A 1 347 ? 1.847 3.192 -24.922 1.00 94.62 347 SER A C 1
ATOM 2623 O O . SER A 1 347 ? 1.630 3.464 -23.751 1.00 94.62 347 SER A O 1
ATOM 2625 N N . PHE A 1 348 ? 2.490 2.089 -25.279 1.00 96.62 348 PHE A N 1
ATOM 2626 C CA . PHE A 1 348 ? 3.268 1.312 -24.325 1.00 96.62 348 PHE A CA 1
ATOM 2627 C C . PHE A 1 348 ? 4.429 0.619 -25.024 1.00 96.62 348 PHE A C 1
ATOM 2629 O O . PHE A 1 348 ? 4.370 0.304 -26.215 1.00 96.62 348 PHE A O 1
ATOM 2636 N N . THR A 1 349 ? 5.488 0.343 -24.271 1.00 97.50 349 THR A N 1
ATOM 2637 C CA . THR A 1 349 ? 6.656 -0.410 -24.717 1.00 97.50 349 THR A CA 1
ATOM 2638 C C . THR A 1 349 ? 6.654 -1.791 -24.085 1.00 97.50 349 THR A C 1
ATOM 2640 O O . THR A 1 349 ? 6.746 -1.945 -22.863 1.00 97.50 349 THR A O 1
ATOM 2643 N N . VAL A 1 350 ? 6.577 -2.808 -24.943 1.00 96.81 350 VAL A N 1
ATOM 2644 C CA . VAL A 1 350 ? 6.655 -4.214 -24.542 1.00 96.81 350 VAL A CA 1
ATOM 2645 C C . VAL A 1 350 ? 8.003 -4.480 -23.876 1.00 96.81 350 VAL A C 1
ATOM 2647 O O . VAL A 1 350 ? 9.031 -3.945 -24.294 1.00 96.81 350 VAL A O 1
ATOM 2650 N N . GLU A 1 351 ? 8.006 -5.339 -22.863 1.00 94.69 351 GLU A N 1
ATOM 2651 C CA . GLU A 1 351 ? 9.199 -5.786 -22.149 1.00 94.69 351 GLU A CA 1
ATOM 2652 C C . GLU A 1 351 ? 10.377 -6.125 -23.077 1.00 94.69 351 GLU A C 1
ATOM 2654 O O . GLU A 1 351 ? 10.181 -6.618 -24.192 1.00 94.69 351 GLU A O 1
ATOM 2659 N N . PRO A 1 352 ? 11.629 -5.851 -22.672 1.00 94.75 352 PRO A N 1
ATOM 2660 C CA . PRO A 1 352 ? 12.774 -6.145 -23.513 1.00 94.75 352 PRO A CA 1
ATOM 2661 C C . PRO A 1 352 ? 13.026 -7.655 -23.587 1.00 94.75 352 PRO A C 1
ATOM 2663 O O . PRO A 1 352 ? 12.722 -8.430 -22.674 1.00 94.75 352 PRO A O 1
ATOM 2666 N N . LEU A 1 353 ? 13.670 -8.083 -24.674 1.00 93.75 353 LEU A N 1
ATOM 2667 C CA . LEU A 1 353 ? 14.082 -9.479 -24.844 1.00 93.75 353 LEU A CA 1
ATOM 2668 C C . LEU A 1 353 ? 15.111 -9.891 -23.778 1.00 93.75 353 LEU A C 1
ATOM 2670 O O . LEU A 1 353 ? 15.095 -11.025 -23.302 1.00 93.75 353 LEU A O 1
ATOM 2674 N N . SER A 1 354 ? 15.995 -8.961 -23.410 1.00 95.44 354 SER A N 1
ATOM 2675 C CA . SER A 1 354 ? 17.120 -9.165 -22.499 1.00 95.44 354 SER A CA 1
ATOM 2676 C C . SER A 1 354 ? 17.182 -8.061 -21.444 1.00 95.44 354 SER A C 1
ATOM 2678 O O . SER A 1 354 ? 17.020 -6.892 -21.798 1.00 95.44 354 SER A O 1
ATOM 2680 N N . TYR A 1 355 ? 17.538 -8.394 -20.207 1.00 94.75 355 TYR A N 1
ATOM 2681 C CA . TYR A 1 355 ? 17.707 -7.429 -19.113 1.00 94.75 355 TYR A CA 1
ATOM 2682 C C . TYR A 1 355 ? 19.179 -7.238 -18.750 1.00 94.75 355 TYR A C 1
ATOM 2684 O O . TYR A 1 355 ? 19.966 -8.168 -18.950 1.00 94.75 355 TYR A O 1
ATOM 2692 N N . PRO A 1 356 ? 19.574 -6.066 -18.219 1.00 95.50 356 PRO A N 1
ATOM 2693 C CA . PRO A 1 356 ? 20.927 -5.865 -17.726 1.00 95.50 356 PRO A CA 1
ATOM 2694 C C . PRO A 1 356 ? 21.230 -6.794 -16.540 1.00 95.50 356 PRO A C 1
ATOM 2696 O O . PRO A 1 356 ? 20.353 -7.112 -15.737 1.00 95.50 356 PRO A O 1
ATOM 2699 N N . VAL A 1 357 ? 22.486 -7.220 -16.429 1.00 96.00 357 VAL A N 1
ATOM 2700 C CA . VAL A 1 357 ? 23.019 -7.985 -15.298 1.00 96.00 357 VAL A CA 1
ATOM 2701 C C . VAL A 1 357 ? 24.391 -7.446 -14.915 1.00 96.00 357 VAL A C 1
ATOM 2703 O O . VAL A 1 357 ? 25.273 -7.287 -15.762 1.00 96.00 357 VAL A O 1
ATOM 2706 N N . THR A 1 358 ? 24.573 -7.180 -13.625 1.00 96.81 358 THR A N 1
ATOM 2707 C CA . THR A 1 358 ? 25.835 -6.678 -13.078 1.00 96.81 358 THR A CA 1
ATOM 2708 C C . THR A 1 358 ? 26.697 -7.850 -12.605 1.00 96.81 358 THR A C 1
ATOM 2710 O O . THR A 1 358 ? 26.223 -8.670 -11.815 1.00 96.81 358 THR A O 1
ATOM 2713 N N . PRO A 1 359 ? 27.958 -7.962 -13.057 1.00 97.88 359 PRO A N 1
ATOM 2714 C CA . PRO A 1 359 ? 28.907 -8.910 -12.484 1.00 97.88 359 PRO A CA 1
ATOM 2715 C C . PRO A 1 359 ? 29.114 -8.668 -10.981 1.00 97.88 359 PRO A C 1
ATOM 2717 O O . PRO A 1 359 ? 29.158 -7.529 -10.529 1.00 97.88 359 PRO A O 1
ATOM 2720 N N . ILE A 1 360 ? 29.315 -9.728 -10.200 1.00 98.00 360 ILE A N 1
ATOM 2721 C CA . ILE A 1 360 ? 29.638 -9.626 -8.767 1.00 98.00 360 ILE A CA 1
ATOM 2722 C C . ILE A 1 360 ? 31.104 -9.259 -8.515 1.00 98.00 360 ILE A C 1
ATOM 2724 O O . ILE A 1 360 ? 31.461 -8.827 -7.420 1.00 98.00 360 ILE A O 1
ATOM 2728 N N . ALA A 1 361 ? 31.969 -9.441 -9.514 1.00 97.88 361 ALA A N 1
ATOM 2729 C CA . ALA A 1 361 ? 33.371 -9.069 -9.426 1.00 97.88 361 ALA A CA 1
ATOM 2730 C C . ALA A 1 361 ? 33.950 -8.710 -10.796 1.00 97.88 361 ALA A C 1
ATOM 2732 O O . ALA A 1 361 ? 33.640 -9.341 -11.807 1.00 97.88 361 ALA A O 1
ATOM 2733 N N . ALA A 1 362 ? 34.864 -7.740 -10.789 1.00 9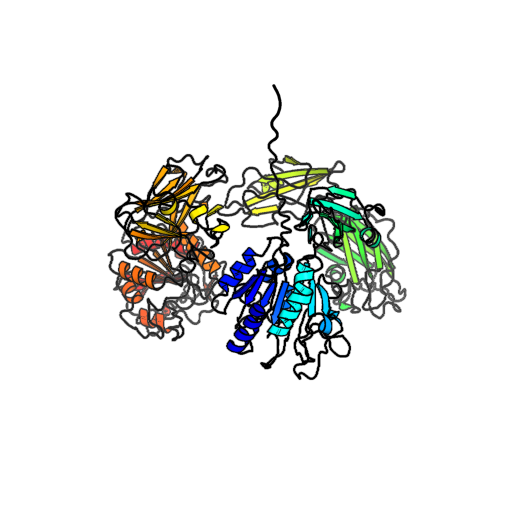8.31 362 ALA A N 1
ATOM 2734 C CA . ALA A 1 362 ? 35.766 -7.441 -11.891 1.00 98.31 362 ALA A CA 1
ATOM 2735 C C . ALA A 1 362 ? 37.215 -7.580 -11.403 1.00 98.31 362 ALA A C 1
ATOM 2737 O O . ALA A 1 362 ? 37.607 -6.997 -10.390 1.00 98.31 362 ALA A O 1
ATOM 2738 N N . THR A 1 363 ? 38.022 -8.357 -12.117 1.00 97.88 363 THR A N 1
ATOM 2739 C CA . THR A 1 363 ? 39.450 -8.562 -11.838 1.00 97.88 363 THR A CA 1
ATOM 2740 C C . THR A 1 363 ? 40.252 -8.295 -13.097 1.00 97.88 363 THR A C 1
ATOM 2742 O O . THR A 1 363 ? 39.776 -8.543 -14.195 1.00 97.88 363 THR A O 1
ATOM 2745 N N . ALA A 1 364 ? 41.467 -7.777 -12.971 1.00 97.94 364 ALA A N 1
ATOM 2746 C CA . ALA A 1 364 ? 42.291 -7.442 -14.126 1.00 97.94 364 ALA A CA 1
ATOM 2747 C C . ALA A 1 364 ? 43.730 -7.911 -13.942 1.00 97.94 364 ALA A C 1
ATOM 2749 O O . ALA A 1 364 ? 44.182 -8.150 -12.821 1.00 97.94 364 ALA A O 1
ATOM 2750 N N . SER A 1 365 ? 44.469 -7.987 -15.050 1.00 96.81 365 SER A N 1
ATOM 2751 C CA . SER A 1 365 ? 45.886 -8.358 -15.044 1.00 96.81 365 SER A CA 1
ATOM 2752 C C . SER A 1 365 ? 46.742 -7.411 -14.205 1.00 96.81 365 SER A C 1
ATOM 2754 O O . SER A 1 365 ? 47.732 -7.818 -13.601 1.00 96.81 365 SER A O 1
ATOM 2756 N N . SER A 1 366 ? 46.362 -6.135 -14.181 1.00 96.56 366 SER A N 1
ATOM 2757 C CA . SER A 1 366 ? 46.951 -5.081 -13.365 1.00 96.56 366 SER A CA 1
ATOM 2758 C C . SER A 1 366 ? 46.019 -3.869 -13.330 1.00 96.56 366 SER A C 1
ATOM 2760 O O . SER A 1 366 ? 45.134 -3.726 -14.177 1.00 96.56 366 SER A O 1
ATOM 2762 N N . PHE A 1 367 ? 46.246 -2.969 -12.380 1.00 95.19 367 PHE A N 1
ATOM 2763 C CA . PHE A 1 367 ? 45.643 -1.640 -12.373 1.00 95.19 367 PHE A CA 1
ATOM 2764 C C . PHE A 1 367 ? 46.585 -0.618 -11.728 1.00 95.19 367 PHE A C 1
ATOM 2766 O O . PHE A 1 367 ? 47.544 -0.992 -11.044 1.00 95.19 367 PHE A O 1
ATOM 2773 N N . GLN A 1 368 ? 46.341 0.671 -11.964 1.00 91.69 368 GLN A N 1
ATOM 2774 C CA . GLN A 1 368 ? 47.114 1.767 -11.377 1.00 91.69 368 GLN A CA 1
ATOM 2775 C C . GLN A 1 368 ? 46.306 2.503 -10.305 1.00 91.69 368 GLN A C 1
ATOM 2777 O O . GLN A 1 368 ? 45.187 2.929 -10.561 1.00 91.69 368 GLN A O 1
ATOM 2782 N N . GLN A 1 369 ? 46.911 2.722 -9.132 1.00 85.25 369 GLN A N 1
ATOM 2783 C CA . GLN A 1 369 ? 46.337 3.532 -8.045 1.00 85.25 369 GLN A CA 1
ATOM 2784 C C . GLN A 1 369 ? 44.874 3.151 -7.730 1.00 85.25 369 GLN A C 1
ATOM 2786 O O . GLN A 1 369 ? 44.613 1.997 -7.397 1.00 85.25 369 GLN A O 1
ATOM 2791 N N . SER A 1 370 ? 43.949 4.112 -7.828 1.00 84.00 370 SER A N 1
ATOM 2792 C CA . SER A 1 370 ? 42.510 3.967 -7.602 1.00 84.00 370 SER A CA 1
ATOM 2793 C C . SER A 1 370 ? 41.704 3.656 -8.875 1.00 84.00 370 SER A C 1
ATOM 2795 O O . SER A 1 370 ? 40.483 3.618 -8.801 1.00 84.00 370 SER A O 1
ATOM 2797 N N . TYR A 1 371 ? 42.346 3.420 -10.029 1.00 94.81 371 TYR A N 1
ATOM 2798 C CA . TYR A 1 371 ? 41.693 3.122 -11.320 1.00 94.81 371 TYR A CA 1
ATOM 2799 C C . TYR A 1 371 ? 41.390 1.625 -11.438 1.00 94.81 371 TYR A C 1
ATOM 2801 O O . TYR A 1 371 ? 41.948 0.903 -12.271 1.00 94.81 371 TYR A O 1
ATOM 2809 N N . VAL A 1 372 ? 40.601 1.135 -10.489 1.00 96.50 372 VAL A N 1
ATOM 2810 C CA . VAL A 1 372 ? 40.394 -0.289 -10.223 1.00 96.50 372 VAL A CA 1
ATOM 2811 C C . VAL A 1 372 ? 39.428 -0.921 -11.237 1.00 96.50 372 VAL A C 1
ATOM 2813 O O . VAL A 1 372 ? 38.575 -0.225 -11.780 1.00 96.50 372 VAL A O 1
ATOM 2816 N N . PRO A 1 373 ? 39.518 -2.237 -11.517 1.00 97.75 373 PRO A N 1
ATOM 2817 C CA . PRO A 1 373 ? 38.628 -2.904 -12.475 1.00 97.75 373 PRO A CA 1
ATOM 2818 C C . PRO A 1 373 ? 37.136 -2.799 -12.120 1.00 97.75 373 PRO A C 1
ATOM 2820 O O . PRO A 1 373 ? 36.298 -2.815 -13.018 1.00 97.75 373 PRO A O 1
ATOM 2823 N N . GLN A 1 374 ? 36.797 -2.650 -10.836 1.00 97.38 374 GLN A N 1
ATOM 2824 C CA . GLN A 1 374 ? 35.420 -2.484 -10.357 1.00 97.38 374 GLN A CA 1
ATOM 2825 C C . GLN A 1 374 ? 34.743 -1.228 -10.907 1.00 97.38 374 GLN A C 1
ATOM 2827 O O . GLN A 1 374 ? 33.524 -1.232 -11.033 1.00 97.38 374 GLN A O 1
ATOM 2832 N N . ASN A 1 375 ? 35.517 -0.207 -11.294 1.00 97.38 375 ASN A N 1
ATOM 2833 C CA . ASN A 1 375 ? 34.982 0.987 -11.945 1.00 97.38 375 ASN A CA 1
ATOM 2834 C C . ASN A 1 375 ? 34.243 0.669 -13.249 1.00 97.38 375 ASN A C 1
ATOM 2836 O O . ASN A 1 375 ? 33.417 1.453 -13.670 1.00 97.38 375 ASN A O 1
ATOM 2840 N N . THR A 1 376 ? 34.506 -0.495 -13.858 1.00 98.12 376 THR A N 1
ATOM 2841 C CA . THR A 1 376 ? 33.847 -0.892 -15.107 1.00 98.12 376 THR A CA 1
ATOM 2842 C C . THR A 1 376 ? 32.468 -1.528 -14.938 1.00 98.12 376 THR A C 1
ATOM 2844 O O . THR A 1 376 ? 31.885 -1.914 -15.945 1.00 98.12 376 THR A O 1
ATOM 2847 N N . ILE A 1 377 ? 31.990 -1.722 -13.705 1.00 97.31 377 ILE A N 1
ATOM 2848 C CA . ILE A 1 377 ? 30.715 -2.408 -13.411 1.00 97.31 377 ILE A CA 1
ATOM 2849 C C . ILE A 1 377 ? 29.914 -1.750 -12.279 1.00 97.31 377 ILE A C 1
ATOM 2851 O O . ILE A 1 377 ? 28.910 -2.304 -11.830 1.00 97.31 377 ILE A O 1
ATOM 2855 N N . ASN A 1 378 ? 30.399 -0.637 -11.725 1.00 95.69 378 ASN A N 1
ATOM 2856 C CA . ASN A 1 378 ? 29.798 0.019 -10.562 1.00 95.69 378 ASN A CA 1
ATOM 2857 C C . ASN A 1 378 ? 29.088 1.332 -10.925 1.00 95.69 378 ASN A C 1
ATOM 2859 O O . ASN A 1 378 ? 28.627 2.025 -10.019 1.00 95.69 378 ASN A O 1
ATOM 2863 N N . GLY A 1 379 ? 29.005 1.673 -12.217 1.00 95.88 379 GLY A N 1
ATOM 2864 C CA . GLY A 1 379 ? 28.395 2.908 -12.696 1.00 95.88 379 GLY A CA 1
ATOM 2865 C C . GLY A 1 379 ? 29.202 4.164 -12.370 1.00 95.88 379 GLY A C 1
ATOM 2866 O O . GLY A 1 379 ? 28.659 5.267 -12.456 1.00 95.88 379 GLY A O 1
ATOM 2867 N N . SER A 1 380 ? 30.471 4.032 -11.969 1.00 95.38 380 SER A N 1
ATOM 2868 C CA . SER A 1 380 ? 31.311 5.192 -11.679 1.00 95.38 380 SER A CA 1
ATOM 2869 C C . SER A 1 380 ? 31.412 6.079 -12.916 1.00 95.38 380 SER A C 1
ATOM 2871 O O . SER A 1 380 ? 31.676 5.614 -14.018 1.00 95.38 380 SER A O 1
ATOM 2873 N N . GLY A 1 381 ? 31.155 7.373 -12.746 1.00 93.88 381 GLY A N 1
ATOM 2874 C CA . GLY A 1 381 ? 31.170 8.333 -13.843 1.00 93.88 381 GLY A CA 1
ATOM 2875 C C . GLY A 1 381 ? 29.959 8.293 -14.781 1.00 93.88 381 GLY A C 1
ATOM 2876 O O . GLY A 1 381 ? 29.881 9.189 -15.617 1.00 93.88 381 GLY A O 1
ATOM 2877 N N . LEU A 1 382 ? 29.015 7.350 -14.661 1.00 96.38 382 LEU A N 1
ATOM 2878 C CA . LEU A 1 382 ? 27.766 7.376 -15.433 1.00 96.38 382 LEU A CA 1
ATOM 2879 C C . LEU A 1 382 ? 26.735 8.327 -14.814 1.00 96.38 382 LEU A C 1
ATOM 2881 O O . LEU A 1 382 ? 26.506 8.325 -13.604 1.00 96.38 382 LEU A O 1
ATOM 2885 N N . ASN A 1 383 ? 26.080 9.123 -15.658 1.00 93.69 383 ASN A N 1
ATOM 2886 C CA . ASN A 1 383 ? 24.912 9.914 -15.277 1.00 93.69 383 ASN A CA 1
ATOM 2887 C C . ASN A 1 383 ? 23.593 9.204 -15.655 1.00 93.69 383 ASN A C 1
ATOM 2889 O O . ASN A 1 383 ? 23.589 8.131 -16.256 1.00 93.69 383 ASN A O 1
ATOM 2893 N N . ALA A 1 384 ? 22.455 9.822 -15.325 1.00 90.88 384 ALA A N 1
ATOM 2894 C CA . ALA A 1 384 ? 21.124 9.284 -15.629 1.00 90.88 384 ALA A CA 1
ATOM 2895 C C . ALA A 1 384 ? 20.816 9.151 -17.137 1.00 90.88 384 ALA A C 1
ATOM 2897 O O . ALA A 1 384 ? 19.886 8.440 -17.504 1.00 90.88 384 ALA A O 1
ATOM 2898 N N . ALA A 1 385 ? 21.585 9.815 -18.005 1.00 91.75 385 ALA A N 1
ATOM 2899 C CA . ALA A 1 385 ? 21.471 9.729 -19.460 1.00 91.75 385 ALA A CA 1
ATOM 2900 C C . ALA A 1 385 ? 22.436 8.694 -20.074 1.00 91.75 385 ALA A C 1
ATOM 2902 O O . ALA A 1 385 ? 22.629 8.682 -21.289 1.00 91.75 385 ALA A O 1
ATOM 2903 N N . ASP A 1 386 ? 23.051 7.833 -19.251 1.00 94.81 386 ASP A N 1
ATOM 2904 C CA . ASP A 1 386 ? 24.058 6.849 -19.670 1.00 94.81 386 ASP A CA 1
ATOM 2905 C C . ASP A 1 386 ? 25.327 7.472 -20.295 1.00 94.81 386 ASP A C 1
ATOM 2907 O O . ASP A 1 386 ? 26.073 6.816 -21.035 1.00 94.81 386 ASP A O 1
ATOM 2911 N N . GLU A 1 387 ? 25.615 8.737 -19.976 1.00 97.12 387 GLU A N 1
ATOM 2912 C CA . GLU A 1 387 ? 26.827 9.431 -20.406 1.00 97.12 387 GLU A CA 1
ATOM 2913 C C . GLU A 1 387 ? 27.929 9.289 -19.348 1.00 97.12 387 GLU A C 1
ATOM 2915 O O . GLU A 1 387 ? 27.701 9.523 -18.159 1.00 97.12 387 GLU A O 1
ATOM 2920 N N . HIS A 1 388 ? 29.137 8.915 -19.773 1.00 97.19 388 HIS A N 1
ATOM 2921 C CA . HIS A 1 388 ? 30.271 8.703 -18.879 1.00 97.19 388 HIS A CA 1
ATOM 2922 C C . HIS A 1 388 ? 31.133 9.964 -18.722 1.00 97.19 388 HIS A C 1
ATOM 2924 O O . HIS A 1 388 ? 31.443 10.667 -19.688 1.00 97.19 388 HIS A O 1
ATOM 2930 N N . SER A 1 389 ? 31.622 10.200 -17.506 1.00 96.06 389 SER A N 1
ATOM 2931 C CA . SER A 1 389 ? 32.509 11.305 -17.143 1.00 96.06 389 SER A CA 1
ATOM 2932 C C . SER A 1 389 ? 33.852 11.285 -17.895 1.00 96.06 389 SER A C 1
ATOM 2934 O O . SER A 1 389 ? 34.237 10.306 -18.545 1.00 96.06 389 SER A O 1
ATOM 2936 N N . LEU A 1 390 ? 34.599 12.385 -17.762 1.00 96.12 390 LEU A N 1
ATOM 2937 C CA . LEU A 1 390 ? 35.970 12.534 -18.269 1.00 96.12 390 LEU A CA 1
ATOM 2938 C C . LEU A 1 390 ? 37.046 12.148 -17.238 1.00 96.12 390 LEU A C 1
ATOM 2940 O O . LEU A 1 390 ? 38.242 12.268 -17.524 1.00 96.12 390 LEU A O 1
ATOM 2944 N N . LEU A 1 391 ? 36.652 11.775 -16.017 1.00 95.06 391 LEU A N 1
ATOM 2945 C CA . LEU A 1 391 ? 37.575 11.576 -14.905 1.00 95.06 391 LEU A CA 1
ATOM 2946 C C . LEU A 1 391 ? 38.190 10.181 -14.977 1.00 95.06 391 LEU A C 1
ATOM 2948 O O . LEU A 1 391 ? 37.495 9.175 -14.934 1.00 95.06 391 LEU A O 1
ATOM 2952 N N . LEU A 1 392 ? 39.520 10.108 -15.000 1.00 93.06 392 LEU A N 1
ATOM 2953 C CA . LEU A 1 392 ? 40.232 8.827 -14.960 1.00 93.06 392 LEU A CA 1
ATOM 2954 C C . LEU A 1 392 ? 39.939 8.026 -13.676 1.00 93.06 392 LEU A C 1
ATOM 2956 O O . LEU A 1 392 ? 39.974 6.801 -13.693 1.00 93.06 392 LEU A O 1
ATOM 2960 N N . ALA A 1 393 ? 39.618 8.704 -12.570 1.00 94.44 393 ALA A N 1
ATOM 2961 C CA . ALA A 1 393 ? 39.223 8.051 -11.321 1.00 94.44 393 ALA A CA 1
ATOM 2962 C C . ALA A 1 393 ? 37.967 7.174 -11.465 1.00 94.44 393 ALA A C 1
ATOM 2964 O O . ALA A 1 393 ? 37.814 6.232 -10.690 1.00 94.44 393 ALA A O 1
ATOM 2965 N N . ASP A 1 394 ? 37.142 7.442 -12.478 1.00 95.88 394 ASP A N 1
ATOM 2966 C CA . ASP A 1 394 ? 35.900 6.722 -12.749 1.00 95.88 394 ASP A CA 1
ATOM 2967 C C . ASP A 1 394 ? 36.107 5.545 -13.713 1.00 95.88 394 ASP A C 1
ATOM 2969 O O . ASP A 1 394 ? 35.162 4.863 -14.066 1.00 95.88 394 ASP A O 1
ATOM 2973 N N . MET A 1 395 ? 37.343 5.281 -14.147 1.00 97.12 395 MET A N 1
ATOM 2974 C CA . MET A 1 395 ? 37.664 4.270 -15.159 1.00 97.12 395 MET A CA 1
ATOM 2975 C C . MET A 1 395 ? 38.615 3.218 -14.584 1.00 97.12 395 MET A C 1
ATOM 2977 O O . MET A 1 395 ? 39.308 3.453 -13.589 1.00 97.12 395 MET A O 1
ATOM 2981 N N . TRP A 1 396 ? 38.707 2.061 -15.234 1.00 97.94 396 TRP A N 1
ATOM 2982 C CA . TRP A 1 396 ? 39.826 1.143 -15.030 1.00 97.94 396 TRP A CA 1
ATOM 2983 C C . TRP A 1 396 ? 41.006 1.550 -15.911 1.00 97.94 396 TRP A C 1
ATOM 2985 O O . TRP A 1 396 ? 40.825 1.907 -17.076 1.00 97.94 396 TRP A O 1
ATOM 2995 N N . MET A 1 397 ? 42.229 1.446 -15.389 1.00 96.44 397 MET A N 1
ATOM 2996 C CA . MET A 1 397 ? 43.452 1.611 -16.177 1.00 96.44 397 MET A CA 1
ATOM 2997 C C . MET A 1 397 ? 44.511 0.591 -15.772 1.00 96.44 397 MET A C 1
ATOM 2999 O O . MET A 1 397 ? 44.879 0.491 -14.600 1.00 96.44 397 MET A O 1
ATOM 3003 N N . SER A 1 398 ? 45.045 -0.129 -16.757 1.00 96.75 398 SER A N 1
ATOM 3004 C CA . SER A 1 398 ? 46.071 -1.148 -16.557 1.00 96.75 398 SER A CA 1
ATOM 3005 C C . SER A 1 398 ? 47.436 -0.558 -16.189 1.00 96.75 398 SER A C 1
ATOM 3007 O O . SER A 1 398 ? 47.761 0.593 -16.484 1.00 96.75 398 SER A O 1
ATOM 3009 N N . GLY A 1 399 ? 48.308 -1.389 -15.616 1.00 93.94 399 GLY A N 1
ATOM 3010 C CA . GLY A 1 399 ? 49.741 -1.105 -15.585 1.00 93.94 399 GLY A CA 1
ATOM 3011 C C . GLY A 1 399 ? 50.371 -1.143 -16.990 1.00 93.94 399 GLY A C 1
ATOM 3012 O O . GLY A 1 399 ? 49.725 -1.568 -17.947 1.00 93.94 399 GLY A O 1
ATOM 3013 N N . PRO A 1 400 ? 51.645 -0.730 -17.132 1.00 88.81 400 PRO A N 1
ATOM 3014 C CA . PRO A 1 400 ? 52.346 -0.688 -18.422 1.00 88.81 400 PRO A CA 1
ATOM 3015 C C . PRO A 1 400 ? 52.875 -2.049 -18.902 1.00 88.81 400 PRO A C 1
ATOM 3017 O O . PRO A 1 400 ? 53.356 -2.151 -20.026 1.00 88.81 400 PRO A O 1
ATOM 3020 N N . ALA A 1 401 ? 52.853 -3.082 -18.054 1.00 89.19 401 ALA A N 1
ATOM 3021 C CA . ALA A 1 401 ? 53.315 -4.420 -18.408 1.00 89.19 401 ALA A CA 1
ATOM 3022 C C . ALA A 1 401 ? 52.143 -5.270 -18.913 1.00 89.19 401 ALA A C 1
ATOM 3024 O O . ALA A 1 401 ? 51.160 -5.452 -18.195 1.00 89.19 401 ALA A O 1
ATOM 3025 N N . GLY A 1 402 ? 52.262 -5.789 -20.137 1.00 85.56 402 GLY A N 1
ATOM 3026 C CA . GLY A 1 402 ? 51.312 -6.748 -20.696 1.00 85.56 402 GLY A CA 1
ATOM 3027 C C . GLY A 1 402 ? 51.508 -8.169 -20.142 1.00 85.56 402 GLY A C 1
ATOM 3028 O O . GLY A 1 402 ? 52.556 -8.465 -19.559 1.00 85.56 402 GLY A O 1
ATOM 3029 N N . PRO A 1 403 ? 50.539 -9.079 -20.356 1.00 91.69 403 PRO A N 1
ATOM 3030 C CA . PRO A 1 403 ? 49.291 -8.886 -21.105 1.00 91.69 403 PRO A CA 1
ATOM 3031 C C . PRO A 1 403 ? 48.238 -8.059 -20.344 1.00 91.69 403 PRO A C 1
ATOM 3033 O O . PRO A 1 403 ? 48.181 -8.087 -19.113 1.00 91.69 403 PRO A O 1
ATOM 3036 N N . HIS A 1 404 ? 47.375 -7.355 -21.079 1.00 96.19 404 HIS A N 1
ATOM 3037 C CA . HIS A 1 404 ? 46.258 -6.591 -20.517 1.00 96.19 404 HIS A CA 1
ATOM 3038 C C . HIS A 1 404 ? 44.962 -7.381 -20.665 1.00 96.19 404 HIS A C 1
ATOM 3040 O O . HIS A 1 404 ? 44.529 -7.674 -21.777 1.00 96.19 404 HIS A O 1
ATOM 3046 N N . TRP A 1 405 ? 44.356 -7.750 -19.541 1.00 98.06 405 TRP A N 1
ATOM 3047 C CA . TRP A 1 405 ? 43.047 -8.390 -19.535 1.00 98.06 405 TRP A CA 1
ATOM 3048 C C . TRP A 1 405 ? 42.216 -7.911 -18.351 1.00 98.06 405 TRP A C 1
ATOM 3050 O O . TRP A 1 405 ? 42.774 -7.549 -17.313 1.00 98.06 405 TRP A O 1
ATOM 3060 N N . ILE A 1 406 ? 40.899 -7.950 -18.517 1.00 98.56 406 ILE A N 1
ATOM 3061 C CA . ILE A 1 406 ? 39.902 -7.763 -17.462 1.00 98.56 406 ILE A CA 1
ATOM 3062 C C . ILE A 1 406 ? 38.879 -8.901 -17.542 1.00 98.56 406 ILE A C 1
ATOM 3064 O O . ILE A 1 406 ? 38.551 -9.375 -18.626 1.00 98.56 406 ILE A O 1
ATOM 3068 N N . GLN A 1 407 ? 38.440 -9.398 -16.394 1.00 98.50 407 GLN A N 1
ATOM 3069 C CA . GLN A 1 407 ? 37.563 -10.546 -16.237 1.00 98.50 407 GLN A CA 1
ATOM 3070 C C . GLN A 1 407 ? 36.419 -10.199 -15.293 1.00 98.50 407 GLN A C 1
ATOM 3072 O O . GLN A 1 407 ? 36.635 -9.621 -14.229 1.00 98.50 407 GLN A O 1
ATOM 3077 N N . TYR A 1 408 ? 35.233 -10.644 -15.669 1.00 98.69 408 TYR A N 1
ATOM 3078 C CA . TYR A 1 408 ? 33.975 -10.457 -14.975 1.00 98.69 408 TYR A CA 1
ATOM 3079 C C . TYR A 1 408 ? 33.448 -11.806 -14.492 1.00 98.69 408 TYR A C 1
ATOM 3081 O O . TYR A 1 408 ? 33.482 -12.782 -15.245 1.00 98.69 408 TYR A O 1
ATOM 3089 N N . GLU A 1 409 ? 32.979 -11.863 -13.248 1.00 98.44 409 GLU A N 1
ATOM 3090 C CA . GLU A 1 409 ? 32.308 -13.025 -12.656 1.00 98.44 409 GLU A CA 1
ATOM 3091 C C . GLU A 1 409 ? 30.865 -12.669 -12.301 1.00 98.44 409 GLU A C 1
ATOM 3093 O O . GLU A 1 409 ? 30.613 -11.626 -11.704 1.00 98.44 409 GLU A O 1
ATOM 3098 N N . PHE A 1 410 ? 29.933 -13.559 -12.631 1.00 98.38 410 PHE A N 1
ATOM 3099 C CA . PHE A 1 410 ? 28.531 -13.496 -12.233 1.00 98.38 410 PHE A CA 1
ATOM 3100 C C . PHE A 1 410 ? 28.240 -14.460 -11.070 1.00 98.38 410 PHE A C 1
ATOM 3102 O O . PHE A 1 410 ? 28.959 -15.440 -10.850 1.00 98.38 410 PHE A O 1
ATOM 3109 N N . ASP A 1 411 ? 27.161 -14.202 -10.331 1.00 96.06 411 ASP A N 1
ATOM 3110 C CA . ASP A 1 411 ? 26.708 -15.023 -9.198 1.00 96.06 411 ASP A CA 1
ATOM 3111 C C . ASP A 1 411 ? 26.284 -16.438 -9.624 1.00 96.06 411 ASP A C 1
ATOM 3113 O O . ASP A 1 411 ? 26.484 -17.414 -8.898 1.00 96.06 411 ASP A O 1
ATOM 3117 N N . LYS A 1 412 ? 25.756 -16.556 -10.842 1.00 94.06 412 LYS A N 1
ATOM 3118 C CA . LYS A 1 412 ? 25.365 -17.813 -11.479 1.00 94.06 412 LYS A CA 1
ATOM 3119 C C . LYS A 1 412 ? 25.655 -17.784 -12.976 1.00 94.06 412 LYS A C 1
ATOM 3121 O O . LYS A 1 412 ? 26.184 -16.819 -13.520 1.00 94.06 412 LYS A O 1
ATOM 3126 N N . THR A 1 413 ? 25.326 -18.871 -13.659 1.00 95.00 413 THR A N 1
ATOM 3127 C CA . THR A 1 413 ? 25.342 -18.909 -15.122 1.00 95.00 413 THR A CA 1
ATOM 3128 C C . THR A 1 413 ? 24.149 -18.145 -15.689 1.00 95.00 413 THR A C 1
ATOM 3130 O O . THR A 1 413 ? 23.010 -18.422 -15.310 1.00 95.00 413 THR A O 1
ATOM 3133 N N . TYR A 1 414 ? 24.404 -17.259 -16.646 1.00 95.62 414 TYR A N 1
ATOM 3134 C CA . TYR A 1 414 ? 23.392 -16.530 -17.407 1.00 95.62 414 TYR A CA 1
ATOM 3135 C C . TYR A 1 414 ? 23.442 -16.907 -18.885 1.00 95.62 414 TYR A C 1
ATOM 3137 O O . TYR A 1 414 ? 24.491 -17.286 -19.402 1.00 95.62 414 TYR A O 1
ATOM 3145 N N . THR A 1 415 ? 22.312 -16.752 -19.570 1.00 95.94 415 THR A N 1
ATOM 3146 C CA . THR A 1 415 ? 22.230 -16.788 -21.036 1.00 95.94 415 THR A CA 1
ATOM 3147 C C . THR A 1 415 ? 22.516 -15.380 -21.560 1.00 95.94 415 THR A C 1
ATOM 3149 O O . THR A 1 415 ? 21.597 -14.571 -21.674 1.00 95.94 415 THR A O 1
ATOM 3152 N N . LEU A 1 416 ? 23.787 -15.049 -21.795 1.00 97.56 416 LEU A N 1
ATOM 3153 C CA . LEU A 1 416 ? 24.218 -13.695 -22.157 1.00 97.56 416 LEU A CA 1
ATOM 3154 C C . LEU A 1 416 ? 23.786 -13.332 -23.585 1.00 97.56 416 LEU A C 1
ATOM 3156 O O . LEU A 1 416 ? 24.064 -14.061 -24.535 1.00 97.56 416 LEU A O 1
ATOM 3160 N N . ASP A 1 417 ? 23.131 -12.182 -23.736 1.00 96.88 417 ASP A N 1
ATOM 3161 C CA . ASP A 1 417 ? 22.642 -11.645 -25.010 1.00 96.88 417 ASP A CA 1
ATOM 3162 C C . ASP A 1 417 ? 23.680 -10.738 -25.679 1.00 96.88 417 ASP A C 1
ATOM 3164 O O . ASP A 1 417 ? 24.123 -10.993 -26.800 1.00 96.88 417 ASP A O 1
ATOM 3168 N N . LYS A 1 418 ? 24.108 -9.693 -24.964 1.00 97.56 418 LYS A N 1
ATOM 3169 C CA . LYS A 1 418 ? 25.022 -8.662 -25.462 1.00 97.56 418 LYS A CA 1
ATOM 3170 C C . LYS A 1 418 ? 25.779 -7.969 -24.328 1.00 97.56 418 LYS A C 1
ATOM 3172 O O . LYS A 1 418 ? 25.373 -8.034 -23.171 1.00 97.56 418 LYS A O 1
ATOM 3177 N N . MET A 1 419 ? 26.861 -7.281 -24.679 1.00 98.19 419 MET A N 1
ATOM 3178 C CA . MET A 1 419 ? 27.620 -6.384 -23.807 1.00 98.19 419 MET A CA 1
ATOM 3179 C C . MET A 1 419 ? 27.743 -5.017 -24.473 1.00 98.19 419 MET A C 1
ATOM 3181 O O . MET A 1 419 ? 28.198 -4.923 -25.613 1.00 98.19 419 MET A O 1
ATOM 3185 N N . TRP A 1 420 ? 27.348 -3.965 -23.768 1.00 98.31 420 TRP A N 1
ATOM 3186 C CA . TRP A 1 420 ? 27.626 -2.583 -24.151 1.00 98.31 420 TRP A CA 1
ATOM 3187 C C . TRP A 1 420 ? 28.945 -2.144 -23.533 1.00 98.31 420 TRP A C 1
ATOM 3189 O O . TRP A 1 420 ? 29.249 -2.527 -22.404 1.00 98.31 420 TRP A O 1
ATOM 3199 N N . VAL A 1 421 ? 29.720 -1.355 -24.272 1.00 98.44 421 VAL A N 1
ATOM 3200 C CA . VAL A 1 421 ? 31.047 -0.911 -23.844 1.00 98.44 421 VAL A CA 1
ATOM 3201 C C . VAL A 1 421 ? 31.147 0.605 -23.931 1.00 98.44 421 VAL A C 1
ATOM 3203 O O . VAL A 1 421 ? 31.027 1.189 -25.011 1.00 98.44 421 VAL A O 1
ATOM 3206 N N . TRP A 1 422 ? 31.452 1.219 -22.792 1.00 98.31 422 TRP A N 1
ATOM 3207 C CA . TRP A 1 422 ? 32.019 2.554 -22.703 1.00 98.31 422 TRP A CA 1
ATOM 3208 C C . TRP A 1 422 ? 33.534 2.392 -22.639 1.00 98.31 422 TRP A C 1
ATOM 3210 O O . TRP A 1 422 ? 34.117 1.951 -21.646 1.00 98.31 422 TRP A O 1
ATOM 3220 N N . ASN A 1 423 ? 34.187 2.720 -23.744 1.00 97.44 423 ASN A N 1
ATOM 3221 C CA . ASN A 1 423 ? 35.643 2.777 -23.810 1.00 97.44 423 ASN A CA 1
ATOM 3222 C C . ASN A 1 423 ? 36.219 3.956 -22.997 1.00 97.44 423 ASN A C 1
ATOM 3224 O O . ASN A 1 423 ? 35.465 4.832 -22.587 1.00 97.44 423 ASN A O 1
ATOM 3228 N N . ALA A 1 424 ? 37.539 4.009 -22.789 1.00 96.00 424 ALA A N 1
ATOM 3229 C CA . ALA A 1 424 ? 38.185 5.105 -22.057 1.00 96.00 424 ALA A CA 1
ATOM 3230 C C . ALA A 1 424 ? 37.748 6.487 -22.579 1.00 96.00 424 ALA A C 1
ATOM 3232 O O . ALA A 1 424 ? 37.833 6.745 -23.777 1.00 96.00 424 ALA A O 1
ATOM 3233 N N . ASN A 1 425 ? 37.307 7.381 -21.688 1.00 96.56 425 ASN A N 1
ATOM 3234 C CA . ASN A 1 425 ? 36.690 8.657 -22.078 1.00 96.56 425 ASN A CA 1
ATOM 3235 C C . ASN A 1 425 ? 37.403 9.901 -21.527 1.00 96.56 425 ASN A C 1
ATOM 3237 O O . ASN A 1 425 ? 36.820 10.971 -21.386 1.00 96.56 425 ASN A O 1
ATOM 3241 N N . GLN A 1 426 ? 38.678 9.795 -21.166 1.00 93.88 426 GLN A N 1
ATOM 3242 C CA . GLN A 1 426 ? 39.413 10.970 -20.696 1.00 93.88 426 GLN A CA 1
ATOM 3243 C C . GLN A 1 426 ? 39.490 12.028 -21.804 1.00 93.88 426 GLN A C 1
ATOM 3245 O O . GLN A 1 426 ? 39.573 11.689 -22.982 1.00 93.88 426 GLN A O 1
ATOM 3250 N N . ILE A 1 427 ? 39.606 13.312 -21.439 1.00 92.81 427 ILE A N 1
ATOM 3251 C CA . ILE A 1 427 ? 39.801 14.403 -22.420 1.00 92.81 427 ILE A CA 1
ATOM 3252 C C . ILE A 1 427 ? 41.023 14.173 -23.327 1.00 92.81 427 ILE A C 1
ATOM 3254 O O . ILE A 1 427 ? 41.134 14.748 -24.408 1.00 92.81 427 ILE A O 1
ATOM 3258 N N . VAL A 1 428 ? 41.952 13.326 -22.866 1.00 90.88 428 VAL A N 1
ATOM 3259 C CA . VAL A 1 428 ? 43.169 12.957 -23.578 1.00 90.88 428 VAL A CA 1
ATOM 3260 C C . VAL A 1 428 ? 43.018 11.806 -24.566 1.00 90.88 428 VAL A C 1
ATOM 3262 O O . VAL A 1 428 ? 43.949 11.529 -25.319 1.00 90.88 428 VAL A O 1
ATOM 3265 N N . GLU A 1 429 ? 41.861 11.146 -24.596 1.00 93.44 429 GLU A N 1
ATOM 3266 C CA . GLU A 1 429 ? 41.663 9.914 -25.355 1.00 93.44 429 GLU A CA 1
ATOM 3267 C C . GLU A 1 429 ? 41.901 10.115 -26.851 1.00 93.44 429 GLU A C 1
ATOM 3269 O O . GLU A 1 429 ? 42.648 9.349 -27.453 1.00 93.44 429 GLU A O 1
ATOM 3274 N N . ALA A 1 430 ? 41.370 11.190 -27.437 1.00 86.75 430 ALA A N 1
ATOM 3275 C CA . ALA A 1 430 ? 41.485 11.459 -28.871 1.00 86.75 430 ALA A CA 1
ATOM 3276 C C . ALA A 1 430 ? 42.938 11.623 -29.365 1.00 86.75 430 ALA A C 1
ATOM 3278 O O . ALA A 1 430 ? 43.194 11.510 -30.563 1.00 86.75 430 ALA A O 1
ATOM 3279 N N . PHE A 1 431 ? 43.890 11.905 -28.467 1.00 85.69 431 PHE A N 1
ATOM 3280 C CA . PHE A 1 431 ? 45.296 12.106 -28.822 1.00 85.69 431 PHE A CA 1
ATOM 3281 C C . PHE A 1 431 ? 46.266 11.099 -28.198 1.00 85.69 431 PHE A C 1
ATOM 3283 O O . PHE A 1 431 ? 47.321 10.866 -28.785 1.00 85.69 431 PHE A O 1
ATOM 3290 N N . VAL A 1 432 ? 45.945 10.505 -27.043 1.00 89.69 432 VAL A N 1
ATOM 3291 C CA . VAL A 1 432 ? 46.775 9.460 -26.418 1.00 89.69 432 VAL A CA 1
ATOM 3292 C C . VAL A 1 432 ? 46.282 8.057 -26.739 1.00 89.69 432 VAL A C 1
ATOM 3294 O O . VAL A 1 432 ? 47.127 7.189 -26.892 1.00 89.69 432 VAL A O 1
ATOM 3297 N N . GLY A 1 433 ? 44.970 7.829 -26.851 1.00 92.88 433 GLY A N 1
ATOM 3298 C CA . GLY A 1 433 ? 44.374 6.546 -27.235 1.00 92.88 433 GLY A CA 1
ATOM 3299 C C . GLY A 1 433 ? 44.565 5.408 -26.223 1.00 92.88 433 GLY A C 1
ATOM 3300 O O . GLY A 1 433 ? 45.091 4.353 -26.579 1.00 92.88 433 GLY A O 1
ATOM 3301 N N . PHE A 1 434 ? 44.170 5.598 -24.961 1.00 95.06 434 PHE A N 1
ATOM 3302 C CA . PHE A 1 434 ? 44.242 4.530 -23.953 1.00 95.06 434 PHE A CA 1
ATOM 3303 C C . PHE A 1 434 ? 43.150 3.472 -24.138 1.00 95.06 434 PHE A C 1
ATOM 3305 O O . PHE A 1 434 ? 43.300 2.346 -23.652 1.00 95.06 434 PHE A O 1
ATOM 3312 N N . GLY A 1 435 ? 42.064 3.819 -24.825 1.00 96.50 435 GLY A N 1
ATOM 3313 C CA . GLY A 1 435 ? 40.932 2.936 -25.039 1.00 96.50 435 GLY A CA 1
ATOM 3314 C C . GLY A 1 435 ? 41.321 1.627 -25.719 1.00 96.50 435 GLY A C 1
ATOM 3315 O O . GLY A 1 435 ? 42.190 1.587 -26.598 1.00 96.50 435 GLY A O 1
ATOM 3316 N N . ALA A 1 436 ? 40.670 0.544 -25.306 1.00 97.19 436 ALA A N 1
ATOM 3317 C CA . ALA A 1 436 ? 40.816 -0.767 -25.926 1.00 97.19 436 ALA A CA 1
ATOM 3318 C C . ALA A 1 436 ? 40.370 -0.713 -27.398 1.00 97.19 436 ALA A C 1
ATOM 3320 O O . ALA A 1 436 ? 39.379 -0.059 -27.714 1.00 97.19 436 ALA A O 1
ATOM 3321 N N . LYS A 1 437 ? 41.092 -1.379 -28.303 1.00 96.88 437 LYS A N 1
ATOM 3322 C CA . LYS A 1 437 ? 40.794 -1.373 -29.743 1.00 96.88 437 LYS A CA 1
ATOM 3323 C C . LYS A 1 437 ? 40.517 -2.780 -30.263 1.00 96.88 437 LYS A C 1
ATOM 3325 O O . LYS A 1 437 ? 39.378 -3.114 -30.570 1.00 96.88 437 LYS A O 1
ATOM 3330 N N . ASP A 1 438 ? 41.556 -3.606 -30.326 1.00 96.88 438 ASP A N 1
ATOM 3331 C CA . ASP A 1 438 ? 41.441 -5.017 -30.699 1.00 96.88 438 ASP A CA 1
ATOM 3332 C C . ASP A 1 438 ? 41.321 -5.851 -29.422 1.00 96.88 438 ASP A C 1
ATOM 3334 O O . ASP A 1 438 ? 42.234 -5.835 -28.589 1.00 96.88 438 ASP A O 1
ATOM 3338 N N . VAL A 1 439 ? 40.188 -6.529 -29.243 1.00 98.38 439 VAL A N 1
ATOM 3339 C CA . VAL A 1 439 ? 39.841 -7.231 -28.004 1.00 98.38 439 VAL A CA 1
ATOM 3340 C C . VAL A 1 439 ? 39.361 -8.640 -28.321 1.00 98.38 439 VAL A C 1
ATOM 3342 O O . VAL A 1 439 ? 38.360 -8.831 -29.007 1.00 98.38 439 VAL A O 1
ATOM 3345 N N . THR A 1 440 ? 40.031 -9.636 -27.748 1.00 98.56 440 THR A N 1
ATOM 3346 C CA . THR A 1 440 ? 39.517 -11.006 -27.709 1.00 98.56 440 THR A CA 1
ATOM 3347 C C . THR A 1 440 ? 38.565 -11.133 -26.527 1.00 98.56 440 THR A C 1
ATOM 3349 O O . THR A 1 440 ? 38.978 -10.929 -25.384 1.00 98.56 440 THR A O 1
ATOM 3352 N N . VAL A 1 441 ? 37.308 -11.494 -26.785 1.00 98.62 441 VAL A N 1
ATOM 3353 C CA . VAL A 1 441 ? 36.332 -11.813 -25.734 1.00 98.62 441 VAL A CA 1
ATOM 3354 C C . VAL A 1 441 ? 36.242 -13.324 -25.591 1.00 98.62 441 VAL A C 1
ATOM 3356 O O . VAL A 1 441 ? 36.071 -14.043 -26.571 1.00 98.62 441 VAL A O 1
ATOM 3359 N N . GLU A 1 442 ? 36.355 -13.811 -24.366 1.00 98.62 442 GLU A N 1
ATOM 3360 C CA . GLU A 1 442 ? 36.225 -15.221 -24.017 1.00 98.62 442 GLU A CA 1
ATOM 3361 C C . GLU A 1 442 ? 35.164 -15.379 -22.931 1.00 98.62 442 GLU A C 1
ATOM 3363 O O . GLU A 1 442 ? 34.990 -14.499 -22.088 1.00 98.62 442 GLU A O 1
ATOM 3368 N N . TYR A 1 443 ? 34.468 -16.510 -22.917 1.00 98.50 443 TYR A N 1
ATOM 3369 C CA . TYR A 1 443 ? 33.479 -16.826 -21.892 1.00 98.50 443 TYR A CA 1
ATOM 3370 C C . TYR A 1 443 ? 33.675 -18.234 -21.334 1.00 98.50 443 TYR A C 1
ATOM 3372 O O . TYR A 1 443 ? 34.269 -19.109 -21.972 1.00 98.50 443 TYR A O 1
ATOM 3380 N N . SER A 1 444 ? 33.196 -18.440 -20.110 1.00 98.38 444 SER A N 1
ATOM 3381 C CA . SER A 1 444 ? 33.337 -19.697 -19.383 1.00 98.38 444 SER A CA 1
ATOM 3382 C C . SER A 1 444 ? 32.203 -19.899 -18.376 1.00 98.38 444 SER A C 1
ATOM 3384 O O . SER A 1 444 ? 31.618 -18.941 -17.871 1.00 98.38 444 SER A O 1
ATOM 3386 N N . VAL A 1 445 ? 31.900 -21.158 -18.058 1.00 97.94 445 VAL A N 1
ATOM 3387 C CA . VAL A 1 445 ? 30.990 -21.540 -16.963 1.00 97.94 445 VAL A CA 1
ATOM 3388 C C . VAL A 1 445 ? 31.735 -21.863 -15.663 1.00 97.94 445 VAL A C 1
ATOM 3390 O O . VAL A 1 445 ? 31.143 -21.771 -14.591 1.00 97.94 445 VAL A O 1
ATOM 3393 N N . ASP A 1 446 ? 33.020 -22.220 -15.747 1.00 96.38 446 ASP A N 1
ATOM 3394 C CA . ASP A 1 446 ? 33.840 -22.726 -14.635 1.00 96.38 446 ASP A CA 1
ATOM 3395 C C . ASP A 1 446 ? 35.050 -21.827 -14.300 1.00 96.38 446 ASP A C 1
ATOM 3397 O O . ASP A 1 446 ? 35.713 -22.041 -13.288 1.00 96.38 446 ASP A O 1
ATOM 3401 N N . GLY A 1 447 ? 35.346 -20.830 -15.142 1.00 95.31 447 GLY A N 1
ATOM 3402 C CA . GLY A 1 447 ? 36.492 -19.927 -15.006 1.00 95.31 447 GLY A CA 1
ATOM 3403 C C . GLY A 1 447 ? 37.839 -20.561 -15.385 1.00 95.31 447 GLY A C 1
ATOM 3404 O O . GLY A 1 447 ? 38.877 -19.904 -15.292 1.00 95.31 447 GLY A O 1
ATOM 3405 N N . ALA A 1 448 ? 37.844 -21.819 -15.831 1.00 95.12 448 ALA A N 1
ATOM 3406 C CA . ALA A 1 448 ? 39.040 -22.585 -16.178 1.00 95.12 448 ALA A CA 1
ATOM 3407 C C . ALA A 1 448 ? 39.091 -22.921 -17.674 1.00 95.12 448 ALA A C 1
ATOM 3409 O O . ALA A 1 448 ? 40.136 -22.772 -18.312 1.00 95.12 448 ALA A O 1
ATOM 3410 N N . THR A 1 449 ? 37.960 -23.339 -18.237 1.00 97.00 449 THR A N 1
ATOM 3411 C CA . THR A 1 449 ? 37.801 -23.683 -19.647 1.00 97.00 449 THR A CA 1
ATOM 3412 C C . THR A 1 449 ? 37.162 -22.509 -20.373 1.00 97.00 449 THR A C 1
ATOM 3414 O O . THR A 1 449 ? 36.009 -22.166 -20.112 1.00 97.00 449 THR A O 1
ATOM 3417 N N . TRP A 1 450 ? 37.910 -21.890 -21.283 1.00 98.00 450 TRP A N 1
ATOM 3418 C CA . TRP A 1 450 ? 37.502 -20.668 -21.973 1.00 98.00 450 TRP A CA 1
ATOM 3419 C C . TRP A 1 450 ? 37.174 -20.942 -23.436 1.00 98.00 450 TRP A C 1
ATOM 3421 O O . TRP A 1 450 ? 37.900 -21.664 -24.120 1.00 98.00 450 TRP A O 1
ATOM 3431 N N . THR A 1 451 ? 36.074 -20.357 -23.906 1.00 98.38 451 THR A N 1
ATOM 3432 C CA . THR A 1 451 ? 35.674 -20.369 -25.316 1.00 98.38 451 THR A CA 1
ATOM 3433 C C . THR A 1 451 ? 35.760 -18.955 -25.863 1.00 98.38 451 THR A C 1
ATOM 3435 O O . THR A 1 451 ? 35.201 -18.031 -25.274 1.00 98.38 451 THR A O 1
ATOM 3438 N N . THR A 1 452 ? 36.456 -18.774 -26.984 1.00 98.19 452 THR A N 1
ATOM 3439 C CA . THR A 1 452 ? 36.519 -17.485 -27.679 1.00 98.19 452 THR A CA 1
ATOM 3440 C C . THR A 1 452 ? 35.167 -17.161 -28.315 1.00 98.19 452 THR A C 1
ATOM 3442 O O . THR A 1 452 ? 34.559 -18.011 -28.966 1.00 98.19 452 THR A O 1
ATOM 3445 N N . LEU A 1 453 ? 34.686 -15.936 -28.106 1.00 98.06 453 LEU A N 1
ATOM 3446 C CA . LEU A 1 453 ? 33.494 -15.405 -28.751 1.00 98.06 453 LEU A CA 1
ATOM 3447 C C . LEU A 1 453 ? 33.857 -14.934 -30.163 1.00 98.06 453 LEU A C 1
ATOM 3449 O O . LEU A 1 453 ? 34.737 -14.095 -30.346 1.00 98.06 453 LEU A O 1
ATOM 3453 N N . GLU A 1 454 ? 33.174 -15.483 -31.160 1.00 95.56 454 GLU A N 1
ATOM 3454 C CA . GLU A 1 454 ? 33.369 -15.115 -32.561 1.00 95.56 454 GLU A CA 1
ATOM 3455 C C . GLU A 1 454 ? 32.630 -13.815 -32.906 1.00 95.56 454 GLU A C 1
ATOM 3457 O O . GLU A 1 454 ? 31.585 -13.504 -32.336 1.00 95.56 454 GLU A O 1
ATOM 3462 N N . GLY A 1 455 ? 33.146 -13.065 -33.884 1.00 94.00 455 GLY A N 1
ATOM 3463 C CA . GLY A 1 455 ? 32.463 -11.876 -34.412 1.00 94.00 455 GLY A CA 1
ATOM 3464 C C . GLY A 1 455 ? 32.482 -10.646 -33.497 1.00 94.00 455 GLY A C 1
ATOM 3465 O O . GLY A 1 455 ? 31.655 -9.752 -33.675 1.00 94.00 455 GLY A O 1
ATOM 3466 N N . VAL A 1 456 ? 33.414 -10.577 -32.541 1.00 97.62 456 VAL A N 1
ATOM 3467 C CA . VAL A 1 456 ? 33.635 -9.380 -31.714 1.00 97.62 456 VAL A CA 1
ATOM 3468 C C . VAL A 1 456 ? 34.067 -8.212 -32.617 1.00 97.62 456 VAL A C 1
ATOM 3470 O O . VAL A 1 456 ? 35.054 -8.351 -33.344 1.00 97.62 456 VAL A O 1
ATOM 3473 N N . PRO A 1 457 ? 33.348 -7.073 -32.616 1.00 97.31 457 PRO A N 1
ATOM 3474 C CA . PRO A 1 457 ? 33.760 -5.900 -33.379 1.00 97.31 457 PRO A CA 1
ATOM 3475 C C . PRO A 1 457 ? 35.001 -5.245 -32.761 1.00 97.31 457 PRO A C 1
ATOM 3477 O O . PRO A 1 457 ? 35.234 -5.347 -31.558 1.00 97.31 457 PRO A O 1
ATOM 3480 N N . GLU A 1 458 ? 35.767 -4.510 -33.571 1.00 98.19 458 GLU A N 1
ATOM 3481 C CA . GLU A 1 458 ? 36.772 -3.580 -33.044 1.00 98.19 458 GLU A CA 1
ATOM 3482 C C . GLU A 1 458 ? 36.077 -2.550 -32.140 1.00 98.19 458 GLU A C 1
ATOM 3484 O O . GLU A 1 458 ? 35.041 -1.991 -32.510 1.00 98.19 458 GLU A O 1
ATOM 3489 N N . PHE A 1 459 ? 36.629 -2.308 -30.952 1.00 98.19 459 PHE A N 1
ATOM 3490 C CA . PHE A 1 459 ? 36.046 -1.369 -29.999 1.00 98.19 459 PHE A CA 1
ATOM 3491 C C . PHE A 1 459 ? 36.287 0.060 -30.477 1.00 98.19 459 PHE A C 1
ATOM 3493 O O . PHE A 1 459 ? 37.429 0.485 -30.683 1.00 98.19 459 PHE A O 1
ATOM 3500 N N . ALA A 1 460 ? 35.204 0.820 -30.630 1.00 97.81 460 ALA A N 1
ATOM 3501 C CA . ALA A 1 460 ? 35.272 2.210 -31.045 1.00 97.81 460 ALA A CA 1
ATOM 3502 C C . ALA A 1 460 ? 35.982 3.062 -29.982 1.00 97.81 460 ALA A C 1
ATOM 3504 O O . ALA A 1 460 ? 35.821 2.860 -28.775 1.00 97.81 460 ALA A O 1
ATOM 3505 N N . GLN A 1 461 ? 36.790 4.021 -30.435 1.00 97.06 461 GLN A N 1
ATOM 3506 C CA . GLN A 1 461 ? 37.496 4.944 -29.548 1.00 97.06 461 GLN A CA 1
ATOM 3507 C C . GLN A 1 461 ? 36.497 5.816 -28.774 1.00 97.06 461 GLN A C 1
ATOM 3509 O O . GLN A 1 461 ? 35.494 6.256 -29.341 1.00 97.06 461 GLN A O 1
ATOM 3514 N N . GLY A 1 462 ? 36.769 6.079 -27.493 1.00 95.62 462 GLY A N 1
ATOM 3515 C CA . GLY A 1 462 ? 35.971 7.022 -26.709 1.00 95.62 462 GLY A CA 1
ATOM 3516 C C . GLY A 1 462 ? 36.065 8.443 -27.268 1.00 95.62 462 GLY A C 1
ATOM 3517 O O . GLY A 1 462 ? 37.065 8.821 -27.883 1.00 95.62 462 GLY A O 1
ATOM 3518 N N . THR A 1 463 ? 35.013 9.241 -27.082 1.00 95.06 463 THR A N 1
ATOM 3519 C CA . THR A 1 463 ? 34.943 10.585 -27.683 1.00 95.06 463 THR A CA 1
ATOM 3520 C C . THR A 1 463 ? 35.750 11.627 -26.909 1.00 95.06 463 THR A C 1
ATOM 3522 O O . THR A 1 463 ? 36.098 12.666 -27.472 1.00 95.06 463 THR A O 1
ATOM 3525 N N . GLY A 1 464 ? 36.052 11.370 -25.632 1.00 94.44 464 GLY A N 1
ATOM 3526 C CA . GLY A 1 464 ? 36.659 12.347 -24.729 1.00 94.44 464 GLY A CA 1
ATOM 3527 C C . GLY A 1 464 ? 35.709 13.496 -24.379 1.00 94.44 464 GLY A C 1
ATOM 3528 O O . GLY A 1 464 ? 36.174 14.595 -24.069 1.00 94.44 464 GLY A O 1
ATOM 3529 N N . ALA A 1 465 ? 34.392 13.270 -24.471 1.00 94.38 465 ALA A N 1
ATOM 3530 C CA . ALA A 1 465 ? 33.346 14.257 -24.205 1.00 94.38 465 ALA A CA 1
ATOM 3531 C C . ALA A 1 465 ? 32.453 13.822 -23.035 1.00 94.38 465 ALA A C 1
ATOM 3533 O O . ALA A 1 465 ? 32.230 12.635 -22.825 1.00 94.38 465 ALA A O 1
ATOM 3534 N N . ALA A 1 466 ? 31.910 14.787 -22.291 1.00 91.94 466 ALA A N 1
ATOM 3535 C CA . ALA A 1 466 ? 31.014 14.501 -21.167 1.00 91.94 466 ALA A CA 1
ATOM 3536 C C . ALA A 1 466 ? 29.676 13.868 -21.601 1.00 91.94 466 ALA A C 1
ATOM 3538 O O . ALA A 1 466 ? 28.988 13.305 -20.767 1.00 91.94 466 ALA A O 1
ATOM 3539 N N . THR A 1 467 ? 29.338 13.937 -22.895 1.00 92.38 467 THR A N 1
ATOM 3540 C CA . THR A 1 467 ? 28.127 13.354 -23.498 1.00 92.38 467 THR A CA 1
ATOM 3541 C C . THR A 1 467 ? 28.374 11.959 -24.091 1.00 92.38 467 THR A C 1
ATOM 3543 O O . THR A 1 467 ? 27.781 11.580 -25.101 1.00 92.38 467 THR A O 1
ATOM 3546 N N . TYR A 1 468 ? 29.379 11.238 -23.592 1.00 96.31 468 TYR A N 1
ATOM 3547 C CA . TYR A 1 468 ? 29.822 9.982 -24.191 1.00 96.31 468 TYR A CA 1
ATOM 3548 C C . TYR A 1 468 ? 28.999 8.793 -23.701 1.00 96.31 468 TYR A C 1
ATOM 3550 O O . TYR A 1 468 ? 29.113 8.398 -22.544 1.00 96.31 468 TYR A O 1
ATOM 3558 N N . THR A 1 469 ? 28.238 8.180 -24.601 1.00 97.25 469 THR A N 1
ATOM 3559 C CA . THR A 1 469 ? 27.487 6.944 -24.353 1.00 97.25 469 THR A CA 1
ATOM 3560 C C . THR A 1 469 ? 28.207 5.719 -24.928 1.00 97.25 469 THR A C 1
ATOM 3562 O O . THR A 1 469 ? 29.171 5.850 -25.691 1.00 97.25 469 THR A O 1
ATOM 3565 N N . ALA A 1 470 ? 27.746 4.511 -24.579 1.00 97.25 470 ALA A N 1
ATOM 3566 C CA . ALA A 1 470 ? 28.280 3.273 -25.139 1.00 97.25 470 ALA A CA 1
ATOM 3567 C C . ALA A 1 470 ? 28.230 3.319 -26.668 1.00 97.25 470 ALA A C 1
ATOM 3569 O O . ALA A 1 470 ? 27.171 3.476 -27.274 1.00 97.25 470 ALA A O 1
ATOM 3570 N N . ASN A 1 471 ? 29.385 3.139 -27.298 1.00 95.81 471 ASN A N 1
ATOM 3571 C CA . ASN A 1 471 ? 29.533 3.229 -28.749 1.00 95.81 471 ASN A CA 1
ATOM 3572 C C . ASN A 1 471 ? 29.903 1.885 -29.394 1.00 95.81 471 ASN A C 1
ATOM 3574 O O . ASN A 1 471 ? 30.069 1.807 -30.610 1.00 95.81 471 ASN A O 1
ATOM 3578 N N . THR A 1 472 ? 30.042 0.833 -28.583 1.00 98.19 472 THR A N 1
ATOM 3579 C CA . THR A 1 472 ? 30.351 -0.524 -29.029 1.00 98.19 472 THR A CA 1
ATOM 3580 C C . THR A 1 472 ? 29.397 -1.513 -28.368 1.00 98.19 472 THR A C 1
ATOM 3582 O O . THR A 1 472 ? 29.210 -1.495 -27.151 1.00 98.19 472 THR A O 1
ATOM 3585 N N . VAL A 1 473 ? 28.821 -2.404 -29.177 1.00 98.06 473 VAL A N 1
ATOM 3586 C CA . VAL A 1 473 ? 27.974 -3.513 -28.726 1.00 98.06 473 VAL A CA 1
ATOM 3587 C C . VAL A 1 473 ? 28.589 -4.825 -29.195 1.00 98.06 473 VAL A C 1
ATOM 3589 O O . VAL A 1 473 ? 28.783 -5.033 -30.392 1.00 98.06 473 VAL A O 1
ATOM 3592 N N . VAL A 1 474 ? 28.877 -5.720 -28.255 1.00 98.19 474 VAL A N 1
ATOM 3593 C CA . VAL A 1 474 ? 29.346 -7.083 -28.523 1.00 98.19 474 VAL A CA 1
ATOM 3594 C C . VAL A 1 474 ? 28.174 -8.039 -28.343 1.00 98.19 474 VAL A C 1
ATOM 3596 O O . VAL A 1 474 ? 27.616 -8.124 -27.252 1.00 98.19 474 VAL A O 1
ATOM 3599 N N . ASN A 1 475 ? 27.795 -8.765 -29.394 1.00 97.56 475 ASN A N 1
ATOM 3600 C CA . ASN A 1 475 ? 26.707 -9.742 -29.326 1.00 97.56 475 ASN A CA 1
ATOM 3601 C C . ASN A 1 475 ? 27.239 -11.096 -28.849 1.00 97.56 475 ASN A C 1
ATOM 3603 O O . ASN A 1 475 ? 28.169 -11.642 -29.434 1.00 97.56 475 ASN A O 1
ATOM 3607 N N . PHE A 1 476 ? 26.621 -11.643 -27.807 1.00 96.56 476 PHE A N 1
ATOM 3608 C CA . PHE A 1 476 ? 26.951 -12.945 -27.228 1.00 96.56 476 PHE A CA 1
ATOM 3609 C C . PHE A 1 476 ? 26.126 -14.079 -27.841 1.00 96.56 476 PHE A C 1
ATOM 3611 O O . PHE A 1 476 ? 26.497 -15.238 -27.699 1.00 96.56 476 PHE A O 1
ATOM 3618 N N . GLY A 1 477 ? 25.022 -13.777 -28.533 1.00 89.56 477 GLY A N 1
ATOM 3619 C CA . GLY A 1 477 ? 24.233 -14.793 -29.235 1.00 89.56 477 GLY A CA 1
ATOM 3620 C C . GLY A 1 477 ? 23.606 -15.832 -28.300 1.00 89.56 477 GLY A C 1
ATOM 3621 O O . GLY A 1 477 ? 23.465 -16.988 -28.688 1.00 89.56 477 GLY A O 1
ATOM 3622 N N . SER A 1 478 ? 23.239 -15.429 -27.076 1.00 89.31 478 SER A N 1
ATOM 3623 C CA . SER A 1 478 ? 22.648 -16.304 -26.050 1.00 89.31 478 SER A CA 1
ATOM 3624 C C . SER A 1 478 ? 23.573 -17.431 -25.560 1.00 89.31 478 SER A C 1
ATOM 3626 O O . SER A 1 478 ? 23.098 -18.522 -25.242 1.00 89.31 478 SER A O 1
ATOM 3628 N N . VAL A 1 479 ? 24.891 -17.201 -25.472 1.00 94.31 479 VAL A N 1
ATOM 3629 C CA . VAL A 1 479 ? 25.800 -18.183 -24.848 1.00 94.31 479 VAL A CA 1
ATOM 3630 C C . VAL A 1 479 ? 25.586 -18.263 -23.337 1.00 94.31 479 VAL A C 1
ATOM 3632 O O . VAL A 1 479 ? 25.323 -17.264 -22.668 1.00 94.31 479 VAL A O 1
ATOM 3635 N N . THR A 1 480 ? 25.738 -19.462 -22.775 1.00 95.31 480 THR A N 1
ATOM 3636 C CA . THR A 1 480 ? 25.694 -19.667 -21.325 1.00 95.31 480 THR A CA 1
ATOM 3637 C C . THR A 1 480 ? 27.064 -19.403 -20.708 1.00 95.31 480 THR A C 1
ATOM 3639 O O . THR A 1 480 ? 28.032 -20.091 -21.033 1.00 95.31 480 THR A O 1
ATOM 3642 N N . ALA A 1 481 ? 27.152 -18.436 -19.796 1.00 97.38 481 ALA A N 1
ATOM 3643 C CA . ALA A 1 481 ? 28.405 -18.066 -19.146 1.00 97.38 481 ALA A CA 1
ATOM 3644 C C . ALA A 1 481 ? 28.194 -17.613 -17.696 1.00 97.38 481 ALA A C 1
ATOM 3646 O O . ALA A 1 481 ? 27.179 -17.008 -17.357 1.00 97.38 481 ALA A O 1
ATOM 3647 N N . ARG A 1 482 ? 29.185 -17.895 -16.848 1.00 98.19 482 ARG A N 1
ATOM 3648 C CA . ARG A 1 482 ? 29.357 -17.302 -15.511 1.00 98.19 482 ARG A CA 1
ATOM 3649 C C . ARG A 1 482 ? 30.565 -16.362 -15.459 1.00 98.19 482 ARG A C 1
ATOM 3651 O O . ARG A 1 482 ? 30.640 -15.500 -14.591 1.00 98.19 482 ARG A O 1
ATOM 3658 N N . PHE A 1 483 ? 31.494 -16.503 -16.398 1.00 98.69 483 PHE A N 1
ATOM 3659 C CA . PHE A 1 483 ? 32.677 -15.669 -16.500 1.00 98.69 483 PHE A CA 1
ATOM 3660 C C . PHE A 1 483 ? 32.827 -15.134 -17.918 1.00 98.69 483 PHE A C 1
ATOM 3662 O O . PHE A 1 483 ? 32.603 -15.864 -18.886 1.00 98.69 483 PHE A O 1
ATOM 3669 N N . VAL A 1 484 ? 33.254 -13.880 -18.031 1.00 98.75 484 VAL A N 1
ATOM 3670 C CA . VAL A 1 484 ? 33.637 -13.245 -19.297 1.00 98.75 484 VAL A CA 1
ATOM 3671 C C . VAL A 1 484 ? 35.003 -12.603 -19.120 1.00 98.75 484 VAL A C 1
ATOM 3673 O O . VAL A 1 484 ? 35.247 -11.950 -18.112 1.00 98.75 484 VAL A O 1
ATOM 3676 N N . LYS A 1 485 ? 35.900 -12.768 -20.088 1.00 98.69 485 LYS A N 1
ATOM 3677 C CA . LYS A 1 485 ? 37.242 -12.191 -20.076 1.00 98.69 485 LYS A CA 1
ATOM 3678 C C . LYS A 1 485 ? 37.500 -11.430 -21.366 1.00 98.69 485 LYS A C 1
ATOM 3680 O O . LYS A 1 485 ? 37.309 -11.961 -22.453 1.00 98.69 485 LYS A O 1
ATOM 3685 N N . LEU A 1 486 ? 37.959 -10.195 -21.230 1.00 98.62 486 LEU A N 1
ATOM 3686 C CA . LEU A 1 486 ? 38.411 -9.340 -22.319 1.00 98.62 486 LEU A CA 1
ATOM 3687 C C . LEU A 1 486 ? 39.936 -9.309 -22.281 1.00 98.62 486 LEU A C 1
ATOM 3689 O O . LEU A 1 486 ? 40.524 -8.806 -21.323 1.00 98.62 486 LEU A O 1
ATOM 3693 N N . THR A 1 487 ? 40.579 -9.832 -23.320 1.00 98.31 487 THR A N 1
ATOM 3694 C CA . THR A 1 487 ? 42.022 -9.701 -23.540 1.00 98.31 487 THR A CA 1
ATOM 3695 C C . THR A 1 487 ? 42.256 -8.602 -24.569 1.00 98.31 487 THR A C 1
ATOM 3697 O O . THR A 1 487 ? 41.845 -8.729 -25.719 1.00 98.31 487 THR A O 1
ATOM 3700 N N . ILE A 1 488 ? 42.896 -7.511 -24.152 1.00 97.75 488 ILE A N 1
ATOM 3701 C CA . ILE A 1 488 ? 43.103 -6.322 -24.982 1.00 97.75 488 ILE A CA 1
ATOM 3702 C C . ILE A 1 488 ? 44.428 -6.484 -25.731 1.00 97.75 488 ILE A C 1
ATOM 3704 O O . ILE A 1 488 ? 45.508 -6.373 -25.147 1.00 97.75 488 ILE A O 1
ATOM 3708 N N . ASN A 1 489 ? 44.331 -6.770 -27.029 1.00 95.75 489 ASN A N 1
ATOM 3709 C CA . ASN A 1 489 ? 45.463 -7.033 -27.916 1.00 95.75 489 ASN A CA 1
ATOM 3710 C C . ASN A 1 489 ? 46.136 -5.731 -28.380 1.00 95.75 489 ASN A C 1
ATOM 3712 O O . ASN A 1 489 ? 47.353 -5.696 -28.570 1.00 95.75 489 ASN A O 1
ATOM 3716 N N . SER A 1 490 ? 45.360 -4.655 -28.550 1.00 95.06 490 SER A N 1
ATOM 3717 C CA . SER A 1 490 ? 45.875 -3.314 -28.854 1.00 95.06 490 SER A CA 1
ATOM 3718 C C . SER A 1 490 ? 44.958 -2.195 -28.344 1.00 95.06 490 SER A C 1
ATOM 3720 O O . SER A 1 490 ? 43.770 -2.416 -28.108 1.00 95.06 490 SER A O 1
ATOM 3722 N N . ASN A 1 491 ? 45.521 -0.991 -28.189 1.00 95.12 491 ASN A N 1
ATOM 3723 C CA . ASN A 1 491 ? 44.809 0.253 -27.875 1.00 95.12 491 ASN A CA 1
ATOM 3724 C C . ASN A 1 491 ? 44.858 1.233 -29.068 1.00 95.12 491 ASN A C 1
ATOM 3726 O O . ASN A 1 491 ? 45.540 0.984 -30.066 1.00 95.12 491 ASN A O 1
ATOM 3730 N N . TRP A 1 492 ? 44.142 2.355 -28.980 1.00 95.12 492 TRP A N 1
ATOM 3731 C CA . TRP A 1 492 ? 44.110 3.377 -30.039 1.00 95.12 492 TRP A CA 1
ATOM 3732 C C . TRP A 1 492 ? 45.407 4.198 -30.168 1.00 95.12 492 TRP A C 1
ATOM 3734 O O . TRP A 1 492 ? 45.654 4.822 -31.199 1.00 95.12 492 TRP A O 1
ATOM 3744 N N . GLY A 1 493 ? 46.237 4.181 -29.128 1.00 81.75 493 GLY A N 1
ATOM 3745 C CA . GLY A 1 493 ? 47.331 5.111 -28.896 1.00 81.75 493 GLY A CA 1
ATOM 3746 C C . GLY A 1 493 ? 48.710 4.698 -29.369 1.00 81.75 493 GLY A C 1
ATOM 3747 O O . GLY A 1 493 ? 49.531 5.568 -29.644 1.00 81.75 493 GLY A O 1
ATOM 3748 N N . GLY A 1 494 ? 49.006 3.394 -29.428 1.00 69.25 494 GLY A N 1
ATOM 3749 C CA . GLY A 1 494 ? 50.253 2.792 -29.93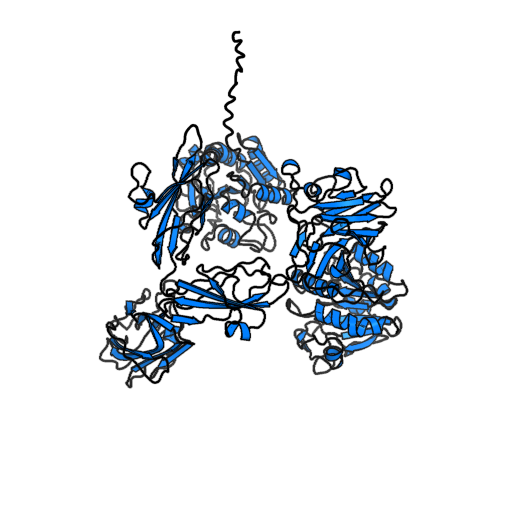8 1.00 69.25 494 GLY A CA 1
ATOM 3750 C C . GLY A 1 494 ? 51.579 3.204 -29.262 1.00 69.25 494 GLY A C 1
ATOM 3751 O O . GLY A 1 494 ? 52.592 2.533 -29.454 1.00 69.25 494 GLY A O 1
ATOM 3752 N N . VAL A 1 495 ? 51.600 4.293 -28.486 1.00 71.25 495 VAL A N 1
ATOM 3753 C CA . VAL A 1 495 ? 52.775 4.906 -27.843 1.00 71.25 495 VAL A CA 1
ATOM 3754 C C . VAL A 1 495 ? 52.782 4.635 -26.338 1.00 71.25 495 VAL A C 1
ATOM 3756 O O . VAL A 1 495 ? 53.845 4.404 -25.761 1.00 71.25 495 VAL A O 1
ATOM 3759 N N . ALA A 1 496 ? 51.610 4.636 -25.699 1.00 82.00 496 ALA A N 1
ATOM 3760 C CA . ALA A 1 496 ? 51.450 4.225 -24.310 1.00 82.00 496 ALA A CA 1
ATOM 3761 C C . ALA A 1 496 ? 51.039 2.744 -24.258 1.00 82.00 496 ALA A C 1
ATOM 3763 O O . ALA A 1 496 ? 50.070 2.374 -24.921 1.00 82.00 496 ALA A O 1
ATOM 3764 N N . PRO A 1 497 ? 51.743 1.884 -23.497 1.00 87.38 497 PRO A N 1
ATOM 3765 C CA . PRO A 1 497 ? 51.393 0.470 -23.407 1.00 87.38 497 PRO A CA 1
ATOM 3766 C C . PRO A 1 497 ? 50.148 0.211 -22.545 1.00 87.38 497 PRO A C 1
ATOM 3768 O O . PRO A 1 497 ? 49.560 -0.854 -22.664 1.00 87.38 497 PRO A O 1
ATOM 3771 N N . GLN A 1 498 ? 49.738 1.149 -21.681 1.00 92.88 498 GLN A N 1
ATOM 3772 C CA . GLN A 1 498 ? 48.543 0.978 -20.849 1.00 92.88 498 GLN A CA 1
ATOM 3773 C C . GLN A 1 498 ? 47.254 0.968 -21.672 1.00 92.88 498 GLN A C 1
ATOM 3775 O O . GLN A 1 498 ? 47.153 1.624 -22.709 1.00 92.88 498 GLN A O 1
ATOM 3780 N N . THR A 1 499 ? 46.233 0.304 -21.144 1.00 95.50 499 THR A N 1
ATOM 3781 C CA . THR A 1 499 ? 44.871 0.375 -21.665 1.00 95.50 499 THR A CA 1
ATOM 3782 C C . THR A 1 499 ? 43.874 0.730 -20.570 1.00 95.50 499 THR A C 1
ATOM 3784 O O . THR A 1 499 ? 44.160 0.567 -19.381 1.00 95.50 499 THR A O 1
ATOM 3787 N N . SER A 1 500 ? 42.723 1.256 -20.967 1.00 96.06 500 SER A N 1
ATOM 3788 C CA . SER A 1 500 ? 41.671 1.704 -20.068 1.00 96.06 500 SER A CA 1
ATOM 3789 C C . SER A 1 500 ? 40.292 1.383 -20.644 1.00 96.06 500 SER A C 1
ATOM 3791 O O . SER A 1 500 ? 40.111 1.353 -21.862 1.00 96.06 500 SER A O 1
ATOM 3793 N N . LEU A 1 501 ? 39.333 1.136 -19.754 1.00 97.81 501 LEU A N 1
ATOM 3794 C CA . LEU A 1 501 ? 37.906 1.012 -20.052 1.00 97.81 501 LEU A CA 1
ATOM 3795 C C . LEU A 1 501 ? 37.126 1.798 -19.001 1.00 97.81 501 LEU A C 1
ATOM 3797 O O . LEU A 1 501 ? 37.529 1.827 -17.836 1.00 97.81 501 LEU A O 1
ATOM 3801 N N . SER A 1 502 ? 36.028 2.410 -19.427 1.00 97.94 502 SER A N 1
ATOM 3802 C CA . SER A 1 502 ? 35.142 3.185 -18.567 1.00 97.94 502 SER A CA 1
ATOM 3803 C C . SER A 1 502 ? 34.137 2.273 -17.871 1.00 97.94 502 SER A C 1
ATOM 3805 O O . SER A 1 502 ? 34.267 2.048 -16.681 1.00 97.94 502 SER A O 1
ATOM 3807 N N . GLU A 1 503 ? 33.226 1.658 -18.627 1.00 97.88 503 GLU A N 1
ATOM 3808 C CA . GLU A 1 503 ? 32.131 0.825 -18.111 1.00 97.88 503 GLU A CA 1
ATOM 3809 C C . GLU A 1 503 ? 31.804 -0.283 -19.122 1.00 97.88 503 GLU A C 1
ATOM 3811 O O . GLU A 1 503 ? 31.939 -0.098 -20.337 1.00 97.88 503 GLU A O 1
ATOM 3816 N N . VAL A 1 504 ? 31.347 -1.436 -18.639 1.00 98.19 504 VAL A N 1
ATOM 3817 C CA . VAL A 1 504 ? 30.682 -2.452 -19.452 1.00 98.19 504 VAL A CA 1
ATOM 3818 C C . VAL A 1 504 ? 29.341 -2.822 -18.836 1.00 98.19 504 VAL A C 1
ATOM 3820 O O . VAL A 1 504 ? 29.216 -2.995 -17.629 1.00 98.19 504 VAL A O 1
ATOM 3823 N N . ARG A 1 505 ? 28.331 -3.024 -19.681 1.00 98.25 505 ARG A N 1
ATOM 3824 C CA . ARG A 1 505 ? 27.010 -3.482 -19.243 1.00 98.25 505 ARG A CA 1
ATOM 3825 C C . ARG A 1 505 ? 26.636 -4.758 -19.967 1.00 98.25 505 ARG A C 1
ATOM 3827 O O . ARG A 1 505 ? 26.486 -4.756 -21.187 1.00 98.25 505 ARG A O 1
ATOM 3834 N N . PHE A 1 506 ? 26.479 -5.841 -19.218 1.00 98.38 506 PHE A N 1
ATOM 3835 C CA . PHE A 1 506 ? 26.042 -7.124 -19.754 1.00 98.38 506 PHE A CA 1
ATOM 3836 C C . PHE A 1 506 ? 24.525 -7.225 -19.735 1.00 98.38 506 PHE A C 1
ATOM 3838 O O . PHE A 1 506 ? 23.875 -6.710 -18.832 1.00 98.38 506 PHE A O 1
ATOM 3845 N N . PHE A 1 507 ? 23.972 -7.922 -20.720 1.00 97.69 507 PHE A N 1
ATOM 3846 C CA . PHE A 1 507 ? 22.554 -8.231 -20.817 1.00 97.69 507 PHE A CA 1
ATOM 3847 C C . PHE A 1 507 ? 22.368 -9.738 -20.942 1.00 97.69 507 PHE A C 1
ATOM 3849 O O . PHE A 1 507 ? 23.180 -10.412 -21.579 1.00 97.69 507 PHE A O 1
ATOM 3856 N N . TYR A 1 508 ? 21.288 -10.269 -20.378 1.00 96.69 508 TYR A N 1
ATOM 3857 C CA . TYR A 1 508 ? 20.940 -11.684 -20.462 1.00 96.69 508 TYR A CA 1
ATOM 3858 C C . TYR A 1 508 ? 19.486 -11.884 -20.886 1.00 96.69 508 TYR A C 1
ATOM 3860 O O . TYR A 1 508 ? 18.618 -11.070 -20.574 1.00 96.69 508 TYR A O 1
ATOM 3868 N N . VAL A 1 509 ? 19.220 -12.991 -21.575 1.00 95.88 509 VAL A N 1
ATOM 3869 C CA . VAL A 1 509 ? 17.862 -13.459 -21.873 1.00 95.88 509 VAL A CA 1
ATOM 3870 C C . VAL A 1 509 ? 17.348 -14.249 -20.663 1.00 95.88 509 VAL A C 1
ATOM 3872 O O . VAL A 1 509 ? 17.957 -15.270 -20.317 1.00 95.88 509 VAL A O 1
ATOM 3875 N N . PRO A 1 510 ? 16.252 -13.834 -20.001 1.00 95.06 510 PRO A N 1
ATOM 3876 C CA . PRO A 1 510 ? 15.693 -14.597 -18.895 1.00 95.06 510 PRO A CA 1
ATOM 3877 C C . PRO A 1 510 ? 15.074 -15.887 -19.431 1.00 95.06 510 PRO A C 1
ATOM 3879 O O . PRO A 1 510 ? 14.164 -15.867 -20.254 1.00 95.06 510 PRO A O 1
ATOM 3882 N N . VAL A 1 511 ? 15.593 -17.026 -18.982 1.00 94.94 511 VAL A N 1
ATOM 3883 C CA . VAL A 1 511 ? 15.075 -18.362 -19.338 1.00 94.94 511 VAL A CA 1
ATOM 3884 C C . VAL A 1 511 ? 14.329 -19.025 -18.180 1.00 94.94 511 VAL A C 1
ATOM 3886 O O . VAL A 1 511 ? 13.643 -20.015 -18.387 1.00 94.94 511 VAL A O 1
ATOM 3889 N N . GLN A 1 512 ? 14.458 -18.462 -16.979 1.00 95.56 512 GLN A N 1
ATOM 3890 C CA . GLN A 1 512 ? 13.745 -18.848 -15.763 1.00 95.56 512 GLN A CA 1
ATOM 3891 C C . GLN A 1 512 ? 12.608 -17.852 -15.511 1.00 95.56 512 GLN A C 1
ATOM 3893 O O . GLN A 1 512 ? 12.710 -16.698 -15.937 1.00 95.56 512 GLN A O 1
ATOM 3898 N N . ALA A 1 513 ? 11.591 -18.276 -14.763 1.00 96.50 513 ALA A N 1
ATOM 3899 C CA . ALA A 1 513 ? 10.550 -17.393 -14.261 1.00 96.50 513 ALA A CA 1
ATOM 3900 C C . ALA A 1 513 ? 11.167 -16.307 -13.364 1.00 96.50 513 ALA A C 1
ATOM 3902 O O . ALA A 1 513 ? 12.093 -16.575 -12.588 1.00 96.50 513 ALA A O 1
ATOM 3903 N N . PHE A 1 514 ? 10.674 -15.075 -13.464 1.00 94.88 514 PHE A N 1
ATOM 3904 C CA . PHE A 1 514 ? 11.190 -13.936 -12.701 1.00 94.88 514 PHE A CA 1
ATOM 3905 C C . PHE A 1 514 ? 10.079 -12.936 -12.368 1.00 94.88 514 PHE A C 1
ATOM 3907 O O . PHE A 1 514 ? 8.979 -13.036 -12.898 1.00 94.88 514 PHE A O 1
ATOM 3914 N N . ARG A 1 515 ? 10.361 -11.980 -11.469 1.00 93.94 515 ARG A N 1
ATOM 3915 C CA . ARG A 1 515 ? 9.394 -10.965 -10.994 1.00 93.94 515 ARG A CA 1
ATOM 3916 C C . ARG A 1 515 ? 8.040 -11.574 -10.572 1.00 93.94 515 ARG A C 1
ATOM 3918 O O . ARG A 1 515 ? 7.026 -11.311 -11.217 1.00 93.94 515 ARG A O 1
ATOM 3925 N N . PRO A 1 516 ? 8.038 -12.409 -9.521 1.00 97.06 516 PRO A N 1
ATOM 3926 C CA . PRO A 1 516 ? 6.812 -12.996 -8.999 1.00 97.06 516 PRO A CA 1
ATOM 3927 C C . PRO A 1 516 ? 5.854 -11.946 -8.439 1.00 97.06 516 PRO A C 1
ATOM 3929 O O . PRO A 1 516 ? 6.280 -10.926 -7.897 1.00 97.06 516 PRO A O 1
ATOM 3932 N N . GLN A 1 517 ? 4.571 -12.269 -8.518 1.00 95.25 517 GLN A N 1
ATOM 3933 C CA . GLN A 1 517 ? 3.483 -11.687 -7.749 1.00 95.25 517 GLN A CA 1
ATOM 3934 C C . GLN A 1 517 ? 2.761 -12.830 -7.020 1.00 95.25 517 GLN A C 1
ATOM 3936 O O . GLN A 1 517 ? 2.475 -13.835 -7.673 1.00 95.25 517 GLN A O 1
ATOM 3941 N N . PRO A 1 518 ? 2.498 -12.734 -5.707 1.00 96.69 518 PRO A N 1
ATOM 3942 C CA . PRO A 1 518 ? 2.948 -11.681 -4.795 1.00 96.69 518 PRO A CA 1
ATOM 3943 C C . PRO A 1 518 ? 4.472 -11.498 -4.798 1.00 96.69 518 PRO A C 1
ATOM 3945 O O . PRO A 1 518 ? 5.223 -12.436 -5.092 1.00 96.69 518 PRO A O 1
ATOM 3948 N N . ALA A 1 519 ? 4.923 -10.275 -4.512 1.00 94.25 519 ALA A N 1
ATOM 3949 C CA . ALA A 1 519 ? 6.346 -9.961 -4.446 1.00 94.25 519 ALA A CA 1
ATOM 3950 C C . ALA A 1 519 ? 7.065 -10.866 -3.429 1.00 94.25 519 ALA A C 1
ATOM 3952 O O . ALA A 1 519 ? 6.476 -11.349 -2.462 1.00 94.25 519 ALA A O 1
ATOM 3953 N N . VAL A 1 520 ? 8.362 -11.103 -3.641 1.00 95.75 520 VAL A N 1
ATOM 3954 C CA . VAL A 1 520 ? 9.153 -11.949 -2.736 1.00 95.75 520 VAL A CA 1
ATOM 3955 C C . VAL A 1 520 ? 9.158 -11.340 -1.333 1.00 95.75 520 VAL A C 1
ATOM 3957 O O . VAL A 1 520 ? 9.608 -10.213 -1.157 1.00 95.75 520 VAL A O 1
ATOM 3960 N N . GLY A 1 521 ? 8.700 -12.109 -0.347 1.00 94.00 521 GLY A N 1
ATOM 3961 C CA . GLY A 1 521 ? 8.587 -11.677 1.043 1.00 94.00 521 GLY A CA 1
ATOM 3962 C C . GLY A 1 521 ? 7.360 -10.815 1.339 1.00 94.00 521 GLY A C 1
ATOM 3963 O O . GLY A 1 521 ? 7.299 -10.246 2.422 1.00 94.00 521 GLY A O 1
ATOM 3964 N N . ALA A 1 522 ? 6.397 -10.709 0.413 1.00 88.88 522 ALA A N 1
ATOM 3965 C CA . ALA A 1 522 ? 5.146 -9.999 0.664 1.00 88.88 522 ALA A CA 1
ATOM 3966 C C . ALA A 1 522 ? 4.428 -10.579 1.891 1.00 88.88 522 ALA A C 1
ATOM 3968 O O . ALA A 1 522 ? 4.331 -11.799 2.036 1.00 88.88 522 ALA A O 1
ATOM 3969 N N . THR A 1 523 ? 3.929 -9.701 2.754 1.00 91.38 523 THR A N 1
ATOM 3970 C CA . THR A 1 523 ? 3.066 -10.021 3.897 1.00 91.38 523 THR A CA 1
ATOM 3971 C C . THR A 1 523 ? 1.637 -9.582 3.596 1.00 91.38 523 THR A C 1
ATOM 3973 O O . THR A 1 523 ? 1.402 -8.913 2.590 1.00 91.38 523 THR A O 1
ATOM 3976 N N . ASP A 1 524 ? 0.684 -9.978 4.442 1.00 86.38 524 ASP A N 1
ATOM 3977 C CA . ASP A 1 524 ? -0.738 -9.631 4.301 1.00 86.38 524 ASP A CA 1
ATOM 3978 C C . ASP A 1 524 ? -1.332 -9.974 2.930 1.00 86.38 524 ASP A C 1
ATOM 3980 O O . ASP A 1 524 ? -2.211 -9.304 2.392 1.00 86.38 524 ASP A O 1
ATOM 3984 N N . VAL A 1 525 ? -0.837 -11.063 2.342 1.00 91.81 525 VAL A N 1
ATOM 3985 C CA . VAL A 1 525 ? -1.331 -11.555 1.064 1.00 91.81 525 VAL A CA 1
ATOM 3986 C C . VAL A 1 525 ? -2.675 -12.247 1.275 1.00 91.81 525 VAL A C 1
ATOM 3988 O O . VAL A 1 525 ? -2.774 -13.191 2.059 1.00 91.81 525 VAL A O 1
ATOM 3991 N N . SER A 1 526 ? -3.705 -11.831 0.539 1.00 92.88 526 SER A N 1
ATOM 3992 C CA . SER A 1 526 ? -5.021 -12.469 0.639 1.00 92.88 526 SER A CA 1
ATOM 3993 C C . SER A 1 526 ? -4.941 -13.981 0.413 1.00 92.88 526 SER A C 1
ATOM 3995 O O . SER A 1 526 ? -4.270 -14.454 -0.509 1.00 92.88 526 SER A O 1
ATOM 3997 N N . VAL A 1 527 ? -5.685 -14.763 1.197 1.00 90.50 527 VAL A N 1
ATOM 3998 C CA . VAL A 1 527 ? -5.772 -16.223 0.991 1.00 90.50 527 VAL A CA 1
ATOM 3999 C C . VAL A 1 527 ? -6.456 -16.615 -0.327 1.00 90.50 527 VAL A C 1
ATOM 4001 O O . VAL A 1 527 ? -6.392 -17.780 -0.719 1.00 90.50 527 VAL A O 1
ATOM 4004 N N . ALA A 1 528 ? -7.075 -15.651 -1.019 1.00 88.56 528 ALA A N 1
ATOM 4005 C CA . ALA A 1 528 ? -7.644 -15.788 -2.360 1.00 88.56 528 ALA A CA 1
ATOM 4006 C C . ALA A 1 528 ? -6.715 -15.260 -3.475 1.00 88.56 528 ALA A C 1
ATOM 4008 O O . ALA A 1 528 ? -7.158 -15.100 -4.611 1.00 88.56 528 ALA A O 1
ATOM 4009 N N . THR A 1 529 ? -5.453 -14.943 -3.160 1.00 92.25 529 THR A N 1
ATOM 4010 C CA . THR A 1 529 ? -4.503 -14.377 -4.126 1.00 92.25 529 THR A CA 1
ATOM 4011 C C . THR A 1 529 ? -4.230 -15.311 -5.304 1.00 92.25 529 THR A C 1
ATOM 4013 O O . THR A 1 529 ? -4.224 -16.538 -5.173 1.00 92.25 529 THR A O 1
ATOM 4016 N N . ASP A 1 530 ? -3.882 -14.706 -6.434 1.00 94.75 530 ASP A N 1
ATOM 4017 C CA . ASP A 1 530 ? -3.283 -15.405 -7.557 1.00 94.75 530 ASP A CA 1
ATOM 4018 C C . ASP A 1 530 ? -1.775 -15.212 -7.571 1.00 94.75 530 ASP A C 1
ATOM 4020 O O . ASP A 1 530 ? -1.261 -14.113 -7.367 1.00 94.75 530 ASP A O 1
ATOM 4024 N N . LEU A 1 531 ? -1.066 -16.286 -7.898 1.00 96.62 531 LEU A N 1
ATOM 4025 C CA . LEU A 1 531 ? 0.352 -16.227 -8.202 1.00 96.62 531 LEU A CA 1
ATOM 4026 C C . LEU A 1 531 ? 0.515 -15.899 -9.685 1.00 96.62 531 LEU A C 1
ATOM 4028 O O . LEU A 1 531 ? -0.077 -16.577 -10.521 1.00 96.62 531 LEU A O 1
ATOM 4032 N N . SER A 1 532 ? 1.344 -14.923 -10.038 1.00 96.12 532 SER A N 1
ATOM 4033 C CA . SER A 1 532 ? 1.752 -14.668 -11.428 1.00 96.12 532 SER A CA 1
ATOM 4034 C C . SER A 1 532 ? 3.240 -14.353 -11.526 1.00 96.12 532 SER A C 1
ATOM 4036 O O . SER A 1 532 ? 3.866 -13.982 -10.536 1.00 96.12 532 SER A O 1
ATOM 4038 N N . TRP A 1 533 ? 3.843 -14.513 -12.697 1.00 96.62 533 TRP A N 1
ATOM 4039 C CA . TRP A 1 533 ? 5.276 -14.270 -12.896 1.00 96.62 533 TRP A CA 1
ATOM 4040 C C . TRP A 1 533 ? 5.556 -13.836 -14.328 1.00 96.62 533 TRP A C 1
ATOM 4042 O O . TRP A 1 533 ? 4.757 -14.054 -15.232 1.00 96.62 533 TRP A O 1
ATOM 4052 N N . ARG A 1 534 ? 6.735 -13.256 -14.565 1.00 95.19 534 ARG A N 1
ATOM 4053 C CA . ARG A 1 534 ? 7.229 -13.067 -15.928 1.00 95.19 534 ARG A CA 1
ATOM 4054 C C . ARG A 1 534 ? 7.790 -14.380 -16.464 1.00 95.19 534 ARG A C 1
ATOM 4056 O O . ARG A 1 534 ? 8.707 -14.934 -15.843 1.00 95.19 534 ARG A O 1
ATOM 4063 N N . PRO A 1 535 ? 7.278 -14.865 -17.608 1.00 95.19 535 PRO A N 1
ATOM 4064 C CA . PRO A 1 535 ? 7.733 -16.115 -18.177 1.00 95.19 535 PRO A CA 1
ATOM 4065 C C . PRO A 1 535 ? 9.138 -15.977 -18.768 1.00 95.19 535 PRO A C 1
ATOM 4067 O O . PRO A 1 535 ? 9.504 -14.955 -19.367 1.00 95.19 535 PRO A O 1
ATOM 4070 N N . GLY A 1 536 ? 9.927 -17.044 -18.650 1.00 94.50 536 GLY A N 1
ATOM 4071 C CA . GLY A 1 536 ? 11.178 -17.165 -19.395 1.00 94.50 536 GLY A CA 1
ATOM 4072 C C . GLY A 1 536 ? 10.932 -17.058 -20.908 1.00 94.50 536 GLY A C 1
ATOM 4073 O O . GLY A 1 536 ? 9.964 -17.601 -21.428 1.00 94.50 536 GLY A O 1
ATOM 4074 N N . ARG A 1 537 ? 11.830 -16.414 -21.667 1.00 92.44 537 ARG A N 1
ATOM 4075 C CA . ARG A 1 537 ? 11.652 -16.138 -23.116 1.00 92.44 537 ARG A CA 1
ATOM 4076 C C . ARG A 1 537 ? 11.567 -17.380 -24.001 1.00 92.44 537 ARG A C 1
ATOM 4078 O O . ARG A 1 537 ? 11.252 -17.283 -25.182 1.00 92.44 537 ARG A O 1
ATOM 4085 N N . LYS A 1 538 ? 11.895 -18.540 -23.442 1.00 91.50 538 LYS A N 1
ATOM 4086 C CA . LYS A 1 538 ? 11.831 -19.838 -24.112 1.00 91.50 538 LYS A CA 1
ATOM 4087 C C . LYS A 1 538 ? 10.634 -20.673 -23.670 1.00 91.50 538 LYS A C 1
ATOM 4089 O O . LYS A 1 538 ? 10.417 -21.731 -24.253 1.00 91.50 538 LYS A O 1
ATOM 4094 N N . ALA A 1 539 ? 9.907 -20.231 -22.646 1.00 94.69 539 ALA A N 1
ATOM 4095 C CA . ALA A 1 539 ? 8.843 -20.985 -22.015 1.00 94.69 539 ALA A CA 1
ATOM 4096 C C . ALA A 1 539 ? 7.640 -21.177 -22.942 1.00 94.69 539 ALA A C 1
ATOM 4098 O O . ALA A 1 539 ? 7.279 -20.319 -23.741 1.00 94.69 539 ALA A O 1
ATOM 4099 N N . THR A 1 540 ? 7.020 -22.339 -22.801 1.00 94.44 540 THR A N 1
ATOM 4100 C CA . THR A 1 540 ? 5.771 -22.741 -23.466 1.00 94.44 540 THR A CA 1
ATOM 4101 C C . THR A 1 540 ? 4.751 -23.288 -22.468 1.00 94.44 540 THR A C 1
ATOM 4103 O O . THR A 1 540 ? 3.577 -23.428 -22.792 1.00 94.44 540 THR A O 1
ATOM 4106 N N . SER A 1 541 ? 5.215 -23.644 -21.269 1.00 96.62 541 SER A N 1
ATOM 4107 C CA . SER A 1 541 ? 4.418 -24.038 -20.113 1.00 96.62 541 SER A CA 1
ATOM 4108 C C . SER A 1 541 ? 5.266 -23.884 -18.851 1.00 96.62 541 SER A C 1
ATOM 4110 O O . SER A 1 541 ? 6.490 -23.740 -18.927 1.00 96.62 541 SER A O 1
ATOM 4112 N N . HIS A 1 542 ? 4.614 -23.951 -17.697 1.00 97.81 542 HIS A N 1
ATOM 4113 C CA . HIS A 1 542 ? 5.201 -23.650 -16.400 1.00 97.81 542 HIS A CA 1
ATOM 4114 C C . HIS A 1 542 ? 4.884 -24.772 -15.424 1.00 97.81 542 HIS A C 1
ATOM 4116 O O . HIS A 1 542 ? 3.742 -25.226 -15.353 1.00 97.81 542 HIS A O 1
ATOM 4122 N N . LYS A 1 543 ? 5.872 -25.226 -14.659 1.00 97.94 543 LYS A N 1
ATOM 4123 C CA . LYS A 1 543 ? 5.690 -26.237 -13.618 1.00 97.94 543 LYS A CA 1
ATOM 4124 C C . LYS A 1 543 ? 5.843 -25.598 -12.246 1.00 97.94 543 LYS A C 1
ATOM 4126 O O . LYS A 1 543 ? 6.923 -25.145 -11.886 1.00 97.94 543 LYS A O 1
ATOM 4131 N N . ILE A 1 544 ? 4.757 -25.574 -11.488 1.00 97.31 544 ILE A N 1
ATOM 4132 C CA . ILE A 1 544 ? 4.610 -24.777 -10.271 1.00 97.31 544 ILE A CA 1
ATOM 4133 C C . ILE A 1 544 ? 4.505 -25.698 -9.073 1.00 97.31 544 ILE A C 1
ATOM 4135 O O . ILE A 1 544 ? 3.660 -26.589 -9.064 1.00 97.31 544 ILE A O 1
ATOM 4139 N N . ALA A 1 545 ? 5.327 -25.461 -8.057 1.00 97.25 545 ALA A N 1
ATOM 4140 C CA . ALA A 1 545 ? 5.213 -26.090 -6.745 1.00 97.25 545 ALA A CA 1
ATOM 4141 C C . ALA A 1 545 ? 4.963 -25.013 -5.686 1.00 97.25 545 ALA A C 1
ATOM 4143 O O . ALA A 1 545 ? 5.600 -23.964 -5.733 1.00 97.25 545 ALA A O 1
ATOM 4144 N N . ILE A 1 546 ? 4.077 -25.285 -4.726 1.00 97.12 546 ILE A N 1
ATOM 4145 C CA . ILE A 1 546 ? 3.791 -24.417 -3.576 1.00 97.12 546 ILE A CA 1
ATOM 4146 C C . ILE A 1 546 ? 3.598 -25.259 -2.311 1.00 97.12 546 ILE A C 1
ATOM 4148 O O . ILE A 1 546 ? 3.030 -26.350 -2.363 1.00 97.12 546 ILE A O 1
ATOM 4152 N N . GLY A 1 547 ? 4.072 -24.762 -1.170 1.00 96.81 547 GLY A N 1
ATOM 4153 C CA . GLY A 1 547 ? 3.906 -25.408 0.129 1.00 96.81 547 GLY A CA 1
ATOM 4154 C C . GLY A 1 547 ? 4.591 -24.645 1.262 1.00 96.81 547 GLY A C 1
ATOM 4155 O O . GLY A 1 547 ? 5.225 -23.623 1.038 1.00 96.81 547 GLY A O 1
ATOM 4156 N N . THR A 1 548 ? 4.477 -25.147 2.488 1.00 97.00 548 THR A N 1
ATOM 4157 C CA . THR A 1 548 ? 5.055 -24.528 3.699 1.00 97.00 548 THR A CA 1
ATOM 4158 C C . THR A 1 548 ? 6.475 -25.015 4.020 1.00 97.00 548 THR A C 1
ATOM 4160 O O . THR A 1 548 ? 7.137 -24.462 4.891 1.00 97.00 548 THR A O 1
ATOM 4163 N N . ASP A 1 549 ? 6.970 -26.035 3.309 1.00 97.62 549 ASP A N 1
ATOM 4164 C CA . ASP A 1 549 ? 8.342 -26.546 3.418 1.00 97.62 549 ASP A CA 1
ATOM 4165 C C . ASP A 1 549 ? 9.170 -26.077 2.213 1.00 97.62 549 ASP A C 1
ATOM 4167 O O . ASP A 1 549 ? 8.999 -26.558 1.086 1.00 97.62 549 ASP A O 1
ATOM 4171 N N . SER A 1 550 ? 10.092 -25.146 2.457 1.00 97.38 550 SER A N 1
ATOM 4172 C CA . SER A 1 550 ? 10.947 -24.561 1.422 1.00 97.38 550 SER A CA 1
ATOM 4173 C C . SER A 1 550 ? 11.832 -25.591 0.710 1.00 97.38 550 SER A C 1
ATOM 4175 O O . SER A 1 550 ? 12.050 -25.478 -0.499 1.00 97.38 550 SER A O 1
ATOM 4177 N N . ALA A 1 551 ? 12.308 -26.627 1.410 1.00 97.56 551 ALA A N 1
ATOM 4178 C CA . ALA A 1 551 ? 13.156 -27.665 0.830 1.00 97.56 551 ALA A CA 1
ATOM 4179 C C . ALA A 1 551 ? 12.344 -28.613 -0.063 1.00 97.56 551 ALA A C 1
ATOM 4181 O O . ALA A 1 551 ? 12.805 -28.999 -1.141 1.00 97.56 551 ALA A O 1
ATOM 4182 N N . ALA A 1 552 ? 11.118 -28.949 0.346 1.00 97.56 552 ALA A N 1
ATOM 4183 C CA . ALA A 1 552 ? 10.203 -29.742 -0.473 1.00 97.56 552 ALA A CA 1
ATOM 4184 C C . ALA A 1 552 ? 9.804 -28.997 -1.759 1.00 97.56 552 ALA A C 1
ATOM 4186 O O . ALA A 1 552 ? 9.813 -29.584 -2.845 1.00 97.56 552 ALA A O 1
ATOM 4187 N N . VAL A 1 553 ? 9.521 -27.695 -1.655 1.00 97.38 553 VAL A N 1
ATOM 4188 C CA . VAL A 1 553 ? 9.213 -26.832 -2.806 1.00 97.38 553 VAL A CA 1
ATOM 4189 C C . VAL A 1 553 ? 10.418 -26.701 -3.739 1.00 97.38 553 VAL A C 1
ATOM 4191 O O . VAL A 1 553 ? 10.265 -26.846 -4.952 1.00 97.38 553 VAL A O 1
ATOM 4194 N N . ALA A 1 554 ? 11.630 -26.523 -3.203 1.00 96.56 554 ALA A N 1
ATOM 4195 C CA . ALA A 1 554 ? 12.857 -26.491 -4.005 1.00 96.56 554 ALA A CA 1
ATOM 4196 C C . ALA A 1 554 ? 13.041 -27.773 -4.841 1.00 96.56 554 ALA A C 1
ATOM 4198 O O . ALA A 1 554 ? 13.459 -27.709 -6.001 1.00 96.56 554 ALA A O 1
ATOM 4199 N N . ALA A 1 555 ? 12.676 -28.928 -4.271 1.00 96.44 555 ALA A N 1
ATOM 4200 C CA . ALA A 1 555 ? 12.699 -30.230 -4.936 1.00 96.44 555 ALA A CA 1
ATOM 4201 C C . ALA A 1 555 ? 11.533 -30.460 -5.925 1.00 96.44 555 ALA A C 1
ATOM 4203 O O . ALA A 1 555 ? 11.498 -31.498 -6.589 1.00 96.44 555 ALA A O 1
ATOM 4204 N N . GLY A 1 556 ? 10.587 -29.520 -6.041 1.00 94.19 556 GLY A N 1
ATOM 4205 C CA . GLY A 1 556 ? 9.427 -29.616 -6.933 1.00 94.19 556 GLY A CA 1
ATOM 4206 C C . GLY A 1 556 ? 8.340 -30.575 -6.437 1.00 94.19 556 GLY A C 1
ATOM 4207 O O . GLY A 1 556 ? 7.620 -31.165 -7.248 1.00 94.19 556 GLY A O 1
ATOM 4208 N N . ALA A 1 557 ? 8.230 -30.782 -5.121 1.00 94.06 557 ALA A N 1
ATOM 4209 C CA . ALA A 1 557 ? 7.184 -31.620 -4.546 1.00 94.06 557 ALA A CA 1
ATOM 4210 C C . ALA A 1 557 ? 5.787 -31.055 -4.860 1.00 94.06 557 ALA A C 1
ATOM 4212 O O . ALA A 1 557 ? 5.540 -29.864 -4.707 1.00 94.06 557 ALA A O 1
ATOM 4213 N N . GLY A 1 558 ? 4.869 -31.922 -5.299 1.00 90.25 558 GLY A N 1
ATOM 4214 C CA . GLY A 1 558 ? 3.488 -31.529 -5.604 1.00 90.25 558 GLY A CA 1
ATOM 4215 C C . GLY A 1 558 ? 3.322 -30.665 -6.858 1.00 90.25 558 GLY A C 1
ATOM 4216 O O . GLY A 1 558 ? 2.253 -30.091 -7.037 1.00 90.25 558 GLY A O 1
ATOM 4217 N N . ALA A 1 559 ? 4.347 -30.568 -7.715 1.00 94.06 559 ALA A N 1
ATOM 4218 C CA . ALA A 1 559 ? 4.316 -29.641 -8.834 1.00 94.06 559 ALA A CA 1
ATOM 4219 C C . ALA A 1 559 ? 3.213 -29.943 -9.865 1.00 94.06 559 ALA A C 1
ATOM 4221 O O . ALA A 1 559 ? 2.990 -31.099 -10.237 1.00 94.06 559 ALA A O 1
ATOM 4222 N N . GLN A 1 560 ? 2.581 -28.888 -10.375 1.00 95.19 560 GLN A N 1
ATOM 4223 C CA . GLN A 1 560 ? 1.552 -28.931 -11.413 1.00 95.19 560 GLN A CA 1
ATOM 4224 C C . GLN A 1 560 ? 2.008 -28.161 -12.650 1.00 95.19 560 GLN A C 1
ATOM 4226 O O . GLN A 1 560 ? 2.720 -27.170 -12.529 1.00 95.19 560 GLN A O 1
ATOM 4231 N N . THR A 1 561 ? 1.604 -28.603 -13.841 1.00 96.38 561 THR A N 1
ATOM 4232 C CA . THR A 1 561 ? 1.925 -27.904 -15.092 1.00 96.38 561 THR A CA 1
ATOM 4233 C C . THR A 1 561 ? 0.740 -27.073 -15.560 1.00 96.38 561 THR A C 1
ATOM 4235 O O . THR A 1 561 ? -0.356 -27.607 -15.722 1.00 96.38 561 THR A O 1
ATOM 4238 N N . VAL A 1 562 ? 0.984 -25.794 -15.833 1.00 96.06 562 VAL A N 1
ATOM 4239 C CA . VAL A 1 562 ? 0.020 -24.847 -16.404 1.00 96.06 562 VAL A CA 1
ATOM 4240 C C . VAL A 1 562 ? 0.576 -24.229 -17.686 1.00 96.06 562 VAL A C 1
ATOM 4242 O O . VAL A 1 562 ? 1.784 -24.249 -17.928 1.00 96.06 562 VAL A O 1
ATOM 4245 N N . THR A 1 563 ? -0.307 -23.708 -18.533 1.00 93.88 563 THR A N 1
ATOM 4246 C CA . THR A 1 563 ? 0.069 -23.024 -19.784 1.00 93.88 563 THR A CA 1
ATOM 4247 C C . THR A 1 563 ? 0.099 -21.508 -19.649 1.00 93.88 563 THR A C 1
ATOM 4249 O O . THR A 1 563 ? 0.833 -20.861 -20.382 1.00 93.88 563 THR A O 1
ATOM 4252 N N . GLU A 1 564 ? -0.681 -20.956 -18.722 1.00 92.62 564 GLU A N 1
ATOM 4253 C CA . GLU A 1 564 ? -0.704 -19.526 -18.413 1.00 92.62 564 GLU A CA 1
ATOM 4254 C C . GLU A 1 564 ? 0.352 -19.203 -17.352 1.00 92.62 564 GLU A C 1
ATOM 4256 O O . GLU A 1 564 ? 0.629 -20.033 -16.482 1.00 92.62 564 GLU A O 1
ATOM 4261 N N . HIS A 1 565 ? 0.891 -17.981 -17.350 1.00 94.06 565 HIS A N 1
ATOM 4262 C CA . HIS A 1 565 ? 1.833 -17.529 -16.314 1.00 94.06 565 HIS A CA 1
ATOM 4263 C C . HIS A 1 565 ? 1.143 -17.056 -15.016 1.00 94.06 565 HIS A C 1
ATOM 4265 O O . HIS A 1 565 ? 1.638 -16.187 -14.299 1.00 94.06 565 HIS A O 1
ATOM 4271 N N . ARG A 1 566 ? -0.013 -17.660 -14.704 1.00 95.25 566 ARG A N 1
ATOM 4272 C CA . ARG A 1 566 ? -0.837 -17.407 -13.514 1.00 95.25 566 ARG A CA 1
ATOM 4273 C C . ARG A 1 566 ? -1.321 -18.719 -12.896 1.00 95.25 566 ARG A C 1
ATOM 4275 O O . ARG A 1 566 ? -1.604 -19.681 -13.610 1.00 95.25 566 ARG A O 1
ATOM 4282 N N . TYR A 1 567 ? -1.447 -18.752 -11.573 1.00 95.31 567 TYR A N 1
ATOM 4283 C CA . TYR A 1 567 ? -1.931 -19.898 -10.810 1.00 95.31 567 TYR A CA 1
ATOM 4284 C C . TYR A 1 567 ? -2.651 -19.465 -9.529 1.00 95.31 567 TYR A C 1
ATOM 4286 O O . TYR A 1 567 ? -2.058 -18.787 -8.695 1.00 95.31 567 TYR A O 1
ATOM 4294 N N . THR A 1 568 ? -3.894 -19.910 -9.350 1.00 94.75 568 THR A N 1
ATOM 4295 C CA . THR A 1 568 ? -4.684 -19.710 -8.124 1.00 94.75 568 THR A CA 1
ATOM 4296 C C . THR A 1 568 ? -4.500 -20.909 -7.192 1.00 94.75 568 THR A C 1
ATOM 4298 O O . THR A 1 568 ? -4.908 -22.016 -7.552 1.00 94.75 568 THR A O 1
ATOM 4301 N N . PRO A 1 569 ? -3.898 -20.760 -6.001 1.00 93.62 569 PRO A N 1
ATOM 4302 C CA . PRO A 1 569 ? -3.821 -21.856 -5.042 1.00 93.62 569 PRO A CA 1
ATOM 4303 C C . PRO A 1 569 ? -5.188 -22.127 -4.391 1.00 93.62 569 PRO A C 1
ATOM 4305 O O . PRO A 1 569 ? -5.840 -21.213 -3.904 1.00 93.62 569 PRO A O 1
ATOM 4308 N N . ASP A 1 570 ? -5.600 -23.395 -4.307 1.00 83.31 570 ASP A N 1
ATOM 4309 C CA . ASP A 1 570 ? -6.951 -23.740 -3.827 1.00 83.31 570 ASP A CA 1
ATOM 4310 C C . ASP A 1 570 ? -7.192 -23.486 -2.324 1.00 83.31 570 ASP A C 1
ATOM 4312 O O . ASP A 1 570 ? -8.331 -23.291 -1.910 1.00 83.31 570 ASP A O 1
ATOM 4316 N N . ASN A 1 571 ? -6.163 -23.594 -1.473 1.00 84.25 571 ASN A N 1
ATOM 4317 C CA . ASN A 1 571 ? -6.330 -23.611 -0.011 1.00 84.25 571 ASN A CA 1
ATOM 4318 C C . ASN A 1 571 ? -5.105 -23.044 0.723 1.00 84.25 571 ASN A C 1
ATOM 4320 O O . ASN A 1 571 ? -4.365 -23.783 1.379 1.00 84.25 571 ASN A O 1
ATOM 4324 N N . LEU A 1 572 ? -4.886 -21.734 0.624 1.00 94.75 572 LEU A N 1
ATOM 4325 C CA . LEU A 1 572 ? -3.938 -21.047 1.504 1.00 94.75 572 LEU A CA 1
ATOM 4326 C C . LEU A 1 572 ? -4.542 -20.913 2.908 1.00 94.75 572 LEU A C 1
ATOM 4328 O O . LEU A 1 572 ? -5.719 -20.593 3.040 1.00 94.75 572 LEU A O 1
ATOM 4332 N N . ALA A 1 573 ? -3.774 -21.200 3.954 1.00 95.69 573 ALA A N 1
ATOM 4333 C CA . ALA A 1 573 ? -4.174 -20.958 5.337 1.00 95.69 573 ALA A CA 1
ATOM 4334 C C . ALA A 1 573 ? -3.806 -19.530 5.750 1.00 95.69 573 ALA A C 1
ATOM 4336 O O . ALA A 1 573 ? -2.799 -19.028 5.271 1.00 95.69 573 ALA A O 1
ATOM 4337 N N . LEU A 1 574 ? -4.598 -18.909 6.630 1.00 94.94 574 LEU A N 1
ATOM 4338 C CA . LEU A 1 574 ? -4.292 -17.603 7.227 1.00 94.94 574 LEU A CA 1
ATOM 4339 C C . LEU A 1 574 ? -3.024 -17.667 8.083 1.00 94.94 574 LEU A C 1
ATOM 4341 O O . LEU A 1 574 ? -2.692 -18.728 8.622 1.00 94.94 574 LEU A O 1
ATOM 4345 N N . ASP A 1 575 ? -2.363 -16.520 8.243 1.00 92.94 575 ASP A N 1
ATOM 4346 C CA . ASP A 1 575 ? -1.144 -16.357 9.048 1.00 92.94 575 ASP A CA 1
ATOM 4347 C C . ASP A 1 575 ? -0.073 -17.428 8.755 1.00 92.94 575 ASP A C 1
ATOM 4349 O O . ASP A 1 575 ? 0.510 -18.052 9.642 1.00 92.94 575 ASP A O 1
ATOM 4353 N N . THR A 1 576 ? 0.111 -17.762 7.476 1.00 96.12 576 THR A N 1
ATOM 4354 C CA . THR A 1 576 ? 0.983 -18.857 7.057 1.00 96.12 576 THR A CA 1
ATOM 4355 C C . THR A 1 576 ? 1.948 -18.386 5.980 1.00 96.12 576 THR A C 1
ATOM 4357 O O . THR A 1 576 ? 1.560 -17.829 4.953 1.00 96.12 576 THR A O 1
ATOM 4360 N N . GLN A 1 577 ? 3.233 -18.664 6.196 1.00 97.50 577 GLN A N 1
ATOM 4361 C CA . GLN A 1 577 ? 4.259 -18.462 5.184 1.00 97.50 577 GLN A CA 1
ATOM 4362 C C . GLN A 1 577 ? 4.256 -19.616 4.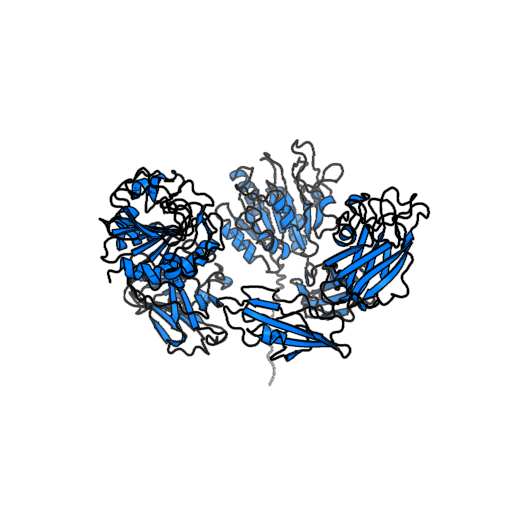175 1.00 97.50 577 GLN A C 1
ATOM 4364 O O . GLN A 1 577 ? 4.396 -20.787 4.538 1.00 97.50 577 GLN A O 1
ATOM 4369 N N . TYR A 1 578 ? 4.151 -19.274 2.894 1.00 97.81 578 TYR A N 1
ATOM 4370 C CA . TYR A 1 578 ? 4.230 -20.205 1.776 1.00 97.81 578 TYR A CA 1
ATOM 4371 C C . TYR A 1 578 ? 5.478 -19.949 0.945 1.00 97.81 578 TYR A C 1
ATOM 4373 O O . TYR A 1 578 ? 5.839 -18.810 0.661 1.00 97.81 578 TYR A O 1
ATOM 4381 N N . PHE A 1 579 ? 6.099 -21.036 0.502 1.00 98.44 579 PHE A N 1
ATOM 4382 C CA . PHE A 1 579 ? 7.161 -21.054 -0.489 1.00 98.44 579 PHE A CA 1
ATOM 4383 C C . PHE A 1 579 ? 6.598 -21.554 -1.808 1.00 98.44 579 PHE A C 1
ATOM 4385 O O . PHE A 1 579 ? 5.803 -22.494 -1.830 1.00 98.44 579 PHE A O 1
ATOM 4392 N N . TRP A 1 580 ? 7.041 -20.975 -2.915 1.00 98.12 580 TRP A N 1
ATOM 4393 C CA . TRP A 1 580 ? 6.652 -21.437 -4.238 1.00 98.12 580 TRP A CA 1
ATOM 4394 C C . TRP A 1 580 ? 7.769 -21.256 -5.258 1.00 98.12 580 TRP A C 1
ATOM 4396 O O . TRP A 1 580 ? 8.709 -20.493 -5.056 1.00 98.12 580 TRP A O 1
ATOM 4406 N N . LYS A 1 581 ? 7.701 -22.023 -6.339 1.00 97.88 581 LYS A N 1
ATOM 4407 C CA . LYS A 1 581 ? 8.719 -22.070 -7.390 1.00 97.88 581 LYS A CA 1
ATOM 4408 C C . LYS A 1 581 ? 8.050 -22.353 -8.720 1.00 97.88 581 LYS A C 1
ATOM 4410 O O . LYS A 1 581 ? 7.123 -23.162 -8.773 1.00 97.88 581 LYS A O 1
ATOM 4415 N N . VAL A 1 582 ? 8.578 -21.746 -9.779 1.00 98.50 582 VAL A N 1
ATOM 4416 C CA . VAL A 1 582 ? 8.150 -22.003 -11.153 1.00 98.50 582 VAL A CA 1
ATOM 4417 C C . VAL A 1 582 ? 9.331 -22.458 -12.000 1.00 98.50 582 VAL A C 1
ATOM 4419 O O . VAL A 1 582 ? 10.264 -21.697 -12.243 1.00 98.50 582 VAL A O 1
ATOM 4422 N N . ASP A 1 583 ? 9.269 -23.700 -12.465 1.00 98.00 583 ASP A N 1
ATOM 4423 C CA . ASP A 1 583 ? 10.205 -24.256 -13.435 1.00 98.00 583 ASP A CA 1
ATOM 4424 C C . ASP A 1 583 ? 9.661 -24.018 -14.847 1.00 98.00 583 ASP A C 1
ATOM 4426 O O . ASP A 1 583 ? 8.548 -24.435 -15.178 1.00 98.00 583 ASP A O 1
ATOM 4430 N N . GLU A 1 584 ? 10.443 -23.334 -15.679 1.00 97.88 584 GLU A N 1
ATOM 4431 C CA . GLU A 1 584 ? 10.042 -22.997 -17.044 1.00 97.88 584 GLU A CA 1
ATOM 4432 C C . GLU A 1 584 ? 10.302 -24.164 -17.991 1.00 97.88 584 GLU A C 1
ATOM 4434 O O . GLU A 1 584 ? 11.405 -24.712 -18.023 1.00 97.88 584 GLU A O 1
ATOM 4439 N N . ILE A 1 585 ? 9.303 -24.532 -18.793 1.00 96.94 585 ILE A N 1
ATOM 4440 C CA . ILE A 1 585 ? 9.404 -25.632 -19.755 1.00 96.94 585 ILE A CA 1
ATOM 4441 C C . ILE A 1 585 ? 9.290 -25.068 -21.165 1.00 96.94 585 ILE A C 1
ATOM 4443 O O . ILE A 1 585 ? 8.282 -24.467 -21.545 1.00 96.94 585 ILE A O 1
ATOM 4447 N N . GLY A 1 586 ? 10.312 -25.297 -21.976 1.00 94.31 586 GLY A N 1
ATOM 4448 C CA . GLY A 1 586 ? 10.431 -24.672 -23.284 1.00 94.31 586 GLY A CA 1
ATOM 4449 C C . GLY A 1 586 ? 11.610 -25.222 -24.060 1.00 94.31 586 GLY A C 1
ATOM 4450 O O . GLY A 1 586 ? 12.468 -25.835 -23.455 1.00 94.31 586 GLY A O 1
ATOM 4451 N N . ASP A 1 587 ? 11.624 -25.083 -25.388 1.00 89.50 587 ASP A N 1
ATOM 4452 C CA . ASP A 1 587 ? 12.727 -25.500 -26.282 1.00 89.50 587 ASP A CA 1
ATOM 4453 C C . ASP A 1 587 ? 13.324 -26.916 -26.078 1.00 89.50 587 ASP A C 1
ATOM 4455 O O . ASP A 1 587 ? 14.443 -27.197 -26.503 1.00 89.50 587 ASP A O 1
ATOM 4459 N N . GLY A 1 588 ? 12.552 -27.837 -25.488 1.00 90.88 588 GLY A N 1
ATOM 4460 C CA . GLY A 1 588 ? 13.006 -29.187 -25.128 1.00 90.88 588 GLY A CA 1
ATOM 4461 C C . GLY A 1 588 ? 13.788 -29.275 -23.810 1.00 90.88 588 GLY A C 1
ATOM 4462 O O . GLY A 1 588 ? 14.284 -30.353 -23.485 1.00 90.88 588 GLY A O 1
ATOM 4463 N N . SER A 1 589 ? 13.871 -28.178 -23.059 1.00 91.56 589 SER A N 1
ATOM 4464 C CA . SER A 1 589 ? 14.577 -28.034 -21.786 1.00 91.56 589 SER A CA 1
ATOM 4465 C C . SER A 1 589 ? 13.621 -27.687 -20.635 1.00 91.56 589 SER A C 1
ATOM 4467 O O . SER A 1 589 ? 12.523 -27.165 -20.834 1.00 91.56 589 SER A O 1
ATOM 4469 N N . GLU A 1 590 ? 14.065 -27.960 -19.409 1.00 95.12 590 GLU A N 1
ATOM 4470 C CA . GLU A 1 590 ? 13.455 -27.469 -18.168 1.00 95.12 590 GLU A CA 1
ATOM 4471 C C . GLU A 1 590 ? 14.459 -26.507 -17.526 1.00 95.12 590 GLU A C 1
ATOM 4473 O O . GLU A 1 590 ? 15.635 -26.850 -17.373 1.00 95.12 590 GLU A O 1
ATOM 4478 N N . TYR A 1 591 ? 14.009 -25.301 -17.188 1.00 95.12 591 TYR A N 1
ATOM 4479 C CA . TYR A 1 591 ? 14.813 -24.264 -16.548 1.00 95.12 591 TYR A CA 1
ATOM 4480 C C . TYR A 1 591 ? 14.306 -24.069 -15.115 1.00 95.12 591 TYR A C 1
ATOM 4482 O O . TYR A 1 591 ? 13.303 -23.379 -14.911 1.00 95.12 591 TYR A O 1
ATOM 4490 N N . PRO A 1 592 ? 14.972 -24.669 -14.110 1.00 95.31 592 PRO A N 1
ATOM 4491 C CA . PRO A 1 592 ? 14.500 -24.602 -12.735 1.00 95.31 592 PRO A CA 1
ATOM 4492 C C . PRO A 1 592 ? 14.459 -23.165 -12.215 1.00 95.31 592 PRO A C 1
ATOM 4494 O O . PRO A 1 592 ? 15.459 -22.463 -12.341 1.00 95.31 592 PRO A O 1
ATOM 4497 N N . GLY A 1 593 ? 13.350 -22.728 -11.625 1.00 95.50 593 GLY A N 1
ATOM 4498 C CA . GLY A 1 593 ? 13.202 -21.387 -11.057 1.00 95.50 593 GLY A CA 1
ATOM 4499 C C . GLY A 1 593 ? 13.832 -21.221 -9.675 1.00 95.50 593 GLY A C 1
ATOM 4500 O O . GLY A 1 593 ? 14.292 -22.178 -9.045 1.00 95.50 593 GLY A O 1
ATOM 4501 N N . ASN A 1 594 ? 13.814 -19.982 -9.185 1.00 95.06 594 ASN A N 1
ATOM 4502 C CA . ASN A 1 594 ? 14.135 -19.674 -7.793 1.00 95.06 594 ASN A CA 1
ATOM 4503 C C . ASN A 1 594 ? 12.947 -20.024 -6.881 1.00 95.06 594 ASN A C 1
ATOM 4505 O O . ASN A 1 594 ? 11.799 -20.005 -7.320 1.00 95.06 594 ASN A O 1
ATOM 4509 N N . VAL A 1 595 ? 13.223 -20.303 -5.603 1.00 97.81 595 VAL A N 1
ATOM 4510 C CA . VAL A 1 595 ? 12.175 -20.415 -4.580 1.00 97.81 595 VAL A CA 1
ATOM 4511 C C . VAL A 1 595 ? 11.849 -19.019 -4.059 1.00 97.81 595 VAL A C 1
ATOM 4513 O O . VAL A 1 595 ? 12.726 -18.309 -3.566 1.00 97.81 595 VAL A O 1
ATOM 4516 N N . TRP A 1 596 ? 10.587 -18.639 -4.176 1.00 98.31 596 TRP A N 1
ATOM 4517 C CA . TRP A 1 596 ? 10.004 -17.412 -3.650 1.00 98.31 596 TRP A CA 1
ATOM 4518 C C . TRP A 1 596 ? 9.155 -17.720 -2.424 1.00 98.31 596 TRP A C 1
ATOM 4520 O O . TRP A 1 596 ? 8.842 -18.879 -2.159 1.00 98.31 596 TRP A O 1
ATOM 4530 N N . HIS A 1 597 ? 8.795 -16.688 -1.666 1.00 98.25 597 HIS A N 1
ATOM 4531 C CA . HIS A 1 597 ? 7.931 -16.839 -0.502 1.00 98.25 597 HIS A CA 1
ATOM 4532 C C . HIS A 1 597 ? 7.040 -15.619 -0.306 1.00 98.25 597 HIS A C 1
ATOM 4534 O O . HIS A 1 597 ? 7.377 -14.537 -0.785 1.00 98.25 597 HIS A O 1
ATOM 4540 N N . PHE A 1 598 ? 5.930 -15.816 0.394 1.00 98.12 598 PHE A N 1
ATOM 4541 C CA . PHE A 1 598 ? 5.037 -14.774 0.895 1.00 98.12 598 PHE A CA 1
ATOM 4542 C C . PHE A 1 598 ? 4.341 -15.276 2.167 1.00 98.12 598 PHE A C 1
ATOM 4544 O O . PHE A 1 598 ? 4.330 -16.481 2.430 1.00 98.12 598 PHE A O 1
ATOM 4551 N N . THR A 1 599 ? 3.753 -14.369 2.936 1.00 97.56 599 THR A N 1
ATOM 4552 C CA . THR A 1 599 ? 2.945 -14.668 4.120 1.00 97.56 599 THR A CA 1
ATOM 4553 C C . THR A 1 599 ? 1.530 -14.158 3.897 1.00 97.56 599 THR A C 1
ATOM 4555 O O . THR A 1 599 ? 1.331 -13.023 3.463 1.00 97.56 599 THR A O 1
ATOM 4558 N N . THR A 1 600 ? 0.548 -15.015 4.152 1.00 96.00 600 THR A N 1
ATOM 4559 C CA . THR A 1 600 ? -0.866 -14.660 4.014 1.00 96.00 600 THR A CA 1
ATOM 4560 C C . THR A 1 600 ? -1.335 -13.724 5.123 1.00 96.00 600 THR A C 1
ATOM 4562 O O . THR A 1 600 ? -0.771 -13.747 6.214 1.00 96.00 600 THR A O 1
ATOM 4565 N N . GLU A 1 601 ? -2.420 -12.992 4.881 1.00 91.62 601 GLU A N 1
ATOM 4566 C CA . GLU A 1 601 ? -3.130 -12.195 5.890 1.00 91.62 601 GLU A CA 1
ATOM 4567 C C . GLU A 1 601 ? -3.422 -12.990 7.177 1.00 91.62 601 GLU A C 1
ATOM 4569 O O . GLU A 1 601 ? -3.695 -14.197 7.146 1.00 91.62 601 GLU A O 1
ATOM 4574 N N . ALA A 1 602 ? -3.341 -12.313 8.325 1.00 88.44 602 ALA A N 1
ATOM 4575 C CA . ALA A 1 602 ? -3.543 -12.940 9.632 1.00 88.44 602 ALA A CA 1
ATOM 4576 C C . ALA A 1 602 ? -5.024 -13.253 9.924 1.00 88.44 602 ALA A C 1
ATOM 4578 O O . ALA A 1 602 ? -5.352 -14.164 10.694 1.00 88.44 602 ALA A O 1
ATOM 4579 N N . TYR A 1 603 ? -5.933 -12.501 9.305 1.00 91.50 603 TYR A N 1
ATOM 4580 C CA . TYR A 1 603 ? -7.372 -12.640 9.476 1.00 91.50 603 TYR A CA 1
ATOM 4581 C C . TYR A 1 603 ? -8.138 -12.183 8.234 1.00 91.50 603 TYR A C 1
ATOM 4583 O O . TYR A 1 603 ? -7.645 -11.385 7.447 1.00 91.50 603 TYR A O 1
ATOM 4591 N N . VAL A 1 604 ? -9.378 -12.656 8.100 1.00 92.69 604 VAL A N 1
ATOM 4592 C CA . VAL A 1 604 ? -10.349 -12.148 7.121 1.00 92.69 604 VAL A CA 1
ATOM 4593 C C . VAL A 1 604 ? -11.304 -11.194 7.827 1.00 92.69 604 VAL A C 1
ATOM 4595 O O . VAL A 1 604 ? -11.893 -11.555 8.849 1.00 92.69 604 VAL A O 1
ATOM 4598 N N . VAL A 1 605 ? -11.497 -9.998 7.273 1.00 93.00 605 VAL A N 1
ATOM 4599 C CA . VAL A 1 605 ? -12.505 -9.045 7.755 1.00 93.00 605 VAL A CA 1
ATOM 4600 C C . VAL A 1 605 ? -13.893 -9.525 7.334 1.00 93.00 605 VAL A C 1
ATOM 4602 O O . VAL A 1 605 ? -14.176 -9.713 6.152 1.00 93.00 605 VAL A O 1
ATOM 4605 N N . VAL A 1 606 ? -14.773 -9.742 8.311 1.00 95.69 606 VAL A N 1
ATOM 4606 C CA . VAL A 1 606 ? -16.205 -9.919 8.050 1.00 95.69 606 VAL A CA 1
ATOM 4607 C C . VAL A 1 606 ? -16.827 -8.544 7.870 1.00 95.69 606 VAL A C 1
ATOM 4609 O O . VAL A 1 606 ? -17.491 -8.314 6.862 1.00 95.69 606 VAL A O 1
ATOM 4612 N N . ASP A 1 607 ? -16.609 -7.645 8.829 1.00 96.06 607 ASP A N 1
ATOM 4613 C CA . ASP A 1 607 ? -17.054 -6.251 8.804 1.00 96.06 607 ASP A CA 1
ATOM 4614 C C . ASP A 1 607 ? -16.161 -5.410 9.718 1.00 96.06 607 ASP A C 1
ATOM 4616 O O . ASP A 1 607 ? -16.041 -5.726 10.900 1.00 96.06 607 ASP A O 1
ATOM 4620 N N . ASP A 1 608 ? -15.555 -4.361 9.186 1.00 93.62 608 ASP A N 1
ATOM 4621 C CA . ASP A 1 608 ? -14.838 -3.317 9.928 1.00 93.62 608 ASP A CA 1
ATOM 4622 C C . ASP A 1 608 ? -15.643 -2.008 9.975 1.00 93.62 608 ASP A C 1
ATOM 4624 O O . ASP A 1 608 ? -15.181 -1.012 10.501 1.00 93.62 608 ASP A O 1
ATOM 4628 N N . PHE A 1 609 ? -16.862 -2.006 9.425 1.00 95.00 609 PHE A N 1
ATOM 4629 C CA . PHE A 1 609 ? -17.763 -0.861 9.338 1.00 95.00 609 PHE A CA 1
ATOM 4630 C C . PHE A 1 609 ? -17.270 0.329 8.506 1.00 95.00 609 PHE A C 1
ATOM 4632 O O . PHE A 1 609 ? -18.007 1.304 8.384 1.00 95.00 609 PHE A O 1
ATOM 4639 N N . GLU A 1 610 ? -16.130 0.243 7.822 1.00 90.50 610 GLU A N 1
ATOM 4640 C CA . GLU A 1 610 ? -15.547 1.364 7.067 1.00 90.50 610 GLU A CA 1
ATOM 4641 C C . GLU A 1 610 ? -16.261 1.638 5.733 1.00 90.50 610 GLU A C 1
ATOM 4643 O O . GLU A 1 610 ? -16.221 2.745 5.202 1.00 90.50 610 GLU A O 1
ATOM 4648 N N . SER A 1 611 ? -16.969 0.643 5.194 1.00 84.81 611 SER A N 1
ATOM 4649 C CA . SER A 1 611 ? -17.647 0.746 3.890 1.00 84.81 611 SER A CA 1
ATOM 4650 C C . SER A 1 611 ? -18.993 1.486 3.908 1.00 84.81 611 SER A C 1
ATOM 4652 O O . SER A 1 611 ? -19.562 1.751 2.846 1.00 84.81 611 SER A O 1
ATOM 4654 N N . TYR A 1 612 ? -19.531 1.808 5.089 1.00 87.19 612 TYR A N 1
ATOM 4655 C CA . TYR A 1 612 ? -20.853 2.421 5.215 1.00 87.19 612 TYR A CA 1
ATOM 4656 C C . TYR A 1 612 ? -20.794 3.946 5.110 1.00 87.19 612 TYR A C 1
ATOM 4658 O O . TYR A 1 612 ? -19.970 4.599 5.747 1.00 87.19 612 TYR A O 1
ATOM 4666 N N . GLY A 1 613 ? -21.712 4.515 4.329 1.00 83.00 613 GLY A N 1
ATOM 4667 C CA . GLY A 1 613 ? -21.846 5.956 4.132 1.00 83.00 613 GLY A CA 1
ATOM 4668 C C . GLY A 1 613 ? -23.104 6.542 4.771 1.00 83.00 613 GLY A C 1
ATOM 4669 O O . GLY A 1 613 ? -23.864 5.866 5.466 1.00 83.00 613 GLY A O 1
ATOM 4670 N N . ASP A 1 614 ? -23.340 7.823 4.484 1.00 87.50 614 ASP A N 1
ATOM 4671 C CA . ASP A 1 614 ? -24.487 8.586 4.991 1.00 87.50 614 ASP A CA 1
ATOM 4672 C C . ASP A 1 614 ? -25.609 8.775 3.949 1.00 87.50 614 ASP A C 1
ATOM 4674 O O . ASP A 1 614 ? -26.587 9.486 4.193 1.00 87.50 614 ASP A O 1
ATOM 4678 N N . ASN A 1 615 ? -25.497 8.138 2.777 1.00 81.06 615 ASN A N 1
ATOM 4679 C CA . ASN A 1 615 ? -26.431 8.316 1.670 1.00 81.06 615 ASN A CA 1
ATOM 4680 C C . ASN A 1 615 ? -27.534 7.246 1.693 1.00 81.06 615 ASN A C 1
ATOM 4682 O O . ASN A 1 615 ? -27.382 6.115 1.225 1.00 81.06 615 ASN A O 1
ATOM 4686 N N . VAL A 1 616 ? -28.692 7.642 2.220 1.00 84.81 616 VAL A N 1
ATOM 4687 C CA . VAL A 1 616 ? -29.878 6.780 2.307 1.00 84.81 616 VAL A CA 1
ATOM 4688 C C . VAL A 1 616 ? -30.392 6.373 0.923 1.00 84.81 616 VAL A C 1
ATOM 4690 O O . VAL A 1 616 ? -30.778 5.220 0.740 1.00 84.81 616 VAL A O 1
ATOM 4693 N N . ASP A 1 617 ? -30.369 7.282 -0.054 1.00 81.62 617 ASP A N 1
ATOM 4694 C CA . ASP A 1 617 ? -30.911 7.035 -1.396 1.00 81.62 617 ASP A CA 1
ATOM 4695 C C . ASP A 1 617 ? -30.035 6.057 -2.193 1.00 81.62 617 ASP A C 1
ATOM 4697 O O . ASP A 1 617 ? -30.555 5.207 -2.919 1.00 81.62 617 ASP A O 1
ATOM 4701 N N . ALA A 1 618 ? -28.715 6.119 -1.995 1.00 74.69 618 ALA A N 1
ATOM 4702 C CA . ALA A 1 618 ? -27.754 5.155 -2.533 1.00 74.69 618 ALA A CA 1
ATOM 4703 C C . ALA A 1 618 ? -27.754 3.810 -1.781 1.00 74.69 618 ALA A C 1
ATOM 4705 O O . ALA A 1 618 ? -27.060 2.882 -2.190 1.00 74.69 618 ALA A O 1
ATOM 4706 N N . GLN A 1 619 ? -28.523 3.695 -0.692 1.00 86.38 619 GLN A N 1
ATOM 4707 C CA . GLN A 1 619 ? -28.618 2.505 0.161 1.00 86.38 619 GLN A CA 1
ATOM 4708 C C . GLN A 1 619 ? -27.270 2.030 0.727 1.00 86.38 619 GLN A C 1
ATOM 4710 O O . GLN A 1 619 ? -27.083 0.841 0.973 1.00 86.38 619 GLN A O 1
ATOM 4715 N N . ASN A 1 620 ? -26.334 2.953 0.968 1.00 86.06 620 ASN A N 1
ATOM 4716 C CA . ASN A 1 620 ? -25.012 2.623 1.509 1.00 86.06 620 ASN A CA 1
ATOM 4717 C C . ASN A 1 620 ? -24.905 2.795 3.035 1.00 86.06 620 ASN A C 1
ATOM 4719 O O . ASN A 1 620 ? -23.817 2.674 3.592 1.00 86.06 620 ASN A O 1
ATOM 4723 N N . THR A 1 621 ? -26.015 3.077 3.724 1.00 92.19 621 THR A N 1
ATOM 4724 C CA . THR A 1 621 ? -26.037 3.211 5.187 1.00 92.19 621 THR A CA 1
ATOM 4725 C C . THR A 1 621 ? -26.089 1.852 5.895 1.00 92.19 621 THR A C 1
ATOM 4727 O O . THR A 1 621 ? -26.540 0.848 5.340 1.00 92.19 621 THR A O 1
ATOM 4730 N N . ILE A 1 622 ? -25.683 1.833 7.167 1.00 95.12 622 ILE A N 1
ATOM 4731 C CA . ILE A 1 622 ? -25.467 0.612 7.963 1.00 95.12 622 ILE A CA 1
ATOM 4732 C C . ILE A 1 622 ? -26.694 -0.314 7.994 1.00 95.12 622 ILE A C 1
ATOM 4734 O O . ILE A 1 622 ? -26.553 -1.522 7.801 1.00 95.12 622 ILE A O 1
ATOM 4738 N N . TRP A 1 623 ? -27.905 0.221 8.195 1.00 95.00 623 TRP A N 1
ATOM 4739 C CA . TRP A 1 623 ? -29.126 -0.592 8.324 1.00 95.00 623 TRP A CA 1
ATOM 4740 C C . TRP A 1 623 ? -29.570 -1.268 7.021 1.00 95.00 623 TRP A C 1
ATOM 4742 O O . TRP A 1 623 ? -30.390 -2.183 7.064 1.00 95.00 623 TRP A O 1
ATOM 4752 N N . HIS A 1 624 ? -29.037 -0.866 5.859 1.00 94.50 624 HIS A N 1
ATOM 4753 C CA . HIS A 1 624 ? -29.276 -1.597 4.610 1.00 94.50 624 HIS A CA 1
ATOM 4754 C C . HIS A 1 624 ? -28.542 -2.945 4.589 1.00 94.50 624 HIS A C 1
ATOM 4756 O O . HIS A 1 624 ? -28.986 -3.869 3.910 1.00 94.50 624 HIS A O 1
ATOM 4762 N N . THR A 1 625 ? -27.462 -3.080 5.368 1.00 94.88 625 THR A N 1
ATOM 4763 C CA . THR A 1 625 ? -26.699 -4.331 5.506 1.00 94.88 625 THR A CA 1
ATOM 4764 C C . THR A 1 625 ? -26.999 -5.050 6.822 1.00 94.88 625 THR A C 1
ATOM 4766 O O . THR A 1 625 ? -27.190 -6.268 6.837 1.00 94.88 625 THR A O 1
ATOM 4769 N N . TRP A 1 626 ? -27.077 -4.307 7.927 1.00 97.69 626 TRP A N 1
ATOM 4770 C CA . TRP A 1 626 ? -27.390 -4.812 9.261 1.00 97.69 626 TRP A CA 1
ATOM 4771 C C . TRP A 1 626 ? -28.851 -4.538 9.612 1.00 97.69 626 TRP A C 1
ATOM 4773 O O . TRP A 1 626 ? -29.193 -3.482 10.132 1.00 97.69 626 TRP A O 1
ATOM 4783 N N . ILE A 1 627 ? -29.719 -5.516 9.362 1.00 97.88 627 ILE A N 1
ATOM 4784 C CA . ILE A 1 627 ? -31.150 -5.396 9.645 1.00 97.88 627 ILE A CA 1
ATOM 4785 C C . ILE A 1 627 ? -31.381 -5.392 11.158 1.00 97.88 627 ILE A C 1
ATOM 4787 O O . ILE A 1 627 ? -31.024 -6.350 11.849 1.00 97.88 627 ILE A O 1
ATOM 4791 N N . ASP A 1 628 ? -31.988 -4.320 11.657 1.00 97.38 628 ASP A N 1
ATOM 4792 C CA . ASP A 1 628 ? -32.288 -4.084 13.067 1.00 97.38 628 ASP A CA 1
ATOM 4793 C C . ASP A 1 628 ? -33.800 -4.072 13.361 1.00 97.38 628 ASP A C 1
ATOM 4795 O O . ASP A 1 628 ? -34.647 -4.208 12.474 1.00 97.38 628 ASP A O 1
ATOM 4799 N N . GLY A 1 629 ? -34.138 -3.883 14.638 1.00 96.62 629 GLY A N 1
ATOM 4800 C CA . GLY A 1 629 ? -35.504 -3.838 15.147 1.00 96.62 629 GLY A CA 1
ATOM 4801 C C . GLY A 1 629 ? -36.298 -2.614 14.703 1.00 96.62 629 GLY A C 1
ATOM 4802 O O . GLY A 1 629 ? -37.526 -2.671 14.657 1.00 96.62 629 GLY A O 1
ATOM 4803 N N . LEU A 1 630 ? -35.632 -1.516 14.343 1.00 94.88 630 LEU A N 1
ATOM 4804 C CA . LEU A 1 630 ? -36.293 -0.356 13.751 1.00 94.88 630 LEU A CA 1
ATOM 4805 C C . LEU A 1 630 ? -36.751 -0.654 12.315 1.00 94.88 630 LEU A C 1
ATOM 4807 O O . LEU A 1 630 ? -37.846 -0.243 11.922 1.00 94.88 630 LEU A O 1
ATOM 4811 N N . THR A 1 631 ? -35.945 -1.412 11.572 1.00 94.44 631 THR A N 1
ATOM 4812 C CA . THR A 1 631 ? -36.201 -1.817 10.186 1.00 94.44 631 THR A CA 1
ATOM 4813 C C . THR A 1 631 ? -37.267 -2.909 10.095 1.00 94.44 631 THR A C 1
ATOM 4815 O O . THR A 1 631 ? -38.198 -2.794 9.295 1.00 94.44 631 THR A O 1
ATOM 4818 N N . ASP A 1 632 ? -37.173 -3.962 10.915 1.00 94.94 632 ASP A N 1
ATOM 4819 C CA . ASP A 1 632 ? -38.048 -5.141 10.817 1.00 94.94 632 ASP A CA 1
ATOM 4820 C C . ASP A 1 632 ? -39.175 -5.208 11.866 1.00 94.94 632 ASP A C 1
ATOM 4822 O O . ASP A 1 632 ? -40.095 -6.022 11.738 1.00 94.94 632 ASP A O 1
ATOM 4826 N N . GLN A 1 633 ? -39.142 -4.334 12.879 1.00 94.50 633 GLN A N 1
ATOM 4827 C CA . GLN A 1 633 ? -40.084 -4.283 14.008 1.00 94.50 633 GLN A CA 1
ATOM 4828 C C . GLN A 1 633 ? -40.103 -5.544 14.893 1.00 94.50 633 GLN A C 1
ATOM 4830 O O . GLN A 1 633 ? -41.048 -5.747 15.664 1.00 94.50 633 GLN A O 1
ATOM 4835 N N . ALA A 1 634 ? -39.083 -6.399 14.811 1.00 93.81 634 ALA A N 1
ATOM 4836 C CA . ALA A 1 634 ? -39.018 -7.680 15.510 1.00 93.81 634 ALA A CA 1
ATOM 4837 C C . ALA A 1 634 ? -38.267 -7.620 16.850 1.00 93.81 634 ALA A C 1
ATOM 4839 O O . ALA A 1 634 ? -38.419 -8.528 17.674 1.00 93.81 634 ALA A O 1
ATOM 4840 N N . SER A 1 635 ? -37.474 -6.574 17.093 1.00 96.44 635 SER A N 1
ATOM 4841 C CA . SER A 1 635 ? -36.648 -6.441 18.298 1.00 96.44 635 SER A CA 1
ATOM 4842 C C . SER A 1 635 ? -36.491 -4.980 18.751 1.00 96.44 635 SER A C 1
ATOM 4844 O O . SER A 1 635 ? -36.995 -4.067 18.102 1.00 96.44 635 SER A O 1
ATOM 4846 N N . GLY A 1 636 ? -35.826 -4.757 19.889 1.00 96.75 636 GLY A N 1
ATOM 4847 C CA . GLY A 1 636 ? -35.581 -3.419 20.443 1.00 96.75 636 GLY A CA 1
ATOM 4848 C C . GLY A 1 636 ? -34.317 -2.716 19.941 1.00 96.75 636 GLY A C 1
ATOM 4849 O O . GLY A 1 636 ? -33.879 -1.766 20.587 1.00 96.75 636 GLY A O 1
ATOM 4850 N N . SER A 1 637 ? -33.685 -3.202 18.869 1.00 97.94 637 SER A N 1
ATOM 4851 C CA . SER A 1 637 ? -32.417 -2.657 18.371 1.00 97.94 637 SER A CA 1
ATOM 4852 C C . SER A 1 637 ? -32.587 -1.501 17.392 1.00 97.94 637 SER A C 1
ATOM 4854 O O . SER A 1 637 ? -33.557 -1.439 16.636 1.00 97.94 637 SER A O 1
ATOM 4856 N N . GLN A 1 638 ? -31.573 -0.642 17.369 1.00 97.69 638 GLN A N 1
ATOM 4857 C CA . GLN A 1 638 ? -31.303 0.296 16.288 1.00 97.69 638 GLN A CA 1
ATOM 4858 C C . GLN A 1 638 ? -29.798 0.295 15.987 1.00 97.69 638 GLN A C 1
ATOM 4860 O O . GLN A 1 638 ? -29.004 0.457 16.917 1.00 97.69 638 GLN A O 1
ATOM 4865 N N . VAL A 1 639 ? -29.407 0.128 14.723 1.00 97.44 639 VAL A N 1
ATOM 4866 C CA . VAL A 1 639 ? -28.029 0.349 14.259 1.00 97.44 639 VAL A CA 1
ATOM 4867 C C . VAL A 1 639 ? -27.876 1.750 13.681 1.00 97.44 639 VAL A C 1
ATOM 4869 O O . VAL A 1 639 ? -28.707 2.213 12.903 1.00 97.44 639 VAL A O 1
ATOM 4872 N N . GLY A 1 640 ? -26.788 2.420 14.047 1.00 96.44 640 GLY A N 1
ATOM 4873 C CA . GLY A 1 640 ? -26.534 3.794 13.634 1.00 96.44 640 GLY A CA 1
ATOM 4874 C C . GLY A 1 640 ? -27.320 4.835 14.440 1.00 96.44 640 GLY A C 1
ATOM 4875 O O . GLY A 1 640 ? -28.233 4.530 15.216 1.00 96.44 640 GLY A O 1
ATOM 4876 N N . TYR A 1 641 ? -26.930 6.095 14.276 1.00 95.75 641 TYR A N 1
ATOM 4877 C CA . TYR A 1 641 ? -27.606 7.238 14.878 1.00 95.75 641 TYR A CA 1
ATOM 4878 C C . TYR A 1 641 ? -28.904 7.617 14.161 1.00 95.75 641 TYR A C 1
ATOM 4880 O O . TYR A 1 641 ? -29.209 7.156 13.067 1.00 95.75 641 TYR A O 1
ATOM 4888 N N . ASP A 1 642 ? -29.691 8.492 14.793 1.00 93.44 642 ASP A N 1
ATOM 4889 C CA . ASP A 1 642 ? -30.923 9.025 14.199 1.00 93.44 642 ASP A CA 1
ATOM 4890 C C . ASP A 1 642 ? -30.640 10.045 13.079 1.00 93.44 642 ASP A C 1
ATOM 4892 O O . ASP A 1 642 ? -31.551 10.403 12.333 1.00 93.44 642 ASP A O 1
ATOM 4896 N N . GLN A 1 643 ? -29.410 10.563 12.992 1.00 92.56 643 GLN A N 1
ATOM 4897 C CA . GLN A 1 643 ? -28.969 11.599 12.056 1.00 92.56 643 GLN A CA 1
ATOM 4898 C C . GLN A 1 643 ? -27.550 11.298 11.575 1.00 92.56 643 GLN A C 1
ATOM 4900 O O . GLN A 1 643 ? -26.767 10.723 12.328 1.00 92.56 643 GLN A O 1
ATOM 4905 N N . ALA A 1 644 ? -27.229 11.730 10.354 1.00 84.81 644 ALA A N 1
ATOM 4906 C CA . ALA A 1 644 ? -25.885 11.624 9.805 1.00 84.81 644 ALA A CA 1
ATOM 4907 C C . ALA A 1 644 ? -24.873 12.496 10.596 1.00 84.81 644 ALA A C 1
ATOM 4909 O O . ALA A 1 644 ? -25.239 13.598 11.026 1.00 84.81 644 ALA A O 1
ATOM 4910 N N . PRO A 1 645 ? -23.609 12.059 10.755 1.00 91.81 645 PRO A N 1
ATOM 4911 C CA . PRO A 1 645 ? -23.105 10.758 10.327 1.00 91.81 645 PRO A CA 1
ATOM 4912 C C . PRO A 1 645 ? -23.738 9.613 11.125 1.00 91.81 645 PRO A C 1
ATOM 4914 O O . PRO A 1 645 ? -23.854 9.690 12.347 1.00 91.81 645 PRO A O 1
ATOM 4917 N N . PHE A 1 646 ? -24.213 8.579 10.425 1.00 93.25 646 PHE A N 1
ATOM 4918 C CA . PHE A 1 646 ? -24.968 7.498 11.063 1.00 93.25 646 PHE A CA 1
ATOM 4919 C C . PHE A 1 646 ? -24.048 6.541 11.822 1.00 93.25 646 PHE A C 1
ATOM 4921 O O . PHE A 1 646 ? -24.455 5.994 12.847 1.00 93.25 646 PHE A O 1
ATOM 4928 N N . ALA A 1 647 ? -22.822 6.352 11.334 1.00 93.56 647 ALA A N 1
ATOM 4929 C CA . ALA A 1 647 ? -21.760 5.664 12.056 1.00 93.56 647 ALA A CA 1
ATOM 4930 C C . ALA A 1 647 ? -21.124 6.582 13.114 1.00 93.56 647 ALA A C 1
ATOM 4932 O O . ALA A 1 647 ? -21.156 7.810 13.015 1.00 93.56 647 ALA A O 1
ATOM 4933 N N . GLU A 1 648 ? -20.524 5.981 14.134 1.00 94.88 648 GLU A N 1
ATOM 4934 C CA . GLU A 1 648 ? -19.797 6.692 15.180 1.00 94.88 648 GLU A CA 1
ATOM 4935 C C . GLU A 1 648 ? -18.358 6.968 14.728 1.00 94.88 648 GLU A C 1
ATOM 4937 O O . GLU A 1 648 ? -17.647 6.034 14.388 1.00 94.88 648 GLU A O 1
ATOM 4942 N N . ARG A 1 649 ? -17.919 8.233 14.745 1.00 91.25 649 ARG A N 1
ATOM 4943 C CA . ARG A 1 649 ? -16.599 8.664 14.226 1.00 91.25 649 ARG A CA 1
ATOM 4944 C C . ARG A 1 649 ? -15.595 9.092 15.300 1.00 91.25 649 ARG A C 1
ATOM 4946 O O . ARG A 1 649 ? -14.458 9.433 14.999 1.00 91.25 649 ARG A O 1
ATOM 4953 N N . THR A 1 650 ? -16.017 9.143 16.559 1.00 90.12 650 THR A N 1
ATOM 4954 C CA . THR A 1 650 ? -15.196 9.574 17.702 1.00 90.12 650 THR A CA 1
ATOM 4955 C C . THR A 1 650 ? -14.862 8.423 18.642 1.00 90.12 650 THR A C 1
ATOM 4957 O O . THR A 1 650 ? -13.755 8.358 19.179 1.00 90.12 650 THR A O 1
ATOM 4960 N N . ILE A 1 651 ? -15.801 7.495 18.823 1.00 91.94 651 ILE A N 1
ATOM 4961 C CA . ILE A 1 651 ? -15.616 6.270 19.598 1.00 91.94 651 ILE A CA 1
ATOM 4962 C C . ILE A 1 651 ? -15.357 5.134 18.609 1.00 91.94 651 ILE A C 1
ATOM 4964 O O . ILE A 1 651 ? -16.275 4.440 18.185 1.00 91.94 651 ILE A O 1
ATOM 4968 N N . VAL A 1 652 ? -14.089 4.970 18.246 1.00 90.75 652 VAL A N 1
ATOM 4969 C CA . VAL A 1 652 ? -13.637 4.058 17.185 1.00 90.75 652 VAL A CA 1
ATOM 4970 C C . VAL A 1 652 ? -12.519 3.165 17.725 1.00 90.75 652 VAL A C 1
ATOM 4972 O O . VAL A 1 652 ? -11.695 3.641 18.518 1.00 90.75 652 VAL A O 1
ATOM 4975 N N . ARG A 1 653 ? -12.500 1.876 17.354 1.00 90.94 653 ARG A N 1
ATOM 4976 C CA . ARG A 1 653 ? -11.435 0.938 17.746 1.00 90.94 653 ARG A CA 1
ATOM 4977 C C . ARG A 1 653 ? -10.338 0.885 16.694 1.00 90.94 653 ARG A C 1
ATOM 4979 O O . ARG A 1 653 ? -9.161 0.934 17.069 1.00 90.94 653 ARG A O 1
ATOM 4986 N N . GLY A 1 654 ? -10.730 0.750 15.434 1.00 83.25 654 GLY A N 1
ATOM 4987 C CA . GLY A 1 654 ? -9.876 0.681 14.253 1.00 83.25 654 GLY A CA 1
ATOM 4988 C C . GLY A 1 654 ? -10.485 1.508 13.121 1.00 83.25 654 GLY A C 1
ATOM 4989 O O . GLY A 1 654 ? -11.656 1.841 13.170 1.00 83.25 654 GLY A O 1
ATOM 4990 N N . GLY A 1 655 ? -9.680 1.907 12.136 1.00 84.50 655 GLY A N 1
ATOM 4991 C CA . GLY A 1 655 ? -10.193 2.683 11.002 1.00 84.50 655 GLY A CA 1
ATOM 4992 C C . GLY A 1 655 ? -10.730 4.071 11.380 1.00 84.50 655 GLY A C 1
ATOM 4993 O O . GLY A 1 655 ? -10.096 4.802 12.149 1.00 84.50 655 GLY A O 1
ATOM 4994 N N . SER A 1 656 ? -11.841 4.470 10.762 1.00 86.69 656 SER A N 1
ATOM 4995 C CA . SER A 1 656 ? -12.435 5.806 10.862 1.00 86.69 656 SER A CA 1
ATOM 4996 C C . SER A 1 656 ? -13.802 5.822 11.538 1.00 86.69 656 SER A C 1
ATOM 4998 O O . SER A 1 656 ? -14.247 6.897 11.960 1.00 86.69 656 SER A O 1
ATOM 5000 N N . GLN A 1 657 ? -14.465 4.668 11.667 1.00 91.81 657 GLN A N 1
ATOM 5001 C CA . GLN A 1 657 ? -15.796 4.608 12.253 1.00 91.81 657 GLN A CA 1
ATOM 5002 C C . GLN A 1 657 ? -16.147 3.255 12.877 1.00 91.81 657 GLN A C 1
ATOM 5004 O O . GLN A 1 657 ? -15.685 2.211 12.455 1.00 91.81 657 GLN A O 1
ATOM 5009 N N . ALA A 1 658 ? -17.049 3.279 13.855 1.00 96.00 658 ALA A N 1
ATOM 5010 C CA . ALA A 1 658 ? -17.645 2.093 14.466 1.00 96.00 658 ALA A CA 1
ATOM 5011 C C . ALA A 1 658 ? -19.177 2.135 14.347 1.00 96.00 658 ALA A C 1
ATOM 5013 O O . ALA A 1 658 ? -19.773 3.190 14.089 1.00 96.00 658 ALA A O 1
ATOM 5014 N N . VAL A 1 659 ? -19.860 1.011 14.593 1.00 96.81 659 VAL A N 1
ATOM 5015 C CA . VAL A 1 659 ? -21.332 0.997 14.622 1.00 96.81 659 VAL A CA 1
ATOM 5016 C C . VAL A 1 659 ? -21.875 1.174 16.045 1.00 96.81 659 VAL A C 1
ATOM 5018 O O . VAL A 1 659 ? -21.585 0.358 16.924 1.00 96.81 659 VAL A O 1
ATOM 5021 N N . PRO A 1 660 ? -22.730 2.181 16.306 1.00 97.62 660 PRO A N 1
ATOM 5022 C CA . PRO A 1 660 ? -23.525 2.213 17.523 1.00 97.62 660 PRO A CA 1
ATOM 5023 C C . PRO A 1 660 ? -24.735 1.276 17.379 1.00 97.62 660 PRO A C 1
ATOM 5025 O O . PRO A 1 660 ? -25.601 1.476 16.528 1.00 97.62 660 PRO A O 1
ATOM 5028 N N . LEU A 1 661 ? -24.823 0.266 18.243 1.00 97.75 661 LEU A N 1
ATOM 5029 C CA . LEU A 1 661 ? -25.990 -0.594 18.430 1.00 97.75 661 LEU A CA 1
ATOM 5030 C C . LEU A 1 661 ? -26.747 -0.151 19.685 1.00 97.75 661 LEU A C 1
ATOM 5032 O O . LEU A 1 661 ? -26.379 -0.483 20.818 1.00 97.75 661 LEU A O 1
ATOM 5036 N N . ARG A 1 662 ? -27.836 0.593 19.492 1.00 97.19 662 ARG A N 1
ATOM 5037 C CA . ARG A 1 662 ? -28.774 0.922 20.571 1.00 97.19 662 ARG A CA 1
ATOM 5038 C C . ARG A 1 662 ? -29.675 -0.277 20.831 1.00 97.19 662 ARG A C 1
ATOM 5040 O O . ARG A 1 662 ? -30.105 -0.952 19.899 1.00 97.19 662 ARG A O 1
ATOM 5047 N N . TYR A 1 663 ? -29.983 -0.527 22.096 1.00 97.50 663 TYR A N 1
ATOM 5048 C CA . TYR A 1 663 ? -30.908 -1.572 22.519 1.00 97.50 663 TYR A CA 1
ATOM 5049 C C . TYR A 1 663 ? -31.915 -1.021 23.530 1.00 97.50 663 TYR A C 1
ATOM 5051 O O . TYR A 1 663 ? -31.555 -0.259 24.427 1.00 97.50 663 TYR A O 1
ATOM 5059 N N . ASP A 1 664 ? -33.176 -1.435 23.414 1.00 96.00 664 ASP A N 1
ATOM 5060 C CA . ASP A 1 664 ? -34.229 -1.186 24.402 1.00 96.00 664 ASP A CA 1
ATOM 5061 C C . ASP A 1 664 ? -35.072 -2.449 24.619 1.00 96.00 664 ASP A C 1
ATOM 5063 O O . ASP A 1 664 ? -36.040 -2.747 23.910 1.00 96.00 664 ASP A O 1
ATOM 5067 N N . ASN A 1 665 ? -34.730 -3.179 25.677 1.00 94.94 665 ASN A N 1
ATOM 5068 C CA . ASN A 1 665 ? -35.427 -4.395 26.080 1.00 94.94 665 ASN A CA 1
ATOM 5069 C C . ASN A 1 665 ? -36.543 -4.120 27.108 1.00 94.94 665 ASN A C 1
ATOM 5071 O O . ASN A 1 665 ? -36.984 -5.023 27.820 1.00 94.94 665 ASN A O 1
ATOM 5075 N N . SER A 1 666 ? -37.020 -2.874 27.230 1.00 90.88 666 SER A N 1
ATOM 5076 C CA . SER A 1 666 ? -38.187 -2.554 28.067 1.00 90.88 666 SER A CA 1
ATOM 5077 C C . SER A 1 666 ? -39.502 -3.034 27.443 1.00 90.88 666 SER A C 1
ATOM 5079 O O . SER A 1 666 ? -40.454 -3.356 28.160 1.00 90.88 666 SER A O 1
ATOM 5081 N N . LYS A 1 667 ? -39.552 -3.097 26.105 1.00 87.88 667 LYS A N 1
ATOM 5082 C CA . LYS A 1 667 ? -40.717 -3.537 25.316 1.00 87.88 667 LYS A CA 1
ATOM 5083 C C . LYS A 1 667 ? -40.473 -4.826 24.533 1.00 87.88 667 LYS A C 1
ATOM 5085 O O . LYS A 1 667 ? -41.440 -5.493 24.170 1.00 87.88 667 LYS A O 1
ATOM 5090 N N . PHE A 1 668 ? -39.213 -5.183 24.304 1.00 92.38 668 PHE A N 1
ATOM 5091 C CA . PHE A 1 668 ? -38.797 -6.397 23.607 1.00 92.38 668 PHE A CA 1
ATOM 5092 C C . PHE A 1 668 ? -37.998 -7.309 24.538 1.00 92.38 668 PHE A C 1
ATOM 5094 O O . PHE A 1 668 ? -37.381 -6.853 25.493 1.00 92.38 668 PHE A O 1
ATOM 5101 N N . ALA A 1 669 ? -38.002 -8.618 24.273 1.00 92.06 669 ALA A N 1
ATOM 5102 C CA . ALA A 1 669 ? -37.205 -9.567 25.059 1.00 92.06 669 ALA A CA 1
ATOM 5103 C C . ALA A 1 669 ? -35.699 -9.498 24.733 1.00 92.06 669 ALA A C 1
ATOM 5105 O O . ALA A 1 669 ? -34.872 -9.987 25.508 1.00 92.06 669 ALA A O 1
ATOM 5106 N N . PHE A 1 670 ? -35.365 -8.939 23.571 1.00 96.06 670 PHE A N 1
ATOM 5107 C CA . PHE A 1 670 ? -34.022 -8.812 23.030 1.00 96.06 670 PHE A CA 1
ATOM 5108 C C . PHE A 1 670 ? -33.973 -7.687 21.988 1.00 96.06 670 PHE A C 1
ATOM 5110 O O . PHE A 1 670 ? -35.006 -7.247 21.475 1.00 96.06 670 PHE A O 1
ATOM 5117 N N . SER A 1 671 ? -32.754 -7.284 21.652 1.00 98.06 671 SER A N 1
ATOM 5118 C CA . SER A 1 671 ? -32.412 -6.335 20.594 1.00 98.06 671 SER A CA 1
ATOM 5119 C C . SER A 1 671 ? -31.344 -6.984 19.719 1.00 98.06 671 SER A C 1
ATOM 5121 O O . SER A 1 671 ? -30.343 -7.447 20.264 1.00 98.06 671 SER A O 1
ATOM 5123 N N . GLU A 1 672 ? -31.570 -7.083 18.409 1.00 98.06 672 GLU A N 1
ATOM 5124 C CA . GLU A 1 672 ? -30.685 -7.791 17.468 1.00 98.06 672 GLU A CA 1
ATOM 5125 C C . GLU A 1 672 ? -30.429 -6.997 16.189 1.00 98.06 672 GLU A C 1
ATOM 5127 O O . GLU A 1 672 ? -31.361 -6.454 15.609 1.00 98.06 672 GLU A O 1
ATOM 5132 N N . ALA A 1 673 ? -29.184 -6.978 15.724 1.00 98.31 673 ALA A N 1
ATOM 5133 C CA . ALA A 1 673 ? -28.805 -6.509 14.399 1.00 98.31 673 ALA A CA 1
ATOM 5134 C C . ALA A 1 673 ? -28.242 -7.689 13.603 1.00 98.31 673 ALA A C 1
ATOM 5136 O O . ALA A 1 673 ? -27.367 -8.400 14.102 1.00 98.31 673 ALA A O 1
ATOM 5137 N N . THR A 1 674 ? -28.750 -7.926 12.394 1.00 98.44 674 THR A N 1
ATOM 5138 C CA . THR A 1 674 ? -28.411 -9.106 11.585 1.00 98.44 674 THR A CA 1
ATOM 5139 C C . THR A 1 674 ? -27.904 -8.725 10.205 1.00 98.44 674 THR A C 1
ATOM 5141 O O . THR A 1 674 ? -28.633 -8.124 9.422 1.00 98.44 674 THR A O 1
ATOM 5144 N N . ARG A 1 675 ? -26.701 -9.188 9.867 1.00 97.62 675 ARG A N 1
ATOM 5145 C CA . ARG A 1 675 ? -26.167 -9.175 8.506 1.00 97.62 675 ARG A CA 1
ATOM 5146 C C . ARG A 1 675 ? -26.406 -10.516 7.823 1.00 97.62 675 ARG A C 1
ATOM 5148 O O . ARG A 1 675 ? -26.141 -11.572 8.401 1.00 97.62 675 ARG A O 1
ATOM 5155 N N . THR A 1 676 ? -26.883 -10.478 6.582 1.00 97.44 676 THR A N 1
ATOM 5156 C CA . THR A 1 676 ? -27.020 -11.661 5.714 1.00 97.44 676 THR A CA 1
ATOM 5157 C C . THR A 1 676 ? -25.963 -11.610 4.617 1.00 97.44 676 THR A C 1
ATOM 5159 O O . THR A 1 676 ? -25.666 -10.539 4.100 1.00 97.44 676 THR A O 1
ATOM 5162 N N . PHE A 1 677 ? -25.391 -12.759 4.265 1.00 95.62 677 PHE A N 1
ATOM 5163 C CA . PHE A 1 677 ? -24.420 -12.874 3.178 1.00 95.62 677 PHE A CA 1
ATOM 5164 C C . PHE A 1 677 ? -25.109 -13.338 1.890 1.00 95.62 677 PHE A C 1
ATOM 5166 O O . PHE A 1 677 ? -25.860 -14.317 1.917 1.00 95.62 677 PHE A O 1
ATOM 5173 N N . ASP A 1 678 ? -24.806 -12.688 0.761 1.00 90.88 678 ASP A N 1
ATOM 5174 C CA . ASP A 1 678 ? -25.362 -13.035 -0.561 1.00 90.88 678 ASP A CA 1
ATOM 5175 C C . ASP A 1 678 ? -25.076 -14.490 -0.950 1.00 90.88 678 ASP A C 1
ATOM 5177 O O . ASP A 1 678 ? -25.921 -15.198 -1.507 1.00 90.88 678 ASP A O 1
ATOM 5181 N N . SER A 1 679 ? -23.881 -14.964 -0.597 1.00 94.19 679 SER A N 1
ATOM 5182 C CA . SER A 1 679 ? -23.478 -16.361 -0.701 1.00 94.19 679 SER A CA 1
ATOM 5183 C C . SER A 1 679 ? -23.080 -16.906 0.662 1.00 94.19 679 SER A C 1
ATOM 5185 O O . SER A 1 679 ? -22.438 -16.218 1.454 1.00 94.19 679 SER A O 1
ATOM 5187 N N . ALA A 1 680 ? -23.416 -18.170 0.921 1.00 95.75 680 ALA A N 1
ATOM 5188 C CA . ALA A 1 680 ? -23.010 -18.820 2.158 1.00 95.75 680 ALA A CA 1
ATOM 5189 C C . ALA A 1 680 ? -21.480 -18.913 2.255 1.00 95.75 680 ALA A C 1
ATOM 5191 O O . ALA A 1 680 ? -20.829 -19.427 1.348 1.00 95.75 680 ALA A O 1
ATOM 5192 N N . GLN A 1 681 ? -20.935 -18.469 3.381 1.00 94.50 681 GLN A N 1
ATOM 5193 C CA . GLN A 1 681 ? -19.508 -18.474 3.665 1.00 94.50 681 GLN A CA 1
ATOM 5194 C C . GLN A 1 681 ? -19.079 -19.794 4.320 1.00 94.50 681 GLN A C 1
ATOM 5196 O O . GLN A 1 681 ? -19.829 -20.397 5.097 1.00 94.50 681 GLN A O 1
ATOM 5201 N N . ASN A 1 682 ? -17.856 -20.239 4.021 1.00 93.38 682 ASN A N 1
ATOM 5202 C CA . ASN A 1 682 ? -17.239 -21.411 4.638 1.00 93.38 682 ASN A CA 1
ATOM 5203 C C . ASN A 1 682 ? -16.172 -20.982 5.656 1.00 93.38 682 ASN A C 1
ATOM 5205 O O . ASN A 1 682 ? -15.005 -20.823 5.316 1.00 93.38 682 ASN A O 1
ATOM 5209 N N . TRP A 1 683 ? -16.559 -20.867 6.924 1.00 94.81 683 TRP A N 1
ATOM 5210 C CA . TRP A 1 683 ? -15.675 -20.503 8.039 1.00 94.81 683 TRP A CA 1
ATOM 5211 C C . TRP A 1 683 ? -14.891 -21.702 8.601 1.00 94.81 683 TRP A C 1
ATOM 5213 O O . TRP A 1 683 ? -14.430 -21.676 9.738 1.00 94.81 683 TRP A O 1
ATOM 5223 N N . THR A 1 684 ? -14.770 -22.786 7.827 1.00 92.69 684 THR A N 1
ATOM 5224 C CA . THR A 1 684 ? -13.836 -23.899 8.098 1.00 92.69 684 THR A CA 1
ATOM 5225 C C . THR A 1 684 ? -12.674 -23.948 7.105 1.00 92.69 684 THR A C 1
ATOM 5227 O O . THR A 1 684 ? -11.773 -24.772 7.252 1.00 92.69 684 THR A O 1
ATOM 5230 N N . ALA A 1 685 ? -12.702 -23.088 6.082 1.00 91.81 685 ALA A N 1
ATOM 5231 C CA . ALA A 1 685 ? -11.624 -22.947 5.113 1.00 91.81 685 ALA A CA 1
ATOM 5232 C C . ALA A 1 685 ? -10.435 -22.176 5.709 1.00 91.81 685 ALA A C 1
ATOM 5234 O O . ALA A 1 685 ? -10.525 -21.617 6.802 1.00 91.81 685 ALA A O 1
ATOM 5235 N N . HIS A 1 686 ? -9.310 -22.171 4.990 1.00 93.44 686 HIS A N 1
ATOM 5236 C CA . HIS A 1 686 ? -8.139 -21.329 5.280 1.00 93.44 686 HIS A CA 1
ATOM 5237 C C . HIS A 1 686 ? -7.578 -21.447 6.710 1.00 93.44 686 HIS A C 1
ATOM 5239 O O . HIS A 1 686 ? -6.923 -20.542 7.214 1.00 93.44 686 HIS A O 1
ATOM 5245 N N . GLY A 1 687 ? -7.828 -22.575 7.385 1.00 92.75 687 GLY A N 1
ATOM 5246 C CA . GLY A 1 687 ? -7.371 -22.798 8.756 1.00 92.75 687 GLY A CA 1
ATOM 5247 C C . GLY A 1 687 ? -8.071 -21.937 9.811 1.00 92.75 687 GLY A C 1
ATOM 5248 O O . GLY A 1 687 ? -7.568 -21.875 10.930 1.00 92.75 687 GLY A O 1
ATOM 5249 N N . ILE A 1 688 ? -9.207 -21.308 9.484 1.00 94.88 688 ILE A N 1
ATOM 5250 C CA . ILE A 1 688 ? -9.996 -20.477 10.403 1.00 94.88 688 ILE A CA 1
ATOM 5251 C C . ILE A 1 688 ? -10.437 -21.300 11.624 1.00 94.88 688 ILE A C 1
ATOM 5253 O O . ILE A 1 688 ? -10.950 -22.417 11.498 1.00 94.88 688 ILE A O 1
ATOM 5257 N N . LYS A 1 689 ? -10.245 -20.737 12.820 1.00 94.62 689 LYS A N 1
ATOM 5258 C CA . LYS A 1 689 ? -10.589 -21.354 14.112 1.00 94.62 689 LYS A CA 1
ATOM 5259 C C . LYS A 1 689 ? -11.493 -20.487 14.978 1.00 94.62 689 LYS A C 1
ATOM 5261 O O . LYS A 1 689 ? -12.256 -21.048 15.772 1.00 94.62 689 LYS A O 1
ATOM 5266 N N . SER A 1 690 ? -11.432 -19.166 14.843 1.00 94.75 690 SER A N 1
ATOM 5267 C CA . SER A 1 690 ? -12.241 -18.250 15.641 1.00 94.75 690 SER A CA 1
ATOM 5268 C C . SER A 1 690 ? -12.907 -17.159 14.805 1.00 94.75 690 SER A C 1
ATOM 5270 O O . SER A 1 690 ? -12.490 -16.861 13.685 1.00 94.75 690 SER A O 1
ATOM 5272 N N . VAL A 1 691 ? -13.968 -16.587 15.373 1.00 96.00 691 VAL A N 1
ATOM 5273 C CA . VAL A 1 691 ? -14.504 -15.281 14.984 1.00 96.00 691 VAL A CA 1
ATOM 5274 C C . VAL A 1 691 ? -14.349 -14.349 16.175 1.00 96.00 691 VAL A C 1
ATOM 5276 O O . VAL A 1 691 ? -14.642 -14.750 17.300 1.00 96.00 691 VAL A O 1
ATOM 5279 N N . SER A 1 692 ? -13.903 -13.124 15.944 1.00 94.94 692 SER A N 1
ATOM 5280 C CA . SER A 1 692 ? -13.809 -12.091 16.969 1.00 94.94 692 SER A CA 1
ATOM 5281 C C . SER A 1 692 ? -14.571 -10.840 16.563 1.00 94.94 692 SER A C 1
ATOM 5283 O O . SER A 1 692 ? -14.847 -10.638 15.383 1.00 94.94 692 SER A O 1
ATOM 5285 N N . LEU A 1 693 ? -14.945 -10.040 17.554 1.00 96.19 693 LEU A N 1
ATOM 5286 C CA . LEU A 1 693 ? -15.446 -8.680 17.385 1.00 96.19 693 LEU A CA 1
ATOM 5287 C C . LEU A 1 693 ? -14.954 -7.824 18.546 1.00 96.19 693 LEU A C 1
ATOM 5289 O O . LEU A 1 693 ? -14.772 -8.334 19.657 1.00 96.19 693 LEU A O 1
ATOM 5293 N N . TRP A 1 694 ? -14.794 -6.530 18.315 1.00 96.81 694 TRP A N 1
ATOM 5294 C CA . TRP A 1 694 ? -14.556 -5.568 19.378 1.00 96.81 694 TRP A CA 1
ATOM 5295 C C . TRP A 1 694 ? -15.864 -4.917 19.801 1.00 96.81 694 TRP A C 1
ATOM 5297 O O . TRP A 1 694 ? -16.698 -4.571 18.967 1.00 96.81 694 TRP A O 1
ATOM 5307 N N . PHE A 1 695 ? -16.061 -4.757 21.108 1.00 97.56 695 PHE A N 1
ATOM 5308 C CA . PHE A 1 695 ? -17.193 -4.009 21.633 1.00 97.56 695 PHE A CA 1
ATOM 5309 C C . PHE A 1 695 ? -16.777 -3.035 22.728 1.00 97.56 695 PHE A C 1
ATOM 5311 O O . PHE A 1 695 ? -15.837 -3.280 23.483 1.00 97.56 695 PHE A O 1
ATOM 5318 N N . ARG A 1 696 ? -17.524 -1.941 22.837 1.00 96.06 696 ARG A N 1
ATOM 5319 C CA . ARG A 1 696 ? -17.389 -0.956 23.907 1.00 96.06 696 ARG A CA 1
ATOM 5320 C C . ARG A 1 696 ? -18.751 -0.588 24.465 1.00 96.06 696 ARG A C 1
ATOM 5322 O O . ARG A 1 696 ? -19.707 -0.335 23.731 1.00 96.06 696 ARG A O 1
ATOM 5329 N N . GLY A 1 697 ? -18.825 -0.561 25.786 1.00 94.50 697 GLY A N 1
ATOM 5330 C CA . GLY A 1 697 ? -20.011 -0.200 26.536 1.00 94.50 697 GLY A CA 1
ATOM 5331 C C . GLY A 1 697 ? -20.125 1.290 26.845 1.00 94.50 697 GLY A C 1
ATOM 5332 O O . GLY A 1 697 ? -19.367 2.131 26.361 1.00 94.50 697 GLY A O 1
ATOM 5333 N N . ALA A 1 698 ? -21.091 1.605 27.701 1.00 90.44 698 ALA A N 1
ATOM 5334 C CA . ALA A 1 698 ? -21.259 2.917 28.307 1.00 90.44 698 ALA A CA 1
ATOM 5335 C C . ALA A 1 698 ? -21.806 2.766 29.730 1.00 90.44 698 ALA A C 1
ATOM 5337 O O . ALA A 1 698 ? -22.627 1.882 30.000 1.00 90.44 698 ALA A O 1
ATOM 5338 N N . THR A 1 699 ? -21.381 3.649 30.632 1.00 88.44 699 THR A N 1
ATOM 5339 C CA . THR A 1 699 ? -21.791 3.632 32.039 1.00 88.44 699 THR A CA 1
ATOM 5340 C C . THR A 1 699 ? -23.319 3.617 32.167 1.00 88.44 699 THR A C 1
ATOM 5342 O O . THR A 1 699 ? -24.021 4.457 31.609 1.00 88.44 699 THR A O 1
ATOM 5345 N N . GLY A 1 700 ? -23.845 2.640 32.913 1.00 89.88 700 GLY A N 1
ATOM 5346 C CA . GLY A 1 700 ? -25.286 2.434 33.113 1.00 89.88 700 GLY A CA 1
ATOM 5347 C C . GLY A 1 700 ? -25.932 1.393 32.191 1.00 89.88 700 GLY A C 1
ATOM 5348 O O . GLY A 1 700 ? -27.061 0.977 32.462 1.00 89.88 700 GLY A O 1
ATOM 5349 N N . ASN A 1 701 ? -25.225 0.918 31.162 1.00 94.81 701 ASN A N 1
ATOM 5350 C CA . ASN A 1 701 ? -25.674 -0.217 30.360 1.00 94.81 701 ASN A CA 1
ATOM 5351 C C . ASN A 1 701 ? -25.866 -1.476 31.221 1.00 94.81 701 ASN A C 1
ATOM 5353 O O . ASN A 1 701 ? -25.113 -1.747 32.157 1.00 94.81 701 ASN A O 1
ATOM 5357 N N . THR A 1 702 ? -26.869 -2.278 30.867 1.00 92.81 702 THR A N 1
ATOM 5358 C CA . THR A 1 702 ? -27.187 -3.555 31.519 1.00 92.81 702 THR A CA 1
ATOM 5359 C C . THR A 1 702 ? -27.662 -4.567 30.484 1.00 92.81 702 THR A C 1
ATOM 5361 O O . THR A 1 702 ? -28.170 -4.201 29.430 1.00 92.81 702 THR A O 1
ATOM 5364 N N . GLY A 1 703 ? -27.517 -5.855 30.782 1.00 91.88 703 GLY A N 1
ATOM 5365 C CA . GLY A 1 703 ? -27.922 -6.933 29.886 1.00 91.88 703 GLY A CA 1
ATOM 5366 C C . GLY A 1 703 ? -26.778 -7.900 29.629 1.00 91.88 703 GLY A C 1
ATOM 5367 O O . GLY A 1 703 ? -25.772 -7.907 30.332 1.00 91.88 703 GLY A O 1
ATOM 5368 N N . THR A 1 704 ? -26.955 -8.767 28.642 1.00 93.50 704 THR A N 1
ATOM 5369 C CA . THR A 1 704 ? -25.944 -9.747 28.248 1.00 93.50 704 THR A CA 1
ATOM 5370 C C . THR A 1 704 ? -25.829 -9.753 26.737 1.00 93.50 704 THR A C 1
ATOM 5372 O O . THR A 1 704 ? -26.817 -10.025 26.045 1.00 93.50 704 THR A O 1
ATOM 5375 N N . LEU A 1 705 ? -24.625 -9.453 26.249 1.00 96.75 705 LEU A N 1
ATOM 5376 C CA . LEU A 1 705 ? -24.283 -9.523 24.836 1.00 96.75 705 LEU A CA 1
ATOM 5377 C C . LEU A 1 705 ? -24.264 -10.987 24.377 1.00 96.75 705 LEU A C 1
ATOM 5379 O O . LEU A 1 705 ? -23.941 -11.907 25.135 1.00 96.75 705 LEU A O 1
ATOM 5383 N N . TYR A 1 706 ? -24.661 -11.218 23.137 1.00 97.50 706 TYR A N 1
ATOM 5384 C CA . TYR A 1 706 ? -24.549 -12.504 22.477 1.00 97.50 706 TYR A CA 1
ATOM 5385 C C . TYR A 1 706 ? -24.427 -12.310 20.965 1.00 97.50 706 TYR A C 1
ATOM 5387 O O . TYR A 1 706 ? -24.745 -11.255 20.420 1.00 97.50 706 TYR A O 1
ATOM 5395 N N . LEU A 1 707 ? -24.014 -13.373 20.291 1.00 97.19 707 LEU A N 1
ATOM 5396 C CA . LEU A 1 707 ? -23.878 -13.456 18.849 1.00 97.19 707 LEU A CA 1
ATOM 5397 C C . LEU A 1 707 ? -24.670 -14.665 18.349 1.00 97.19 707 LEU A C 1
ATOM 5399 O O . LEU A 1 707 ? -24.839 -15.646 19.081 1.00 97.19 707 LEU A O 1
ATOM 5403 N N . LYS A 1 708 ? -25.166 -14.628 17.112 1.00 98.25 708 LYS A N 1
ATOM 5404 C CA . LYS A 1 708 ? -25.668 -15.819 16.421 1.00 98.25 708 LYS A CA 1
ATOM 5405 C C . LYS A 1 708 ? -24.928 -16.040 15.110 1.00 98.25 708 LYS A C 1
ATOM 5407 O O . LYS A 1 708 ? -24.786 -15.124 14.309 1.00 98.25 708 LYS A O 1
ATOM 5412 N N . LEU A 1 709 ? -24.538 -17.291 14.885 1.00 97.69 709 LEU A N 1
ATOM 5413 C CA . LEU A 1 709 ? -24.123 -17.799 13.580 1.00 97.69 709 LEU A CA 1
ATOM 5414 C C . LEU A 1 709 ? -25.307 -18.545 12.982 1.00 97.69 709 LEU A C 1
ATOM 5416 O O . LEU A 1 709 ? -25.710 -19.598 13.492 1.00 97.69 709 LEU A O 1
ATOM 5420 N N . ASN A 1 710 ? -25.905 -17.989 11.930 1.00 96.50 710 ASN A N 1
ATOM 5421 C CA . ASN A 1 710 ? -27.247 -18.364 11.495 1.00 96.50 710 ASN A CA 1
ATOM 5422 C C . ASN A 1 710 ? -28.236 -18.250 12.674 1.00 96.50 710 ASN A C 1
ATOM 5424 O O . ASN A 1 710 ? -28.490 -17.168 13.188 1.00 96.50 710 ASN A O 1
ATOM 5428 N N . ASN A 1 711 ? -28.754 -19.383 13.157 1.00 95.06 711 ASN A N 1
ATOM 5429 C CA . ASN A 1 711 ? -29.656 -19.446 14.312 1.00 95.06 711 ASN A CA 1
ATOM 5430 C C . ASN A 1 711 ? -28.968 -19.941 15.596 1.00 95.06 711 ASN A C 1
ATOM 5432 O O . ASN A 1 711 ? -29.613 -20.032 16.644 1.00 95.06 711 ASN A O 1
ATOM 5436 N N . THR A 1 712 ? -27.683 -20.298 15.533 1.00 97.69 712 THR A N 1
ATOM 5437 C CA . THR A 1 712 ? -26.945 -20.822 16.683 1.00 97.69 712 THR A CA 1
ATOM 5438 C C . THR A 1 712 ? -26.414 -19.674 17.520 1.00 97.69 712 THR A C 1
ATOM 5440 O O . THR A 1 712 ? -25.518 -18.957 17.091 1.00 97.69 712 THR A O 1
ATOM 5443 N N . LYS A 1 713 ? -26.948 -19.532 18.731 1.00 97.31 713 LYS A N 1
ATOM 5444 C CA . LYS A 1 713 ? -26.572 -18.485 19.677 1.00 97.31 713 LYS A CA 1
ATOM 5445 C C . LYS A 1 713 ? -25.343 -18.856 20.511 1.00 97.31 713 LYS A C 1
ATOM 5447 O O . LYS A 1 713 ? -25.291 -19.944 21.080 1.00 97.31 713 LYS A O 1
ATOM 5452 N N . VAL A 1 714 ? -24.436 -17.899 20.659 1.00 96.56 714 VAL A N 1
ATOM 5453 C CA . VAL A 1 714 ? -23.254 -17.922 21.524 1.00 96.56 714 VAL A CA 1
ATOM 5454 C C . VAL A 1 714 ? -23.354 -16.724 22.467 1.00 96.56 714 VAL A C 1
ATOM 5456 O O . VAL A 1 714 ? -23.483 -15.596 22.007 1.00 96.56 714 VAL A O 1
ATOM 5459 N N . ALA A 1 715 ? -23.385 -16.956 23.779 1.00 95.31 715 ALA A N 1
ATOM 5460 C CA . ALA A 1 715 ? -23.418 -15.870 24.762 1.00 95.31 715 ALA A CA 1
ATOM 5461 C C . ALA A 1 715 ? -22.009 -15.313 24.992 1.00 95.31 715 ALA A C 1
ATOM 5463 O O . ALA A 1 715 ? -21.057 -16.090 24.934 1.00 95.31 715 ALA A O 1
ATOM 5464 N N . TYR A 1 716 ? -21.900 -14.013 25.284 1.00 93.81 716 TYR A N 1
ATOM 5465 C CA . TYR A 1 716 ? -20.654 -13.432 25.781 1.00 93.81 716 TYR A CA 1
ATOM 5466 C C . TYR A 1 716 ? -20.216 -14.167 27.047 1.00 93.81 716 TYR A C 1
ATOM 5468 O O . TYR A 1 716 ? -21.023 -14.394 27.953 1.00 93.81 716 TYR A O 1
ATOM 5476 N N . ASP A 1 717 ? -18.961 -14.596 27.058 1.00 88.44 717 ASP A N 1
ATOM 5477 C CA . ASP A 1 717 ? -18.357 -15.444 28.081 1.00 88.44 717 ASP A CA 1
ATOM 5478 C C . ASP A 1 717 ? -17.533 -14.659 29.111 1.00 88.44 717 ASP A C 1
ATOM 5480 O O . ASP A 1 717 ? -17.123 -15.233 30.121 1.00 88.44 717 ASP A O 1
ATOM 5484 N N . GLY A 1 718 ? -17.364 -13.348 28.914 1.00 87.88 718 GLY A N 1
ATOM 5485 C CA . GLY A 1 718 ? -16.812 -12.438 29.914 1.00 87.88 718 GLY A CA 1
ATOM 5486 C C . GLY A 1 718 ? -17.840 -11.931 30.943 1.00 87.88 718 GLY A C 1
ATOM 5487 O O . GLY A 1 718 ? -19.025 -12.295 30.916 1.00 87.88 718 GLY A O 1
ATOM 5488 N N . PRO A 1 719 ? -17.406 -11.083 31.894 1.00 86.38 719 PRO A N 1
ATOM 5489 C CA . PRO A 1 719 ? -18.286 -10.469 32.884 1.00 86.38 719 PRO A CA 1
ATOM 5490 C C . PRO A 1 719 ? -19.452 -9.688 32.261 1.00 86.38 719 PRO A C 1
ATOM 5492 O O . PRO A 1 719 ? -19.281 -8.822 31.410 1.00 86.38 719 PRO A O 1
ATOM 5495 N N . ALA A 1 720 ? -20.672 -9.908 32.763 1.00 86.62 720 ALA A N 1
ATOM 5496 C CA . ALA A 1 720 ? -21.857 -9.181 32.288 1.00 86.62 720 ALA A CA 1
ATOM 5497 C C . ALA A 1 720 ? -21.786 -7.656 32.523 1.00 86.62 720 ALA A C 1
ATOM 5499 O O . ALA A 1 720 ? -22.553 -6.908 31.925 1.00 86.62 720 ALA A O 1
ATOM 5500 N N . THR A 1 721 ? -20.890 -7.195 33.399 1.00 89.50 721 THR A N 1
ATOM 5501 C CA . THR A 1 721 ? -20.630 -5.774 33.662 1.00 89.50 721 THR A CA 1
ATOM 5502 C C . THR A 1 721 ? -19.833 -5.085 32.557 1.00 89.50 721 THR A C 1
ATOM 5504 O O . THR A 1 721 ? -19.878 -3.860 32.493 1.00 89.50 721 THR A O 1
ATOM 5507 N N . ASP A 1 722 ? -19.160 -5.828 31.673 1.00 93.00 722 ASP A N 1
ATOM 5508 C CA . ASP A 1 722 ? -18.306 -5.263 30.614 1.00 93.00 722 ASP A CA 1
ATOM 5509 C C . ASP A 1 722 ? -19.093 -4.398 29.629 1.00 93.00 722 ASP A C 1
ATOM 5511 O O . ASP A 1 722 ? -18.603 -3.388 29.135 1.00 93.00 722 ASP A O 1
ATOM 5515 N N . ILE A 1 723 ? -20.374 -4.716 29.415 1.00 93.88 723 ILE A N 1
ATOM 5516 C CA . ILE A 1 723 ? -21.270 -3.894 28.591 1.00 93.88 723 ILE A CA 1
ATOM 5517 C C . ILE A 1 723 ? -21.439 -2.465 29.142 1.00 93.88 723 ILE A C 1
ATOM 5519 O O . ILE A 1 723 ? -21.923 -1.588 28.426 1.00 93.88 723 ILE A O 1
ATOM 5523 N N . GLY A 1 724 ? -21.062 -2.230 30.403 1.00 94.56 724 GLY A N 1
ATOM 5524 C CA . GLY A 1 724 ? -21.066 -0.940 31.084 1.00 94.56 724 GLY A CA 1
ATOM 5525 C C . GLY A 1 724 ? -19.720 -0.217 31.124 1.00 94.56 724 GLY A C 1
ATOM 5526 O O . GLY A 1 724 ? -19.655 0.842 31.742 1.00 94.56 724 GLY A O 1
ATOM 5527 N N . ILE A 1 725 ? -18.663 -0.760 30.511 1.00 94.62 725 ILE A N 1
ATOM 5528 C CA . ILE A 1 725 ? -17.312 -0.188 30.554 1.00 94.62 725 ILE A CA 1
ATOM 5529 C C . ILE A 1 725 ? -17.053 0.643 29.292 1.00 94.62 725 ILE A C 1
ATOM 5531 O O . ILE A 1 725 ? -17.241 0.176 28.170 1.00 94.62 725 ILE A O 1
ATOM 5535 N N . ALA A 1 726 ? -16.602 1.885 29.480 1.00 93.56 726 ALA A N 1
ATOM 5536 C CA . ALA A 1 726 ? -16.219 2.808 28.410 1.00 93.56 726 ALA A CA 1
ATOM 5537 C C . ALA A 1 726 ? -14.779 2.552 27.918 1.00 93.56 726 ALA A C 1
ATOM 5539 O O . ALA A 1 726 ? -13.945 3.453 27.896 1.00 93.56 726 ALA A O 1
ATOM 5540 N N . GLY A 1 727 ? -14.499 1.299 27.566 1.00 94.94 727 GLY A N 1
ATOM 5541 C CA . GLY A 1 727 ? -13.251 0.820 26.984 1.00 94.94 727 GLY A CA 1
ATOM 5542 C C . GLY A 1 727 ? -13.539 -0.347 26.042 1.00 94.94 727 GLY A C 1
ATOM 5543 O O . GLY A 1 727 ? -14.622 -0.935 26.079 1.00 94.94 727 GLY A O 1
ATOM 5544 N N . TRP A 1 728 ? -12.597 -0.645 25.161 1.00 97.19 728 TRP A N 1
ATOM 5545 C CA . TRP A 1 728 ? -12.744 -1.656 24.126 1.00 97.19 728 TRP A CA 1
ATOM 5546 C C . TRP A 1 728 ? -12.364 -3.045 24.634 1.00 97.19 728 TRP A C 1
ATOM 5548 O O . TRP A 1 728 ? -11.271 -3.260 25.161 1.00 97.19 728 TRP A O 1
ATOM 5558 N N . HIS A 1 729 ? -13.268 -3.994 24.422 1.00 95.25 729 HIS A N 1
ATOM 5559 C CA . HIS A 1 729 ? -13.114 -5.409 24.730 1.00 95.25 729 HIS A CA 1
ATOM 5560 C C . HIS A 1 729 ? -13.087 -6.212 23.433 1.00 95.25 729 HIS A C 1
ATOM 5562 O O . HIS A 1 729 ? -13.987 -6.067 22.604 1.00 95.25 729 HIS A O 1
ATOM 5568 N N . LYS A 1 730 ? -12.104 -7.100 23.270 1.00 93.81 730 LYS A N 1
ATOM 5569 C CA . LYS A 1 730 ? -12.129 -8.104 22.201 1.00 93.81 730 LYS A CA 1
ATOM 5570 C C . LYS A 1 730 ? -12.905 -9.313 22.695 1.00 93.81 730 LYS A C 1
ATOM 5572 O O . LYS A 1 730 ? -12.522 -9.952 23.673 1.00 93.81 730 LYS A O 1
ATOM 5577 N N . TRP A 1 731 ? -13.993 -9.646 22.015 1.00 93.44 731 TRP A N 1
ATOM 5578 C CA . TRP A 1 731 ? -14.705 -10.891 22.241 1.00 93.44 731 TRP A CA 1
ATOM 5579 C C . TRP A 1 731 ? -14.334 -11.893 21.157 1.00 93.44 731 TRP A C 1
ATOM 5581 O O . TRP A 1 731 ? -14.723 -11.739 20.002 1.00 93.44 731 TRP A O 1
ATOM 5591 N N . ASN A 1 732 ? -13.587 -12.927 21.535 1.00 91.62 732 ASN A N 1
ATOM 5592 C CA . ASN A 1 732 ? -13.172 -13.990 20.632 1.00 91.62 732 ASN A CA 1
ATOM 5593 C C . ASN A 1 732 ? -13.965 -15.277 20.891 1.00 91.62 732 ASN A C 1
ATOM 5595 O O . ASN A 1 732 ? -14.060 -15.758 22.016 1.00 91.62 732 ASN A O 1
ATOM 5599 N N . ILE A 1 733 ? -14.511 -15.863 19.831 1.00 92.50 733 ILE A N 1
ATOM 5600 C CA . ILE A 1 733 ? -15.388 -17.030 19.882 1.00 92.50 733 ILE A CA 1
ATOM 5601 C C . ILE A 1 733 ? -14.712 -18.189 19.160 1.00 92.50 733 ILE A C 1
ATOM 5603 O O . ILE A 1 733 ? -14.502 -18.160 17.946 1.00 92.50 733 ILE A O 1
ATOM 5607 N N . VAL A 1 734 ? -14.440 -19.265 19.899 1.00 92.94 734 VAL A N 1
ATOM 5608 C CA . VAL A 1 734 ? -13.901 -20.508 19.332 1.00 92.94 734 VAL A CA 1
ATOM 5609 C C . VAL A 1 734 ? -14.981 -21.211 18.513 1.00 92.94 734 VAL A C 1
ATOM 5611 O O . VAL A 1 734 ? -15.930 -21.773 19.067 1.00 92.94 734 VAL A O 1
ATOM 5614 N N . LEU A 1 735 ? -14.834 -21.242 17.187 1.00 94.31 735 LEU A N 1
ATOM 5615 C CA . LEU A 1 735 ? -15.883 -21.735 16.291 1.00 94.31 735 LEU A CA 1
ATOM 5616 C C . LEU A 1 735 ? -16.192 -23.219 16.520 1.00 94.31 735 LEU A C 1
ATOM 5618 O O . LEU A 1 735 ? -17.362 -23.607 16.543 1.00 94.31 735 LEU A O 1
ATOM 5622 N N . ALA A 1 736 ? -15.167 -24.039 16.775 1.00 89.50 736 ALA A N 1
ATOM 5623 C CA . ALA A 1 736 ? -15.321 -25.467 17.073 1.00 89.50 736 ALA A CA 1
ATOM 5624 C C . ALA A 1 736 ? -16.130 -25.746 18.356 1.00 89.50 736 ALA A C 1
ATOM 5626 O O . ALA A 1 736 ? -16.680 -26.836 18.507 1.00 89.50 736 ALA A O 1
ATOM 5627 N N . GLY A 1 737 ? -16.211 -24.773 19.272 1.00 84.94 737 GLY A N 1
ATOM 5628 C CA . GLY A 1 737 ? -17.045 -24.845 20.474 1.00 84.94 737 GLY A CA 1
ATOM 5629 C C . GLY A 1 737 ? -18.524 -24.541 20.214 1.00 84.94 737 GLY A C 1
ATOM 5630 O O . GLY A 1 737 ? -19.365 -24.766 21.085 1.00 84.94 737 GLY A O 1
ATOM 5631 N N . THR A 1 738 ? -18.866 -24.045 19.022 1.00 90.19 738 THR A N 1
ATOM 5632 C CA . THR A 1 738 ? -20.246 -23.733 18.642 1.00 90.19 738 THR A CA 1
ATOM 5633 C C . THR A 1 738 ? -20.954 -24.954 18.049 1.00 90.19 738 THR A C 1
ATOM 5635 O O . THR A 1 738 ? -20.337 -25.887 17.542 1.00 90.19 738 THR A O 1
ATOM 5638 N N . SER A 1 739 ? -22.289 -24.946 18.066 1.00 92.69 739 SER A N 1
ATOM 5639 C CA . SER A 1 739 ? -23.115 -25.940 17.355 1.00 92.69 739 SER A CA 1
ATOM 5640 C C . SER A 1 739 ? -23.548 -25.467 15.957 1.00 92.69 739 SER A C 1
ATOM 5642 O O . SER A 1 739 ? -24.502 -25.996 15.384 1.00 92.69 739 SER A O 1
ATOM 5644 N N . ALA A 1 740 ? -22.900 -24.429 15.417 1.00 94.69 740 ALA A N 1
ATOM 5645 C CA . ALA A 1 740 ? -23.249 -23.833 14.132 1.00 94.69 740 ALA A CA 1
ATOM 5646 C C . ALA A 1 740 ? -22.732 -24.680 12.958 1.00 94.69 740 ALA A C 1
ATOM 5648 O O . ALA A 1 740 ? -21.719 -25.370 13.064 1.00 94.69 740 ALA A O 1
ATOM 5649 N N . ASN A 1 741 ? -23.401 -24.607 11.801 1.00 95.00 741 ASN A N 1
ATOM 5650 C CA . ASN A 1 741 ? -22.849 -25.166 10.566 1.00 95.00 741 ASN A CA 1
ATOM 5651 C C . ASN A 1 741 ? -21.861 -24.175 9.935 1.00 95.00 741 ASN A C 1
ATOM 5653 O O . ASN A 1 741 ? -22.240 -23.343 9.114 1.00 95.00 741 ASN A O 1
ATOM 5657 N N . LEU A 1 742 ? -20.594 -24.300 10.314 1.00 96.31 742 LEU A N 1
ATOM 5658 C CA . LEU A 1 742 ? -19.517 -23.390 9.917 1.00 96.31 742 LEU A CA 1
ATOM 5659 C C . LEU A 1 742 ? -19.121 -23.496 8.439 1.00 96.31 742 LEU A C 1
ATOM 5661 O O . LEU A 1 742 ? -18.569 -22.556 7.886 1.00 96.31 742 LEU A O 1
ATOM 5665 N N . SER A 1 743 ? -19.442 -24.609 7.772 1.00 95.31 743 SER A N 1
ATOM 5666 C CA . SER A 1 743 ? -19.225 -24.750 6.322 1.00 95.31 743 SER A CA 1
ATOM 5667 C C . SER A 1 743 ? -20.241 -23.974 5.476 1.00 95.31 743 SER A C 1
ATOM 5669 O O . SER A 1 743 ? -20.112 -23.907 4.255 1.00 95.31 743 SER A O 1
ATOM 5671 N N . LYS A 1 744 ? -21.287 -23.438 6.121 1.00 96.69 744 LYS A N 1
ATOM 5672 C CA . LYS A 1 744 ? -22.392 -22.731 5.477 1.00 96.69 744 LYS A CA 1
ATOM 5673 C C . LYS A 1 744 ? -22.985 -21.669 6.413 1.00 96.69 744 LYS A C 1
ATOM 5675 O O . LYS A 1 744 ? -24.110 -21.813 6.907 1.00 96.69 744 LYS A O 1
ATOM 5680 N N . VAL A 1 745 ? -22.231 -20.603 6.648 1.00 97.75 745 VAL A N 1
ATOM 5681 C CA . VAL A 1 745 ? -22.690 -19.418 7.384 1.00 97.75 745 VAL A CA 1
ATOM 5682 C C . VAL A 1 745 ? -23.382 -18.469 6.406 1.00 97.75 745 VAL A C 1
ATOM 5684 O O . VAL A 1 745 ? -22.787 -18.017 5.438 1.00 97.75 745 VAL A O 1
ATOM 5687 N N . THR A 1 746 ? -24.669 -18.216 6.614 1.00 98.12 746 THR A N 1
ATOM 5688 C CA . THR A 1 746 ? -25.503 -17.336 5.779 1.00 98.12 746 THR A CA 1
ATOM 5689 C C . THR A 1 746 ? -25.846 -16.025 6.469 1.00 98.12 746 THR A C 1
ATOM 5691 O O . THR A 1 746 ? -26.219 -15.077 5.790 1.00 98.12 746 THR A O 1
ATOM 5694 N N . SER A 1 747 ? -25.744 -15.960 7.798 1.00 98.06 747 SER A N 1
ATOM 5695 C CA . SER A 1 747 ? -25.976 -14.726 8.542 1.00 98.06 747 SER A CA 1
ATOM 5696 C C . SER A 1 747 ? -25.178 -14.662 9.840 1.00 98.06 747 SER A C 1
ATOM 5698 O O . SER A 1 747 ? -24.864 -15.690 10.453 1.00 98.06 747 SER A O 1
ATOM 5700 N N . LEU A 1 748 ? -24.909 -13.431 10.260 1.00 98.44 748 LEU A N 1
ATOM 5701 C CA . LEU A 1 748 ? -24.295 -13.065 11.526 1.00 98.44 748 LEU A CA 1
ATOM 5702 C C . LEU A 1 748 ? -25.232 -12.099 12.261 1.00 98.44 748 LEU A C 1
ATOM 5704 O O . LEU A 1 748 ? -25.639 -11.089 11.694 1.00 98.44 748 LEU A O 1
ATOM 5708 N N . THR A 1 749 ? -25.566 -12.399 13.514 1.00 98.56 749 THR A N 1
ATOM 5709 C CA . THR A 1 749 ? -26.389 -11.521 14.361 1.00 98.56 749 THR A CA 1
ATOM 5710 C C . THR A 1 749 ? -25.618 -11.121 15.604 1.00 98.56 749 THR A C 1
ATOM 5712 O O . THR A 1 749 ? -25.029 -11.982 16.254 1.00 98.56 749 THR A O 1
ATOM 5715 N N . ILE A 1 750 ? -25.690 -9.850 15.984 1.00 98.31 750 ILE A N 1
ATOM 5716 C CA . ILE A 1 750 ? -25.222 -9.344 17.278 1.00 98.31 750 ILE A CA 1
ATOM 5717 C C . ILE A 1 750 ? -26.447 -8.897 18.063 1.00 98.31 750 ILE A C 1
ATOM 5719 O O . ILE A 1 750 ? -27.333 -8.242 17.512 1.00 98.31 750 ILE A O 1
ATOM 5723 N N . GLY A 1 751 ? -26.528 -9.253 19.343 1.00 97.50 751 GLY A N 1
ATOM 5724 C CA . GLY A 1 751 ? -27.684 -8.886 20.143 1.00 97.50 751 GLY A CA 1
ATOM 5725 C C . GLY A 1 751 ? -27.421 -8.714 21.626 1.00 97.50 751 GLY A C 1
ATOM 5726 O O . GLY A 1 751 ? -26.485 -9.267 22.197 1.00 97.50 751 GLY A O 1
ATOM 5727 N N . VAL A 1 752 ? -28.318 -7.967 22.265 1.00 97.25 752 VAL A N 1
ATOM 5728 C CA . VAL A 1 752 ? -28.359 -7.766 23.714 1.00 97.25 752 VAL A CA 1
ATOM 5729 C C . VAL A 1 752 ? -29.678 -8.309 24.239 1.00 97.25 752 VAL A C 1
ATOM 5731 O O . VAL A 1 752 ? -30.756 -7.999 23.726 1.00 97.25 752 VAL A O 1
ATOM 5734 N N . GLN A 1 753 ? -29.608 -9.138 25.276 1.00 95.19 753 GLN A N 1
ATOM 5735 C CA . GLN A 1 753 ? -30.782 -9.666 25.971 1.00 95.19 753 GLN A CA 1
ATOM 5736 C C . GLN A 1 753 ? -30.765 -9.310 27.457 1.00 95.19 753 GLN A C 1
ATOM 5738 O O . GLN A 1 753 ? -29.735 -8.931 28.010 1.00 95.19 753 GLN A O 1
ATOM 5743 N N . GLY A 1 754 ? -31.899 -9.527 28.119 1.00 89.62 754 GLY A N 1
ATOM 5744 C CA . GLY A 1 754 ? -32.098 -9.122 29.509 1.00 89.62 754 GLY A CA 1
ATOM 5745 C C . GLY A 1 754 ? -32.677 -7.712 29.594 1.00 89.62 754 GLY A C 1
ATOM 5746 O O . GLY A 1 754 ? -32.689 -6.981 28.607 1.00 89.62 754 GLY A O 1
ATOM 5747 N N . GLY A 1 755 ? -33.228 -7.354 30.754 1.00 82.25 755 GLY A N 1
ATOM 5748 C CA . GLY A 1 755 ? -33.838 -6.038 30.946 1.00 82.25 755 GLY A CA 1
ATOM 5749 C C . GLY A 1 755 ? -32.791 -4.925 30.934 1.00 82.25 755 GLY A C 1
ATOM 5750 O O . GLY A 1 755 ? -31.704 -5.116 31.469 1.00 82.25 755 GLY A O 1
ATOM 5751 N N . GLY A 1 756 ? -33.140 -3.779 30.347 1.00 89.38 756 GLY A N 1
ATOM 5752 C CA . GLY A 1 756 ? -32.253 -2.624 30.225 1.00 89.38 756 GLY A CA 1
ATOM 5753 C C . GLY A 1 756 ? -32.399 -1.920 28.880 1.00 89.38 756 GLY A C 1
ATOM 5754 O O . GLY A 1 756 ? -33.075 -2.415 27.975 1.00 89.38 756 GLY A O 1
ATOM 5755 N N . SER A 1 757 ? -31.755 -0.767 28.762 1.00 94.81 757 SER A N 1
ATOM 5756 C CA . SER A 1 757 ? -31.596 -0.033 27.510 1.00 94.81 757 SER A CA 1
ATOM 5757 C C . SER A 1 757 ? -30.254 0.689 27.512 1.00 94.81 757 SER A C 1
ATOM 5759 O O . SER A 1 757 ? -29.813 1.122 28.578 1.00 94.81 757 SER A O 1
ATOM 5761 N N . GLY A 1 758 ? -29.641 0.867 26.348 1.00 96.06 758 GLY A N 1
ATOM 5762 C CA . GLY A 1 758 ? -28.344 1.527 26.233 1.00 96.06 758 GLY A CA 1
ATOM 5763 C C . GLY A 1 758 ? -27.777 1.488 24.820 1.00 96.06 758 GLY A C 1
ATOM 5764 O O . GLY A 1 758 ? -28.495 1.171 23.873 1.00 96.06 758 GLY A O 1
ATOM 5765 N N . THR A 1 759 ? -26.484 1.786 24.695 1.00 96.56 759 THR A N 1
ATOM 5766 C CA . THR A 1 759 ? -25.743 1.735 23.424 1.00 96.56 759 THR A CA 1
ATOM 5767 C C . THR A 1 759 ? -24.465 0.935 23.610 1.00 96.56 759 THR A C 1
ATOM 5769 O O . THR A 1 759 ? -23.724 1.181 24.561 1.00 96.56 759 THR A O 1
ATOM 5772 N N . VAL A 1 760 ? -24.207 -0.007 22.709 1.00 97.50 760 VAL A N 1
ATOM 5773 C CA . VAL A 1 760 ? -22.927 -0.714 22.590 1.00 97.50 760 VAL A CA 1
ATOM 5774 C C . VAL A 1 760 ? -22.315 -0.331 21.252 1.00 97.50 760 VAL A C 1
ATOM 5776 O O . VAL A 1 760 ? -23.016 -0.343 20.247 1.00 97.50 760 VAL A O 1
ATOM 5779 N N . TYR A 1 761 ? -21.035 0.007 21.233 1.00 97.88 761 TYR A N 1
ATOM 5780 C CA . TYR A 1 761 ? -20.291 0.241 19.998 1.00 97.88 761 TYR A CA 1
ATOM 5781 C C . TYR A 1 761 ? -19.636 -1.065 19.577 1.00 97.88 761 TYR A C 1
ATOM 5783 O O . TYR A 1 761 ? -19.084 -1.750 20.437 1.00 97.88 761 TYR A O 1
ATOM 5791 N N . ILE A 1 762 ? -19.731 -1.420 18.299 1.00 98.12 762 ILE A N 1
ATOM 5792 C CA . ILE A 1 762 ? -19.115 -2.621 17.730 1.00 98.12 762 ILE A CA 1
ATOM 5793 C C . ILE A 1 762 ? -18.155 -2.205 16.625 1.00 98.12 762 ILE A C 1
ATOM 5795 O O . ILE A 1 762 ? -18.455 -1.285 15.865 1.00 98.12 762 ILE A O 1
ATOM 5799 N N . ASP A 1 763 ? -17.029 -2.902 16.546 1.00 97.19 763 ASP A N 1
ATOM 5800 C CA . ASP A 1 763 ? -15.999 -2.672 15.544 1.00 97.19 763 ASP A CA 1
ATOM 5801 C C . ASP A 1 763 ? -15.246 -3.984 15.226 1.00 97.19 763 ASP A C 1
ATOM 5803 O O . ASP A 1 763 ? -15.350 -4.958 15.982 1.00 97.19 763 ASP A O 1
ATOM 5807 N N . ASP A 1 764 ? -14.495 -4.012 14.124 1.00 95.00 764 ASP A N 1
ATOM 5808 C CA . ASP A 1 764 ? -13.484 -5.028 13.798 1.00 95.00 764 ASP A CA 1
ATOM 5809 C C . ASP A 1 764 ? -13.946 -6.499 13.956 1.00 95.00 764 ASP A C 1
ATOM 5811 O O . ASP A 1 764 ? -13.413 -7.274 14.761 1.00 95.00 764 ASP A O 1
ATOM 5815 N N . ILE A 1 765 ? -14.935 -6.928 13.165 1.00 97.31 765 ILE A N 1
ATOM 5816 C CA . ILE A 1 765 ? -15.385 -8.326 13.123 1.00 97.31 765 ILE A CA 1
ATOM 5817 C C . ILE A 1 765 ? -14.468 -9.139 12.203 1.00 97.31 765 ILE A C 1
ATOM 5819 O O . ILE A 1 765 ? -14.468 -8.949 10.985 1.00 97.31 765 ILE A O 1
ATOM 5823 N N . ARG A 1 766 ? -13.718 -10.093 12.766 1.00 95.50 766 ARG A N 1
ATOM 5824 C CA . ARG A 1 766 ? -12.627 -10.802 12.068 1.00 95.50 766 ARG A CA 1
ATOM 5825 C C . ARG A 1 766 ? -12.693 -12.321 12.231 1.00 95.50 766 ARG A C 1
ATOM 5827 O O . ARG A 1 766 ? -13.064 -12.817 13.294 1.00 95.50 766 ARG A O 1
ATOM 5834 N N . LEU A 1 767 ? -12.293 -13.065 11.199 1.00 95.62 767 LEU A N 1
ATOM 5835 C CA . LEU A 1 767 ? -12.056 -14.515 11.232 1.00 95.62 767 LEU A CA 1
ATOM 5836 C C . LEU A 1 767 ? -10.558 -14.798 11.266 1.00 95.62 767 LEU A C 1
ATOM 5838 O O . LEU A 1 767 ? -9.836 -14.317 10.399 1.00 95.62 767 LEU A O 1
ATOM 5842 N N . SER A 1 768 ? -10.104 -15.631 12.198 1.00 93.81 768 SER A N 1
ATOM 5843 C CA . SER A 1 768 ? -8.669 -15.851 12.431 1.00 93.81 768 SER A CA 1
ATOM 5844 C C . SER A 1 768 ? -8.324 -17.336 12.525 1.00 93.81 768 SER A C 1
ATOM 5846 O O . SER A 1 768 ? -9.161 -18.167 12.894 1.00 93.81 768 SER A O 1
ATOM 5848 N N . SER A 1 769 ? -7.078 -17.693 12.198 1.00 92.88 769 SER A N 1
ATOM 5849 C CA . SER A 1 769 ? -6.533 -19.053 12.385 1.00 92.88 769 SER A CA 1
ATOM 5850 C C . SER A 1 769 ? -6.087 -19.336 13.824 1.00 92.88 769 SER A C 1
ATOM 5852 O O . SER A 1 769 ? -5.815 -20.490 14.190 1.00 92.88 769 SER A O 1
ATOM 5854 N N . THR A 1 770 ? -6.017 -18.297 14.647 1.00 85.75 770 THR A N 1
ATOM 5855 C CA . THR A 1 770 ? -5.658 -18.346 16.060 1.00 85.75 770 THR A CA 1
ATOM 5856 C C . THR A 1 770 ? -6.901 -18.440 16.939 1.00 85.75 770 THR A C 1
ATOM 5858 O O . THR A 1 770 ? -8.039 -18.309 16.494 1.00 85.75 770 THR A O 1
ATOM 5861 N N . VAL A 1 771 ? -6.684 -18.768 18.207 1.00 83.19 771 VAL A N 1
ATOM 5862 C CA . VAL A 1 771 ? -7.718 -18.748 19.235 1.00 83.19 771 VAL A CA 1
ATOM 5863 C C . VAL A 1 771 ? -7.088 -18.072 20.441 1.00 83.19 771 VAL A C 1
ATOM 5865 O O . VAL A 1 771 ? -6.100 -18.596 20.952 1.00 83.19 771 VAL A O 1
ATOM 5868 N N . SER A 1 772 ? -7.630 -16.932 20.873 1.00 73.94 772 SER A N 1
ATOM 5869 C CA . SER A 1 772 ? -7.189 -16.284 22.108 1.00 73.94 772 SER A CA 1
ATOM 5870 C C . SER A 1 772 ? -7.362 -17.220 23.300 1.00 73.94 772 SER A C 1
ATOM 5872 O O . SER A 1 772 ? -8.261 -18.073 23.336 1.00 73.94 772 SER A O 1
ATOM 5874 N N . VAL A 1 773 ? -6.478 -17.078 24.280 1.00 70.50 773 VAL A N 1
ATOM 5875 C CA . VAL A 1 773 ? -6.530 -17.900 25.484 1.00 70.50 773 VAL A CA 1
ATOM 5876 C C . VAL A 1 773 ? -7.664 -17.384 26.378 1.00 70.50 773 VAL A C 1
ATOM 5878 O O . VAL A 1 773 ? -7.661 -16.208 26.732 1.00 70.50 773 VAL A O 1
ATOM 5881 N N . PRO A 1 774 ? -8.648 -18.218 26.773 1.00 73.06 774 PRO A N 1
ATOM 5882 C CA . PRO A 1 774 ? -9.681 -17.773 27.699 1.00 73.06 774 PRO A CA 1
ATOM 5883 C C . PRO A 1 774 ? -9.058 -17.323 29.029 1.00 73.06 774 PRO A C 1
ATOM 5885 O O . PRO A 1 774 ? -8.156 -18.008 29.528 1.00 73.06 774 PRO A O 1
ATOM 5888 N N . PRO A 1 775 ? -9.542 -16.229 29.644 1.00 81.81 775 PRO A N 1
ATOM 5889 C CA . PRO A 1 775 ? -9.002 -15.761 30.910 1.00 81.81 775 PRO A CA 1
ATOM 5890 C C . PRO A 1 775 ? -9.183 -16.827 31.996 1.00 81.81 775 PRO A C 1
ATOM 5892 O O . PRO A 1 775 ? -10.280 -17.342 32.220 1.00 81.81 775 PRO A O 1
ATOM 5895 N N . THR A 1 776 ? -8.090 -17.164 32.680 1.00 85.31 776 THR A N 1
ATOM 5896 C CA . THR A 1 776 ? -8.083 -18.101 33.818 1.00 85.31 776 THR A CA 1
ATOM 5897 C C . THR A 1 776 ? -7.987 -17.371 35.157 1.00 85.31 776 THR A C 1
ATOM 5899 O O . THR A 1 776 ? -8.270 -17.957 36.204 1.00 85.31 776 THR A O 1
ATOM 5902 N N . SER A 1 777 ? -7.633 -16.084 35.120 1.00 87.62 777 SER A N 1
ATOM 5903 C CA . SER A 1 777 ? -7.566 -15.179 36.263 1.00 87.62 777 SER A CA 1
ATOM 5904 C C . SER A 1 777 ? -8.707 -14.157 36.250 1.00 87.62 777 SER A C 1
ATOM 5906 O O . SER A 1 777 ? -9.250 -13.824 35.200 1.00 87.62 777 SER A O 1
ATOM 5908 N N . ASN A 1 778 ? -9.059 -13.635 37.426 1.00 88.62 778 ASN A N 1
ATOM 5909 C CA . ASN A 1 778 ? -9.988 -12.513 37.594 1.00 88.62 778 ASN A CA 1
ATOM 5910 C C . ASN A 1 778 ? -9.280 -11.152 37.732 1.00 88.62 778 ASN A C 1
ATOM 5912 O O . ASN A 1 778 ? -9.951 -10.150 37.969 1.00 88.62 778 ASN A O 1
ATOM 5916 N N . ILE A 1 779 ? -7.949 -11.128 37.634 1.00 93.06 779 ILE A N 1
ATOM 5917 C CA . ILE A 1 779 ? -7.131 -9.910 37.619 1.00 93.06 779 ILE A CA 1
ATOM 5918 C C . ILE A 1 779 ? -7.495 -9.090 36.381 1.00 93.06 779 ILE A C 1
ATOM 5920 O O . ILE A 1 779 ? -7.367 -9.589 35.268 1.00 93.06 779 ILE A O 1
ATOM 5924 N N . GLY A 1 780 ? -7.940 -7.848 36.565 1.00 94.19 780 GLY A N 1
ATOM 5925 C CA . GLY A 1 780 ? -8.253 -6.949 35.459 1.00 94.19 780 GLY A CA 1
ATOM 5926 C C . GLY A 1 780 ? -7.002 -6.263 34.917 1.00 94.19 780 GLY A C 1
ATOM 5927 O O . GLY A 1 780 ? -6.155 -5.803 35.690 1.00 94.19 780 GLY A O 1
ATOM 5928 N N . ILE A 1 781 ? -6.905 -6.158 33.593 1.00 97.00 781 ILE A N 1
ATOM 5929 C CA . ILE A 1 781 ? -5.844 -5.424 32.903 1.00 97.00 781 ILE A CA 1
ATOM 5930 C C . ILE A 1 781 ? -6.471 -4.275 32.114 1.00 97.00 781 ILE A C 1
ATOM 5932 O O . ILE A 1 781 ? -7.320 -4.497 31.253 1.00 97.00 781 ILE A O 1
ATOM 5936 N N . ALA A 1 782 ? -6.028 -3.052 32.387 1.00 98.06 782 ALA A N 1
ATOM 5937 C CA . ALA A 1 782 ? -6.343 -1.879 31.588 1.00 98.06 782 ALA A CA 1
ATOM 5938 C C . ALA A 1 782 ? -5.112 -1.436 30.799 1.00 98.06 782 ALA A C 1
ATOM 5940 O O . ALA A 1 782 ? -4.013 -1.325 31.346 1.00 98.06 782 ALA A O 1
ATOM 5941 N N . ILE A 1 783 ? -5.308 -1.141 29.520 1.00 97.75 783 ILE A N 1
ATOM 5942 C CA . ILE A 1 783 ? -4.269 -0.630 28.631 1.00 97.75 783 ILE A CA 1
ATOM 5943 C C . ILE A 1 783 ? -4.634 0.791 28.216 1.00 97.75 783 ILE A C 1
ATOM 5945 O O . ILE A 1 783 ? -5.677 1.005 27.607 1.00 97.75 783 ILE A O 1
ATOM 5949 N N . SER A 1 784 ? -3.756 1.753 28.494 1.00 95.69 784 SER A N 1
ATOM 5950 C CA . SER A 1 784 ? -3.768 3.060 27.834 1.00 95.69 784 SER A CA 1
ATOM 5951 C C . SER A 1 784 ? -2.953 2.948 26.548 1.00 95.69 784 SER A C 1
ATOM 5953 O O . SER A 1 784 ? -1.718 2.923 26.591 1.00 95.69 784 SER A O 1
ATOM 5955 N N . ALA A 1 785 ? -3.638 2.855 25.407 1.00 92.19 785 ALA A N 1
ATOM 5956 C CA . ALA A 1 785 ? -3.002 2.641 24.105 1.00 92.19 785 ALA A CA 1
ATOM 5957 C C . ALA A 1 785 ? -2.331 3.905 23.541 1.00 92.19 785 ALA A C 1
ATOM 5959 O O . ALA A 1 785 ? -1.668 3.839 22.511 1.00 92.19 785 ALA A O 1
ATOM 5960 N N . GLN A 1 786 ? -2.491 5.059 24.195 1.00 90.56 786 GLN A N 1
ATOM 5961 C CA . GLN A 1 786 ? -1.947 6.334 23.735 1.00 90.56 786 GLN A CA 1
ATOM 5962 C C . GLN A 1 786 ? -0.411 6.319 23.724 1.00 90.56 786 GLN A C 1
ATOM 5964 O O . GLN A 1 786 ? 0.233 6.355 24.779 1.00 90.56 786 GLN A O 1
ATOM 5969 N N . ALA A 1 787 ? 0.161 6.295 22.519 1.00 88.81 787 ALA A N 1
ATOM 5970 C CA . ALA A 1 787 ? 1.600 6.275 22.299 1.00 88.81 787 ALA A CA 1
ATOM 5971 C C . ALA A 1 787 ? 2.158 7.668 21.985 1.00 88.81 787 ALA A C 1
ATOM 5973 O O . ALA A 1 787 ? 1.506 8.503 21.360 1.00 88.81 787 ALA A O 1
ATOM 5974 N N . ASN A 1 788 ? 3.393 7.924 22.412 1.00 81.94 788 ASN A N 1
ATOM 5975 C CA . ASN A 1 788 ? 4.113 9.177 22.143 1.00 81.94 788 ASN A CA 1
ATOM 5976 C C . ASN A 1 788 ? 5.585 9.001 21.753 1.00 81.94 788 ASN A C 1
ATOM 5978 O O . ASN A 1 788 ? 6.225 9.971 21.355 1.00 81.94 788 ASN A O 1
ATOM 5982 N N . TRP A 1 789 ? 6.136 7.801 21.921 1.00 84.69 789 TRP A N 1
ATOM 5983 C CA . TRP A 1 789 ? 7.572 7.524 21.783 1.00 84.69 789 TRP A CA 1
ATOM 5984 C C . TRP A 1 789 ? 7.907 6.468 20.738 1.00 84.69 789 TRP A C 1
ATOM 5986 O O . TRP A 1 789 ? 9.067 6.167 20.491 1.00 84.69 789 TRP A O 1
ATOM 5996 N N . TRP A 1 790 ? 6.867 5.910 20.148 1.00 88.31 790 TRP A N 1
ATOM 5997 C CA . TRP A 1 790 ? 6.836 4.895 19.114 1.00 88.31 790 TRP A CA 1
ATOM 5998 C C . TRP A 1 790 ? 5.478 5.055 18.424 1.00 88.31 790 TRP A C 1
ATOM 6000 O O . TRP A 1 790 ? 4.600 5.757 18.950 1.00 88.31 790 TRP A O 1
ATOM 6010 N N . SER A 1 791 ? 5.309 4.520 17.218 1.00 89.75 791 SER A N 1
ATOM 6011 C CA . SER A 1 791 ? 4.110 4.832 16.440 1.00 89.75 791 SER A CA 1
ATOM 6012 C C . SER A 1 791 ? 2.841 4.290 17.100 1.00 89.75 791 SER A C 1
ATOM 6014 O O . SER A 1 791 ? 2.824 3.212 17.697 1.00 89.75 791 SER A O 1
ATOM 6016 N N . GLN A 1 792 ? 1.734 5.025 16.949 1.00 89.62 792 GLN A N 1
ATOM 6017 C CA . GLN A 1 792 ? 0.421 4.563 17.408 1.00 89.62 792 GLN A CA 1
ATOM 6018 C C . GLN A 1 792 ? 0.030 3.233 16.742 1.00 89.62 792 GLN A C 1
ATOM 6020 O O . GLN A 1 792 ? -0.613 2.395 17.367 1.00 89.62 792 GLN A O 1
ATOM 6025 N N . THR A 1 793 ? 0.463 3.014 15.497 1.00 86.81 793 THR A N 1
ATOM 6026 C CA . THR A 1 793 ? 0.281 1.751 14.773 1.00 86.81 793 THR A CA 1
ATOM 6027 C C . THR A 1 793 ? 1.000 0.595 15.465 1.00 86.81 793 THR A C 1
ATOM 6029 O O . THR A 1 793 ? 0.382 -0.438 15.715 1.00 86.81 793 THR A O 1
ATOM 6032 N N . ALA A 1 794 ? 2.278 0.768 15.821 1.00 87.56 794 ALA A N 1
ATOM 6033 C CA . ALA A 1 794 ? 3.026 -0.246 16.556 1.00 87.56 794 ALA A CA 1
ATOM 6034 C C . ALA A 1 794 ? 2.406 -0.498 17.938 1.00 87.56 794 ALA A C 1
ATOM 6036 O O . ALA A 1 794 ? 2.230 -1.652 18.318 1.00 87.56 794 ALA A O 1
ATOM 6037 N N . ALA A 1 795 ? 1.982 0.552 18.649 1.00 91.31 795 ALA A N 1
ATOM 6038 C CA . ALA A 1 795 ? 1.284 0.401 19.922 1.00 91.31 795 ALA A CA 1
ATOM 6039 C C . ALA A 1 795 ? 0.007 -0.429 19.785 1.00 91.31 795 ALA A C 1
ATOM 6041 O O . ALA A 1 795 ? -0.150 -1.417 20.493 1.00 91.31 795 ALA A O 1
ATOM 6042 N N . ASN A 1 796 ? -0.863 -0.106 18.829 1.00 90.25 796 ASN A N 1
ATOM 6043 C CA . ASN A 1 796 ? -2.091 -0.866 18.600 1.00 90.25 796 ASN A CA 1
ATOM 6044 C C . ASN A 1 796 ? -1.815 -2.349 18.302 1.00 90.25 796 ASN A C 1
ATOM 6046 O O . ASN A 1 796 ? -2.515 -3.203 18.846 1.00 90.25 796 ASN A O 1
ATOM 6050 N N . ARG A 1 797 ? -0.787 -2.650 17.493 1.00 89.12 797 ARG A N 1
ATOM 6051 C CA . ARG A 1 797 ? -0.356 -4.024 17.183 1.00 89.12 797 ARG A CA 1
ATOM 6052 C C . ARG A 1 797 ? 0.088 -4.773 18.441 1.00 89.12 797 ARG A C 1
ATOM 6054 O O . ARG A 1 797 ? -0.431 -5.844 18.730 1.00 89.12 797 ARG A O 1
ATOM 6061 N N . GLU A 1 798 ? 1.011 -4.201 19.211 1.00 93.31 798 GLU A N 1
ATOM 6062 C CA . GLU A 1 798 ? 1.539 -4.851 20.418 1.00 93.31 798 GLU A CA 1
ATOM 6063 C C . GLU A 1 798 ? 0.483 -4.972 21.528 1.00 93.31 798 GLU A C 1
ATOM 6065 O O . GLU A 1 798 ? 0.516 -5.912 22.316 1.00 93.31 798 GLU A O 1
ATOM 6070 N N . MET A 1 799 ? -0.468 -4.037 21.618 1.00 93.12 799 MET A N 1
ATOM 6071 C CA . MET A 1 799 ? -1.559 -4.137 22.591 1.00 93.12 799 MET A CA 1
ATOM 6072 C C . MET A 1 799 ? -2.572 -5.214 22.199 1.00 93.12 799 MET A C 1
ATOM 6074 O O . MET A 1 799 ? -3.119 -5.873 23.081 1.00 93.12 799 MET A O 1
ATOM 6078 N N . GLU A 1 800 ? -2.818 -5.422 20.902 1.00 91.19 800 GLU A N 1
ATOM 6079 C CA . GLU A 1 800 ? -3.646 -6.537 20.436 1.00 91.19 800 GLU A CA 1
ATOM 6080 C C . GLU A 1 800 ? -2.987 -7.892 20.737 1.00 91.19 800 GLU A C 1
ATOM 6082 O O . GLU A 1 800 ? -3.680 -8.795 21.200 1.00 91.19 800 GLU A O 1
ATOM 6087 N N . GLU A 1 801 ? -1.659 -7.996 20.624 1.00 91.56 801 GLU A N 1
ATOM 6088 C CA . GLU A 1 801 ? -0.915 -9.186 21.065 1.00 91.56 801 GLU A CA 1
ATOM 6089 C C . GLU A 1 801 ? -1.153 -9.483 22.558 1.00 91.56 801 GLU A C 1
ATOM 6091 O O . GLU A 1 801 ? -1.443 -10.618 22.931 1.00 91.56 801 GLU A O 1
ATOM 6096 N N . ILE A 1 802 ? -1.141 -8.457 23.422 1.00 94.50 802 ILE A N 1
ATOM 6097 C CA . ILE A 1 802 ? -1.469 -8.630 24.851 1.00 94.50 802 ILE A CA 1
ATOM 6098 C C . ILE A 1 802 ? -2.901 -9.126 25.042 1.00 94.50 802 ILE A C 1
ATOM 6100 O O . ILE A 1 802 ? -3.148 -10.003 25.869 1.00 94.50 802 ILE A O 1
ATOM 6104 N N . VAL A 1 803 ? -3.847 -8.581 24.284 1.00 92.94 803 VAL A N 1
ATOM 6105 C CA . VAL A 1 803 ? -5.259 -8.973 24.358 1.00 92.94 803 VAL A CA 1
ATOM 6106 C C . VAL A 1 803 ? -5.463 -10.428 23.927 1.00 92.94 803 VAL A C 1
ATOM 6108 O O . VAL A 1 803 ? -6.286 -11.125 24.520 1.00 92.94 803 VAL A O 1
ATOM 6111 N N . ASP A 1 804 ? -4.713 -10.902 22.933 1.00 88.88 804 ASP A N 1
ATOM 6112 C CA . ASP A 1 804 ? -4.842 -12.264 22.411 1.00 88.88 804 ASP A CA 1
ATOM 6113 C C . ASP A 1 804 ? -4.127 -13.315 23.275 1.00 88.88 804 ASP A C 1
ATOM 6115 O O . ASP A 1 804 ? -4.598 -14.458 23.379 1.00 88.88 804 ASP A O 1
ATOM 6119 N N . SER A 1 805 ? -3.035 -12.919 23.934 1.00 91.56 805 SER A N 1
ATOM 6120 C CA . SER A 1 805 ? -2.131 -13.829 24.643 1.00 91.56 805 SER A CA 1
ATOM 6121 C C . SER A 1 805 ? -2.279 -13.817 26.174 1.00 91.56 805 SER A C 1
ATOM 6123 O O . SER A 1 805 ? -1.931 -14.810 26.825 1.00 91.56 805 SER A O 1
ATOM 6125 N N . ALA A 1 806 ? -2.798 -12.752 26.798 1.00 92.50 806 ALA A N 1
ATOM 6126 C CA . ALA A 1 806 ? -2.932 -12.673 28.257 1.00 92.50 806 ALA A CA 1
ATOM 6127 C C . ALA A 1 806 ? -4.043 -13.588 28.814 1.00 92.50 806 ALA A C 1
ATOM 6129 O O . ALA A 1 806 ? -5.181 -13.589 28.358 1.00 92.50 806 ALA A O 1
ATOM 6130 N N . GLN A 1 807 ? -3.753 -14.314 29.898 1.00 92.38 807 GLN A N 1
ATOM 6131 C CA . GLN A 1 807 ? -4.709 -15.194 30.595 1.00 92.38 807 GLN A CA 1
ATOM 6132 C C . GLN A 1 807 ? -5.596 -14.456 31.616 1.00 92.38 807 GLN A C 1
ATOM 6134 O O . GLN A 1 807 ? -6.028 -15.021 32.629 1.00 92.38 807 GLN A O 1
ATOM 6139 N N . ALA A 1 808 ? -5.876 -13.184 31.354 1.00 91.12 808 ALA A N 1
ATOM 6140 C CA . ALA A 1 808 ? -6.645 -12.284 32.202 1.00 91.12 808 ALA A CA 1
ATOM 6141 C C . ALA A 1 808 ? -7.530 -11.369 31.336 1.00 91.12 808 ALA A C 1
ATOM 6143 O O . ALA A 1 808 ? -7.171 -11.104 30.192 1.00 91.12 808 ALA A O 1
ATOM 6144 N N . PRO A 1 809 ? -8.676 -10.878 31.843 1.00 91.50 809 PRO A N 1
ATOM 6145 C CA . PRO A 1 809 ? -9.505 -9.924 31.114 1.00 91.50 809 PRO A CA 1
ATOM 6146 C C . PRO A 1 809 ? -8.745 -8.624 30.824 1.00 91.50 809 PRO A C 1
ATOM 6148 O O . PRO A 1 809 ? -8.260 -7.968 31.751 1.00 91.50 809 PRO A O 1
ATOM 6151 N N . VAL A 1 810 ? -8.684 -8.242 29.547 1.00 94.81 810 VAL A N 1
ATOM 6152 C CA . VAL A 1 810 ? -8.019 -7.020 29.077 1.00 94.81 810 VAL A CA 1
ATOM 6153 C C . VAL A 1 810 ? -9.047 -6.035 28.525 1.00 94.81 810 VAL A C 1
ATOM 6155 O O . VAL A 1 810 ? -9.932 -6.414 27.758 1.00 94.81 810 VAL A O 1
ATOM 6158 N N . VAL A 1 811 ? -8.904 -4.763 28.899 1.00 96.50 811 VAL A N 1
ATOM 6159 C CA . VAL A 1 811 ? -9.680 -3.638 28.366 1.00 96.50 811 VAL A CA 1
ATOM 6160 C C . VAL A 1 811 ? -8.724 -2.594 27.802 1.00 96.50 811 VAL A C 1
ATOM 6162 O O . VAL A 1 811 ? -7.790 -2.166 28.483 1.00 96.50 811 VAL A O 1
ATOM 6165 N N . VAL A 1 812 ? -8.961 -2.172 26.562 1.00 97.06 812 VAL A N 1
ATOM 6166 C CA . VAL A 1 812 ? -8.130 -1.184 25.866 1.00 97.06 812 VAL A CA 1
ATOM 6167 C C . VAL A 1 812 ? -8.830 0.170 25.849 1.00 97.06 812 VAL A C 1
ATOM 6169 O O . VAL A 1 812 ? -9.989 0.278 25.458 1.00 97.06 812 VAL A O 1
ATOM 6172 N N . PHE A 1 813 ? -8.118 1.211 26.261 1.00 95.88 813 PHE A N 1
ATOM 6173 C CA . PHE A 1 813 ? -8.586 2.591 26.279 1.00 95.88 813 PHE A CA 1
ATOM 6174 C C . PHE A 1 813 ? -7.756 3.408 25.291 1.00 95.88 813 PHE A C 1
ATOM 6176 O O . PHE A 1 813 ? -6.529 3.500 25.416 1.00 95.88 813 PHE A O 1
ATOM 6183 N N . ASN A 1 814 ? -8.431 4.006 24.311 1.00 91.19 814 ASN A N 1
ATOM 6184 C CA . ASN A 1 814 ? -7.795 4.899 23.352 1.00 91.19 814 ASN A CA 1
ATOM 6185 C C . ASN A 1 814 ? -7.575 6.281 23.985 1.00 91.19 814 ASN A C 1
ATOM 6187 O O . ASN A 1 814 ? -8.077 6.578 25.070 1.00 91.19 814 ASN A O 1
ATOM 6191 N N . ALA A 1 815 ? -6.849 7.168 23.300 1.00 85.56 815 ALA A N 1
ATOM 6192 C CA . ALA A 1 815 ? -6.557 8.516 23.807 1.00 85.56 815 ALA A CA 1
ATOM 6193 C C . ALA A 1 815 ? -7.823 9.332 24.159 1.00 85.56 815 ALA A C 1
ATOM 6195 O O . ALA A 1 815 ? -7.792 10.207 25.026 1.00 85.56 815 ALA A O 1
ATOM 6196 N N . THR A 1 816 ? -8.951 9.037 23.507 1.00 87.44 816 THR A N 1
ATOM 6197 C CA . THR A 1 816 ? -10.254 9.669 23.756 1.00 87.44 816 THR A CA 1
ATOM 6198 C C . THR A 1 816 ? -11.012 9.066 24.945 1.00 87.44 816 THR A C 1
ATOM 6200 O O . THR A 1 816 ? -11.899 9.723 25.484 1.00 87.44 816 THR A O 1
ATOM 6203 N N . ASP A 1 817 ? -10.638 7.875 25.426 1.00 91.38 817 ASP A N 1
ATOM 6204 C CA . ASP A 1 817 ? -11.322 7.149 26.510 1.00 91.38 817 ASP A CA 1
ATOM 6205 C C . ASP A 1 817 ? -10.771 7.475 27.915 1.00 91.38 817 ASP A C 1
ATOM 6207 O O . ASP A 1 817 ? -10.977 6.729 28.875 1.00 91.38 817 ASP A O 1
ATOM 6211 N N . LYS A 1 818 ? -10.063 8.598 28.074 1.00 92.31 818 LYS A N 1
ATOM 6212 C CA . LYS A 1 818 ? -9.364 8.953 29.322 1.00 92.31 818 LYS A CA 1
ATOM 6213 C C . LYS A 1 818 ? -10.254 9.041 30.568 1.00 92.31 818 LYS A C 1
ATOM 6215 O O . LYS A 1 818 ? -9.787 8.744 31.669 1.00 92.31 818 LYS A O 1
ATOM 6220 N N . ASP A 1 819 ? -11.515 9.440 30.415 1.00 93.88 819 ASP A N 1
ATOM 6221 C CA . ASP A 1 819 ? -12.481 9.462 31.521 1.00 93.88 819 ASP A CA 1
ATOM 6222 C C . ASP A 1 819 ? -12.915 8.035 31.889 1.00 93.88 819 ASP A C 1
ATOM 6224 O O . ASP A 1 819 ? -12.946 7.679 33.066 1.00 93.88 819 ASP A O 1
ATOM 6228 N N . GLY A 1 820 ? -13.148 7.185 30.882 1.00 94.25 820 GLY A N 1
ATOM 6229 C CA . GLY A 1 820 ? -13.471 5.770 31.069 1.00 94.25 820 GLY A CA 1
ATOM 6230 C C . GLY A 1 820 ? -12.349 5.001 31.767 1.00 94.25 820 GLY A C 1
ATOM 6231 O O . GLY A 1 820 ? -12.615 4.201 32.663 1.00 94.25 820 GLY A O 1
ATOM 6232 N N . LEU A 1 821 ? -11.090 5.298 31.433 1.00 96.62 821 LEU A N 1
ATOM 6233 C CA . LEU A 1 821 ? -9.934 4.721 32.119 1.00 96.62 821 LEU A CA 1
ATOM 6234 C C . LEU A 1 821 ? -9.860 5.169 33.588 1.00 96.62 821 LEU A C 1
ATOM 6236 O O . LEU A 1 821 ? -9.599 4.351 34.470 1.00 96.62 821 LEU A O 1
ATOM 6240 N N . ALA A 1 822 ? -10.126 6.446 33.881 1.00 96.81 822 ALA A N 1
ATOM 6241 C CA . ALA A 1 822 ? -10.152 6.954 35.254 1.00 96.81 822 ALA A CA 1
ATOM 6242 C C . ALA A 1 822 ? -11.283 6.319 36.094 1.00 96.81 822 ALA A C 1
ATOM 6244 O O . ALA A 1 822 ? -11.072 5.972 37.264 1.00 96.81 822 ALA A O 1
ATOM 6245 N N . GLU A 1 823 ? -12.463 6.116 35.498 1.00 95.75 823 GLU A N 1
ATOM 6246 C CA . GLU A 1 823 ? -13.578 5.381 36.110 1.00 95.75 823 GLU A CA 1
ATOM 6247 C C . GLU A 1 823 ? -13.211 3.916 36.371 1.00 95.75 823 GLU A C 1
ATOM 6249 O O . GLU A 1 823 ? -13.433 3.414 37.479 1.00 95.75 823 GLU A O 1
ATOM 6254 N N . TRP A 1 824 ? -12.594 3.248 35.390 1.00 96.19 824 TRP A N 1
ATOM 6255 C CA . TRP A 1 824 ? -12.137 1.868 35.526 1.00 96.19 824 TRP A CA 1
ATOM 6256 C C . TRP A 1 824 ? -11.132 1.735 36.668 1.00 96.19 824 TRP A C 1
ATOM 6258 O O . TRP A 1 824 ? -11.346 0.914 37.559 1.00 96.19 824 TRP A O 1
ATOM 6268 N N . LEU A 1 825 ? -10.094 2.579 36.714 1.00 97.50 825 LEU A N 1
ATOM 6269 C CA . LEU A 1 825 ? -9.101 2.545 37.791 1.00 97.50 825 LEU A CA 1
ATOM 6270 C C . LEU A 1 825 ? -9.760 2.741 39.151 1.00 97.50 825 LEU A C 1
ATOM 6272 O O . LEU A 1 825 ? -9.540 1.943 40.053 1.00 97.50 825 LEU A O 1
ATOM 6276 N N . SER A 1 826 ? -10.644 3.730 39.282 1.00 96.38 826 SER A N 1
ATOM 6277 C CA . SER A 1 826 ? -11.354 3.997 40.537 1.00 96.38 826 SER A CA 1
ATOM 6278 C C . SER A 1 826 ? -12.191 2.800 41.008 1.00 96.38 826 SER A C 1
ATOM 6280 O O . SER A 1 826 ? -12.205 2.488 42.201 1.00 96.38 826 SER A O 1
ATOM 6282 N N . ALA A 1 827 ? -12.863 2.103 40.085 1.00 94.19 827 ALA A N 1
ATOM 6283 C CA . ALA A 1 827 ? -13.631 0.894 40.385 1.00 94.19 827 ALA A CA 1
ATOM 6284 C C . ALA A 1 827 ? -12.742 -0.308 40.761 1.00 94.19 827 ALA A C 1
ATOM 6286 O O . ALA A 1 827 ? -13.178 -1.178 41.517 1.00 94.19 827 ALA A O 1
ATOM 6287 N N . HIS A 1 828 ? -11.502 -0.341 40.268 1.00 95.44 828 HIS A N 1
ATOM 6288 C CA . HIS A 1 828 ? -10.537 -1.426 40.472 1.00 95.44 828 HIS A CA 1
ATOM 6289 C C . HIS A 1 828 ? -9.513 -1.142 41.578 1.00 95.44 828 HIS A C 1
ATOM 6291 O O . HIS A 1 828 ? -8.774 -2.039 41.972 1.00 95.44 828 HIS A O 1
ATOM 6297 N N . THR A 1 829 ? -9.501 0.064 42.148 1.00 96.25 829 THR A N 1
ATOM 6298 C CA . THR A 1 829 ? -8.581 0.422 43.230 1.00 96.25 829 THR A CA 1
ATOM 6299 C C . THR A 1 829 ? -8.795 -0.458 44.458 1.00 96.25 829 THR A C 1
ATOM 6301 O O . THR A 1 829 ? -7.853 -1.068 44.933 1.00 96.25 829 THR A O 1
ATOM 6304 N N . SER A 1 830 ? -10.018 -0.598 44.975 1.00 90.06 830 SER A N 1
ATOM 6305 C CA . SER A 1 830 ? -10.272 -1.340 46.228 1.00 90.06 830 SER A CA 1
ATOM 6306 C C . SER A 1 830 ? -11.286 -2.474 46.067 1.00 90.06 830 SER A C 1
ATOM 6308 O O . SER A 1 830 ? -12.090 -2.729 46.963 1.00 90.06 830 SER A O 1
ATOM 6310 N N . ASN A 1 831 ? -11.254 -3.167 44.926 1.00 90.19 831 ASN A N 1
ATOM 6311 C CA . ASN A 1 831 ? -12.170 -4.277 44.629 1.00 90.19 831 ASN A CA 1
ATOM 6312 C C . ASN A 1 831 ? -11.746 -5.625 45.258 1.00 90.19 831 ASN A C 1
ATOM 6314 O O . ASN A 1 831 ? -12.461 -6.616 45.121 1.00 90.19 831 ASN A O 1
ATOM 6318 N N . GLY A 1 832 ? -10.612 -5.663 45.968 1.00 86.94 832 GLY A N 1
ATOM 6319 C CA . GLY A 1 832 ? -10.096 -6.866 46.628 1.00 86.94 832 GLY A CA 1
ATOM 6320 C C . GLY A 1 832 ? -9.351 -7.833 45.702 1.00 86.94 832 GLY A C 1
ATOM 6321 O O . GLY A 1 832 ? -9.060 -8.951 46.122 1.00 86.94 832 GLY A O 1
ATOM 6322 N N . VAL A 1 833 ? -9.042 -7.416 44.473 1.00 90.81 833 VAL A N 1
ATOM 6323 C CA . VAL A 1 833 ? -8.255 -8.159 43.481 1.00 90.81 833 VAL A CA 1
ATOM 6324 C C . VAL A 1 833 ? -7.136 -7.234 42.994 1.00 90.81 833 VAL A C 1
ATOM 6326 O O . VAL A 1 833 ? -7.415 -6.066 42.741 1.00 90.81 833 VAL A O 1
ATOM 6329 N N . PRO A 1 834 ? -5.882 -7.691 42.865 1.00 91.75 834 PRO A N 1
ATOM 6330 C CA . PRO A 1 834 ? -4.838 -6.876 42.253 1.00 91.75 834 PRO A CA 1
ATOM 6331 C C . PRO A 1 834 ? -5.110 -6.711 40.754 1.00 91.75 834 PRO A C 1
ATOM 6333 O O . PRO A 1 834 ? -5.509 -7.662 40.092 1.00 91.75 834 PRO A O 1
ATOM 6336 N N . ASN A 1 835 ? -4.878 -5.518 40.221 1.00 97.06 835 ASN A N 1
ATOM 6337 C CA . ASN A 1 835 ? -5.118 -5.163 38.825 1.00 97.06 835 ASN A CA 1
ATOM 6338 C C . ASN A 1 835 ? -3.876 -4.502 38.212 1.00 97.06 835 ASN A C 1
ATOM 6340 O O . ASN A 1 835 ? -3.007 -3.983 38.923 1.00 97.06 835 ASN A O 1
ATOM 6344 N N . LEU A 1 836 ? -3.806 -4.514 36.883 1.00 98.06 836 LEU A N 1
ATOM 6345 C CA . LEU A 1 836 ? -2.681 -3.992 36.112 1.00 98.06 836 LEU A CA 1
ATOM 6346 C C . LEU A 1 836 ? -3.124 -2.840 35.213 1.00 98.06 836 LEU A C 1
ATOM 6348 O O . LEU A 1 836 ? -4.103 -2.958 34.482 1.00 98.06 836 LEU A O 1
ATOM 6352 N N . LEU A 1 837 ? -2.353 -1.757 35.230 1.00 98.44 837 LEU A N 1
ATOM 6353 C CA . LEU A 1 837 ? -2.396 -0.687 34.243 1.00 98.44 837 LEU A CA 1
ATOM 6354 C C . LEU A 1 837 ? -1.133 -0.737 33.378 1.00 98.44 837 LEU A C 1
ATOM 6356 O O . LEU A 1 837 ? -0.020 -0.687 33.902 1.00 98.44 837 LEU A O 1
ATOM 6360 N N . ILE A 1 838 ? -1.307 -0.783 32.062 1.00 97.81 838 ILE A N 1
ATOM 6361 C CA . ILE A 1 838 ? -0.228 -0.718 31.073 1.00 97.81 838 ILE A CA 1
ATOM 6362 C C . ILE A 1 838 ? -0.314 0.626 30.352 1.00 97.81 838 ILE A C 1
ATOM 6364 O O . ILE A 1 838 ? -1.369 0.991 29.833 1.00 97.81 838 ILE A O 1
ATOM 6368 N N . LEU A 1 839 ? 0.791 1.367 30.318 1.00 96.12 839 LEU A N 1
ATOM 6369 C CA . LEU A 1 839 ? 0.898 2.658 29.645 1.00 96.12 839 LEU A CA 1
ATOM 6370 C C . LEU A 1 839 ? 1.805 2.544 28.417 1.00 96.12 839 LEU A C 1
ATOM 6372 O O . LEU A 1 839 ? 2.955 2.125 28.538 1.00 96.12 839 LEU A O 1
ATOM 6376 N N . CYS A 1 840 ? 1.337 3.013 27.260 1.00 93.19 840 CYS A N 1
ATOM 6377 C CA . CYS A 1 840 ? 2.150 3.096 26.040 1.00 93.19 840 CYS A CA 1
ATOM 6378 C C . CYS A 1 840 ? 3.010 4.373 25.959 1.00 93.19 840 CYS A C 1
ATOM 6380 O O . CYS A 1 840 ? 3.387 4.799 24.868 1.00 93.19 840 CYS A O 1
ATOM 6382 N N . GLY A 1 841 ? 3.342 4.981 27.105 1.00 88.75 841 GLY A N 1
ATOM 6383 C CA . GLY A 1 841 ? 4.203 6.165 27.199 1.00 88.75 841 GLY A CA 1
ATOM 6384 C C . GLY A 1 841 ? 3.537 7.441 27.704 1.00 88.75 841 GLY A C 1
ATOM 6385 O O . GLY A 1 841 ? 4.248 8.367 28.098 1.00 88.75 841 GLY A O 1
ATOM 6386 N N . GLN A 1 842 ? 2.203 7.502 27.737 1.00 88.75 842 GLN A N 1
ATOM 6387 C CA . GLN A 1 842 ? 1.470 8.639 28.301 1.00 88.75 842 GLN A CA 1
ATOM 6388 C C . GLN A 1 842 ? 0.453 8.207 29.349 1.00 88.75 842 GLN A C 1
ATOM 6390 O O . GLN A 1 842 ? -0.311 7.258 29.163 1.00 88.75 842 GLN A O 1
ATOM 6395 N N . LEU A 1 843 ? 0.431 8.962 30.446 1.00 91.62 843 LEU A N 1
ATOM 6396 C CA . LEU A 1 843 ? -0.598 8.898 31.468 1.00 91.62 843 LEU A CA 1
ATOM 6397 C C . LEU A 1 843 ? -1.611 10.034 31.236 1.00 91.62 843 LEU A C 1
ATOM 6399 O O . LEU A 1 843 ? -1.212 11.202 31.200 1.00 91.62 843 LEU A O 1
ATOM 6403 N N . PRO A 1 844 ? -2.910 9.727 31.102 1.00 91.94 844 PRO A N 1
ATOM 6404 C CA . PRO A 1 844 ? -3.939 10.751 30.961 1.00 91.94 844 PRO A CA 1
ATOM 6405 C C . PRO A 1 844 ? -4.055 11.716 32.152 1.00 91.94 844 PRO A C 1
ATOM 6407 O O . PRO A 1 844 ? -3.915 11.333 33.316 1.00 91.94 844 PRO A O 1
ATOM 6410 N N . ASP A 1 845 ? -4.404 12.972 31.857 1.00 91.31 845 ASP A N 1
ATOM 6411 C CA . ASP A 1 845 ? -4.544 14.051 32.848 1.00 91.31 845 ASP A CA 1
ATOM 6412 C C . ASP A 1 845 ? -5.753 13.900 33.788 1.00 91.31 845 ASP A C 1
ATOM 6414 O O . ASP A 1 845 ? -5.810 14.526 34.846 1.00 91.31 845 ASP A O 1
ATOM 6418 N N . THR A 1 846 ? -6.699 13.034 33.429 1.00 93.25 846 THR A N 1
ATOM 6419 C CA . THR A 1 846 ? -7.839 12.622 34.261 1.00 93.25 846 THR A CA 1
ATOM 6420 C C . THR A 1 846 ? -7.424 11.713 35.415 1.00 93.25 846 THR A C 1
ATOM 6422 O O . THR A 1 846 ? -8.151 11.600 36.400 1.00 93.25 846 THR A O 1
ATOM 6425 N N . ILE A 1 847 ? -6.255 11.077 35.307 1.00 94.25 847 ILE A N 1
ATOM 6426 C CA . ILE A 1 847 ? -5.724 10.127 36.288 1.00 94.25 847 ILE A CA 1
ATOM 6427 C C . ILE A 1 847 ? -4.711 10.814 37.211 1.00 94.25 847 ILE A C 1
ATOM 6429 O O . ILE A 1 847 ? -4.692 10.550 38.418 1.00 94.25 847 ILE A O 1
ATOM 6433 N N . TYR A 1 848 ? -3.881 11.699 36.647 1.00 92.75 848 TYR A N 1
ATOM 6434 C CA . TYR A 1 848 ? -2.875 12.466 37.375 1.00 92.75 848 TYR A CA 1
ATOM 6435 C C . TYR A 1 848 ? -2.739 13.882 36.810 1.00 92.75 848 TYR A C 1
ATOM 6437 O O . TYR A 1 848 ? -2.526 14.074 35.613 1.00 92.75 848 TYR A O 1
ATOM 6445 N N . ALA A 1 849 ? -2.854 14.889 37.675 1.00 88.81 849 ALA A N 1
ATOM 6446 C CA . ALA A 1 849 ? -2.880 16.281 37.245 1.00 88.81 849 ALA A CA 1
ATOM 6447 C C . ALA A 1 849 ? -1.531 16.746 36.643 1.00 88.81 849 ALA A C 1
ATOM 6449 O O . ALA A 1 849 ? -0.464 16.373 37.148 1.00 88.81 849 ALA A O 1
ATOM 6450 N N . PRO A 1 850 ? -1.550 17.614 35.611 1.00 87.00 850 PRO A N 1
ATOM 6451 C CA . PRO A 1 850 ? -0.339 18.183 35.025 1.00 87.00 850 PRO A CA 1
ATOM 6452 C C . PRO A 1 850 ? 0.400 19.103 36.015 1.00 87.00 850 PRO A C 1
ATOM 6454 O O . PRO A 1 850 ? -0.186 19.679 36.939 1.00 87.00 850 PRO A O 1
ATOM 6457 N N . GLY A 1 851 ? 1.703 19.268 35.797 1.00 83.88 851 GLY A N 1
ATOM 6458 C CA . GLY A 1 851 ? 2.606 20.046 36.642 1.00 83.88 851 GLY A CA 1
ATOM 6459 C C . GLY A 1 851 ? 2.850 19.457 38.035 1.00 83.88 851 GLY A C 1
ATOM 6460 O O . GLY A 1 851 ? 3.286 20.198 38.914 1.00 83.88 851 GLY A O 1
ATOM 6461 N N . ASN A 1 852 ? 2.555 18.170 38.259 1.00 85.69 852 ASN A N 1
ATOM 6462 C CA . ASN A 1 852 ? 2.630 17.507 39.572 1.00 85.69 852 ASN A CA 1
ATOM 6463 C C . ASN A 1 852 ? 1.811 18.245 40.655 1.00 85.69 852 ASN A C 1
ATOM 6465 O O . ASN A 1 852 ? 2.201 18.328 41.818 1.00 85.69 852 ASN A O 1
ATOM 6469 N N . THR A 1 853 ? 0.682 18.846 40.261 1.00 84.25 853 THR A N 1
ATOM 6470 C CA . THR A 1 853 ? -0.141 19.697 41.143 1.00 84.25 853 THR A CA 1
ATOM 6471 C C . THR A 1 853 ? -0.989 18.909 42.142 1.00 84.25 853 THR A C 1
ATOM 6473 O O . THR A 1 853 ? -1.468 19.483 43.121 1.00 84.25 853 THR A O 1
ATOM 6476 N N . GLN A 1 854 ? -1.146 17.605 41.924 1.00 84.12 854 GLN A N 1
ATOM 6477 C CA . GLN A 1 854 ? -1.842 16.680 42.812 1.00 84.12 854 GLN A CA 1
ATOM 6478 C C . GLN A 1 854 ? -0.840 15.679 43.383 1.00 84.12 854 GLN A C 1
ATOM 6480 O O . GLN A 1 854 ? -0.838 14.526 42.981 1.00 84.12 854 GLN A O 1
ATOM 6485 N N . ALA A 1 855 ? 0.059 16.151 44.248 1.00 77.00 855 ALA A N 1
ATOM 6486 C CA . ALA A 1 855 ? 1.161 15.325 44.731 1.00 77.00 855 ALA A CA 1
ATOM 6487 C C . ALA A 1 855 ? 0.700 14.063 45.475 1.00 77.00 855 ALA A C 1
ATOM 6489 O O . ALA A 1 855 ? 1.290 13.017 45.248 1.00 77.00 855 ALA A O 1
ATOM 6490 N N . ASP A 1 856 ? -0.388 14.190 46.239 1.00 85.38 856 ASP A N 1
ATOM 6491 C CA . ASP A 1 856 ? -0.996 13.103 47.000 1.00 85.38 856 ASP A CA 1
ATOM 6492 C C . ASP A 1 856 ? -2.442 12.855 46.528 1.00 85.38 856 ASP A C 1
ATOM 6494 O O . ASP A 1 856 ? -3.124 13.744 45.991 1.00 85.38 856 ASP A O 1
ATOM 6498 N N . ASP A 1 857 ? -2.953 11.663 46.830 1.00 89.81 857 ASP A N 1
ATOM 6499 C CA . ASP A 1 857 ? -4.324 11.217 46.603 1.00 89.81 857 ASP A CA 1
ATOM 6500 C C . ASP A 1 857 ? -4.786 11.236 45.127 1.00 89.81 857 ASP A C 1
ATOM 6502 O O . ASP A 1 857 ? -5.998 11.322 44.851 1.00 89.81 857 ASP A O 1
ATOM 6506 N N . SER A 1 858 ? -3.857 11.139 44.168 1.00 94.69 858 SER A N 1
ATOM 6507 C CA . SER A 1 858 ? -4.197 10.965 42.743 1.00 94.69 858 SER A CA 1
ATOM 6508 C C . SER A 1 858 ? -4.844 9.599 42.464 1.00 94.69 858 SER A C 1
ATOM 6510 O O . SER A 1 858 ? -4.792 8.691 43.296 1.00 94.69 858 SER A O 1
ATOM 6512 N N . ILE A 1 859 ? -5.506 9.425 41.309 1.00 96.81 859 ILE A N 1
ATOM 6513 C CA . ILE A 1 859 ? -6.176 8.145 40.997 1.00 96.81 859 ILE A CA 1
ATOM 6514 C C . ILE A 1 859 ? -5.140 7.022 40.868 1.00 96.81 859 ILE A C 1
ATOM 6516 O O . ILE A 1 859 ? -5.343 5.945 41.425 1.00 96.81 859 ILE 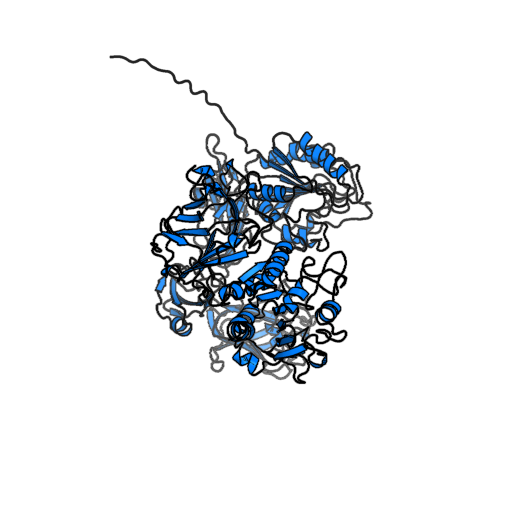A O 1
ATOM 6520 N N . VAL A 1 860 ? -4.025 7.278 40.174 1.00 96.06 860 VAL A N 1
ATOM 6521 C CA . VAL A 1 860 ? -2.954 6.283 39.986 1.00 96.06 860 VAL A CA 1
ATOM 6522 C C . VAL A 1 860 ? -2.234 5.943 41.290 1.00 96.06 860 VAL A C 1
ATOM 6524 O O . VAL A 1 860 ? -1.906 4.784 41.522 1.00 96.06 860 VAL A O 1
ATOM 6527 N N . GLU A 1 861 ? -2.039 6.920 42.170 1.00 94.94 861 GLU A N 1
ATOM 6528 C CA . GLU A 1 861 ? -1.434 6.697 43.482 1.00 94.94 861 GLU A CA 1
ATOM 6529 C C . GLU A 1 861 ? -2.342 5.852 44.373 1.00 94.94 861 GLU A C 1
ATOM 6531 O O . GLU A 1 861 ? -1.914 4.817 44.867 1.00 94.94 861 GLU A O 1
ATOM 6536 N N . LYS A 1 862 ? -3.637 6.185 44.465 1.00 96.62 862 LYS A N 1
ATOM 6537 C CA . LYS A 1 862 ? -4.612 5.355 45.190 1.00 96.62 862 LYS A CA 1
ATOM 6538 C C . LYS A 1 862 ? -4.682 3.937 44.637 1.00 96.62 862 LYS A C 1
ATOM 6540 O O . LYS A 1 862 ? -4.825 2.985 45.402 1.00 96.62 862 LYS A O 1
ATOM 6545 N N . PHE A 1 863 ? -4.597 3.795 43.315 1.00 97.38 863 PHE A N 1
ATOM 6546 C CA . PHE A 1 863 ? -4.544 2.496 42.654 1.00 97.38 863 PHE A CA 1
ATOM 6547 C C . PHE A 1 863 ? -3.314 1.701 43.121 1.00 97.38 863 PHE A C 1
ATOM 6549 O O . PHE A 1 863 ? -3.466 0.562 43.565 1.00 97.38 863 PHE A O 1
ATOM 6556 N N . LEU A 1 864 ? -2.122 2.302 43.119 1.00 96.38 864 LEU A N 1
ATOM 6557 C CA . LEU A 1 864 ? -0.892 1.683 43.630 1.00 96.38 864 LEU A CA 1
ATOM 6558 C C . LEU A 1 864 ? -0.962 1.369 45.134 1.00 96.38 864 LEU A C 1
ATOM 6560 O O . LEU A 1 864 ? -0.590 0.269 45.543 1.00 96.38 864 LEU A O 1
ATOM 6564 N N . ASP A 1 865 ? -1.492 2.280 45.949 1.00 94.81 865 ASP A N 1
ATOM 6565 C CA . ASP A 1 865 ? -1.610 2.134 47.406 1.00 94.81 865 ASP A CA 1
ATOM 6566 C C . ASP A 1 865 ? -2.537 1.002 47.836 1.00 94.81 865 ASP A C 1
ATOM 6568 O O . ASP A 1 865 ? -2.399 0.439 48.925 1.00 94.81 865 ASP A O 1
ATOM 6572 N N . ALA A 1 866 ? -3.470 0.625 46.968 1.00 95.56 866 ALA A N 1
ATOM 6573 C CA . ALA A 1 866 ? -4.313 -0.535 47.180 1.00 95.56 866 ALA A CA 1
ATOM 6574 C C . ALA A 1 866 ? -3.669 -1.863 46.731 1.00 95.56 866 ALA A C 1
ATOM 6576 O O . ALA A 1 866 ? -4.315 -2.910 46.791 1.00 95.56 866 ALA A O 1
ATOM 6577 N N . GLY A 1 867 ? -2.400 -1.838 46.311 1.00 95.06 867 GLY A N 1
ATOM 6578 C CA . GLY A 1 867 ? -1.617 -3.020 45.950 1.00 95.06 867 GLY A CA 1
ATOM 6579 C C . GLY A 1 867 ? -1.615 -3.364 44.459 1.00 95.06 867 GLY A C 1
ATOM 6580 O O . GLY A 1 867 ? -1.155 -4.446 44.086 1.00 95.06 867 GLY A O 1
ATOM 6581 N N . ASN A 1 868 ? -2.123 -2.475 43.601 1.00 97.62 868 ASN A N 1
ATOM 6582 C CA . ASN A 1 868 ? -2.176 -2.694 42.156 1.00 97.62 868 ASN A CA 1
ATOM 6583 C C . ASN A 1 868 ? -0.836 -2.377 41.468 1.00 97.62 868 ASN A C 1
ATOM 6585 O O . ASN A 1 868 ? 0.151 -1.997 42.100 1.00 97.62 868 ASN A O 1
ATOM 6589 N N . THR A 1 869 ? -0.765 -2.600 40.157 1.00 98.12 869 THR A N 1
ATOM 6590 C CA . THR A 1 869 ? 0.477 -2.497 39.376 1.00 98.12 869 THR A CA 1
ATOM 6591 C C . THR A 1 869 ? 0.333 -1.531 38.213 1.00 98.12 869 THR A C 1
ATOM 6593 O O . THR A 1 869 ? -0.677 -1.559 37.517 1.00 98.12 869 THR A O 1
ATOM 6596 N N . VAL A 1 870 ? 1.357 -0.714 37.973 1.00 98.31 870 VAL A N 1
ATOM 6597 C CA . VAL A 1 870 ? 1.453 0.147 36.789 1.00 98.31 870 VAL A CA 1
ATOM 6598 C C . VAL A 1 870 ? 2.761 -0.138 36.060 1.00 98.31 870 VAL A C 1
ATOM 6600 O O . VAL A 1 870 ? 3.825 -0.106 36.676 1.00 98.31 870 VAL A O 1
ATOM 6603 N N . ILE A 1 871 ? 2.699 -0.391 34.754 1.00 97.69 871 ILE A N 1
ATOM 6604 C CA . ILE A 1 871 ? 3.887 -0.499 33.900 1.00 97.69 871 ILE A CA 1
ATOM 6605 C C . ILE A 1 871 ? 3.848 0.513 32.755 1.00 97.69 871 ILE A C 1
ATOM 6607 O O . ILE A 1 871 ? 2.774 0.966 32.359 1.00 97.69 871 ILE A O 1
ATOM 6611 N N . ASN A 1 872 ? 5.016 0.856 32.211 1.00 95.44 872 ASN A N 1
ATOM 6612 C CA . ASN A 1 872 ? 5.145 1.788 31.092 1.00 95.44 872 ASN A CA 1
ATOM 6613 C C . ASN A 1 872 ? 6.103 1.275 30.010 1.00 95.44 872 ASN A C 1
ATOM 6615 O O . ASN A 1 872 ? 7.150 0.714 30.337 1.00 95.44 872 ASN A O 1
ATOM 6619 N N . THR A 1 873 ? 5.770 1.542 28.744 1.00 92.25 873 THR A N 1
ATOM 6620 C CA . THR A 1 873 ? 6.576 1.156 27.571 1.00 92.25 873 THR A CA 1
ATOM 6621 C C . THR A 1 873 ? 7.046 2.317 26.690 1.00 92.25 873 THR A C 1
ATOM 6623 O O . THR A 1 873 ? 7.573 2.082 25.605 1.00 92.25 873 THR A O 1
ATOM 6626 N N . GLY A 1 874 ? 6.841 3.568 27.121 1.00 86.19 874 GLY A N 1
ATOM 6627 C CA . GLY A 1 874 ? 7.309 4.774 26.417 1.00 86.19 874 GLY A CA 1
ATOM 6628 C C . GLY A 1 874 ? 8.321 5.576 27.235 1.00 86.19 874 GLY A C 1
ATOM 6629 O O . GLY A 1 874 ? 9.148 4.962 27.893 1.00 86.19 874 GLY A O 1
ATOM 6630 N N . ASP A 1 875 ? 8.258 6.914 27.185 1.00 85.44 875 ASP A N 1
ATOM 6631 C CA . ASP A 1 875 ? 9.208 7.848 27.837 1.00 85.44 875 ASP A CA 1
ATOM 6632 C C . ASP A 1 875 ? 9.144 7.782 29.382 1.00 85.44 875 ASP A C 1
ATOM 6634 O O . ASP A 1 875 ? 9.154 6.712 29.987 1.00 85.44 875 ASP A O 1
ATOM 6638 N N . TRP A 1 876 ? 9.062 8.913 30.082 1.00 88.19 876 TRP A N 1
ATOM 6639 C CA . TRP A 1 876 ? 8.926 8.917 31.536 1.00 88.19 876 TRP A CA 1
ATOM 6640 C C . TRP A 1 876 ? 7.705 8.108 31.992 1.00 88.19 876 TRP A C 1
ATOM 6642 O O . TRP A 1 876 ? 6.598 8.240 31.467 1.00 88.19 876 TRP A O 1
ATOM 6652 N N . ILE A 1 877 ? 7.878 7.279 33.017 1.00 90.75 877 ILE A N 1
ATOM 6653 C CA . ILE A 1 877 ? 6.729 6.679 33.691 1.00 90.75 877 ILE A CA 1
ATOM 6654 C C . ILE A 1 877 ? 5.950 7.777 34.439 1.00 90.75 877 ILE A C 1
ATOM 6656 O O . ILE A 1 877 ? 6.543 8.666 35.052 1.00 90.75 877 ILE A O 1
ATOM 6660 N N . PHE A 1 878 ? 4.618 7.743 34.333 1.00 91.81 878 PHE A N 1
ATOM 6661 C CA . PHE A 1 878 ? 3.698 8.814 34.760 1.00 91.81 878 PHE A CA 1
ATOM 6662 C C . PHE A 1 878 ? 3.864 10.149 34.010 1.00 91.81 878 PHE A C 1
ATOM 6664 O O . PHE A 1 878 ? 3.562 11.224 34.538 1.00 91.81 878 PHE A O 1
ATOM 6671 N N . TYR A 1 879 ? 4.317 10.094 32.755 1.00 88.00 879 TYR A N 1
ATOM 6672 C CA . TYR A 1 879 ? 4.384 11.266 31.892 1.00 88.00 879 TYR A CA 1
ATOM 6673 C C . TYR A 1 879 ? 2.995 11.747 31.473 1.00 88.00 879 TYR A C 1
ATOM 6675 O O . TYR A 1 879 ? 2.307 11.105 30.682 1.00 88.00 879 TYR A O 1
ATOM 6683 N N . VAL A 1 880 ? 2.606 12.914 31.979 1.00 85.94 880 VAL A N 1
ATOM 6684 C CA . VAL A 1 880 ? 1.394 13.629 31.567 1.00 85.94 880 VAL A CA 1
ATOM 6685 C C . VAL A 1 880 ? 1.802 14.753 30.621 1.00 85.94 880 VAL A C 1
ATOM 6687 O O . VAL A 1 880 ? 2.716 15.517 30.942 1.00 85.94 880 VAL A O 1
ATOM 6690 N N . VAL A 1 881 ? 1.122 14.874 29.479 1.00 74.94 881 VAL A N 1
ATOM 6691 C CA . VAL A 1 881 ? 1.268 16.006 28.551 1.00 74.94 881 VAL A CA 1
ATOM 6692 C C . VAL A 1 881 ? -0.094 16.606 28.279 1.00 74.94 881 VAL A C 1
ATOM 6694 O O . VAL A 1 881 ? -0.994 15.923 27.799 1.00 74.94 881 VAL A O 1
ATOM 6697 N N . ASN A 1 882 ? -0.227 17.905 28.523 1.00 70.75 882 ASN A N 1
ATOM 6698 C CA . ASN A 1 882 ? -1.319 18.691 27.971 1.00 70.75 882 ASN A CA 1
ATOM 6699 C C . ASN A 1 882 ? -0.882 20.145 27.740 1.00 70.75 882 ASN A C 1
ATOM 6701 O O . ASN A 1 882 ? 0.246 20.542 28.037 1.00 70.75 882 ASN A O 1
ATOM 6705 N N . ASN A 1 883 ? -1.804 20.966 27.239 1.00 56.12 883 ASN A N 1
ATOM 6706 C CA . ASN A 1 883 ? -1.570 22.392 26.992 1.00 56.12 883 ASN A CA 1
ATOM 6707 C C . ASN A 1 883 ? -1.243 23.207 28.267 1.00 56.12 883 ASN A C 1
ATOM 6709 O O . ASN A 1 883 ? -0.909 24.385 28.155 1.00 56.12 883 ASN A O 1
ATOM 6713 N N . ALA A 1 884 ? -1.349 22.620 29.467 1.00 55.00 884 ALA A N 1
ATOM 6714 C CA . ALA A 1 884 ? -1.073 23.266 30.751 1.00 55.00 884 ALA A CA 1
ATOM 6715 C C . ALA A 1 884 ? 0.305 22.907 31.353 1.00 55.00 884 ALA A C 1
ATOM 6717 O O . ALA A 1 884 ? 0.711 23.548 32.324 1.00 55.00 884 ALA A O 1
ATOM 6718 N N . GLY A 1 885 ? 1.040 21.936 30.791 1.00 63.00 885 GLY A N 1
ATOM 6719 C CA . GLY A 1 885 ? 2.391 21.561 31.230 1.00 63.00 885 GLY A CA 1
ATOM 6720 C C . GLY A 1 885 ? 2.676 20.057 31.150 1.00 63.00 885 GLY A C 1
ATOM 6721 O O . GLY A 1 885 ? 1.863 19.283 30.647 1.00 63.00 885 GLY A O 1
ATOM 6722 N N . THR A 1 886 ? 3.845 19.644 31.656 1.00 78.06 886 THR A N 1
ATOM 6723 C CA . THR A 1 886 ? 4.243 18.230 31.759 1.00 78.06 886 THR A CA 1
ATOM 6724 C C . THR A 1 886 ? 4.701 17.872 33.172 1.00 78.06 886 THR A C 1
ATOM 6726 O O . THR A 1 886 ? 5.174 18.737 33.913 1.00 78.06 886 THR A O 1
ATOM 6729 N N . ASN A 1 887 ? 4.566 16.597 33.551 1.00 82.12 887 ASN A N 1
ATOM 6730 C CA . ASN A 1 887 ? 5.030 16.107 34.861 1.00 82.12 887 ASN A CA 1
ATOM 6731 C C . ASN A 1 887 ? 6.519 15.733 34.853 1.00 82.12 887 ASN A C 1
ATOM 6733 O O . ASN A 1 887 ? 7.199 15.880 35.873 1.00 82.12 887 ASN A O 1
ATOM 6737 N N . GLY A 1 888 ? 7.041 15.346 33.682 1.00 84.38 888 GLY A N 1
ATOM 6738 C CA . GLY A 1 888 ? 8.453 15.029 33.462 1.00 84.38 888 GLY A CA 1
ATOM 6739 C C . GLY A 1 888 ? 9.009 14.037 34.487 1.00 84.38 888 GLY A C 1
ATOM 6740 O O . GLY A 1 888 ? 8.301 13.155 34.964 1.00 84.38 888 GLY A O 1
ATOM 6741 N N . ALA A 1 889 ? 10.274 14.231 34.867 1.00 82.44 889 ALA A N 1
ATOM 6742 C CA . ALA A 1 889 ? 10.966 13.403 35.857 1.00 82.44 889 ALA A CA 1
ATOM 6743 C C . ALA A 1 889 ? 10.295 13.370 37.237 1.00 82.44 889 ALA A C 1
ATOM 6745 O O . ALA A 1 889 ? 10.392 12.376 37.956 1.00 82.44 889 ALA A O 1
ATOM 6746 N N . ALA A 1 890 ? 9.632 14.465 37.613 1.00 89.44 890 ALA A N 1
ATOM 6747 C CA . ALA A 1 890 ? 9.059 14.622 38.941 1.00 89.44 890 ALA A CA 1
ATOM 6748 C C . ALA A 1 890 ? 7.822 13.740 39.160 1.00 89.44 890 ALA A C 1
ATOM 6750 O O . ALA A 1 890 ? 7.538 13.414 40.306 1.00 89.44 890 ALA A O 1
ATOM 6751 N N . GLY A 1 891 ? 7.148 13.277 38.098 1.00 91.56 891 GLY A N 1
ATOM 6752 C CA . GLY A 1 891 ? 5.980 12.402 38.238 1.00 91.56 891 GLY A CA 1
ATOM 6753 C C . GLY A 1 891 ? 6.292 11.121 39.017 1.00 91.56 891 GLY A C 1
ATOM 6754 O O . GLY A 1 891 ? 5.613 10.811 39.991 1.00 91.56 891 GLY A O 1
ATOM 6755 N N . LEU A 1 892 ? 7.375 10.419 38.661 1.00 94.25 892 LEU A N 1
ATOM 6756 C CA . LEU A 1 892 ? 7.835 9.231 39.394 1.00 94.25 892 LEU A CA 1
ATOM 6757 C C . LEU A 1 892 ? 8.245 9.555 40.835 1.00 94.25 892 LEU A C 1
ATOM 6759 O O . LEU A 1 892 ? 7.931 8.804 41.752 1.00 94.25 892 LEU A O 1
ATOM 6763 N N . GLN A 1 893 ? 8.937 10.678 41.031 1.00 94.19 893 GLN A N 1
ATOM 6764 C CA . GLN A 1 893 ? 9.429 11.102 42.344 1.00 94.19 893 GLN A CA 1
ATOM 6765 C C . GLN A 1 893 ? 8.291 11.386 43.313 1.00 94.19 893 GLN A C 1
ATOM 6767 O O . GLN A 1 893 ? 8.384 11.021 44.482 1.00 94.19 893 GLN A O 1
ATOM 6772 N N . THR A 1 894 ? 7.236 12.024 42.813 1.00 92.50 894 THR A N 1
ATOM 6773 C CA . THR A 1 894 ? 6.031 12.330 43.568 1.00 92.50 894 THR A CA 1
ATOM 6774 C C . THR A 1 894 ? 5.244 11.061 43.878 1.00 92.50 894 THR A C 1
ATOM 6776 O O . THR A 1 894 ? 5.009 10.797 45.044 1.00 92.50 894 THR A O 1
ATOM 6779 N N . ILE A 1 895 ? 4.951 10.210 42.888 1.00 93.88 895 ILE A N 1
ATOM 6780 C CA . ILE A 1 895 ? 4.180 8.971 43.114 1.00 93.88 895 ILE A CA 1
ATOM 6781 C C . ILE A 1 895 ? 4.891 7.978 44.051 1.00 93.88 895 ILE A C 1
ATOM 6783 O O . ILE A 1 895 ? 4.241 7.194 44.736 1.00 93.88 895 ILE A O 1
ATOM 6787 N N . MET A 1 896 ? 6.226 7.962 44.072 1.00 94.38 896 MET A N 1
ATOM 6788 C CA . MET A 1 896 ? 6.982 7.067 44.954 1.00 94.38 896 MET A CA 1
ATOM 6789 C C . MET A 1 896 ? 7.341 7.679 46.312 1.00 94.38 896 MET A C 1
ATOM 6791 O O . MET A 1 896 ? 7.867 6.948 47.151 1.00 94.38 896 MET A O 1
ATOM 6795 N N . ASP A 1 897 ? 7.137 8.984 46.513 1.00 92.94 897 ASP A N 1
ATOM 6796 C CA . ASP A 1 897 ? 7.701 9.764 47.625 1.00 92.94 897 ASP A CA 1
ATOM 6797 C C . ASP A 1 897 ? 9.238 9.679 47.741 1.00 92.94 897 ASP A C 1
ATOM 6799 O O . ASP A 1 897 ? 9.824 9.714 48.829 1.00 92.94 897 ASP A O 1
ATOM 6803 N N . ILE A 1 898 ? 9.935 9.587 46.601 1.00 94.62 898 ILE A N 1
ATOM 6804 C CA . ILE A 1 898 ? 11.402 9.498 46.545 1.00 94.62 898 ILE A CA 1
ATOM 6805 C C . ILE A 1 898 ? 11.947 10.633 45.669 1.00 94.62 898 ILE A C 1
ATOM 6807 O O . ILE A 1 898 ? 12.028 10.487 44.452 1.00 94.62 898 ILE A O 1
ATOM 6811 N N . PRO A 1 899 ? 12.435 11.748 46.248 1.00 91.06 899 PRO A N 1
ATOM 6812 C CA . PRO A 1 899 ? 12.912 12.898 45.470 1.00 91.06 899 PRO A CA 1
ATOM 6813 C C . PRO A 1 899 ? 14.055 12.605 44.483 1.00 91.06 899 PRO A C 1
ATOM 6815 O O . PRO A 1 899 ? 14.303 13.398 43.582 1.00 91.06 899 PRO A O 1
ATOM 6818 N N . GLY A 1 900 ? 14.800 11.513 44.688 1.00 91.81 900 GLY A N 1
ATOM 6819 C CA . GLY A 1 900 ? 15.957 11.137 43.872 1.00 91.81 900 GLY A CA 1
ATOM 6820 C C . GLY A 1 900 ? 15.717 10.003 42.876 1.00 91.81 900 GLY A C 1
ATOM 6821 O O . GLY A 1 900 ? 16.631 9.712 42.108 1.00 91.81 900 GLY A O 1
ATOM 6822 N N . VAL A 1 901 ? 14.544 9.358 42.885 1.00 95.75 901 VAL A N 1
ATOM 6823 C CA . VAL A 1 901 ? 14.280 8.234 41.975 1.00 95.75 901 VAL A CA 1
ATOM 6824 C C . VAL A 1 901 ? 14.173 8.735 40.538 1.00 95.75 901 VAL A C 1
ATOM 6826 O O . VAL A 1 901 ? 13.673 9.838 40.289 1.00 95.75 901 VAL A O 1
ATOM 6829 N N . THR A 1 902 ? 14.689 7.964 39.582 1.00 94.81 902 THR A N 1
ATOM 6830 C CA . THR A 1 902 ? 14.740 8.403 38.185 1.00 94.81 902 THR A CA 1
ATOM 6831 C C . THR A 1 902 ? 14.810 7.242 37.194 1.00 94.81 902 THR A C 1
ATOM 6833 O O . THR A 1 902 ? 15.327 6.167 37.497 1.00 94.81 902 THR A O 1
ATOM 6836 N N . VAL A 1 903 ? 14.317 7.510 35.985 1.00 93.25 903 VAL A N 1
ATOM 6837 C CA . VAL A 1 903 ? 14.542 6.708 34.769 1.00 93.25 903 VAL A CA 1
ATOM 6838 C C . VAL A 1 903 ? 15.382 7.480 33.734 1.00 93.25 903 VAL A C 1
ATOM 6840 O O . VAL A 1 903 ? 15.464 7.111 32.572 1.00 93.25 903 VAL A O 1
ATOM 6843 N N . ALA A 1 904 ? 15.968 8.615 34.127 1.00 87.75 904 ALA A N 1
ATOM 6844 C CA . ALA A 1 904 ? 16.671 9.538 33.234 1.00 87.75 904 ALA A CA 1
ATOM 6845 C C . ALA A 1 904 ? 18.185 9.352 33.210 1.00 87.75 904 ALA A C 1
ATOM 6847 O O . ALA A 1 904 ? 18.802 9.143 34.250 1.00 87.75 904 ALA A O 1
ATOM 6848 N N . GLY A 1 905 ? 18.797 9.682 32.069 1.00 81.44 905 GLY A N 1
ATOM 6849 C CA . GLY A 1 905 ? 20.256 9.758 31.939 1.00 81.44 905 GLY A CA 1
ATOM 6850 C C . GLY A 1 905 ? 20.909 8.437 31.532 1.00 81.44 905 GLY A C 1
ATOM 6851 O O . GLY A 1 905 ? 22.114 8.284 31.721 1.00 81.44 905 GLY A O 1
ATOM 6852 N N . GLY A 1 906 ? 20.123 7.515 30.970 1.00 76.50 906 GLY A N 1
ATOM 6853 C CA . GLY A 1 906 ? 20.548 6.210 30.470 1.00 76.50 906 GLY A CA 1
ATOM 6854 C C . GLY A 1 906 ? 20.231 5.990 28.989 1.00 76.50 906 GLY A C 1
ATOM 6855 O O . GLY A 1 906 ? 19.926 4.862 28.626 1.00 76.50 906 GLY A O 1
ATOM 6856 N N . ASP A 1 907 ? 20.296 7.030 28.152 1.00 88.12 907 ASP A N 1
ATOM 6857 C CA . ASP A 1 907 ? 20.001 6.932 26.713 1.00 88.12 907 ASP A CA 1
ATOM 6858 C C . ASP A 1 907 ? 20.887 5.873 26.021 1.00 88.12 907 ASP A C 1
ATOM 6860 O O . ASP A 1 907 ? 22.105 5.847 26.228 1.00 88.12 907 ASP A O 1
ATOM 6864 N N . ASN A 1 908 ? 20.295 5.026 25.173 1.00 92.00 908 ASN A N 1
ATOM 6865 C CA . ASN A 1 908 ? 20.962 3.913 24.482 1.00 92.00 908 ASN A CA 1
ATOM 6866 C C . ASN A 1 908 ? 21.787 2.972 25.394 1.00 92.00 908 ASN A C 1
ATOM 6868 O O . ASN A 1 908 ? 22.833 2.446 24.995 1.00 92.00 908 ASN A O 1
ATOM 6872 N N . THR A 1 909 ? 21.346 2.741 26.631 1.00 95.38 909 THR A N 1
ATOM 6873 C CA . THR A 1 909 ? 22.017 1.823 27.556 1.00 95.38 909 THR A CA 1
ATOM 6874 C C . THR A 1 909 ? 21.785 0.379 27.132 1.00 95.38 909 THR A C 1
ATOM 6876 O O . THR A 1 909 ? 20.660 -0.111 27.150 1.00 95.38 909 THR A O 1
ATOM 6879 N N . ALA A 1 910 ? 22.860 -0.339 26.811 1.00 96.88 910 ALA A N 1
ATOM 6880 C CA . ALA A 1 910 ? 22.786 -1.768 26.529 1.00 96.88 910 ALA A CA 1
ATOM 6881 C C . ALA A 1 910 ? 22.411 -2.563 27.792 1.00 96.88 910 ALA A C 1
ATOM 6883 O O . ALA A 1 910 ? 23.097 -2.482 28.817 1.00 96.88 910 ALA A O 1
ATOM 6884 N N . VAL A 1 911 ? 21.361 -3.376 27.688 1.00 97.38 911 VAL A N 1
ATOM 6885 C CA . VAL A 1 911 ? 20.895 -4.280 28.744 1.00 97.38 911 VAL A CA 1
ATOM 6886 C C . VAL A 1 911 ? 20.937 -5.726 28.258 1.00 97.38 911 VAL A C 1
ATOM 6888 O O . VAL A 1 911 ? 20.576 -6.044 27.124 1.00 97.38 911 VAL A O 1
ATOM 6891 N N . ALA A 1 912 ? 21.417 -6.620 29.120 1.00 97.94 912 ALA A N 1
ATOM 6892 C CA . ALA A 1 912 ? 21.463 -8.052 28.869 1.00 97.94 912 ALA A CA 1
ATOM 6893 C C . ALA A 1 912 ? 20.344 -8.761 29.636 1.00 97.94 912 ALA A C 1
ATOM 6895 O O . ALA A 1 912 ? 20.066 -8.432 30.790 1.00 97.94 912 ALA A O 1
ATOM 6896 N N . VAL A 1 913 ? 19.736 -9.762 29.001 1.00 98.19 913 VAL A N 1
ATOM 6897 C CA . VAL A 1 913 ? 18.666 -10.575 29.593 1.00 98.19 913 VAL A CA 1
ATOM 6898 C C . VAL A 1 913 ? 19.208 -11.364 30.784 1.00 98.19 913 VAL A C 1
ATOM 6900 O O . VAL A 1 913 ? 20.213 -12.072 30.668 1.00 98.19 913 VAL A O 1
ATOM 6903 N N . THR A 1 914 ? 18.554 -11.241 31.938 1.00 98.25 914 THR A N 1
ATOM 6904 C CA . THR A 1 914 ? 18.922 -11.979 33.151 1.00 98.25 914 THR A CA 1
ATOM 6905 C C . THR A 1 914 ? 18.408 -13.421 33.089 1.00 98.25 914 THR A C 1
ATOM 6907 O O . THR A 1 914 ? 17.632 -13.793 32.210 1.00 98.25 914 THR A O 1
ATOM 6910 N N . ALA A 1 915 ? 18.792 -14.253 34.062 1.00 97.75 915 ALA A N 1
ATOM 6911 C CA . ALA A 1 915 ? 18.219 -15.595 34.194 1.00 97.75 915 ALA A CA 1
ATOM 6912 C C . ALA A 1 915 ? 16.694 -15.562 34.414 1.00 97.75 915 ALA A C 1
ATOM 6914 O O . ALA A 1 915 ? 15.986 -16.399 33.866 1.00 97.75 915 ALA A O 1
ATOM 6915 N N . GLN A 1 916 ? 16.190 -14.575 35.165 1.00 97.50 916 GLN A N 1
ATOM 6916 C CA . GLN A 1 916 ? 14.750 -14.385 35.360 1.00 97.50 916 GLN A CA 1
ATOM 6917 C C . GLN A 1 916 ? 14.072 -13.894 34.074 1.00 97.50 916 GLN A C 1
ATOM 6919 O O . GLN A 1 916 ? 12.968 -14.333 33.774 1.00 97.50 916 GLN A O 1
ATOM 6924 N N . GLY A 1 917 ? 14.744 -13.039 33.293 1.00 97.31 917 GLY A N 1
ATOM 6925 C CA . GLY A 1 917 ? 14.293 -12.644 31.957 1.00 97.31 917 GLY A CA 1
ATOM 6926 C C . GLY A 1 917 ? 14.101 -13.841 31.035 1.00 97.31 917 GLY A C 1
ATOM 6927 O O . GLY A 1 917 ? 13.043 -14.009 30.450 1.00 97.31 917 GLY A O 1
ATOM 6928 N N . GLN A 1 918 ? 15.084 -14.737 30.972 1.00 97.06 918 GLN A N 1
ATOM 6929 C CA . GLN A 1 918 ? 14.981 -15.952 30.155 1.00 97.06 918 GLN A CA 1
ATOM 6930 C C . GLN A 1 918 ? 13.886 -16.914 30.640 1.00 97.06 918 GLN A C 1
ATOM 6932 O O . GLN A 1 918 ? 13.301 -17.626 29.829 1.00 97.06 918 GLN A O 1
ATOM 6937 N N . GLU A 1 919 ? 13.633 -16.968 31.951 1.00 97.38 919 GLU A N 1
ATOM 6938 C CA . GLU A 1 919 ? 12.619 -17.845 32.546 1.00 97.38 919 GLU A CA 1
ATOM 6939 C C . GLU A 1 919 ? 11.194 -17.336 32.308 1.00 97.38 919 GLU A C 1
ATOM 6941 O O . GLU A 1 919 ? 10.329 -18.109 31.900 1.00 97.38 919 GLU A O 1
ATOM 6946 N N . PHE A 1 920 ? 10.941 -16.052 32.571 1.00 98.06 920 PHE A N 1
ATOM 6947 C CA . PHE A 1 920 ? 9.586 -15.497 32.556 1.00 98.06 920 PHE A CA 1
ATOM 6948 C C . PHE A 1 920 ? 9.209 -14.833 31.235 1.00 98.06 920 PHE A C 1
ATOM 6950 O O . PHE A 1 920 ? 8.019 -14.727 30.950 1.00 98.06 920 PHE A O 1
ATOM 6957 N N . THR A 1 921 ? 10.193 -14.419 30.437 1.00 97.50 921 THR A N 1
ATOM 6958 C CA . THR A 1 921 ? 10.005 -13.749 29.144 1.00 97.50 921 THR A CA 1
ATOM 6959 C C . THR A 1 921 ? 10.966 -14.326 28.095 1.00 97.50 921 THR A C 1
ATOM 6961 O O . THR A 1 921 ? 11.945 -13.670 27.734 1.00 97.50 921 THR A O 1
ATOM 6964 N N . PRO A 1 922 ? 10.784 -15.582 27.651 1.00 96.94 922 PRO A N 1
ATOM 6965 C CA . PRO A 1 922 ? 11.712 -16.242 26.730 1.00 96.94 922 PRO A CA 1
ATOM 6966 C C . PRO A 1 922 ? 11.899 -15.516 25.388 1.00 96.94 922 PRO A C 1
ATOM 6968 O O . PRO A 1 922 ? 12.933 -15.720 24.747 1.00 96.94 922 PRO A O 1
ATOM 6971 N N . SER A 1 923 ? 10.959 -14.656 24.986 1.00 96.69 923 SER A N 1
ATOM 6972 C CA . SER A 1 923 ? 11.060 -13.845 23.765 1.00 96.69 923 SER A CA 1
ATOM 6973 C C . SER A 1 923 ? 11.866 -12.554 23.954 1.00 96.69 923 SER A C 1
ATOM 6975 O O . SER A 1 923 ? 12.262 -11.912 22.979 1.00 96.69 923 SER A O 1
ATOM 6977 N N . LEU A 1 924 ? 12.191 -12.188 25.201 1.00 97.19 924 LEU A N 1
ATOM 6978 C CA . LEU A 1 924 ? 13.024 -11.029 25.512 1.00 97.19 924 LEU A CA 1
ATOM 6979 C C . LEU A 1 924 ? 14.447 -11.238 24.984 1.00 97.19 924 LEU A C 1
ATOM 6981 O O . LEU A 1 924 ? 15.168 -12.151 25.391 1.00 97.19 924 LEU A O 1
ATOM 6985 N N . GLN A 1 925 ? 14.874 -10.332 24.109 1.00 95.44 925 GLN A N 1
ATOM 6986 C CA . GLN A 1 925 ? 16.241 -10.254 23.597 1.00 95.44 925 GLN A CA 1
ATOM 6987 C C . GLN A 1 925 ? 16.979 -9.052 24.187 1.00 95.44 925 GLN A C 1
ATOM 6989 O O . GLN A 1 925 ? 16.364 -8.109 24.680 1.00 95.44 925 GLN A O 1
ATOM 6994 N N . ALA A 1 926 ? 18.313 -9.081 24.139 1.00 94.75 926 ALA A N 1
ATOM 6995 C CA . ALA A 1 926 ? 19.126 -7.934 24.534 1.00 94.75 926 ALA A CA 1
ATOM 6996 C C . ALA A 1 926 ? 18.858 -6.742 23.603 1.00 94.75 926 ALA A C 1
ATOM 6998 O O . ALA A 1 926 ? 18.752 -6.912 22.389 1.00 94.75 926 ALA A O 1
ATOM 6999 N N . PHE A 1 927 ? 18.785 -5.542 24.171 1.00 95.38 927 PHE A N 1
ATOM 7000 C CA . PHE A 1 927 ? 18.480 -4.312 23.443 1.00 95.38 927 PHE A CA 1
ATOM 7001 C C . PHE A 1 927 ? 19.149 -3.107 24.116 1.00 95.38 927 PHE A C 1
ATOM 7003 O O . PHE A 1 927 ? 19.809 -3.242 25.153 1.00 95.38 927 PHE A O 1
ATOM 7010 N N . ALA A 1 928 ? 19.016 -1.935 23.499 1.00 94.75 928 ALA A N 1
ATOM 7011 C CA . ALA A 1 928 ? 19.405 -0.665 24.093 1.00 94.75 928 ALA A CA 1
ATOM 7012 C C . ALA A 1 928 ? 18.146 0.071 24.567 1.00 94.75 928 ALA A C 1
ATOM 7014 O O . ALA A 1 928 ? 17.216 0.262 23.790 1.00 94.75 928 ALA A O 1
ATOM 7015 N N . THR A 1 929 ? 18.111 0.450 25.841 1.00 94.31 929 THR A N 1
ATOM 7016 C CA . THR A 1 929 ? 17.010 1.211 26.450 1.00 94.31 929 THR A CA 1
ATOM 7017 C C . THR A 1 929 ? 17.413 2.669 26.632 1.00 94.31 929 THR A C 1
ATOM 7019 O O . THR A 1 929 ? 18.582 2.950 26.891 1.00 94.31 929 THR A O 1
ATOM 7022 N N . ASP A 1 930 ? 16.462 3.593 26.515 1.00 93.44 930 ASP A N 1
ATOM 7023 C CA . ASP A 1 930 ? 16.677 5.027 26.713 1.00 93.44 930 ASP A CA 1
ATOM 7024 C C . ASP A 1 930 ? 16.270 5.525 28.105 1.00 93.44 930 ASP A C 1
ATOM 7026 O O . ASP A 1 930 ? 16.703 6.591 28.565 1.00 93.44 930 ASP A O 1
ATOM 7030 N N . ARG A 1 931 ? 15.421 4.762 28.799 1.00 93.00 931 ARG A N 1
ATOM 7031 C CA . ARG A 1 931 ? 14.931 5.098 30.143 1.00 93.00 931 ARG A CA 1
ATOM 7032 C C . ARG A 1 931 ? 14.983 3.881 31.071 1.00 93.00 931 ARG A C 1
ATOM 7034 O O . ARG A 1 931 ? 13.958 3.431 31.576 1.00 93.00 931 ARG A O 1
ATOM 7041 N N . PRO A 1 932 ? 16.168 3.306 31.330 1.00 95.75 932 PRO A N 1
ATOM 7042 C CA . PRO A 1 932 ? 16.260 2.248 32.323 1.00 95.75 932 PRO A CA 1
ATOM 7043 C C . PRO A 1 932 ? 15.902 2.774 33.715 1.00 95.75 932 PRO A C 1
ATOM 7045 O O . PRO A 1 932 ? 16.196 3.920 34.054 1.00 95.75 932 PRO A O 1
ATOM 7048 N N . PHE A 1 933 ? 15.353 1.920 34.575 1.00 97.38 933 PHE A N 1
ATOM 7049 C CA . PHE A 1 933 ? 15.159 2.267 35.981 1.00 97.38 933 PHE A CA 1
ATOM 7050 C C . PHE A 1 933 ? 16.500 2.283 36.721 1.00 97.38 933 PHE A C 1
ATOM 7052 O O . PHE A 1 933 ? 17.261 1.313 36.656 1.00 97.38 933 PHE A O 1
ATOM 7059 N N . HIS A 1 934 ? 16.772 3.355 37.470 1.00 96.94 934 HIS A N 1
ATOM 7060 C CA . HIS A 1 934 ? 17.985 3.488 38.278 1.00 96.94 934 HIS A CA 1
ATOM 7061 C C . HIS A 1 934 ? 17.807 2.815 39.642 1.00 96.94 934 HIS A C 1
ATOM 7063 O O . HIS A 1 934 ? 17.251 3.394 40.579 1.00 96.94 934 HIS A O 1
ATOM 7069 N N . LEU A 1 935 ? 18.275 1.573 39.768 1.00 96.62 935 LEU A N 1
ATOM 7070 C CA . LEU A 1 935 ? 18.060 0.740 40.956 1.00 96.62 935 LEU A CA 1
ATOM 7071 C C . LEU A 1 935 ? 18.748 1.297 42.207 1.00 96.62 935 LEU A C 1
ATOM 7073 O O . LEU A 1 935 ? 18.271 1.102 43.323 1.00 96.62 935 LEU A O 1
ATOM 7077 N N . ASP A 1 936 ? 19.855 2.011 42.024 1.00 95.12 936 ASP A N 1
ATOM 7078 C CA . ASP A 1 936 ? 20.636 2.660 43.077 1.00 95.12 936 ASP A CA 1
ATOM 7079 C C . ASP A 1 936 ? 19.944 3.890 43.686 1.00 95.12 936 ASP A C 1
ATOM 7081 O O . ASP A 1 936 ? 20.368 4.378 44.735 1.00 95.12 936 ASP A O 1
ATOM 7085 N N . THR A 1 937 ? 18.863 4.365 43.063 1.00 96.06 937 THR A N 1
ATOM 7086 C CA . THR A 1 937 ? 18.070 5.509 43.542 1.00 96.06 937 THR A CA 1
ATOM 7087 C C . THR A 1 937 ? 16.846 5.113 44.371 1.00 96.06 937 THR A C 1
ATOM 7089 O O . THR A 1 937 ? 16.174 5.986 44.923 1.00 96.06 937 THR A O 1
ATOM 7092 N N . LEU A 1 938 ? 16.563 3.810 44.500 1.00 96.19 938 LEU A N 1
ATOM 7093 C CA . LEU A 1 938 ? 15.477 3.300 45.339 1.00 96.19 938 LEU A CA 1
ATOM 7094 C C . LEU A 1 938 ? 15.745 3.564 46.827 1.00 96.19 938 LEU A C 1
ATOM 7096 O O . LEU A 1 938 ? 16.869 3.441 47.319 1.00 96.19 938 LEU A O 1
ATOM 7100 N N . ALA A 1 939 ? 14.688 3.905 47.560 1.00 94.94 939 ALA A N 1
ATOM 7101 C CA . ALA A 1 939 ? 14.735 4.213 48.983 1.00 94.94 939 ALA A CA 1
ATOM 7102 C C . ALA A 1 939 ? 13.377 3.949 49.654 1.00 94.94 939 ALA A C 1
ATOM 7104 O O . ALA A 1 939 ? 12.368 3.714 48.990 1.00 94.94 939 ALA A O 1
ATOM 7105 N N . GLY A 1 940 ? 13.349 4.030 50.987 1.00 94.56 940 GLY A N 1
ATOM 7106 C CA . GLY A 1 940 ? 12.119 3.880 51.766 1.00 94.56 940 GLY A CA 1
ATOM 7107 C C . GLY A 1 940 ? 11.543 2.469 51.671 1.00 94.56 940 GLY A C 1
ATOM 7108 O O . GLY A 1 940 ? 12.274 1.490 51.822 1.00 94.56 940 GLY A O 1
ATOM 7109 N N . ASP A 1 941 ? 10.236 2.381 51.429 1.00 96.31 941 ASP A N 1
ATOM 7110 C CA . ASP A 1 941 ? 9.503 1.114 51.383 1.00 96.31 941 ASP A CA 1
ATOM 7111 C C . ASP A 1 941 ? 9.561 0.422 50.013 1.00 96.31 941 ASP A C 1
ATOM 7113 O O . ASP A 1 941 ? 9.025 -0.678 49.867 1.00 96.31 941 ASP A O 1
ATOM 7117 N N . TRP A 1 942 ? 10.224 1.028 49.022 1.00 97.81 942 TRP A N 1
ATOM 7118 C CA . TRP A 1 942 ? 10.355 0.497 47.667 1.00 97.81 942 TRP A CA 1
ATOM 7119 C C . TRP A 1 942 ? 11.624 -0.340 47.493 1.00 97.81 942 TRP A C 1
ATOM 7121 O O . TRP A 1 942 ? 12.725 0.066 47.864 1.00 97.81 942 TRP A O 1
ATOM 7131 N N . SER A 1 943 ? 11.479 -1.511 46.878 1.00 97.12 943 SER A N 1
ATOM 7132 C CA . SER A 1 943 ? 12.591 -2.420 46.583 1.00 97.12 943 SER A CA 1
ATOM 7133 C C . SER A 1 943 ? 12.387 -3.143 45.253 1.00 97.12 943 SER A C 1
ATOM 7135 O O . SER A 1 943 ? 11.264 -3.255 44.766 1.00 97.12 943 SER A O 1
ATOM 7137 N N . VAL A 1 944 ? 13.474 -3.626 44.652 1.00 97.88 944 VAL A N 1
ATOM 7138 C CA . VAL A 1 944 ? 13.416 -4.429 43.422 1.00 97.88 944 VAL A CA 1
ATOM 7139 C C . VAL A 1 944 ? 12.751 -5.772 43.709 1.00 97.88 944 VAL A C 1
ATOM 7141 O O . VAL A 1 944 ? 13.158 -6.474 44.634 1.00 97.88 944 VAL A O 1
ATOM 7144 N N . GLU A 1 945 ? 11.763 -6.143 42.897 1.00 97.38 945 GLU A N 1
ATOM 7145 C CA . GLU A 1 945 ? 11.087 -7.440 42.990 1.00 97.38 945 GLU A CA 1
ATOM 7146 C C . GLU A 1 945 ? 11.497 -8.380 41.847 1.00 97.38 945 GLU A C 1
ATOM 7148 O O . GLU A 1 945 ? 11.697 -9.573 42.079 1.00 97.38 945 GLU A O 1
ATOM 7153 N N . LEU A 1 946 ? 11.674 -7.848 40.630 1.00 98.25 946 LEU A N 1
ATOM 7154 C CA . LEU A 1 946 ? 12.028 -8.625 39.440 1.00 98.25 946 LEU A CA 1
ATOM 7155 C C . LEU A 1 946 ? 12.903 -7.813 38.482 1.00 98.25 946 LEU A C 1
ATOM 7157 O O . LEU A 1 946 ? 12.559 -6.681 38.161 1.00 98.25 946 LEU A O 1
ATOM 7161 N N . VAL A 1 947 ? 13.988 -8.406 37.974 1.00 98.31 947 VAL A N 1
ATOM 7162 C CA . VAL A 1 947 ? 14.857 -7.804 36.945 1.00 98.31 947 VAL A CA 1
ATOM 7163 C C . VAL A 1 947 ? 14.910 -8.735 35.740 1.00 98.31 947 VAL A C 1
ATOM 7165 O O . VAL A 1 947 ? 15.481 -9.820 35.840 1.00 98.31 947 VAL A O 1
ATOM 7168 N N . LEU A 1 948 ? 14.342 -8.328 34.605 1.00 98.50 948 LEU A N 1
ATOM 7169 C CA . LEU A 1 948 ? 14.293 -9.149 33.388 1.00 98.50 948 LEU A CA 1
ATOM 7170 C C . LEU A 1 948 ? 15.492 -8.879 32.469 1.00 98.50 948 LEU A C 1
ATOM 7172 O O . LEU A 1 948 ? 16.058 -9.818 31.911 1.00 98.50 948 LEU A O 1
ATOM 7176 N N . ALA A 1 949 ? 15.958 -7.633 32.385 1.00 98.31 949 ALA A N 1
ATOM 7177 C CA . ALA A 1 949 ? 17.226 -7.294 31.742 1.00 98.31 949 ALA A CA 1
ATOM 7178 C C . ALA A 1 949 ? 17.935 -6.130 32.455 1.00 98.31 949 ALA A C 1
ATOM 7180 O O . ALA A 1 949 ? 17.303 -5.284 33.089 1.00 98.31 949 ALA A O 1
ATOM 7181 N N . GLN A 1 950 ? 19.270 -6.136 32.417 1.00 97.62 950 GLN A N 1
ATOM 7182 C CA . GLN A 1 950 ? 20.107 -5.249 33.229 1.00 97.62 950 GLN A CA 1
ATOM 7183 C C . GLN A 1 950 ? 21.412 -4.862 32.526 1.00 97.62 950 GLN A C 1
ATOM 7185 O O . GLN A 1 950 ? 21.963 -5.637 31.741 1.00 97.62 950 GLN A O 1
ATOM 7190 N N . ASN A 1 951 ? 21.931 -3.671 32.824 1.00 97.19 951 ASN A N 1
ATOM 7191 C CA . ASN A 1 951 ? 23.250 -3.242 32.369 1.00 97.19 951 ASN A CA 1
ATOM 7192 C C . ASN A 1 951 ? 24.381 -4.035 33.053 1.00 97.19 951 ASN A C 1
ATOM 7194 O O . ASN A 1 951 ? 24.193 -4.690 34.078 1.00 97.19 951 ASN A O 1
ATOM 7198 N N . ALA A 1 952 ? 25.593 -3.931 32.504 1.00 95.50 952 ALA A N 1
ATOM 7199 C CA . ALA A 1 952 ? 26.759 -4.674 32.990 1.00 95.50 952 ALA A CA 1
ATOM 7200 C C . ALA A 1 952 ? 27.116 -4.395 34.464 1.00 95.50 952 ALA A C 1
ATOM 7202 O O . ALA A 1 952 ? 27.591 -5.295 35.158 1.00 95.50 952 ALA A O 1
ATOM 7203 N N . ASP A 1 953 ? 26.874 -3.171 34.939 1.00 93.56 953 ASP A N 1
ATOM 7204 C CA . ASP A 1 953 ? 27.223 -2.742 36.299 1.00 93.56 953 ASP A CA 1
ATOM 7205 C C . ASP A 1 953 ? 26.131 -3.065 37.334 1.00 93.56 953 ASP A C 1
ATOM 7207 O O . ASP A 1 953 ? 26.341 -2.892 38.535 1.00 93.56 953 ASP A O 1
ATOM 7211 N N . GLY A 1 954 ? 24.968 -3.550 36.890 1.00 94.81 954 GLY A N 1
ATOM 7212 C CA . GLY A 1 954 ? 23.870 -3.950 37.763 1.00 94.81 954 GLY A CA 1
ATOM 7213 C C . GLY A 1 954 ? 23.060 -2.795 38.366 1.00 94.81 954 GLY A C 1
ATOM 7214 O O . GLY A 1 954 ? 22.307 -3.003 39.316 1.00 94.81 954 GLY A O 1
ATOM 7215 N N . THR A 1 955 ? 23.218 -1.573 37.861 1.00 95.75 955 THR A N 1
ATOM 7216 C CA . THR A 1 955 ? 22.584 -0.357 38.402 1.00 95.75 955 THR A CA 1
ATOM 7217 C C . THR A 1 955 ? 21.368 0.105 37.605 1.00 95.75 955 THR A C 1
ATOM 7219 O O . THR A 1 955 ? 20.509 0.783 38.160 1.00 95.75 955 THR A O 1
ATOM 7222 N N . LEU A 1 956 ? 21.276 -0.276 36.330 1.00 97.56 956 LEU A N 1
ATOM 7223 C CA . LEU A 1 956 ? 20.236 0.144 35.392 1.00 97.56 956 LEU A CA 1
ATOM 7224 C C . LEU A 1 956 ? 19.517 -1.089 34.851 1.00 97.56 956 LEU A C 1
ATOM 7226 O O . LEU A 1 956 ? 20.180 -2.030 34.409 1.00 97.56 956 LEU A O 1
ATOM 7230 N N . ALA A 1 957 ? 18.187 -1.092 34.878 1.00 98.00 957 ALA A N 1
ATOM 7231 C CA . ALA A 1 957 ? 17.400 -2.236 34.432 1.00 98.00 957 ALA A CA 1
ATOM 7232 C C . ALA A 1 957 ? 16.178 -1.840 33.602 1.00 98.00 957 ALA A C 1
ATOM 7234 O O . ALA A 1 957 ? 15.490 -0.872 33.918 1.00 98.00 957 ALA A O 1
ATOM 7235 N N . ASP A 1 958 ? 15.922 -2.630 32.564 1.00 97.38 958 ASP A N 1
ATOM 7236 C CA . ASP A 1 958 ? 14.742 -2.579 31.705 1.00 97.38 958 ASP A CA 1
ATOM 7237 C C . ASP A 1 958 ? 14.691 -3.888 30.890 1.00 97.38 958 ASP A C 1
ATOM 7239 O O . ASP A 1 958 ? 15.644 -4.146 30.156 1.00 97.38 958 ASP A O 1
ATOM 7243 N N . PRO A 1 959 ? 13.644 -4.727 30.998 1.00 98.12 959 PRO A N 1
ATOM 7244 C CA . PRO A 1 959 ? 12.502 -4.549 31.886 1.00 98.12 959 PRO A CA 1
ATOM 7245 C C . PRO A 1 959 ? 12.792 -4.845 33.364 1.00 98.12 959 PRO A C 1
ATOM 7247 O O . PRO A 1 959 ? 13.629 -5.689 33.707 1.00 98.12 959 PRO A O 1
ATOM 7250 N N . VAL A 1 960 ? 12.068 -4.170 34.258 1.00 98.25 960 VAL A N 1
ATOM 7251 C CA . VAL A 1 960 ? 12.178 -4.329 35.720 1.00 98.25 960 VAL A CA 1
ATOM 7252 C C . VAL A 1 960 ? 10.854 -4.024 36.418 1.00 98.25 960 VAL A C 1
ATOM 7254 O O . VAL A 1 960 ? 10.083 -3.190 35.951 1.00 98.25 960 VAL A O 1
ATOM 7257 N N . VAL A 1 961 ? 10.613 -4.676 37.560 1.00 98.31 961 VAL A N 1
ATOM 7258 C CA . VAL A 1 961 ? 9.485 -4.414 38.466 1.00 98.31 961 VAL A CA 1
ATOM 7259 C C . VAL A 1 961 ? 10.005 -4.118 39.874 1.00 98.31 961 VAL A C 1
ATOM 7261 O O . VAL A 1 961 ? 10.784 -4.889 40.447 1.00 98.31 961 VAL A O 1
ATOM 7264 N N . VAL A 1 962 ? 9.546 -3.009 40.450 1.00 98.12 962 VAL A N 1
ATOM 7265 C CA . VAL A 1 962 ? 9.792 -2.603 41.839 1.00 98.12 962 VAL A CA 1
ATOM 7266 C C . VAL A 1 962 ? 8.494 -2.648 42.637 1.00 98.12 962 VAL A C 1
ATOM 7268 O O . VAL A 1 962 ? 7.414 -2.418 42.094 1.00 98.12 962 VAL A O 1
ATOM 7271 N N . ARG A 1 963 ? 8.596 -2.935 43.935 1.00 97.44 963 ARG A N 1
ATOM 7272 C CA . ARG A 1 963 ? 7.454 -3.125 44.829 1.00 97.44 963 ARG A CA 1
ATOM 7273 C C . ARG A 1 963 ? 7.580 -2.309 46.104 1.00 97.44 963 ARG A C 1
ATOM 7275 O O . ARG A 1 963 ? 8.630 -2.317 46.751 1.00 97.44 963 ARG A O 1
ATOM 7282 N N . ASN A 1 964 ? 6.475 -1.686 46.495 1.00 97.31 964 ASN A N 1
ATOM 7283 C CA . ASN A 1 964 ? 6.292 -1.092 47.807 1.00 97.31 964 ASN A CA 1
ATOM 7284 C C . ASN A 1 964 ? 5.949 -2.191 48.826 1.00 97.31 964 ASN A C 1
ATOM 7286 O O . ASN A 1 964 ? 4.968 -2.923 48.686 1.00 97.31 964 ASN A O 1
ATOM 7290 N N . SER A 1 965 ? 6.775 -2.329 49.855 1.00 95.44 965 SER A N 1
ATOM 7291 C CA . SER A 1 965 ? 6.652 -3.371 50.878 1.00 95.44 965 SER A CA 1
ATOM 7292 C C . SER A 1 965 ? 5.484 -3.165 51.851 1.00 95.44 965 SER A C 1
ATOM 7294 O O . SER A 1 965 ? 5.074 -4.129 52.500 1.00 95.44 965 SER A O 1
ATOM 7296 N N . VAL A 1 966 ? 4.930 -1.951 51.932 1.00 95.00 966 VAL A N 1
ATOM 7297 C CA . VAL A 1 966 ? 3.800 -1.602 52.806 1.00 95.00 966 VAL A CA 1
ATOM 7298 C C . VAL A 1 966 ? 2.473 -1.785 52.081 1.00 95.00 966 VAL A C 1
ATOM 7300 O O . VAL A 1 966 ? 1.600 -2.494 52.580 1.00 95.00 966 VAL A O 1
ATOM 7303 N N . THR A 1 967 ? 2.320 -1.172 50.908 1.00 93.75 967 THR A N 1
ATOM 7304 C CA . THR A 1 967 ? 1.058 -1.197 50.147 1.00 93.75 967 THR A CA 1
ATOM 7305 C C . THR A 1 967 ? 0.940 -2.426 49.252 1.00 93.75 967 THR A C 1
ATOM 7307 O O . THR A 1 967 ? -0.154 -2.862 48.911 1.00 93.75 967 THR A O 1
ATOM 7310 N N . GLY A 1 968 ? 2.075 -3.022 48.879 1.00 93.62 968 GLY A N 1
ATOM 7311 C CA . GLY A 1 968 ? 2.144 -4.081 47.879 1.00 93.62 968 GLY A CA 1
ATOM 7312 C C . GLY A 1 968 ? 2.098 -3.574 46.437 1.00 93.62 968 GLY A C 1
ATOM 7313 O O . GLY A 1 968 ? 2.219 -4.404 45.536 1.00 93.62 968 GLY A O 1
ATOM 7314 N N . GLY A 1 969 ? 1.958 -2.258 46.227 1.00 96.25 969 GLY A N 1
ATOM 7315 C CA . GLY A 1 969 ? 1.909 -1.630 44.910 1.00 96.25 969 GLY A CA 1
ATOM 7316 C C . GLY A 1 969 ? 3.192 -1.847 44.116 1.00 96.25 969 GLY A C 1
ATOM 7317 O O . GLY A 1 969 ? 4.279 -1.956 44.693 1.00 96.25 969 GLY A O 1
ATOM 7318 N N . ARG A 1 970 ? 3.072 -1.935 42.790 1.00 97.75 970 ARG A N 1
ATOM 7319 C CA . ARG A 1 970 ? 4.197 -2.234 41.893 1.00 97.75 970 ARG A CA 1
ATOM 7320 C C . ARG A 1 970 ? 4.299 -1.248 40.746 1.00 97.75 970 ARG A C 1
ATOM 7322 O O . ARG A 1 970 ? 3.292 -0.863 40.159 1.00 97.75 970 ARG A O 1
ATOM 7329 N N . ILE A 1 971 ? 5.531 -0.912 40.396 1.00 98.12 971 ILE A N 1
ATOM 7330 C CA . ILE A 1 971 ? 5.862 -0.063 39.254 1.00 98.12 971 ILE A CA 1
ATOM 7331 C C . ILE A 1 971 ? 6.853 -0.821 38.376 1.00 98.12 971 ILE A C 1
ATOM 7333 O O . ILE A 1 971 ? 7.795 -1.420 38.896 1.00 98.12 971 ILE A O 1
ATOM 7337 N N . GLY A 1 972 ? 6.659 -0.804 37.060 1.00 97.06 972 GLY A N 1
ATOM 7338 C CA . GLY A 1 972 ? 7.605 -1.402 36.125 1.00 97.06 972 GLY A CA 1
ATOM 7339 C C . GLY A 1 972 ? 7.839 -0.573 34.871 1.00 97.06 972 GLY A C 1
ATOM 7340 O O . GLY A 1 972 ? 6.984 0.197 34.441 1.00 97.06 972 GLY A O 1
ATOM 7341 N N . VAL A 1 973 ? 9.007 -0.750 34.270 1.00 96.06 973 VAL A N 1
ATOM 7342 C CA . VAL A 1 973 ? 9.350 -0.184 32.960 1.00 96.06 973 VAL A CA 1
ATOM 7343 C C . VAL A 1 973 ? 9.740 -1.324 32.030 1.00 96.06 973 VAL A C 1
ATOM 7345 O O . VAL A 1 973 ? 10.388 -2.267 32.484 1.00 96.06 973 VAL A O 1
ATOM 7348 N N . PHE A 1 974 ? 9.254 -1.280 30.788 1.00 96.12 974 PHE A N 1
ATOM 7349 C CA . PHE A 1 974 ? 9.386 -2.351 29.798 1.00 96.12 974 PHE A CA 1
ATOM 7350 C C . PHE A 1 974 ? 9.684 -1.763 28.415 1.00 96.12 974 PHE A C 1
ATOM 7352 O O . PHE A 1 974 ? 8.830 -1.095 27.842 1.00 96.12 974 PHE A O 1
ATOM 7359 N N . TYR A 1 975 ? 10.852 -2.054 27.842 1.00 93.44 975 TYR A N 1
ATOM 7360 C CA . TYR A 1 975 ? 11.247 -1.598 26.503 1.00 93.44 975 TYR A CA 1
ATOM 7361 C C . TYR A 1 975 ? 11.106 -0.081 26.313 1.00 93.44 975 TYR A C 1
ATOM 7363 O O . TYR A 1 975 ? 10.486 0.386 25.347 1.00 93.44 975 TYR A O 1
ATOM 7371 N N . GLN A 1 976 ? 11.690 0.708 27.217 1.00 91.88 976 GLN A N 1
ATOM 7372 C CA . GLN A 1 976 ? 11.700 2.167 27.098 1.00 91.88 976 GLN A CA 1
ATOM 7373 C C . GLN A 1 976 ? 12.739 2.638 26.067 1.00 91.88 976 GLN A C 1
ATOM 7375 O O . GLN A 1 976 ? 13.696 3.328 26.405 1.00 91.88 976 GLN A O 1
ATOM 7380 N N . ALA A 1 977 ? 12.558 2.230 24.812 1.00 89.94 977 ALA A N 1
ATOM 7381 C CA . ALA A 1 977 ? 13.397 2.571 23.667 1.00 89.94 977 ALA A CA 1
ATOM 7382 C C . ALA A 1 977 ? 12.618 3.446 22.673 1.00 89.94 977 ALA A C 1
ATOM 7384 O O . ALA A 1 977 ? 11.507 3.089 22.261 1.00 89.94 977 ALA A O 1
ATOM 7385 N N . ALA A 1 978 ? 13.191 4.590 22.309 1.00 88.50 978 ALA A N 1
ATOM 7386 C CA . ALA A 1 978 ? 12.540 5.612 21.501 1.00 88.50 978 ALA A CA 1
ATOM 7387 C C . ALA A 1 978 ? 12.611 5.299 19.996 1.00 88.50 978 ALA A C 1
ATOM 7389 O O . ALA A 1 978 ? 13.674 5.017 19.455 1.00 88.50 978 ALA A O 1
ATOM 7390 N N . ASN A 1 979 ? 11.480 5.452 19.301 1.00 85.75 979 ASN A N 1
ATOM 7391 C CA . ASN A 1 979 ? 11.306 5.251 17.854 1.00 85.75 979 ASN A CA 1
ATOM 7392 C C . ASN A 1 979 ? 11.623 3.828 17.357 1.00 85.75 979 ASN A C 1
ATOM 7394 O O . ASN A 1 979 ? 11.962 3.634 16.191 1.00 85.75 979 ASN A O 1
ATOM 7398 N N . GLU A 1 980 ? 11.492 2.832 18.233 1.00 87.75 980 GLU A N 1
ATOM 7399 C CA . GLU A 1 980 ? 11.741 1.422 17.926 1.00 87.75 980 GLU A CA 1
ATOM 7400 C C . GLU A 1 980 ? 10.418 0.658 17.775 1.00 87.75 980 GLU A C 1
ATOM 7402 O O . GLU A 1 980 ? 9.930 0.013 18.709 1.00 87.75 980 GLU A O 1
ATOM 7407 N N . ASP A 1 981 ? 9.819 0.740 16.586 1.00 88.69 981 ASP A N 1
ATOM 7408 C CA . ASP A 1 981 ? 8.494 0.177 16.280 1.00 88.69 981 ASP A CA 1
ATOM 7409 C C . ASP A 1 981 ? 8.476 -1.355 16.146 1.00 88.69 981 ASP A C 1
ATOM 7411 O O . ASP A 1 981 ? 7.403 -1.952 16.112 1.00 88.69 981 ASP A O 1
ATOM 7415 N N . ASN A 1 982 ? 9.640 -2.005 16.078 1.00 87.88 982 ASN A N 1
ATOM 7416 C CA . ASN A 1 982 ? 9.767 -3.445 15.812 1.00 87.88 982 ASN A CA 1
ATOM 7417 C C . ASN A 1 982 ? 10.132 -4.278 17.051 1.00 87.88 982 ASN A C 1
ATOM 7419 O O . ASN A 1 982 ? 10.445 -5.460 16.924 1.00 87.88 982 ASN A O 1
ATOM 7423 N N . LEU A 1 983 ? 10.136 -3.679 18.245 1.00 89.88 983 LEU A N 1
ATOM 7424 C CA . LEU A 1 983 ? 10.389 -4.429 19.478 1.00 89.88 983 LEU A CA 1
ATOM 7425 C C . LEU A 1 983 ? 9.159 -5.269 19.868 1.00 89.88 983 LEU A C 1
ATOM 7427 O O . LEU A 1 983 ? 8.045 -4.743 19.801 1.00 89.88 983 LEU A O 1
ATOM 7431 N N . PRO A 1 984 ? 9.351 -6.518 20.344 1.00 93.94 984 PRO A N 1
ATOM 7432 C CA . PRO A 1 984 ? 8.273 -7.457 20.671 1.00 93.94 984 PRO A CA 1
ATOM 7433 C C . PRO A 1 984 ? 7.672 -7.163 22.057 1.00 93.94 984 PRO A C 1
ATOM 7435 O O . PRO A 1 984 ? 7.723 -7.980 22.978 1.00 93.94 984 PRO A O 1
ATOM 7438 N N . ARG A 1 985 ? 7.166 -5.942 22.255 1.00 94.50 985 ARG A N 1
ATOM 7439 C CA . ARG A 1 985 ? 6.670 -5.473 23.558 1.00 94.50 985 ARG A CA 1
ATOM 7440 C C . ARG A 1 985 ? 5.478 -6.295 24.033 1.00 94.50 985 ARG A C 1
ATOM 7442 O O . ARG A 1 985 ? 5.445 -6.687 25.196 1.00 94.50 985 ARG A O 1
ATOM 7449 N N . GLY A 1 986 ? 4.516 -6.538 23.151 1.00 95.19 986 GLY A N 1
ATOM 7450 C CA . GLY A 1 986 ? 3.281 -7.248 23.447 1.00 95.19 986 GLY A CA 1
ATOM 7451 C C . GLY A 1 986 ? 3.531 -8.705 23.809 1.00 95.19 986 GLY A C 1
ATOM 7452 O O . GLY A 1 986 ? 3.043 -9.166 24.841 1.00 95.19 986 GLY A O 1
ATOM 7453 N N . GLU A 1 987 ? 4.368 -9.393 23.030 1.00 95.44 987 GLU A N 1
ATOM 7454 C CA . GLU A 1 987 ? 4.767 -10.783 23.286 1.00 95.44 987 GLU A CA 1
ATOM 7455 C C . GLU A 1 987 ? 5.459 -10.908 24.654 1.00 95.44 987 GLU A C 1
ATOM 7457 O O . GLU A 1 987 ? 5.009 -11.657 25.522 1.00 95.44 987 GLU A O 1
ATOM 7462 N N . VAL A 1 988 ? 6.485 -10.089 24.914 1.00 97.44 988 VAL A N 1
ATOM 7463 C CA . VAL A 1 988 ? 7.241 -10.116 26.181 1.00 97.44 988 VAL A CA 1
ATOM 7464 C C . VAL A 1 988 ? 6.378 -9.748 27.388 1.00 97.44 988 VAL A C 1
ATOM 7466 O O . VAL A 1 988 ? 6.493 -10.370 28.447 1.00 97.44 988 VAL A O 1
ATOM 7469 N N . ILE A 1 989 ? 5.501 -8.748 27.267 1.00 97.94 989 ILE A N 1
ATOM 7470 C CA . ILE A 1 989 ? 4.593 -8.366 28.356 1.00 97.94 989 ILE A CA 1
ATOM 7471 C C . ILE A 1 989 ? 3.572 -9.477 28.617 1.00 97.94 989 ILE A C 1
ATOM 7473 O O . ILE A 1 989 ? 3.296 -9.773 29.778 1.00 97.94 989 ILE A O 1
ATOM 7477 N N . SER A 1 990 ? 3.060 -10.139 27.578 1.00 96.75 990 SER A N 1
ATOM 7478 C CA . SER A 1 990 ? 2.140 -11.277 27.715 1.00 96.75 990 SER A CA 1
ATOM 7479 C C . SER A 1 990 ? 2.791 -12.463 28.416 1.00 96.75 990 SER A C 1
ATOM 7481 O O . SER A 1 990 ? 2.195 -13.055 29.320 1.00 96.75 990 SER A O 1
ATOM 7483 N N . GLU A 1 991 ? 4.033 -12.787 28.053 1.00 97.19 991 GLU A N 1
ATOM 7484 C CA . GLU A 1 991 ? 4.834 -13.803 28.737 1.00 97.19 991 GLU A CA 1
ATOM 7485 C C . GLU A 1 991 ? 5.027 -13.445 30.214 1.00 97.19 991 GLU A C 1
ATOM 7487 O O . GLU A 1 991 ? 4.747 -14.268 31.085 1.00 97.19 991 GLU A O 1
ATOM 7492 N N . TRP A 1 992 ? 5.415 -12.202 30.519 1.00 98.00 992 TRP A N 1
ATOM 7493 C CA . TRP A 1 992 ? 5.569 -11.736 31.898 1.00 98.00 992 TRP A CA 1
ATOM 7494 C C . TRP A 1 992 ? 4.255 -11.806 32.689 1.00 98.00 992 TRP A C 1
ATOM 7496 O O . TRP A 1 992 ? 4.253 -12.268 33.838 1.00 98.00 992 TRP A O 1
ATOM 7506 N N . ILE A 1 993 ? 3.135 -11.395 32.080 1.00 97.00 993 ILE A N 1
ATOM 7507 C CA . ILE A 1 993 ? 1.806 -11.472 32.694 1.00 97.00 993 ILE A CA 1
ATOM 7508 C C . ILE A 1 993 ? 1.521 -12.921 33.093 1.00 97.00 993 ILE A C 1
ATOM 7510 O O . ILE A 1 993 ? 1.273 -13.217 34.265 1.00 97.00 993 ILE A O 1
ATOM 7514 N N . ASN A 1 994 ? 1.606 -13.825 32.120 1.00 95.50 994 ASN A N 1
ATOM 7515 C CA . ASN A 1 994 ? 1.195 -15.216 32.262 1.00 95.50 994 ASN A CA 1
ATOM 7516 C C . ASN A 1 994 ? 2.130 -16.031 33.161 1.00 95.50 994 ASN A C 1
ATOM 7518 O O . ASN A 1 994 ? 1.662 -16.819 33.983 1.00 95.50 994 ASN A O 1
ATOM 7522 N N . ASN A 1 995 ? 3.443 -15.848 33.014 1.00 96.50 995 ASN A N 1
ATOM 7523 C CA . ASN A 1 995 ? 4.448 -16.677 33.675 1.00 96.50 995 ASN A CA 1
ATOM 7524 C C . ASN A 1 995 ? 4.795 -16.180 35.082 1.00 96.50 995 ASN A C 1
ATOM 7526 O O . ASN A 1 995 ? 5.273 -16.966 35.901 1.00 96.50 995 ASN A O 1
ATOM 7530 N N . TRP A 1 996 ? 4.569 -14.894 35.374 1.00 96.25 996 TRP A N 1
ATOM 7531 C CA . TRP A 1 996 ? 4.970 -14.295 36.645 1.00 96.25 996 TRP A CA 1
ATOM 7532 C C . TRP A 1 996 ? 3.859 -13.488 37.318 1.00 96.25 996 TRP A C 1
ATOM 7534 O O . TRP A 1 996 ? 3.503 -13.791 38.459 1.00 96.25 996 TRP A O 1
ATOM 7544 N N . TYR A 1 997 ? 3.293 -12.479 36.647 1.00 96.25 997 TYR A N 1
ATOM 7545 C CA . TYR A 1 997 ? 2.424 -11.491 37.300 1.00 96.25 997 TYR A CA 1
ATOM 7546 C C . TYR A 1 997 ? 1.166 -12.108 37.914 1.00 96.25 997 TYR A C 1
ATOM 7548 O O . TYR A 1 997 ? 0.864 -11.847 39.080 1.00 96.25 997 TYR A O 1
ATOM 7556 N N . LEU A 1 998 ? 0.464 -12.972 37.170 1.00 93.81 998 LEU A N 1
ATOM 7557 C CA . LEU A 1 998 ? -0.767 -13.604 37.658 1.00 93.81 998 LEU A CA 1
ATOM 7558 C C . LEU A 1 998 ? -0.530 -14.439 38.929 1.00 93.81 998 LEU A C 1
ATOM 7560 O O . LEU A 1 998 ? -1.391 -14.476 39.807 1.00 93.81 998 LEU A O 1
ATOM 7564 N N . GLY A 1 999 ? 0.650 -15.054 39.068 1.00 90.81 999 GLY A N 1
ATOM 7565 C CA . GLY A 1 999 ? 1.054 -15.767 40.283 1.00 90.81 999 GLY A CA 1
ATOM 7566 C C . GLY A 1 999 ? 1.509 -14.832 41.409 1.00 90.81 999 GLY A C 1
ATOM 7567 O O . GLY A 1 999 ? 1.052 -14.957 42.544 1.00 90.81 999 GLY A O 1
ATOM 7568 N N . ALA A 1 1000 ? 2.381 -13.870 41.098 1.00 87.44 1000 ALA A N 1
ATOM 7569 C CA . ALA A 1 1000 ? 3.002 -12.972 42.074 1.00 87.44 1000 ALA A CA 1
ATOM 7570 C C . ALA A 1 1000 ? 2.026 -11.951 42.687 1.00 87.44 1000 ALA A C 1
ATOM 7572 O O . ALA A 1 1000 ? 2.184 -11.544 43.844 1.00 87.44 1000 ALA A O 1
ATOM 7573 N N . ALA A 1 1001 ? 1.026 -11.514 41.920 1.00 81.38 1001 ALA A N 1
ATOM 7574 C CA . ALA A 1 1001 ? -0.017 -10.611 42.388 1.00 81.38 1001 ALA A CA 1
ATOM 7575 C C . ALA A 1 1001 ? -1.182 -11.377 43.033 1.00 81.38 1001 ALA A C 1
ATOM 7577 O O . ALA A 1 1001 ? -1.640 -10.984 44.103 1.00 81.38 1001 ALA A O 1
ATOM 7578 N N . GLY A 1 1002 ? -1.617 -12.495 42.437 1.00 66.31 1002 GLY A N 1
ATOM 7579 C CA . GLY A 1 1002 ? -2.816 -13.248 42.832 1.00 66.31 1002 GLY A CA 1
ATOM 7580 C C . GLY A 1 1002 ? -2.776 -13.945 44.199 1.00 66.31 1002 GLY A C 1
ATOM 7581 O O . GLY A 1 1002 ? -3.798 -14.474 44.630 1.00 66.31 1002 GLY A O 1
ATOM 7582 N N . GLY A 1 1003 ? -1.638 -13.938 44.903 1.00 57.69 1003 GLY A N 1
ATOM 7583 C CA . GLY A 1 1003 ? -1.536 -14.453 46.273 1.00 57.69 1003 GLY A CA 1
ATOM 7584 C C . GLY A 1 1003 ? -1.708 -15.970 46.402 1.00 57.69 1003 GLY A C 1
ATOM 7585 O O . GLY A 1 1003 ? -2.307 -16.420 47.381 1.00 57.69 1003 GLY A O 1
ATOM 7586 N N . ASN A 1 1004 ? -1.191 -16.741 45.439 1.00 35.88 1004 ASN A N 1
ATOM 7587 C CA . ASN A 1 1004 ? -1.077 -18.202 45.547 1.00 35.88 1004 ASN A CA 1
ATOM 7588 C C . ASN A 1 1004 ? 0.239 -18.642 46.193 1.00 35.88 1004 ASN A C 1
ATOM 7590 O O . ASN A 1 1004 ? 1.302 -18.120 45.788 1.00 35.88 1004 ASN A O 1
#